Protein 2P2O (pdb70)

InterPro domains:
  IPR001451 Hexapeptide repeat [PF00132] (131-165)
  IPR001451 Hexapeptide repeat [PF14602] (95-104)
  IPR011004 Trimeric LpxA-like superfamily [SSF51161] (2-184)
  IPR018357 Hexapeptide transferase, conserved site [PS00101] (139-167)
  IPR024688 Maltose/galactoside acetyltransferase domain [PF12464] (7-58)
  IPR024688 Maltose/galactoside acetyltransferase domain [SM01266] (5-59)
  IPR051159 Hexapeptide-repeat containing acetyltransferases [PTHR23416] (3-183)

Foldseek 3Di:
DAQLVCLQVQHWHACVRPVNVVQQVVLVVLLVVLQPDDPPPQVVNVVSLCVQELEEEPDEEEHPNEEERRSDLEYEEAHHYAYYDEYEHPSYHEHEYYPEHEYYQEYEYFKAADPDVVRRVVNIIGGAYEAHYACEYEYAQEYHYTNEYEADNEYEHHNEDDDHYHYHQFYWHDVPTDTPDGHD/DALLVCQQVFHWHACVRPVNVVLQVVLVVLLVVLQPDDPPPQVVNQVSLCVQALEEEPDEDEAPNEEERRSNLEYEYAHHYAYYDEYEHPSYHEHYYYPEAHYYLEYEDFKDADPPPVRRVVNITHGAYEAEEACEYEAHLEYHYTNEYEYDNEYEHHNEDDDHYHYHQFYWHDVPIDGPDGRD/DALLVCQQVFHWHACVRPVNVVLQVVLVVLLVVLQPDDPPPQVVNQVSLCVQALEEEPDEDEHPNEEEGRSNLEYEEAHYYAYYDEYEDPSYHEHEYHQEAHYYQEYEFQKDFDPDPVRRVVNITHGAYEAYYACEYAAHCEYHYTNEYEADNEYEHHNAHDDYYHYHQFYWHDVPIDTDDHRD/DAQLVCLAVFHWHACVRPVNVVQQVVLVVLLVVLQPDDPPPQVVNVVSLCVQELEEEPDEDEAPNEEERHSDLEYEEAHHYAYYDEYEDPSYHEHEYYPEAHYYQEYEAQKDADPDPVRRVVRITGGAYEAEYACEYEAALEYHYHNEYEADNEYEHHNEDDPYYHYHQFYWHDVPIDTPDGD/DALLVCQQVFHWHACPRPVNVVLQVVLVVLLVVLQPDDPPPQVSNVVSLCVQALEEEPDEDEHPNEEEGRSNLEYEEAHYYAYYDEYEHPSYHEHYYYPEAHYYQEYEAFKDADPPPVRRVVNIIHGAYEAEEACEYAAALEYHYHNEYEAHNEYEHHNEDDDHYHYHQFYWGDVPTDGDDGND/DALLVCQQVFHWHACVRPVNVVQQVVLVVLLVVLQPDDPPPQVVNQVSLCVQALEEEPDEDEHDNEEERRSNLEYEYAHYYAYYDEYEHPSYHEHYYYQEYHYYQEYEYFKDFDPDPVRRVVNITYGAYEAEYACEYEAALEYHHTNEYEAHNEYEHHNADDDYYHYHQFYWHDVPIDGPDGRD

Sequence (1103 aa):
KSEKEKMLAGHLYNPADLELVKERERARRLVRLYNETLETEYDKRTGLLKELFGSTGERLFIEPNFRCDYGYNIHVGENFFMNFDGVILDVCEVRIGDHCFIGPGVHIYTATHPLDPHERNSGLEYGKPVVIGHNVWIGGRAVINPGVTIGDNAVIASGAVVTKDVPANAVVGGNPAKVIKWLKKSEKEKMLAGHLYNPADLELVKERERARRLVRLYNETLETEYDKRTGLLKELFGSTGERLFIEPNFRCDYGYNIHVGENFFMNFDGVILDVCEVRIGDHCFIGPGVHIYTATHPLDPHERNSGLEYGKPVVIGHNVWIGGRAVINPGVTIGDNAVIASGAVVTKDVPANAVVGGNPAKVIKWLKKSEKEKMLAGHLYNPADLELVKERERARRLVRLYNETLETEYDKRTGLLKELFGSTGERLFIEPNFRCDYGYNIHVGENFFMNFDGVILDVCEVRIGDHCFIGPGVHIYTATHPLDPHERNSGLEYGKPVVIGHNVWIGGRAVINPGVTIGDNAVIASGAVVTKDVPANAVVGGNPAKVIKWLKKSEKEKMLAGHLYNPADLELVKERERARRLVRLYNETLETEYDKRTGLLKELFGSTGERLFIEPNFRCDYGYNIHVGENFFMNFDGVILDVCEVRIGDHCFIGPGVHIYTATHPLDPHERNSGLEYGKPVVIGHNVWIGGRAVINPGVTIGDNAVIASGAVVTKDVPANAVVGGNPAKVIKWLKSEKEKMLAGHLYNPADLELVKERERARRLVRLYNETLETEYDKRTGLLKELFGSTGERLFIEPNFRCDYGYNIHVGENFFMNFDGVILDVCEVRIGDHCFIGPGVHIYTATHPLDPHERNSGLEYGKPVVIGHNVWIGGRAVINPGVTIGDNAVIASGAVVTKDVPANAVVGGNPAKVIKWLKKSEKEKMLAGHLYNPADLELVKERERARRLVRLYNETLETEYDKRTGLLKELFGSTGERLFIEPNFRCDYGYNIHVGENFFMNFDGVILDVCEVRIGDHCFIGPGVHIYTATHPLDPHERNSGLEYGKPVVIGHNVWIGGRAVINPGVTIGDNAVIASGAVVTKDVPANAVVGGNPAKVIKWLK

Solvent-accessible surface area: 41513 Å² total; per-residue (Å²): 148,50,34,50,95,63,0,79,51,30,95,89,4,55,23,65,36,153,89,0,34,131,16,51,36,130,3,29,112,17,6,59,55,3,29,119,10,72,15,75,57,82,130,117,10,39,42,21,1,85,121,8,8,39,52,38,12,134,177,14,55,0,11,12,21,1,29,1,12,8,0,64,8,0,26,9,13,69,71,3,53,0,15,4,26,0,0,0,10,0,5,5,68,0,101,9,12,43,72,1,39,1,10,2,0,0,2,0,9,0,23,21,22,15,70,62,27,149,103,0,46,73,27,66,30,64,1,102,68,0,63,4,13,91,14,0,35,0,4,4,14,0,2,0,20,30,36,3,58,1,17,61,20,0,4,0,31,17,6,0,7,1,69,142,91,7,58,51,28,0,7,6,7,8,22,88,9,138,38,56,94,55,23,135,152,49,41,50,88,57,0,75,59,27,94,81,4,63,26,69,37,155,84,0,37,130,21,50,41,81,0,29,116,4,5,63,54,2,28,124,9,71,16,71,56,87,130,114,11,38,40,20,1,90,100,2,9,37,52,38,10,123,127,14,51,0,10,13,20,1,28,1,10,2,0,58,6,0,26,7,12,58,56,3,59,0,16,5,30,1,0,0,8,0,6,3,70,0,108,10,11,43,60,1,36,1,10,2,4,0,4,0,8,0,22,15,16,8,66,51,1,126,100,2,74,64,30,56,25,59,1,91,71,0,63,4,11,81,34,0,36,0,4,5,6,0,0,0,18,27,36,3,56,1,16,62,21,0,4,1,29,17,4,0,5,1,69,118,92,7,59,44,20,0,8,4,6,7,24,79,8,134,53,100,99,142,50,183,153,48,36,49,88,63,0,72,60,28,103,81,4,57,25,75,41,155,85,0,36,113,32,51,37,151,2,30,113,26,7,65,58,2,29,121,11,71,18,74,59,88,130,120,10,38,41,25,2,86,124,7,8,37,53,40,9,135,168,12,56,0,11,12,21,1,27,2,11,8,0,67,6,0,27,6,14,71,65,3,56,0,15,5,30,0,0,0,9,0,6,3,68,0,104,10,9,42,58,0,36,1,11,4,0,0,4,0,8,0,23,17,19,10,67,58,18,154,105,0,50,63,27,59,29,56,2,96,70,0,63,4,12,82,31,0,38,0,6,6,19,0,0,0,18,29,35,3,57,1,16,60,28,0,5,1,31,18,6,0,6,1,73,124,89,6,54,50,45,0,10,5,9,11,24,71,5,70,15,103,104,104,56,94,138,54,35,50,94,62,0,76,56,28,93,88,3,62,24,65,39,152,89,0,35,136,16,50,38,144,2,30,112,20,7,65,59,2,30,120,10,72,16,75,56,84,129,116,10,38,42,24,1,86,116,9,8,39,52,39,12,135,174,14,53,0,12,13,22,1,28,0,11,8,0,66,6,0,26,8,13,65,64,3,55,0,16,4,31,0,0,0,10,0,6,5,66,0,104,9,11,43,69,0,39,1,10,2,7,0,8,0,9,0,22,18,21,13,68,59,19,147,106,0,42,80,28,62,29,62,2,92,66,0,61,4,14,89,13,0,38,0,3,5,11,0,0,0,19,26,37,3,59,1,17,60,36,0,4,1,31,18,4,0,5,2,70,130,89,6,60,46,57,0,5,4,9,11,24,74,6,81,20,94,86,112,67,155,48,40,48,91,56,0,77,60,28,97,80,4,62,26,69,36,153,70,0,35,86,13,50,38,130,2,28,114,26,5,76,41,2,29,110,8,75,16,73,58,89,131,104,11,40,42,18,1,79,120,8,9,38,52,37,11,121,137,15,57,0,11,13,22,0,28,1,11,9,0,68,7,0,27,7,13,66,58,2,60,0,16,4,32,0,0,0,9,0,6,2,70,0,105,8,11,41,55,1,34,1,12,3,6,0,8,0,8,0,22,18,16,9,64,59,16,158,102,1,72,65,30,58,26,57,3,98,72,0,64,4,11,81,30,0,37,0,6,5,8,0,0,0,19,30,37,4,58,1,17,59,30,0,6,1,30,18,5,0,7,2,71,138,90,7,61,44,23,0,9,5,5,10,26,82,7,134,38,76,107,47,52,180,167,47,36,52,92,63,0,76,63,30,95,90,3,58,23,73,38,153,81,0,35,143,27,49,41,96,0,30,107,4,7,62,57,1,29,119,10,76,16,75,52,87,125,117,10,36,40,21,1,87,98,3,8,38,50,40,10,117,136,15,56,0,12,11,22,1,28,1,11,2,0,58,6,0,26,7,14,65,55,3,55,0,15,5,30,0,0,0,9,0,6,2,71,0,104,10,10,43,59,0,38,1,12,4,6,0,7,0,8,0,24,18,24,13,67,57,20,152,105,0,51,63,25,66,31,59,2,93,70,0,66,3,12,81,26,0,39,0,5,5,11,0,0,0,18,28,37,4,59,1,15,62,28,0,4,1,30,17,5,0,6,1,70,133,90,6,58,44,42,0,8,5,6,8,24,84,9,130,58,98,105,149,50,95

B-factor: mean 20.88, std 6.79, range [9.33, 53.74]

Radius of gyration: 32.43 Å; Cα contacts (8 Å, |Δi|>4): 3134; chains: 6; bounding box: 80×87×87 Å

Secondary structure (DSSP, 8-state):
--HHHHHHHT--B-TT-HHHHHHHHHHHHHHHHHHHS-TT-HHHHHHHHHHHSSB--S-EEEPSPEEES-STTEEE-TTEEE-SSEEEE-SS-EEE-TT-EE-TT-EEE-EE--SSHHHHHT--BEE--EEE-SS-EE-TT-EE-TT-EE-TT-EE-TT-EE-S-B-TTEEEEETTEEEEEE--/--HHHHHHHTS-B-TT-HHHHHHHHHHHHHHHHHHHS-TT-HHHHHHHHHHHSSB--S-EEEPSPEEES-STTEE--TTEEE-SSEEEE-SS-EEE-SS-EE-TT-EEE-EE--SSHHHHTT--BEE--EEE-SS-EE-TT-EE-TT-EE-TT-EEPTT-EE-S-B-TTEEEEETTEEEEEE--/--HHHHHHHT--B-TT-HHHHHHHHHHHHHHHHHHTS-TT-HHHHHHHHHHHSSB--S-EEEPSPEEES-STTEEE-TTEEE-SSEEEE-SS-EEE-TT-EE-TT-EEE-EE--SSHHHHHTT-BEE--EEE-SS-EE-TT-EE-TT-EE-TT-EE-TT-EE-S-B-TTEEEEETTEEEEEE--/--HHHHHHHTS-B-TT-HHHHHHHHHHHHHHHHHHHS-TT-HHHHHHHHHHHSSB--S-EEEPSPEEES-STTEEE-TTEEE-TTEEEE-SS-EEE-TT-EE-TT-EEE-EE--SSHHHHHHT-BEE--EEE-SS-EE-TT-EE-TT-EE-TT-EE-TT-EE-S-B-TTEEEEETTEEEEEE-/--HHHHHHHT--B-TT-HHHHHHHHHHHHHHHHHHHS-TT-HHHHHHHHHHHSSB--S-EEEPSPEEES-STTEEE-TTEEE-SSEEEE-SS-EEE-SS-EE-TT-EEE-EE--SSHHHHTT--BEE--EEE-SS-EE-TT-EE-TT-EE-TT-EEPTT-EE-S-B-TTEEEEETTEEEEEE--/--HHHHHHTT--B-TT-HHHHHHHHHHHHHHHHHHTS-TT-HHHHHHHHHHHSSB--S-EEEPSPEEES-STTEEE-SSEEE-SSEEEE-SS-EEE-SS-EE-TT-EEE-EE--SSHHHHHTT-BEE--EEE-TT-EE-TT-EE-TT-EE-TT-EE-TT-EE-S-B-TTEEEEETTEEEEEE--

Nearest PDB structures (foldseek):
  2ic7-assembly1_B  TM=1.003E+00  e=1.969E-35  Geobacillus kaustophilus
  3hjj-assembly1_A  TM=9.851E-01  e=3.701E-26  Bacillus anthracis
  6ag8-assembly1_C  TM=9.950E-01  e=3.608E-24  Escherichia coli K-12
  3srt-assembly2_B  TM=9.975E-01  e=1.404E-21  Clostridioides difficile 630
  1kqa-assembly1_A  TM=9.689E-01  e=5.118E-18  Escherichia coli

Structure (mmCIF, N/CA/C/O backbone):
data_2P2O
#
_entry.id   2P2O
#
_cell.length_a   66.472
_cell.length_b   122.458
_cell.length_c   72.541
_cell.angle_alpha   90.00
_cell.angle_beta   97.88
_cell.angle_gamma   90.00
#
_symmetry.space_group_name_H-M   'P 1 21 1'
#
loop_
_entity.id
_entity.type
_entity.pdbx_description
1 polymer 'Maltose transacetylase'
2 water water
#
loop_
_atom_site.group_PDB
_atom_site.id
_atom_site.type_symbol
_atom_site.label_atom_id
_atom_site.label_alt_id
_atom_site.label_comp_id
_atom_site.label_asym_id
_atom_site.label_entity_id
_atom_site.label_seq_id
_atom_site.pdbx_PDB_ins_code
_atom_site.Cartn_x
_atom_site.Cartn_y
_atom_site.Cartn_z
_atom_site.occupancy
_atom_site.B_iso_or_equiv
_atom_site.auth_seq_id
_atom_site.auth_comp_id
_atom_site.auth_asym_id
_atom_site.auth_atom_id
_atom_site.pdbx_PDB_model_num
ATOM 1 N N . LYS A 1 2 ? 0.665 -41.298 29.455 1.00 31.38 2 LYS A N 1
ATOM 2 C CA . LYS A 1 2 ? -0.104 -40.295 28.681 1.00 30.46 2 LYS A CA 1
ATOM 3 C C . LYS A 1 2 ? 0.050 -40.531 27.167 1.00 28.52 2 LYS A C 1
ATOM 4 O O . LYS A 1 2 ? 1.135 -40.876 26.675 1.00 28.77 2 LYS A O 1
ATOM 10 N N . SER A 1 3 ? -1.056 -40.378 26.445 1.00 25.99 3 SER A N 1
ATOM 11 C CA . SER A 1 3 ? -1.057 -40.305 24.981 1.00 23.08 3 SER A CA 1
ATOM 12 C C . SER A 1 3 ? -0.353 -39.003 24.560 1.00 22.18 3 SER A C 1
ATOM 13 O O . SER A 1 3 ? -0.128 -38.094 25.383 1.00 20.81 3 SER A O 1
ATOM 16 N N . GLU A 1 4 ? -0.002 -38.920 23.284 1.00 20.72 4 GLU A N 1
ATOM 17 C CA . GLU A 1 4 ? 0.607 -37.706 22.755 1.00 20.02 4 GLU A CA 1
ATOM 18 C C . GLU A 1 4 ? -0.373 -36.539 22.831 1.00 19.41 4 GLU A C 1
ATOM 19 O O . GLU A 1 4 ? 0.021 -35.419 23.190 1.00 19.20 4 GLU A O 1
ATOM 25 N N . LYS A 1 5 ? -1.640 -36.818 22.538 1.00 18.24 5 LYS A N 1
ATOM 26 C CA . LYS A 1 5 ? -2.706 -35.820 22.668 1.00 18.15 5 LYS A CA 1
ATOM 27 C C . LYS A 1 5 ? -2.808 -35.251 24.076 1.00 18.85 5 LYS A C 1
ATOM 28 O O . LYS A 1 5 ? -2.915 -34.037 24.222 1.00 18.46 5 LYS A O 1
ATOM 34 N N . GLU A 1 6 ? -2.738 -36.102 25.110 1.00 18.85 6 GLU A N 1
ATOM 35 C CA . GLU A 1 6 ? -2.739 -35.632 26.499 1.00 21.45 6 GLU A CA 1
ATOM 36 C C . GLU A 1 6 ? -1.527 -34.751 26.803 1.00 20.86 6 GLU A C 1
ATOM 37 O O . GLU A 1 6 ? -1.650 -33.712 27.458 1.00 21.31 6 GLU A O 1
ATOM 43 N N . LYS A 1 7 ? -0.361 -35.134 26.287 1.00 20.05 7 LYS A N 1
ATOM 44 C CA . LYS A 1 7 ? 0.830 -34.313 26.522 1.00 20.98 7 LYS A CA 1
ATOM 45 C C . LYS A 1 7 ? 0.684 -32.946 25.827 1.00 19.86 7 LYS A C 1
ATOM 46 O O . LYS A 1 7 ? 1.013 -31.897 26.414 1.00 21.40 7 LYS A O 1
ATOM 52 N N . MET A 1 8 ? 0.199 -32.978 24.598 1.00 19.17 8 MET A N 1
ATOM 53 C CA . MET A 1 8 ? -0.058 -31.742 23.836 1.00 19.76 8 MET A CA 1
ATOM 54 C C . MET A 1 8 ? -0.948 -30.776 24.622 1.00 20.34 8 MET A C 1
ATOM 55 O O . MET A 1 8 ? -0.618 -29.600 24.785 1.00 20.03 8 MET A O 1
ATOM 60 N N . LEU A 1 9 ? -2.087 -31.284 25.086 1.00 20.91 9 LEU A N 1
ATOM 61 C CA . LEU A 1 9 ? -3.069 -30.423 25.733 1.00 21.20 9 LEU A CA 1
ATOM 62 C C . LEU A 1 9 ? -2.568 -29.924 27.095 1.00 22.16 9 LEU A C 1
ATOM 63 O O . LEU A 1 9 ? -2.996 -28.870 27.595 1.00 21.96 9 LEU A O 1
ATOM 68 N N . ALA A 1 10 ? -1.627 -30.652 27.673 1.00 22.42 10 ALA A N 1
ATOM 69 C CA . ALA A 1 10 ? -1.109 -30.281 28.972 1.00 22.49 10 ALA A CA 1
ATOM 70 C C . ALA A 1 10 ? 0.070 -29.308 28.890 1.00 21.90 10 ALA A C 1
ATOM 71 O O . ALA A 1 10 ? 0.532 -28.830 29.914 1.00 21.73 10 ALA A O 1
ATOM 73 N N . GLY A 1 11 ? 0.538 -29.002 27.682 1.00 21.20 11 GLY A N 1
ATOM 74 C CA . GLY A 1 11 ? 1.644 -28.047 27.510 1.00 21.36 11 GLY A CA 1
ATOM 75 C C . GLY A 1 11 ? 2.980 -28.767 27.592 1.00 22.16 11 GLY A C 1
ATOM 76 O O . GLY A 1 11 ? 4.029 -28.136 27.706 1.00 21.91 11 GLY A O 1
ATOM 77 N N . HIS A 1 12 ? 2.930 -30.095 27.526 1.00 22.61 12 HIS A N 1
ATOM 78 C CA . HIS A 1 12 ? 4.128 -30.925 27.605 1.00 23.33 12 HIS A CA 1
ATOM 79 C C . HIS A 1 12 ? 4.644 -31.176 26.196 1.00 22.78 12 HIS A C 1
ATOM 80 O O . HIS A 1 12 ? 3.923 -30.999 25.204 1.00 21.73 12 HIS A O 1
ATOM 87 N N . LEU A 1 13 ? 5.900 -31.604 26.110 1.00 22.01 13 LEU A N 1
ATOM 88 C CA . LEU A 1 13 ? 6.440 -32.024 24.828 1.00 21.36 13 LEU A CA 1
ATOM 89 C C . LEU A 1 13 ? 5.654 -33.190 24.290 1.00 21.39 13 LEU A C 1
ATOM 90 O O . LEU A 1 13 ? 5.208 -34.066 25.043 1.00 22.54 13 LEU A O 1
ATOM 95 N N . TYR A 1 14 ? 5.481 -33.218 22.980 1.00 20.70 14 TYR A N 1
ATOM 96 C CA . TYR A 1 14 ? 4.696 -34.240 22.355 1.00 20.44 14 TYR A CA 1
ATOM 97 C C . TYR A 1 14 ? 5.107 -34.382 20.898 1.00 21.09 14 TYR A C 1
ATOM 98 O O . TYR A 1 14 ? 5.771 -33.507 20.319 1.00 20.30 14 TYR A O 1
ATOM 107 N N . ASN A 1 15 ? 4.667 -35.483 20.311 1.00 21.41 15 ASN A N 1
ATOM 108 C CA . ASN A 1 15 ? 4.935 -35.807 18.922 1.00 21.67 15 ASN A CA 1
ATOM 109 C C . ASN A 1 15 ? 3.733 -35.544 18.023 1.00 21.83 15 ASN A C 1
ATOM 110 O O . ASN A 1 15 ? 2.766 -36.317 18.034 1.00 21.70 15 ASN A O 1
ATOM 115 N N . PRO A 1 16 ? 3.799 -34.485 17.177 1.00 22.08 16 PRO A N 1
ATOM 116 C CA . PRO A 1 16 ? 2.656 -34.206 16.268 1.00 21.31 16 PRO A CA 1
ATOM 117 C C . PRO A 1 16 ? 2.422 -35.305 15.230 1.00 20.47 16 PRO A C 1
ATOM 118 O O . PRO A 1 16 ? 1.354 -35.355 14.627 1.00 19.46 16 PRO A O 1
ATOM 122 N N . ALA A 1 17 ? 3.424 -36.174 15.003 1.00 20.92 17 ALA A N 1
ATOM 123 C CA . ALA A 1 17 ? 3.262 -37.312 14.079 1.00 21.41 17 ALA A CA 1
ATOM 124 C C . ALA A 1 17 ? 2.409 -38.457 14.662 1.00 21.27 17 ALA A C 1
ATOM 125 O O . ALA A 1 17 ? 2.059 -39.391 13.952 1.00 21.63 17 ALA A O 1
ATOM 127 N N . ASP A 1 18 ? 2.060 -38.347 15.941 1.00 20.32 18 ASP A N 1
ATOM 128 C CA . ASP A 1 18 ? 1.176 -39.303 16.592 1.00 20.34 18 ASP A CA 1
ATOM 129 C C . ASP A 1 18 ? -0.052 -39.523 15.738 1.00 19.45 18 ASP A C 1
ATOM 130 O O . ASP A 1 18 ? -0.631 -38.566 15.204 1.00 20.86 18 ASP A O 1
ATOM 135 N N . LEU A 1 19 ? -0.411 -40.791 15.524 1.00 19.35 19 LEU A N 1
ATOM 136 C CA . LEU A 1 19 ? -1.504 -41.119 14.596 1.00 18.15 19 LEU A CA 1
ATOM 137 C C . LEU A 1 19 ? -2.867 -40.471 14.909 1.00 17.45 19 LEU A C 1
ATOM 138 O O . LEU A 1 19 ? -3.572 -40.040 13.994 1.00 15.58 19 LEU A O 1
ATOM 143 N N . GLU A 1 20 ? -3.224 -40.419 16.187 1.00 17.00 20 GLU A N 1
ATOM 144 C CA . GLU A 1 20 ? -4.474 -39.790 16.619 1.00 17.88 20 GLU A CA 1
ATOM 145 C C . GLU A 1 20 ? -4.471 -38.294 16.261 1.00 17.53 20 GLU A C 1
ATOM 146 O O . GLU A 1 20 ? -5.439 -37.767 15.728 1.00 17.25 20 GLU A O 1
ATOM 152 N N . LEU A 1 21 ? -3.358 -37.633 16.553 1.00 17.82 21 LEU A N 1
ATOM 153 C CA . LEU A 1 21 ? -3.229 -36.186 16.274 1.00 18.17 21 LEU A CA 1
ATOM 154 C C . LEU A 1 21 ? -3.284 -35.907 14.764 1.00 17.93 21 LEU A C 1
ATOM 155 O O . LEU A 1 21 ? -3.945 -34.980 14.293 1.00 17.71 21 LEU A O 1
ATOM 160 N N . VAL A 1 22 ? -2.581 -36.725 13.985 1.00 18.05 22 VAL A N 1
ATOM 161 C CA . VAL A 1 22 ? -2.647 -36.634 12.537 1.00 17.55 22 VAL A CA 1
ATOM 162 C C . VAL A 1 22 ? -4.098 -36.750 12.011 1.00 18.28 22 VAL A C 1
ATOM 163 O O . VAL A 1 22 ? -4.523 -35.950 11.197 1.00 17.82 22 VAL A O 1
ATOM 167 N N . LYS A 1 23 ? -4.871 -37.733 12.497 1.00 18.68 23 LYS A N 1
ATOM 168 C CA . LYS A 1 23 ? -6.272 -37.857 12.073 1.00 19.07 23 LYS A CA 1
ATOM 169 C C . LYS A 1 23 ? -7.069 -36.585 12.421 1.00 18.47 23 LYS A C 1
ATOM 170 O O . LYS A 1 23 ? -7.899 -36.121 11.621 1.00 18.09 23 LYS A O 1
ATOM 176 N N . GLU A 1 24 ? -6.831 -36.065 13.630 1.00 18.38 24 GLU A N 1
ATOM 177 C CA . GLU A 1 24 ? -7.538 -34.877 14.120 1.00 17.22 24 GLU A CA 1
ATOM 178 C C . GLU A 1 24 ? -7.187 -33.646 13.269 1.00 17.07 24 GLU A C 1
ATOM 179 O O . GLU A 1 24 ? -8.055 -32.852 12.930 1.00 15.20 24 GLU A O 1
ATOM 185 N N . ARG A 1 25 ? -5.906 -33.510 12.927 1.00 16.28 25 ARG A N 1
ATOM 186 C CA . ARG A 1 25 ? -5.485 -32.414 12.022 1.00 15.53 25 ARG A CA 1
ATOM 187 C C . ARG A 1 25 ? -6.127 -32.518 10.647 1.00 15.16 25 ARG A C 1
ATOM 188 O O . ARG A 1 25 ? -6.530 -31.515 10.077 1.00 14.31 25 ARG A O 1
ATOM 196 N N . GLU A 1 26 ? -6.263 -33.741 10.109 1.00 15.87 26 GLU A N 1
ATOM 197 C CA . GLU A 1 26 ? -6.920 -33.945 8.828 1.00 17.02 26 GLU A CA 1
ATOM 198 C C . GLU A 1 26 ? -8.404 -33.605 8.873 1.00 16.95 26 GLU A C 1
ATOM 199 O O . GLU A 1 26 ? -8.981 -33.054 7.923 1.00 16.13 26 GLU A O 1
ATOM 205 N N . ARG A 1 27 ? -9.048 -33.985 9.978 1.00 17.44 27 ARG A N 1
ATOM 206 C CA . ARG A 1 27 ? -10.448 -33.692 10.140 1.00 17.93 27 ARG A CA 1
ATOM 207 C C . ARG A 1 27 ? -10.687 -32.182 10.213 1.00 16.73 27 ARG A C 1
ATOM 208 O O . ARG A 1 27 ? -11.660 -31.702 9.655 1.00 17.27 27 ARG A O 1
ATOM 216 N N . ALA A 1 28 ? -9.807 -31.459 10.903 1.00 16.25 28 ALA A N 1
ATOM 217 C CA . ALA A 1 28 ? -9.900 -29.988 10.982 1.00 16.26 28 ALA A CA 1
ATOM 218 C C . ALA A 1 28 ? -9.717 -29.356 9.606 1.00 16.29 28 ALA A C 1
ATOM 219 O O . ALA A 1 28 ? -10.445 -28.469 9.239 1.00 17.17 28 ALA A O 1
ATOM 221 N N . ARG A 1 29 ? -8.757 -29.851 8.831 1.00 16.56 29 ARG A N 1
ATOM 222 C CA . ARG A 1 29 ? -8.486 -29.275 7.510 1.00 16.01 29 ARG A CA 1
ATOM 223 C C . ARG A 1 29 ? -9.642 -29.550 6.568 1.00 15.77 29 ARG A C 1
ATOM 224 O O . ARG A 1 29 ? -10.005 -28.711 5.759 1.00 15.52 29 ARG A O 1
ATOM 232 N N . ARG A 1 30 ? -10.292 -30.703 6.744 1.00 15.46 30 ARG A N 1
ATOM 233 C CA . ARG A 1 30 ? -11.485 -31.027 6.010 1.00 16.64 30 ARG A CA 1
ATOM 234 C C . ARG A 1 30 ? -12.597 -30.017 6.230 1.00 15.55 30 ARG A C 1
ATOM 235 O O . ARG A 1 30 ? -13.206 -29.554 5.278 1.00 16.19 30 ARG A O 1
ATOM 243 N N . LEU A 1 31 ? -12.903 -29.726 7.487 1.00 16.09 31 LEU A N 1
ATOM 244 C CA . LEU A 1 31 ? -13.944 -28.763 7.825 1.00 16.26 31 LEU A CA 1
ATOM 245 C C . LEU A 1 31 ? -13.611 -27.347 7.331 1.00 15.07 31 LEU A C 1
ATOM 246 O O . LEU A 1 31 ? -14.482 -26.593 6.913 1.00 15.31 31 LEU A O 1
ATOM 251 N N . VAL A 1 32 ? -12.336 -27.004 7.432 1.00 14.90 32 VAL A N 1
ATOM 252 C CA . VAL A 1 32 ? -11.828 -25.697 7.035 1.00 15.17 32 VAL A CA 1
ATOM 253 C C . VAL A 1 32 ? -11.961 -25.589 5.523 1.00 15.66 32 VAL A C 1
ATOM 254 O O . VAL A 1 32 ? -12.356 -24.558 5.005 1.00 16.15 32 VAL A O 1
ATOM 258 N N . ARG A 1 33 ? -11.671 -26.687 4.823 1.00 16.62 33 ARG A N 1
ATOM 259 C CA . ARG A 1 33 ? -11.833 -26.753 3.361 1.00 16.81 33 ARG A CA 1
ATOM 260 C C . ARG A 1 33 ? -13.299 -26.510 2.948 1.00 17.23 33 ARG A C 1
ATOM 261 O O . ARG A 1 33 ? -13.594 -25.692 2.075 1.00 16.86 33 ARG A O 1
ATOM 269 N N . LEU A 1 34 ? -14.228 -27.219 3.590 1.00 17.30 34 LEU A N 1
ATOM 270 C CA . LEU A 1 34 ? -15.651 -27.004 3.352 1.00 18.28 34 LEU A CA 1
ATOM 271 C C . LEU A 1 34 ? -16.047 -25.541 3.657 1.00 17.92 34 LEU A C 1
ATOM 272 O O . LEU A 1 34 ? -16.783 -24.911 2.903 1.00 19.97 34 LEU A O 1
ATOM 277 N N . TYR A 1 35 ? -15.492 -24.988 4.721 1.00 18.17 35 TYR A N 1
ATOM 278 C CA . TYR A 1 35 ? -15.791 -23.602 5.096 1.00 17.13 35 TYR A CA 1
ATOM 279 C C . TYR A 1 35 ? -15.314 -22.589 4.048 1.00 17.18 35 TYR A C 1
ATOM 280 O O . TYR A 1 35 ? -16.036 -21.682 3.635 1.00 17.81 35 TYR A O 1
ATOM 289 N N . ASN A 1 36 ? -14.061 -22.733 3.660 1.00 17.13 36 ASN A N 1
ATOM 290 C CA . ASN A 1 36 ? -13.432 -21.781 2.762 1.00 17.58 36 ASN A CA 1
ATOM 291 C C . ASN A 1 36 ? -14.056 -21.819 1.359 1.00 17.99 36 ASN A C 1
ATOM 292 O O . ASN A 1 36 ? -13.970 -20.841 0.588 1.00 19.70 36 ASN A O 1
ATOM 297 N N . GLU A 1 37 ? -14.705 -22.943 1.040 1.00 18.14 37 GLU A N 1
ATOM 298 C CA . GLU A 1 37 ? -15.416 -23.091 -0.218 1.00 19.03 37 GLU A CA 1
ATOM 299 C C . GLU A 1 37 ? -16.847 -22.539 -0.227 1.00 19.04 37 GLU A C 1
ATOM 300 O O . GLU A 1 37 ? -17.420 -22.372 -1.294 1.00 18.89 37 GLU A O 1
ATOM 306 N N . THR A 1 38 ? -17.425 -22.230 0.931 1.00 17.85 38 THR A N 1
ATOM 307 C CA . THR A 1 38 ? -18.803 -21.722 0.962 1.00 18.64 38 THR A CA 1
ATOM 308 C C . THR A 1 38 ? -18.901 -20.370 0.261 1.00 19.73 38 THR A C 1
ATOM 309 O O . THR A 1 38 ? -17.936 -19.594 0.251 1.00 19.21 38 THR A O 1
ATOM 313 N N . LEU A 1 39 ? -20.076 -20.089 -0.296 1.00 20.14 39 LEU A N 1
ATOM 314 C CA . LEU A 1 39 ? -20.360 -18.840 -0.970 1.00 21.51 39 LEU A CA 1
ATOM 315 C C . LEU A 1 39 ? -20.551 -17.717 0.037 1.00 21.93 39 LEU A C 1
ATOM 316 O O . LEU A 1 39 ? -20.814 -17.971 1.206 1.00 21.78 39 LEU A O 1
ATOM 321 N N . GLU A 1 40 ? -20.444 -16.483 -0.430 1.00 21.53 40 GLU A N 1
ATOM 322 C CA . GLU A 1 40 ? -20.517 -15.312 0.445 1.00 21.72 40 GLU A CA 1
ATOM 323 C C . GLU A 1 40 ? -21.923 -15.136 1.041 1.00 22.22 40 GLU A C 1
ATOM 324 O O . GLU A 1 40 ? -22.099 -14.426 2.014 1.00 22.62 40 GLU A O 1
ATOM 330 N N . THR A 1 41 ? -22.895 -15.832 0.459 1.00 23.14 41 THR A N 1
ATOM 331 C CA . THR A 1 41 ? -24.309 -15.758 0.871 1.00 23.26 41 THR A CA 1
ATOM 332 C C . THR A 1 41 ? -24.709 -16.915 1.822 1.00 23.51 41 THR A C 1
ATOM 333 O O . THR A 1 41 ? -25.803 -16.904 2.382 1.00 22.56 41 THR A O 1
ATOM 337 N N . GLU A 1 42 ? -23.821 -17.898 2.010 1.00 22.38 42 GLU A N 1
ATOM 338 C CA . GLU A 1 42 ? -24.147 -19.108 2.762 1.00 22.40 42 GLU A CA 1
ATOM 339 C C . GLU A 1 42 ? -23.900 -18.962 4.267 1.00 21.53 42 GLU A C 1
ATOM 340 O O . GLU A 1 42 ? -23.137 -19.707 4.862 1.00 20.83 42 GLU A O 1
ATOM 346 N N . TYR A 1 43 ? -24.589 -18.005 4.870 1.00 20.62 43 TYR A N 1
ATOM 347 C CA . TYR A 1 43 ? -24.346 -17.606 6.249 1.00 20.80 43 TYR A CA 1
ATOM 348 C C . TYR A 1 43 ? -24.689 -18.711 7.248 1.00 21.24 43 TYR A C 1
ATOM 349 O O . TYR A 1 43 ? -23.913 -19.019 8.131 1.00 19.46 43 TYR A O 1
ATOM 358 N N . ASP A 1 44 ? -25.845 -19.332 7.070 1.00 21.40 44 ASP A N 1
ATOM 359 C CA . ASP A 1 44 ? -26.232 -20.436 7.922 1.00 21.77 44 ASP A CA 1
ATOM 360 C C . ASP A 1 44 ? -25.326 -21.665 7.840 1.00 20.29 44 ASP A C 1
ATOM 361 O O . ASP A 1 44 ? -25.050 -22.283 8.857 1.00 20.64 44 ASP A O 1
ATOM 366 N N . LYS A 1 45 ? -24.865 -22.012 6.646 1.00 18.68 45 LYS A N 1
ATOM 367 C CA . LYS A 1 45 ? -23.952 -23.129 6.489 1.00 18.92 45 LYS A CA 1
ATOM 368 C C . LYS A 1 45 ? -22.617 -22.797 7.172 1.00 18.08 45 LYS A C 1
ATOM 369 O O . LYS A 1 45 ? -21.984 -23.647 7.800 1.00 18.51 45 LYS A O 1
ATOM 375 N N . ARG A 1 46 ? -22.179 -21.560 6.995 1.00 17.75 46 ARG A N 1
ATOM 376 C CA . ARG A 1 46 ? -20.957 -21.102 7.668 1.00 16.73 46 ARG A CA 1
ATOM 377 C C . ARG A 1 46 ? -21.058 -21.242 9.205 1.00 17.02 46 ARG A C 1
ATOM 378 O O . ARG A 1 46 ? -20.168 -21.785 9.859 1.00 16.29 46 ARG A O 1
ATOM 386 N N . THR A 1 47 ? -22.135 -20.736 9.778 1.00 17.04 47 THR A N 1
ATOM 387 C CA . THR A 1 47 ? -22.350 -20.839 11.225 1.00 17.56 47 THR A CA 1
ATOM 388 C C . THR A 1 47 ? -22.245 -22.288 11.713 1.00 17.32 47 THR A C 1
ATOM 389 O O . THR A 1 47 ? -21.548 -22.569 12.697 1.00 17.32 47 THR A O 1
ATOM 393 N N . GLY A 1 48 ? -22.952 -23.195 11.046 1.00 18.13 48 GLY A N 1
ATOM 394 C CA . GLY A 1 48 ? -22.971 -24.608 11.459 1.00 17.62 48 GLY A CA 1
ATOM 395 C C . GLY A 1 48 ? -21.606 -25.279 11.368 1.00 16.83 48 GLY A C 1
ATOM 396 O O . GLY A 1 48 ? -21.253 -26.076 12.211 1.00 16.61 48 GLY A O 1
ATOM 397 N N . LEU A 1 49 ? -20.856 -24.967 10.304 1.00 16.68 49 LEU A N 1
ATOM 398 C CA . LEU A 1 49 ? -19.497 -25.480 10.134 1.00 15.99 49 LEU A CA 1
ATOM 399 C C . LEU A 1 49 ? -18.628 -25.026 11.282 1.00 14.10 49 LEU A C 1
ATOM 400 O O . LEU A 1 49 ? -17.911 -25.810 11.858 1.00 14.06 49 LEU A O 1
ATOM 405 N N . LEU A 1 50 ? -18.666 -23.734 11.617 1.00 13.16 50 LEU A N 1
ATOM 406 C CA . LEU A 1 50 ? -17.857 -23.259 12.737 1.00 11.49 50 LEU A CA 1
ATOM 407 C C . LEU A 1 50 ? -18.256 -23.833 14.065 1.00 12.63 50 LEU A C 1
ATOM 408 O O . LEU A 1 50 ? -17.402 -24.091 14.873 1.00 11.19 50 LEU A O 1
ATOM 413 N N . LYS A 1 51 ? -19.554 -24.032 14.283 1.00 14.04 51 LYS A N 1
ATOM 414 C CA . LYS A 1 51 ? -19.988 -24.549 15.589 1.00 14.85 51 LYS A CA 1
ATOM 415 C C . LYS A 1 51 ? -19.620 -26.027 15.766 1.00 16.24 51 LYS A C 1
ATOM 416 O O . LYS A 1 51 ? -19.466 -26.518 16.910 1.00 15.54 51 LYS A O 1
ATOM 422 N N . GLU A 1 52 ? -19.432 -26.724 14.646 1.00 16.04 52 GLU A N 1
ATOM 423 C CA . GLU A 1 52 ? -18.904 -28.093 14.657 1.00 17.53 52 GLU A CA 1
ATOM 424 C C . GLU A 1 52 ? -17.391 -28.054 14.767 1.00 16.44 52 GLU A C 1
ATOM 425 O O . GLU A 1 52 ? -16.797 -28.849 15.463 1.00 16.38 52 GLU A O 1
ATOM 431 N N . LEU A 1 53 ? -16.758 -27.120 14.060 1.00 15.06 53 LEU A N 1
ATOM 432 C CA . LEU A 1 53 ? -15.284 -27.054 14.104 1.00 14.74 53 LEU A CA 1
ATOM 433 C C . LEU A 1 53 ? -14.722 -26.677 15.468 1.00 15.13 53 LEU A C 1
ATOM 434 O O . LEU A 1 53 ? -13.824 -27.356 15.983 1.00 15.04 53 LEU A O 1
ATOM 439 N N . PHE A 1 54 ? -15.211 -25.567 16.038 1.00 13.54 54 PHE A N 1
ATOM 440 C CA . PHE A 1 54 ? -14.694 -25.047 17.280 1.00 13.22 54 PHE A CA 1
ATOM 441 C C . PHE A 1 54 ? -15.135 -25.853 18.521 1.00 14.33 54 PHE A C 1
ATOM 442 O O . PHE A 1 54 ? -16.134 -26.581 18.468 1.00 15.74 54 PHE A O 1
ATOM 450 N N . GLY A 1 55 ? -14.383 -25.715 19.612 1.00 13.02 55 GLY A N 1
ATOM 451 C CA . GLY A 1 55 ? -14.780 -26.298 20.933 1.00 14.23 55 GLY A CA 1
ATOM 452 C C . GLY A 1 55 ? -16.060 -25.722 21.530 1.00 15.30 55 GLY A C 1
ATOM 453 O O . GLY A 1 55 ? -16.920 -26.456 22.080 1.00 14.46 55 GLY A O 1
ATOM 454 N N . SER A 1 56 ? -16.184 -24.392 21.476 1.00 13.69 56 SER A N 1
ATOM 455 C CA . SER A 1 56 ? -17.426 -23.721 21.892 1.00 14.00 56 SER A CA 1
ATOM 456 C C . SER A 1 56 ? -17.528 -22.355 21.228 1.00 14.54 56 SER A C 1
ATOM 457 O O . SER A 1 56 ? -16.514 -21.789 20.818 1.00 14.55 56 SER A O 1
ATOM 460 N N . THR A 1 57 ? -18.757 -21.854 21.177 1.00 12.79 57 THR A N 1
ATOM 461 C CA . THR A 1 57 ? -19.096 -20.555 20.563 1.00 13.42 57 THR A CA 1
ATOM 462 C C . THR A 1 57 ? -20.264 -19.934 21.333 1.00 14.37 57 THR A C 1
ATOM 463 O O . THR A 1 57 ? -20.948 -20.622 22.138 1.00 14.68 57 THR A O 1
ATOM 467 N N . GLY A 1 58 ? -20.516 -18.656 21.054 1.00 14.11 58 GLY A N 1
ATOM 468 C CA . GLY A 1 58 ? -21.793 -18.030 21.396 1.00 14.10 58 GLY A CA 1
ATOM 469 C C . GLY A 1 58 ? -22.867 -18.296 20.360 1.00 14.54 58 GLY A C 1
ATOM 470 O O . GLY A 1 58 ? -22.777 -19.248 19.563 1.00 12.98 58 GLY A O 1
ATOM 471 N N . GLU A 1 59 ? -23.931 -17.491 20.394 1.00 14.93 59 GLU A N 1
ATOM 472 C CA . GLU A 1 59 ? -25.014 -17.670 19.444 1.00 15.90 59 GLU A CA 1
ATOM 473 C C . GLU A 1 59 ? -24.606 -17.357 18.008 1.00 16.16 59 GLU A C 1
ATOM 474 O O . GLU A 1 59 ? -24.978 -18.066 17.107 1.00 16.21 59 GLU A O 1
ATOM 480 N N . ARG A 1 60 ? -23.826 -16.291 17.844 1.00 15.94 60 ARG A N 1
ATOM 481 C CA . ARG A 1 60 ? -23.507 -15.725 16.544 1.00 16.11 60 ARG A CA 1
ATOM 482 C C . ARG A 1 60 ? -21.983 -15.577 16.374 1.00 13.89 60 ARG A C 1
ATOM 483 O O . ARG A 1 60 ? -21.295 -15.153 17.278 1.00 12.49 60 ARG A O 1
ATOM 491 N N . LEU A 1 61 ? -21.500 -15.908 15.175 1.00 13.43 61 LEU A N 1
ATOM 492 C CA . LEU A 1 61 ? -20.102 -15.690 14.806 1.00 13.53 61 LEU A CA 1
ATOM 493 C C . LEU A 1 61 ? -20.016 -15.638 13.282 1.00 14.01 61 LEU A C 1
ATOM 494 O O . LEU A 1 61 ? -20.904 -16.132 12.574 1.00 15.20 61 LEU A O 1
ATOM 499 N N . PHE A 1 62 ? -18.961 -14.983 12.797 1.00 14.09 62 PHE A N 1
ATOM 500 C CA . PHE A 1 62 ? -18.737 -14.824 11.380 1.00 13.65 62 PHE A CA 1
ATOM 501 C C . PHE A 1 62 ? -17.240 -14.672 11.117 1.00 13.27 62 PHE A C 1
ATOM 502 O O . PHE A 1 62 ? -16.570 -13.900 11.772 1.00 12.60 62 PHE A O 1
ATOM 510 N N . ILE A 1 63 ? -16.738 -15.446 10.161 1.00 12.69 63 ILE A N 1
ATOM 511 C CA . ILE A 1 63 ? -15.331 -15.422 9.785 1.00 13.43 63 ILE A CA 1
ATOM 512 C C . ILE A 1 63 ? -15.232 -15.353 8.244 1.00 12.91 63 ILE A C 1
ATOM 513 O O . ILE A 1 63 ? -15.796 -16.175 7.531 1.00 12.87 63 ILE A O 1
ATOM 518 N N . GLU A 1 64 ? -14.515 -14.361 7.738 1.00 13.06 64 GLU A N 1
ATOM 519 C CA . GLU A 1 64 ? -14.263 -14.256 6.314 1.00 14.30 64 GLU A CA 1
ATOM 520 C C . GLU A 1 64 ? -13.230 -15.263 5.823 1.00 15.23 64 GLU A C 1
ATOM 521 O O . GLU A 1 64 ? -12.137 -15.273 6.362 1.00 15.52 64 GLU A O 1
ATOM 527 N N . PRO A 1 65 ? -13.559 -16.100 4.798 1.00 16.22 65 PRO A N 1
ATOM 528 C CA . PRO A 1 65 ? -12.490 -16.899 4.172 1.00 16.70 65 PRO A CA 1
ATOM 529 C C . PRO A 1 65 ? -11.317 -16.058 3.595 1.00 16.92 65 PRO A C 1
ATOM 530 O O . PRO A 1 65 ? -11.473 -14.855 3.328 1.00 17.04 65 PRO A O 1
ATOM 534 N N . ASN A 1 66 ? -10.122 -16.638 3.500 1.00 17.35 66 ASN A N 1
ATOM 535 C CA . ASN A 1 66 ? -9.752 -17.943 4.052 1.00 17.29 66 ASN A CA 1
ATOM 536 C C . ASN A 1 66 ? -9.507 -17.942 5.572 1.00 16.81 66 ASN A C 1
ATOM 537 O O . ASN A 1 66 ? -9.066 -16.954 6.146 1.00 17.90 66 ASN A O 1
ATOM 542 N N . PHE A 1 67 ? -9.841 -19.048 6.218 1.00 14.92 67 PHE A N 1
ATOM 543 C CA . PHE A 1 67 ? -9.497 -19.298 7.594 1.00 14.27 67 PHE A CA 1
ATOM 544 C C . PHE A 1 67 ? -8.653 -20.585 7.621 1.00 14.06 67 PHE A C 1
ATOM 545 O O . PHE A 1 67 ? -8.845 -21.459 6.743 1.00 15.00 67 PHE A O 1
ATOM 553 N N . ARG A 1 68 ? -7.734 -20.663 8.575 1.00 13.21 68 ARG A N 1
ATOM 554 C CA . ARG A 1 68 ? -6.870 -21.850 8.828 1.00 13.62 68 ARG A CA 1
ATOM 555 C C . ARG A 1 68 ? -6.778 -22.124 10.315 1.00 13.11 68 ARG A C 1
ATOM 556 O O . ARG A 1 68 ? -6.698 -21.200 11.130 1.00 12.85 68 ARG A O 1
ATOM 564 N N . CYS A 1 69 ? -6.784 -23.402 10.705 1.00 13.97 69 CYS A N 1
ATOM 565 C CA . CYS A 1 69 ? -6.471 -23.773 12.096 1.00 13.67 69 CYS A CA 1
ATOM 566 C C . CYS A 1 69 ? -5.811 -25.160 12.187 1.00 14.28 69 CYS A C 1
ATOM 567 O O . CYS A 1 69 ? -5.687 -25.837 11.172 1.00 15.56 69 CYS A O 1
ATOM 570 N N . ASP A 1 70 ? -5.334 -25.549 13.373 1.00 14.52 70 ASP A N 1
ATOM 571 C CA . ASP A 1 70 ? -4.684 -26.886 13.499 1.00 13.75 70 ASP A CA 1
ATOM 572 C C . ASP A 1 70 ? -5.668 -28.009 13.903 1.00 13.81 70 ASP A C 1
ATOM 573 O O . ASP A 1 70 ? -5.662 -29.102 13.313 1.00 13.12 70 ASP A O 1
ATOM 578 N N . TYR A 1 71 ? -6.483 -27.744 14.917 1.00 13.36 71 TYR A N 1
ATOM 579 C CA . TYR A 1 71 ? -7.392 -28.792 15.480 1.00 13.51 71 TYR A CA 1
ATOM 580 C C . TYR A 1 71 ? -8.855 -28.387 15.483 1.00 13.15 71 TYR A C 1
ATOM 581 O O . TYR A 1 71 ? -9.742 -29.234 15.319 1.00 14.32 71 TYR A O 1
ATOM 590 N N . GLY A 1 72 ? -9.121 -27.092 15.674 1.00 12.29 72 GLY A N 1
ATOM 591 C CA . GLY A 1 72 ? -10.516 -26.583 15.658 1.00 13.01 72 GLY A CA 1
ATOM 592 C C . GLY A 1 72 ? -11.108 -26.612 17.061 1.00 13.50 72 GLY A C 1
ATOM 593 O O . GLY A 1 72 ? -11.589 -25.594 17.586 1.00 14.02 72 GLY A O 1
ATOM 594 N N . TYR A 1 73 ? -11.055 -27.792 17.679 1.00 13.95 73 TYR A N 1
ATOM 595 C CA . TYR A 1 73 ? -11.693 -28.013 18.994 1.00 13.29 73 TYR A CA 1
ATOM 596 C C . TYR A 1 73 ? -11.090 -27.278 20.189 1.00 13.02 73 TYR A C 1
ATOM 597 O O . TYR A 1 73 ? -11.750 -27.128 21.220 1.00 13.92 73 TYR A O 1
ATOM 606 N N . ASN A 1 74 ? -9.843 -26.793 20.049 1.00 13.03 74 ASN A N 1
ATOM 607 C CA . ASN A 1 74 ? -9.177 -25.967 21.024 1.00 13.49 74 ASN A CA 1
ATOM 608 C C . ASN A 1 74 ? -9.511 -24.478 20.958 1.00 12.32 74 ASN A C 1
ATOM 609 O O . ASN A 1 74 ? -9.064 -23.718 21.803 1.00 14.16 74 ASN A O 1
ATOM 614 N N . ILE A 1 75 ? -10.306 -24.097 19.976 1.00 12.43 75 ILE A N 1
ATOM 615 C CA . ILE A 1 75 ? -10.757 -22.696 19.795 1.00 11.98 75 ILE A CA 1
ATOM 616 C C . ILE A 1 75 ? -12.152 -22.510 20.455 1.00 13.18 75 ILE A C 1
ATOM 617 O O . ILE A 1 75 ? -13.115 -23.251 20.158 1.00 12.40 75 ILE A O 1
ATOM 622 N N . HIS A 1 76 ? -12.225 -21.516 21.332 1.00 12.98 76 HIS A N 1
ATOM 623 C CA . HIS A 1 76 ? -13.435 -21.177 22.091 1.00 13.60 76 HIS A CA 1
ATOM 624 C C . HIS A 1 76 ? -13.649 -19.679 21.954 1.00 13.20 76 HIS A C 1
ATOM 625 O O . HIS A 1 76 ? -12.780 -18.899 22.352 1.00 13.13 76 HIS A O 1
ATOM 632 N N . VAL A 1 77 ? -14.801 -19.295 21.431 1.00 12.95 77 VAL A N 1
ATOM 633 C CA . VAL A 1 77 ? -15.091 -17.883 21.211 1.00 13.66 77 VAL A CA 1
ATOM 634 C C . VAL A 1 77 ? -16.407 -17.460 21.848 1.00 15.14 77 VAL A C 1
ATOM 635 O O . VAL A 1 77 ? -17.374 -18.275 21.940 1.00 14.01 77 VAL A O 1
ATOM 639 N N . GLY A 1 78 ? -16.426 -16.195 22.284 1.00 13.92 78 GLY A N 1
ATOM 640 C CA . GLY A 1 78 ? -17.587 -15.624 22.934 1.00 15.56 78 GLY A CA 1
ATOM 641 C C . GLY A 1 78 ? -18.567 -15.047 21.960 1.00 14.44 78 GLY A C 1
ATOM 642 O O . GLY A 1 78 ? -18.458 -15.179 20.726 1.00 15.72 78 GLY A O 1
ATOM 643 N N . GLU A 1 79 ? -19.537 -14.325 22.508 1.00 15.30 79 GLU A N 1
ATOM 644 C CA . GLU A 1 79 ? -20.623 -13.826 21.691 1.00 15.20 79 GLU A CA 1
ATOM 645 C C . GLU A 1 79 ? -20.185 -12.890 20.548 1.00 15.22 79 GLU A C 1
ATOM 646 O O . GLU A 1 79 ? -19.237 -12.090 20.710 1.00 14.29 79 GLU A O 1
ATOM 652 N N . ASN A 1 80 ? -20.890 -12.983 19.423 1.00 14.96 80 ASN A N 1
ATOM 653 C CA . ASN A 1 80 ? -20.691 -12.091 18.256 1.00 16.86 80 ASN A CA 1
ATOM 654 C C . ASN A 1 80 ? -19.239 -12.061 17.752 1.00 16.23 80 ASN A C 1
ATOM 655 O O . ASN A 1 80 ? -18.702 -11.005 17.410 1.00 18.02 80 ASN A O 1
ATOM 660 N N . PHE A 1 81 ? -18.586 -13.200 17.735 1.00 14.35 81 PHE A N 1
ATOM 661 C CA . PHE A 1 81 ? -17.179 -13.203 17.316 1.00 13.08 81 PHE A CA 1
ATOM 662 C C . PHE A 1 81 ? -17.058 -12.812 15.830 1.00 13.16 81 PHE A C 1
ATOM 663 O O . PHE A 1 81 ? -17.862 -13.233 15.028 1.00 12.31 81 PHE A O 1
ATOM 671 N N . PHE A 1 82 ? -16.093 -11.947 15.473 1.00 12.58 82 PHE A N 1
ATOM 672 C CA . PHE A 1 82 ? -15.840 -11.626 14.051 1.00 11.43 82 P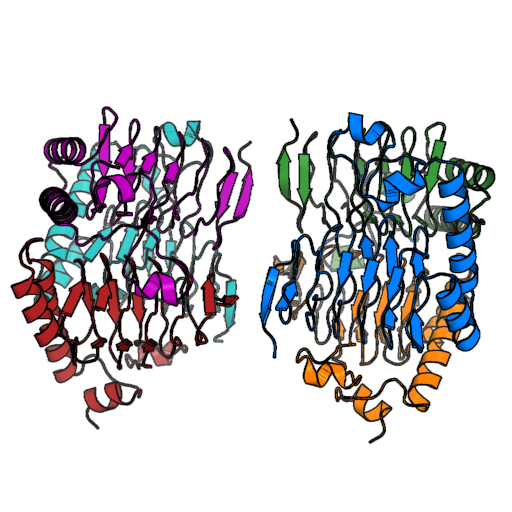HE A CA 1
ATOM 673 C C . PHE A 1 82 ? -14.340 -11.719 13.796 1.00 11.62 82 PHE A C 1
ATOM 674 O O . PHE A 1 82 ? -13.540 -11.218 14.592 1.00 10.94 82 PHE A O 1
ATOM 682 N N . MET A 1 83 ? -13.980 -12.435 12.730 1.00 12.38 83 MET A N 1
ATOM 683 C CA . MET A 1 83 ? -12.574 -12.471 12.245 1.00 12.43 83 MET A CA 1
ATOM 684 C C . MET A 1 83 ? -12.554 -12.233 10.731 1.00 12.00 83 MET A C 1
ATOM 685 O O . MET A 1 83 ? -13.247 -12.887 9.978 1.00 12.67 83 MET A O 1
ATOM 690 N N . ASN A 1 84 ? -11.788 -11.238 10.303 1.00 12.09 84 ASN A N 1
ATOM 691 C CA . ASN A 1 84 ? -11.750 -10.813 8.922 1.00 13.07 84 ASN A CA 1
ATOM 692 C C . ASN A 1 84 ? -10.832 -11.723 8.078 1.00 13.60 84 ASN A C 1
ATOM 693 O O . ASN A 1 84 ? -10.328 -12.728 8.576 1.00 14.28 84 ASN A O 1
ATOM 698 N N . PHE A 1 85 ? -10.673 -11.391 6.788 1.00 13.55 85 PHE A N 1
ATOM 699 C CA . PHE A 1 85 ? -10.044 -12.281 5.807 1.00 13.71 85 PHE A CA 1
ATOM 700 C C . PHE A 1 85 ? -8.711 -12.851 6.267 1.00 14.36 85 PHE A C 1
ATOM 701 O O . PHE A 1 85 ? -7.915 -12.168 6.894 1.00 12.29 85 PHE A O 1
ATOM 709 N N . ASP A 1 86 ? -8.487 -14.131 5.962 1.00 15.05 86 ASP A N 1
ATOM 710 C CA . ASP A 1 86 ? -7.133 -14.704 5.897 1.00 17.45 86 ASP A CA 1
ATOM 711 C C . ASP A 1 86 ? -6.445 -14.852 7.258 1.00 16.16 86 ASP A C 1
ATOM 712 O O . ASP A 1 86 ? -5.245 -14.645 7.417 1.00 17.74 86 ASP A O 1
ATOM 717 N N . GLY A 1 87 ? -7.228 -15.248 8.251 1.00 15.98 87 GLY A N 1
ATOM 718 C CA . GLY A 1 87 ? -6.736 -15.499 9.553 1.00 15.49 87 GLY A CA 1
ATOM 719 C C . GLY A 1 87 ? -6.156 -16.905 9.690 1.00 14.45 87 GLY A C 1
ATOM 720 O O . GLY A 1 87 ? -6.517 -17.819 8.940 1.00 15.34 87 GLY A O 1
ATOM 721 N N . VAL A 1 88 ? -5.208 -17.018 10.594 1.00 13.33 88 VAL A N 1
ATOM 722 C CA . VAL A 1 88 ? -4.612 -18.298 11.044 1.00 12.40 88 VAL A CA 1
ATOM 723 C C . VAL A 1 88 ? -4.613 -18.435 12.596 1.00 11.68 88 VAL A C 1
ATOM 724 O O . VAL A 1 88 ? -4.101 -17.597 13.327 1.00 12.00 88 VAL A O 1
ATOM 728 N N . ILE A 1 89 ? -5.151 -19.539 13.095 1.00 11.50 89 ILE A N 1
ATOM 729 C CA . ILE A 1 89 ? -5.061 -19.833 14.535 1.00 11.91 89 ILE A CA 1
ATOM 730 C C . ILE A 1 89 ? -4.445 -21.223 14.722 1.00 12.67 89 ILE A C 1
ATOM 731 O O . ILE A 1 89 ? -5.085 -22.215 14.368 1.00 13.60 89 ILE A O 1
ATOM 736 N N . LEU A 1 90 ? -3.207 -21.294 15.218 1.00 12.12 90 LEU A N 1
ATOM 737 C CA . LEU A 1 90 ? -2.543 -22.587 15.470 1.00 13.05 90 LEU A CA 1
ATOM 738 C C . LEU A 1 90 ? -2.894 -22.957 16.905 1.00 13.15 90 LEU A C 1
ATOM 739 O O . LEU A 1 90 ? -2.286 -22.465 17.856 1.00 14.09 90 LEU A O 1
ATOM 744 N N . ASP A 1 91 ? -3.919 -23.794 17.031 1.00 13.92 91 ASP A N 1
ATOM 745 C CA . ASP A 1 91 ? -4.560 -24.136 18.311 1.00 14.79 91 ASP A CA 1
ATOM 746 C C . ASP A 1 91 ? -4.155 -25.553 18.774 1.00 14.95 91 ASP A C 1
ATOM 747 O O . ASP A 1 91 ? -4.995 -26.455 18.962 1.00 14.19 91 ASP A O 1
ATOM 752 N N . VAL A 1 92 ? -2.844 -25.744 18.939 1.00 13.85 92 VAL A N 1
ATOM 753 C CA . VAL A 1 92 ? -2.269 -26.905 19.608 1.00 14.82 92 VAL A CA 1
ATOM 754 C C . VAL A 1 92 ? -2.734 -26.941 21.082 1.00 14.81 92 VAL A C 1
ATOM 755 O O . VAL A 1 92 ? -3.052 -27.992 21.612 1.00 14.42 92 VAL A O 1
ATOM 759 N N . CYS A 1 93 ? -2.800 -25.766 21.714 1.00 13.79 93 CYS A N 1
ATOM 760 C CA . CYS A 1 93 ? -3.419 -25.629 23.010 1.00 15.40 93 CYS A CA 1
ATOM 761 C C . CYS A 1 93 ? -4.616 -24.670 22.871 1.00 15.02 93 CYS A C 1
ATOM 762 O O . CYS A 1 93 ? -4.862 -24.124 21.797 1.00 13.79 93 CYS A O 1
ATOM 765 N N . GLU A 1 94 ? -5.319 -24.449 23.974 1.00 16.04 94 GLU A N 1
ATOM 766 C CA . GLU A 1 94 ? -6.582 -23.697 23.932 1.00 15.80 94 GLU A CA 1
ATOM 767 C C . GLU A 1 94 ? -6.359 -22.277 23.454 1.00 14.56 94 GLU A C 1
ATOM 768 O O . GLU A 1 94 ? -5.337 -21.680 23.745 1.00 15.28 94 GLU A O 1
ATOM 774 N N . VAL A 1 95 ? -7.311 -21.766 22.690 1.00 13.33 95 VAL A N 1
ATOM 775 C CA . VAL A 1 95 ? -7.326 -20.358 22.315 1.00 13.08 95 VAL A CA 1
ATOM 776 C C . VAL A 1 95 ? -8.726 -19.956 22.754 1.00 13.00 95 VAL A C 1
ATOM 777 O O . VAL A 1 95 ? -9.731 -20.380 22.137 1.00 13.85 95 VAL A O 1
ATOM 781 N N . ARG A 1 96 ? -8.772 -19.169 23.828 1.00 13.86 96 ARG A N 1
ATOM 782 C CA . ARG A 1 96 ? -10.038 -18.774 24.481 1.00 15.08 96 ARG A CA 1
ATOM 783 C C . ARG A 1 96 ? -10.219 -17.271 24.313 1.00 13.72 96 ARG A C 1
ATOM 784 O O . ARG A 1 96 ? -9.337 -16.503 24.722 1.00 15.74 96 ARG A O 1
ATOM 792 N N . ILE A 1 97 ? -11.323 -16.873 23.701 1.00 13.44 97 ILE A N 1
ATOM 793 C CA . ILE A 1 97 ? -11.576 -15.499 23.295 1.00 13.07 97 ILE A CA 1
ATOM 794 C C . ILE A 1 97 ? -12.938 -15.102 23.862 1.00 13.77 97 ILE A C 1
ATOM 795 O O . ILE A 1 97 ? -13.915 -15.836 23.675 1.00 13.25 97 ILE A O 1
ATOM 800 N N . GLY A 1 98 ? -13.016 -13.948 24.521 1.00 14.72 98 GLY A N 1
ATOM 801 C CA . GLY A 1 98 ? -14.276 -13.497 25.131 1.00 15.59 98 GLY A CA 1
ATOM 802 C C . GLY A 1 98 ? -15.270 -12.934 24.145 1.00 15.81 98 GLY A C 1
ATOM 803 O O . GLY A 1 98 ? -15.183 -13.126 22.916 1.00 16.36 98 GLY A O 1
ATOM 804 N N . ASP A 1 99 ? -16.203 -12.134 24.666 1.00 15.33 99 ASP A N 1
ATOM 805 C CA . ASP A 1 99 ? -17.327 -11.681 23.876 1.00 15.15 99 ASP A CA 1
ATOM 806 C C . ASP A 1 99 ? -16.986 -10.442 23.024 1.00 14.79 99 ASP A C 1
ATOM 807 O O . ASP A 1 99 ? -16.132 -9.656 23.389 1.00 15.94 99 ASP A O 1
ATOM 812 N N . HIS A 1 100 ? -17.693 -10.246 21.929 1.00 14.56 100 HIS A N 1
ATOM 813 C CA . HIS A 1 100 ? -17.585 -8.997 21.151 1.00 16.20 100 HIS A CA 1
ATOM 814 C C . HIS A 1 100 ? -16.163 -8.721 20.647 1.00 16.51 100 HIS A C 1
ATOM 815 O O . HIS A 1 100 ? -15.716 -7.571 20.636 1.00 17.09 100 HIS A O 1
ATOM 822 N N . CYS A 1 101 ? -15.477 -9.777 20.217 1.00 16.35 101 CYS A N 1
ATOM 823 C CA . CYS A 1 101 ? -14.123 -9.627 19.676 1.00 15.65 101 CYS A CA 1
ATOM 824 C C . CYS A 1 101 ? -14.212 -9.221 18.215 1.00 14.47 101 CYS A C 1
ATOM 825 O O . CYS A 1 101 ? -15.073 -9.736 17.467 1.00 15.48 101 CYS A O 1
ATOM 828 N N . PHE A 1 102 ? -13.349 -8.284 17.800 1.00 12.94 102 PHE A N 1
ATOM 829 C CA . PHE A 1 102 ? -13.260 -7.943 16.363 1.00 12.64 102 PHE A CA 1
ATOM 830 C C . PHE A 1 102 ? -11.805 -8.217 16.002 1.00 12.52 102 PHE A C 1
ATOM 831 O O . PHE A 1 102 ? -10.918 -7.640 16.631 1.00 13.31 102 PHE A O 1
ATOM 839 N N . ILE A 1 103 ? -11.580 -9.107 15.034 1.00 11.69 103 ILE A N 1
ATOM 840 C CA . ILE A 1 103 ? -10.211 -9.443 14.658 1.00 11.79 103 ILE A CA 1
ATOM 841 C C . ILE A 1 103 ? -10.080 -9.062 13.192 1.00 11.05 103 ILE A C 1
ATOM 842 O O . ILE A 1 103 ? -10.905 -9.434 12.373 1.00 11.50 103 ILE A O 1
ATOM 847 N N . GLY A 1 104 ? -9.061 -8.256 12.886 1.00 12.38 104 GLY A N 1
ATOM 848 C CA . GLY A 1 104 ? -8.852 -7.728 11.523 1.00 11.36 104 GLY A CA 1
ATOM 849 C C . GLY A 1 104 ? -8.287 -8.809 10.594 1.00 11.31 104 GLY A C 1
ATOM 850 O O . GLY A 1 104 ? -8.166 -9.976 10.997 1.00 12.13 104 GLY A O 1
ATOM 851 N N . PRO A 1 105 ? -8.009 -8.456 9.314 1.00 11.75 105 PRO A N 1
ATOM 852 C CA . PRO A 1 105 ? -7.578 -9.464 8.367 1.00 11.53 105 PRO A CA 1
ATOM 853 C C . PRO A 1 105 ? -6.133 -9.867 8.592 1.00 11.10 105 PRO A C 1
ATOM 854 O O . PRO A 1 105 ? -5.354 -9.104 9.113 1.00 11.35 105 PRO A O 1
ATOM 858 N N . GLY A 1 106 ? -5.784 -11.059 8.125 1.00 12.44 106 GLY A N 1
ATOM 859 C CA . GLY A 1 106 ? -4.387 -11.544 8.207 1.00 12.47 106 GLY A CA 1
ATOM 860 C C . GLY A 1 106 ? -3.805 -11.688 9.579 1.00 13.03 106 GLY A C 1
ATOM 861 O O . GLY A 1 106 ? -2.581 -11.633 9.744 1.00 14.35 106 GLY A O 1
ATOM 862 N N . VAL A 1 107 ? -4.657 -11.853 10.590 1.00 12.38 107 VAL A N 1
ATOM 863 C CA . VAL A 1 107 ? -4.190 -11.971 11.963 1.00 11.66 107 VAL A CA 1
ATOM 864 C C . VAL A 1 107 ? -3.791 -13.433 12.227 1.00 12.02 107 VAL A C 1
ATOM 865 O O . VAL A 1 107 ? -4.540 -14.349 11.876 1.00 12.22 107 VAL A O 1
ATOM 869 N N . HIS A 1 108 ? -2.634 -13.621 12.846 1.00 11.19 108 HIS A N 1
ATOM 870 C CA . HIS A 1 108 ? -2.151 -14.945 13.289 1.00 11.84 108 HIS A CA 1
ATOM 871 C C . HIS A 1 108 ? -2.094 -15.066 14.814 1.00 11.50 108 HIS A C 1
ATOM 872 O O . HIS A 1 108 ? -1.518 -14.235 15.500 1.00 13.48 108 HIS A O 1
ATOM 879 N N . ILE A 1 109 ? -2.725 -16.102 15.345 1.00 10.22 109 ILE A N 1
ATOM 880 C CA . ILE A 1 109 ? -2.644 -16.419 16.761 1.00 11.57 109 ILE A CA 1
ATOM 881 C C . ILE A 1 109 ? -1.999 -17.813 16.902 1.00 11.16 109 ILE A C 1
ATOM 882 O O . ILE A 1 109 ? -2.463 -18.764 16.301 1.00 12.67 109 ILE A O 1
ATOM 887 N N . TYR A 1 110 ? -0.905 -17.892 17.635 1.00 11.56 110 TYR A N 1
ATOM 888 C CA . TYR A 1 110 ? -0.125 -19.103 17.749 1.00 12.13 110 TYR A CA 1
ATOM 889 C C . TYR A 1 110 ? -0.136 -19.637 19.181 1.00 11.98 110 TYR A C 1
ATOM 890 O O . TYR A 1 110 ? 0.076 -18.906 20.127 1.00 12.38 110 TYR A O 1
ATOM 899 N N . THR A 1 111 ? -0.380 -20.932 19.332 1.00 13.89 111 THR A N 1
ATOM 900 C CA . THR A 1 111 ? -0.099 -21.577 20.603 1.00 15.15 111 THR A CA 1
ATOM 901 C C . THR A 1 111 ? 1.066 -22.579 20.422 1.00 16.65 111 THR A C 1
ATOM 902 O O . THR A 1 111 ? 1.656 -22.969 21.406 1.00 16.67 111 THR A O 1
ATOM 906 N N . ALA A 1 112 ? 1.341 -22.975 19.168 1.00 17.26 112 ALA A N 1
ATOM 907 C CA . ALA A 1 112 ? 2.412 -23.944 18.831 1.00 18.48 112 ALA A CA 1
ATOM 908 C C . ALA A 1 112 ? 3.817 -23.308 18.939 1.00 19.44 112 ALA A C 1
ATOM 909 O O . ALA A 1 112 ? 4.025 -22.136 18.569 1.00 19.66 112 ALA A O 1
ATOM 911 N N . THR A 1 113 ? 4.768 -24.065 19.483 1.00 19.73 113 THR A N 1
ATOM 912 C CA . THR A 1 113 ? 6.164 -23.615 19.563 1.00 20.63 113 THR A CA 1
ATOM 913 C C . THR A 1 113 ? 7.131 -24.811 19.557 1.00 20.65 113 THR A C 1
ATOM 914 O O . THR A 1 113 ? 6.697 -25.955 19.664 1.00 21.67 113 THR A O 1
ATOM 918 N N . HIS A 1 114 ? 8.413 -24.517 19.369 1.00 20.29 114 HIS A N 1
ATOM 919 C CA . HIS A 1 114 ? 9.473 -25.513 19.228 1.00 20.80 114 HIS A CA 1
ATOM 920 C C . HIS A 1 114 ? 10.545 -25.228 20.247 1.00 20.94 114 HIS A C 1
ATOM 921 O O . HIS A 1 114 ? 10.714 -24.063 20.651 1.00 22.29 114 HIS A O 1
ATOM 928 N N . PRO A 1 115 ? 11.312 -26.275 20.642 1.00 21.48 115 PRO A N 1
ATOM 929 C CA . PRO A 1 115 ? 12.506 -26.046 21.452 1.00 22.20 115 PRO A CA 1
ATOM 930 C C . PRO A 1 115 ? 13.468 -25.105 20.716 1.00 22.41 115 PRO A C 1
ATOM 931 O O . PRO A 1 115 ? 13.552 -25.161 19.479 1.00 22.72 115 PRO A O 1
ATOM 935 N N . LEU A 1 116 ? 14.201 -24.271 21.455 1.00 23.70 116 LEU A N 1
ATOM 936 C CA . LEU A 1 116 ? 15.194 -23.375 20.824 1.00 24.03 116 LEU A CA 1
ATOM 937 C C . LEU A 1 116 ? 16.467 -24.088 20.356 1.00 23.76 116 LEU A C 1
ATOM 938 O O . LEU A 1 116 ? 17.082 -23.689 19.352 1.00 23.59 116 LEU A O 1
ATOM 943 N N . ASP A 1 117 ? 16.870 -25.116 21.090 1.00 23.68 117 ASP A N 1
ATOM 944 C CA . ASP A 1 117 ? 18.086 -25.850 20.781 1.00 22.88 117 ASP A CA 1
ATOM 945 C C . ASP A 1 117 ? 17.843 -26.627 19.486 1.00 23.12 117 ASP A C 1
ATOM 946 O O . ASP A 1 117 ? 16.801 -27.286 19.350 1.00 21.19 117 ASP A O 1
ATOM 951 N N . PRO A 1 118 ? 18.771 -26.514 18.498 1.00 22.90 118 PRO A N 1
ATOM 952 C CA . PRO A 1 118 ? 18.528 -27.151 17.196 1.00 22.48 118 PRO A CA 1
ATOM 953 C C . PRO A 1 118 ? 18.346 -28.665 17.268 1.00 22.76 118 PRO A C 1
ATOM 954 O O . PRO A 1 118 ? 17.487 -29.214 16.579 1.00 21.45 118 PRO A O 1
ATOM 958 N N . HIS A 1 119 ? 19.130 -29.331 18.108 1.00 24.02 119 HIS A N 1
ATOM 959 C CA . HIS A 1 119 ? 19.047 -30.785 18.194 1.00 24.12 119 HIS A CA 1
ATOM 960 C C . HIS A 1 119 ? 17.726 -31.214 18.830 1.00 23.70 119 HIS A C 1
ATOM 961 O O . HIS A 1 119 ? 17.061 -32.118 18.331 1.00 23.90 119 HIS A O 1
ATOM 968 N N . GLU A 1 120 ? 17.374 -30.576 19.941 1.00 24.51 120 GLU A N 1
ATOM 969 C CA . GLU A 1 120 ? 16.062 -30.796 20.583 1.00 24.75 120 GLU A CA 1
ATOM 970 C C . GLU A 1 120 ? 14.912 -30.499 19.609 1.00 24.03 120 GLU A C 1
ATOM 971 O O . GLU A 1 120 ? 13.958 -31.298 19.489 1.00 23.30 120 GLU A O 1
ATOM 977 N N . ARG A 1 121 ? 15.008 -29.380 18.877 1.00 23.46 121 ARG A N 1
ATOM 978 C CA . ARG A 1 121 ? 14.003 -29.051 17.833 1.00 23.42 121 ARG A CA 1
ATOM 979 C C . ARG A 1 121 ? 13.905 -30.126 16.751 1.00 22.96 121 ARG A C 1
ATOM 980 O O . ARG A 1 121 ? 12.805 -30.467 16.273 1.00 21.17 121 ARG A O 1
ATOM 988 N N . ASN A 1 122 ? 15.055 -30.679 16.378 1.00 23.24 122 ASN A N 1
ATOM 989 C CA . ASN A 1 122 ? 15.115 -31.674 15.286 1.00 24.12 122 ASN A CA 1
ATOM 990 C C . ASN A 1 122 ? 14.522 -33.046 15.618 1.00 23.97 122 ASN A C 1
ATOM 991 O O . ASN A 1 122 ? 14.235 -33.858 14.725 1.00 23.77 122 ASN A O 1
ATOM 996 N N . SER A 1 123 ? 14.317 -33.275 16.908 1.00 24.66 123 SER A N 1
ATOM 997 C CA . SER A 1 123 ? 13.703 -34.492 17.407 1.00 25.52 123 SER A CA 1
ATOM 998 C C . SER A 1 123 ? 12.287 -34.594 16.877 1.00 26.47 123 SER A C 1
ATOM 999 O O . SER A 1 123 ? 11.716 -35.682 16.835 1.00 27.79 123 SER A O 1
ATOM 1002 N N . GLY A 1 124 ? 11.719 -33.454 16.478 1.00 26.39 124 GLY A N 1
ATOM 1003 C CA . GLY A 1 124 ? 10.342 -33.420 15.999 1.00 26.75 124 GLY A CA 1
ATOM 1004 C C . GLY A 1 124 ? 9.328 -33.112 17.088 1.00 26.71 124 GLY A C 1
ATOM 1005 O O . GLY A 1 124 ? 8.168 -32.811 16.786 1.00 28.37 124 GLY A O 1
ATOM 1006 N N . LEU A 1 125 ? 9.755 -33.181 18.346 1.00 25.87 125 LEU A N 1
ATOM 1007 C CA . LEU A 1 125 ? 8.875 -32.862 19.460 1.00 25.62 125 LEU A CA 1
ATOM 1008 C C . LEU A 1 125 ? 8.605 -31.364 19.547 1.00 24.71 125 LEU A C 1
ATOM 1009 O O . LEU A 1 125 ? 9.500 -30.532 19.358 1.00 24.04 125 LEU A O 1
ATOM 1014 N N . GLU A 1 126 ? 7.343 -31.046 19.832 1.00 24.04 126 GLU A N 1
ATOM 1015 C CA . GLU A 1 126 ? 6.887 -29.675 19.903 1.00 23.18 126 GLU A CA 1
ATOM 1016 C C . GLU A 1 126 ? 6.164 -29.504 21.227 1.00 22.79 126 GLU A C 1
ATOM 1017 O O . GLU A 1 126 ? 6.052 -30.438 22.031 1.00 22.22 126 GLU A O 1
ATOM 1023 N N . TYR A 1 127 ? 5.699 -28.289 21.462 1.00 21.49 127 TYR A N 1
ATOM 1024 C CA . TYR A 1 127 ? 4.855 -28.035 22.607 1.00 22.02 127 TYR A CA 1
ATOM 1025 C C . TYR A 1 127 ? 4.009 -26.796 22.352 1.00 20.94 127 TYR A C 1
ATOM 1026 O O . TYR A 1 127 ? 4.115 -26.145 21.288 1.00 20.35 127 TYR A O 1
ATOM 1035 N N . GLY A 1 128 ? 3.128 -26.511 23.298 1.00 19.97 128 GLY A N 1
ATOM 1036 C CA . GLY A 1 128 ? 2.266 -25.367 23.154 1.00 19.37 128 GLY A CA 1
ATOM 1037 C C . GLY A 1 128 ? 2.034 -24.620 24.436 1.00 18.71 128 GLY A C 1
ATOM 1038 O O . GLY A 1 128 ? 2.232 -25.155 25.518 1.00 19.67 128 GLY A O 1
ATOM 1039 N N . LYS A 1 129 ? 1.555 -23.384 24.297 1.00 18.57 129 LYS A N 1
ATOM 1040 C CA . LYS A 1 129 ? 1.155 -22.575 25.429 1.00 18.04 129 LYS A CA 1
ATOM 1041 C C . LYS A 1 129 ? -0.129 -21.839 25.030 1.00 17.36 129 LYS A C 1
ATOM 1042 O O . LYS A 1 129 ? -0.178 -21.200 23.980 1.00 18.33 129 LYS A O 1
ATOM 1048 N N . PRO A 1 130 ? -1.151 -21.893 25.887 1.00 16.88 130 PRO A N 1
ATOM 1049 C CA . PRO A 1 130 ? -2.439 -21.344 25.458 1.00 15.26 130 PRO A CA 1
ATOM 1050 C C . PRO A 1 130 ? -2.441 -19.812 25.293 1.00 14.83 130 PRO A C 1
ATOM 1051 O O . PRO A 1 130 ? -1.529 -19.126 25.767 1.00 13.94 130 PRO A O 1
ATOM 1055 N N . VAL A 1 131 ? -3.439 -19.292 24.591 1.00 14.23 131 VAL A N 1
ATOM 1056 C CA . VAL A 1 131 ? -3.616 -17.846 24.425 1.00 14.03 131 VAL A CA 1
ATOM 1057 C C . VAL A 1 131 ? -5.023 -17.533 24.950 1.00 13.64 131 VAL A C 1
ATOM 1058 O O . VAL A 1 131 ? -5.984 -18.228 24.627 1.00 13.88 131 VAL A O 1
ATOM 1062 N N . VAL A 1 132 ? -5.123 -16.477 25.741 1.00 14.71 132 VAL A N 1
ATOM 1063 C CA . VAL A 1 132 ? -6.411 -16.060 26.329 1.00 15.13 132 VAL A CA 1
ATOM 1064 C C . VAL A 1 132 ? -6.637 -14.615 25.952 1.00 14.00 132 VAL A C 1
ATOM 1065 O O . VAL A 1 132 ? -5.751 -13.799 26.137 1.00 15.41 132 VAL A O 1
ATOM 1069 N N . ILE A 1 133 ? -7.817 -14.307 25.410 1.00 14.02 133 ILE A N 1
ATOM 1070 C CA . ILE A 1 133 ? -8.184 -12.964 24.962 1.00 13.72 133 ILE A CA 1
ATOM 1071 C C . ILE A 1 133 ? -9.510 -12.609 25.662 1.00 14.62 133 ILE A C 1
ATOM 1072 O O . ILE A 1 133 ? -10.476 -13.406 25.605 1.00 14.17 133 ILE A O 1
ATOM 1077 N N . GLY A 1 134 ? -9.551 -11.420 26.281 1.00 14.83 134 GLY A N 1
ATOM 1078 C CA . GLY A 1 134 ? -10.706 -10.998 27.096 1.00 15.63 134 GLY A CA 1
ATOM 1079 C C . GLY A 1 134 ? -11.895 -10.569 26.288 1.00 15.06 134 GLY A C 1
ATOM 1080 O O . GLY A 1 134 ? -11.977 -10.818 25.095 1.00 15.02 134 GLY A O 1
ATOM 1081 N N . HIS A 1 135 ? -12.817 -9.879 26.954 1.00 14.81 135 HIS A N 1
ATOM 1082 C CA . HIS A 1 135 ? -14.038 -9.373 26.354 1.00 14.78 135 HIS A CA 1
ATOM 1083 C C . HIS A 1 135 ? -13.755 -7.987 25.737 1.00 14.96 135 HIS A C 1
ATOM 1084 O O . HIS A 1 135 ? -12.914 -7.235 26.256 1.00 15.50 135 HIS A O 1
ATOM 1091 N N . ASN A 1 136 ? -14.466 -7.653 24.666 1.00 13.36 136 ASN A N 1
ATOM 1092 C CA . ASN A 1 136 ? -14.486 -6.298 24.052 1.00 14.64 136 ASN A CA 1
ATOM 1093 C C . ASN A 1 136 ? -13.098 -5.918 23.561 1.00 14.16 136 ASN A C 1
ATOM 1094 O O . ASN A 1 136 ? -12.679 -4.756 23.713 1.00 14.82 136 ASN A O 1
ATOM 1099 N N . VAL A 1 137 ? -12.396 -6.902 22.987 1.00 13.62 137 VAL A N 1
ATOM 1100 C CA . VAL A 1 137 ? -11.013 -6.690 22.496 1.00 12.60 137 VAL A CA 1
ATOM 1101 C C . VAL A 1 137 ? -11.044 -6.435 20.986 1.00 12.40 137 VAL A C 1
ATOM 1102 O O . VAL A 1 137 ? -11.883 -6.967 20.257 1.00 11.57 137 VAL A O 1
ATOM 1106 N N . TRP A 1 138 ? -10.150 -5.562 20.508 1.00 11.01 138 TRP A N 1
ATOM 1107 C CA . TRP A 1 138 ? -10.009 -5.353 19.066 1.00 11.87 138 TRP A CA 1
ATOM 1108 C C . TRP A 1 138 ? -8.571 -5.704 18.701 1.00 11.64 138 TRP A C 1
ATOM 1109 O O . TRP A 1 138 ? -7.649 -5.128 19.250 1.00 11.67 138 TRP A O 1
ATOM 1120 N N . ILE A 1 139 ? -8.406 -6.725 17.846 1.00 12.19 139 ILE A N 1
ATOM 1121 C CA . ILE A 1 139 ? -7.081 -7.107 17.399 1.00 13.05 139 ILE A CA 1
ATOM 1122 C C . ILE A 1 139 ? -6.989 -6.544 15.961 1.00 12.69 139 ILE A C 1
ATOM 1123 O O . ILE A 1 139 ? -7.687 -6.987 15.073 1.00 12.98 139 ILE A O 1
ATOM 1128 N N . GLY A 1 140 ? -6.155 -5.531 15.770 1.00 12.19 140 GLY A N 1
ATOM 1129 C CA . GLY A 1 140 ? -6.027 -4.890 14.432 1.00 10.56 140 GLY A CA 1
ATOM 1130 C C . GLY A 1 140 ? -5.456 -5.848 13.392 1.00 10.94 140 GLY A C 1
ATOM 1131 O O . GLY A 1 140 ? -4.789 -6.835 13.726 1.00 10.76 140 GLY A O 1
ATOM 1132 N N . GLY A 1 141 ? -5.728 -5.568 12.130 1.00 11.47 141 GLY A N 1
ATOM 1133 C CA . GLY A 1 141 ? -5.247 -6.393 11.015 1.00 11.80 141 GLY A CA 1
ATOM 1134 C C . GLY A 1 141 ? -3.742 -6.663 11.059 1.00 12.20 141 GLY A C 1
ATOM 1135 O O . GLY A 1 141 ? -2.987 -5.817 11.470 1.00 11.51 141 GLY A O 1
ATOM 1136 N N . ARG A 1 142 ? -3.328 -7.866 10.658 1.00 12.60 142 ARG A N 1
ATOM 1137 C CA . ARG A 1 142 ? -1.906 -8.283 10.602 1.00 13.12 142 ARG A CA 1
ATOM 1138 C C . ARG A 1 142 ? -1.113 -8.400 11.890 1.00 13.37 142 ARG A C 1
ATOM 1139 O O . ARG A 1 142 ? 0.116 -8.567 11.846 1.00 14.84 142 ARG A O 1
ATOM 1147 N N . ALA A 1 143 ? -1.788 -8.329 13.054 1.00 12.58 143 ALA A N 1
ATOM 1148 C CA . ALA A 1 143 ? -1.153 -8.629 14.305 1.00 13.36 143 ALA A CA 1
ATOM 1149 C C . ALA A 1 143 ? -0.765 -10.102 14.418 1.00 12.45 143 ALA A C 1
ATOM 1150 O O . ALA A 1 143 ? -1.400 -10.959 13.805 1.00 13.97 143 ALA A O 1
ATOM 1152 N N . VAL A 1 144 ? 0.283 -10.318 15.186 1.00 13.38 144 VAL A N 1
ATOM 1153 C CA . VAL A 1 144 ? 0.746 -11.627 15.670 1.00 12.80 144 VAL A CA 1
ATOM 1154 C C . VAL A 1 144 ? 0.603 -11.748 17.192 1.00 12.33 144 VAL A C 1
ATOM 1155 O O . VAL A 1 144 ? 1.144 -10.944 17.964 1.00 13.06 144 VAL A O 1
ATOM 1159 N N . ILE A 1 145 ? -0.177 -12.742 17.633 1.00 11.76 145 ILE A N 1
ATOM 1160 C CA . ILE A 1 145 ? -0.296 -13.053 19.060 1.00 11.86 145 ILE A CA 1
ATOM 1161 C C . ILE A 1 145 ? 0.470 -14.366 19.304 1.00 12.72 145 ILE A C 1
ATOM 1162 O O . ILE A 1 145 ? 0.100 -15.425 18.758 1.00 13.65 145 ILE A O 1
ATOM 1167 N N . ASN A 1 146 ? 1.534 -14.276 20.086 1.00 13.10 146 ASN A N 1
ATOM 1168 C CA . ASN A 1 146 ? 2.420 -15.409 20.364 1.00 13.93 146 ASN A CA 1
ATOM 1169 C C . ASN A 1 146 ? 1.911 -16.341 21.481 1.00 13.00 146 ASN A C 1
ATOM 1170 O O . ASN A 1 146 ? 0.995 -15.982 22.249 1.00 11.82 146 ASN A O 1
ATOM 1175 N N . PRO A 1 147 ? 2.468 -17.557 21.551 1.00 14.00 147 PRO A N 1
ATOM 1176 C CA . PRO A 1 147 ? 2.027 -18.507 22.621 1.00 14.22 147 PRO A CA 1
ATOM 1177 C C . PRO A 1 147 ? 2.144 -17.983 24.044 1.00 14.76 147 PRO A C 1
ATOM 1178 O O . PRO A 1 147 ? 3.143 -17.312 24.424 1.00 14.41 147 PRO A O 1
ATOM 1182 N N . GLY A 1 148 ? 1.125 -18.297 24.855 1.00 14.91 148 GLY A N 1
ATOM 1183 C CA . GLY A 1 148 ? 1.180 -18.017 26.278 1.00 15.44 148 GLY A CA 1
ATOM 1184 C C . GLY A 1 148 ? 0.719 -16.623 26.654 1.00 15.60 148 GLY A C 1
ATOM 1185 O O . GLY A 1 148 ? 0.736 -16.262 27.816 1.00 17.30 148 GLY A O 1
ATOM 1186 N N . VAL A 1 149 ? 0.282 -15.855 25.670 1.00 15.36 149 VAL A N 1
ATOM 1187 C CA . VAL A 1 149 ? -0.065 -14.454 25.877 1.00 15.94 149 VAL A CA 1
ATOM 1188 C C . VAL A 1 149 ? -1.494 -14.371 26.402 1.00 16.00 149 VAL A C 1
ATOM 1189 O O . VAL A 1 149 ? -2.349 -15.068 25.881 1.00 14.89 149 VAL A O 1
ATOM 1193 N N . THR A 1 150 ? -1.710 -13.557 27.442 1.00 15.63 150 THR A N 1
ATOM 1194 C CA . THR A 1 150 ? -3.079 -13.165 27.845 1.00 15.96 150 THR A CA 1
ATOM 1195 C C . THR A 1 150 ? -3.304 -11.683 27.512 1.00 15.09 150 THR A C 1
ATOM 1196 O O . THR A 1 150 ? -2.436 -10.847 27.790 1.00 15.33 150 THR A O 1
ATOM 1200 N N . ILE A 1 151 ? -4.456 -11.377 26.917 1.00 14.07 151 ILE A N 1
ATOM 1201 C CA . ILE A 1 151 ? -4.837 -10.023 26.576 1.00 14.01 151 ILE A CA 1
ATOM 1202 C C . ILE A 1 151 ? -6.058 -9.693 27.417 1.00 14.98 151 ILE A C 1
ATOM 1203 O O . ILE A 1 151 ? -7.090 -10.383 27.272 1.00 15.54 151 ILE A O 1
ATOM 1208 N N . GLY A 1 152 ? -5.952 -8.645 28.246 1.00 15.66 152 GLY A N 1
ATOM 1209 C CA . GLY A 1 152 ? -7.060 -8.224 29.136 1.00 15.72 152 GLY A CA 1
ATOM 1210 C C . GLY A 1 152 ? -8.308 -7.666 28.454 1.00 15.59 152 GLY A C 1
ATOM 1211 O O . GLY A 1 152 ? -8.323 -7.328 27.230 1.00 13.49 152 GLY A O 1
ATOM 1212 N N . ASP A 1 153 ? -9.389 -7.506 29.238 1.00 15.19 153 ASP A N 1
ATOM 1213 C CA . ASP A 1 153 ? -10.643 -6.987 28.674 1.00 16.50 153 ASP A CA 1
ATOM 1214 C C . ASP A 1 153 ? -10.430 -5.583 28.118 1.00 15.15 153 ASP A C 1
ATOM 1215 O O . ASP A 1 153 ? -9.649 -4.822 28.679 1.00 16.77 153 ASP A O 1
ATOM 1220 N N . ASN A 1 154 ? -11.123 -5.261 27.033 1.00 14.56 154 ASN A N 1
ATOM 1221 C CA . ASN A 1 154 ? -11.151 -3.911 26.433 1.00 14.46 154 ASN A CA 1
ATOM 1222 C C . ASN A 1 154 ? -9.820 -3.466 25.789 1.00 14.84 154 ASN A C 1
ATOM 1223 O O . ASN A 1 154 ? -9.723 -2.324 25.350 1.00 15.27 154 ASN A O 1
ATOM 1228 N N . ALA A 1 155 ? -8.824 -4.358 25.748 1.00 13.36 155 ALA A N 1
ATOM 1229 C CA . ALA A 1 155 ? -7.533 -4.010 25.158 1.00 13.96 155 ALA A CA 1
ATOM 1230 C C . ALA A 1 155 ? -7.631 -3.830 23.634 1.00 13.52 155 ALA A C 1
ATOM 1231 O O . ALA A 1 155 ? -8.548 -4.360 23.013 1.00 12.69 155 ALA A O 1
ATOM 1233 N N . VAL A 1 156 ? -6.724 -3.025 23.050 1.00 12.46 156 VAL A N 1
ATOM 1234 C CA . VAL A 1 156 ? -6.646 -2.874 21.576 1.00 12.73 156 VAL A CA 1
ATOM 1235 C C . VAL A 1 156 ? -5.244 -3.209 21.140 1.00 12.98 156 VAL A C 1
ATOM 1236 O O . VAL A 1 156 ? -4.293 -2.677 21.710 1.00 12.85 156 VAL A O 1
ATOM 1240 N N . ILE A 1 157 ? -5.150 -4.075 20.125 1.00 12.66 157 ILE A N 1
ATOM 1241 C CA . ILE A 1 157 ? -3.873 -4.443 19.509 1.00 12.67 157 ILE A CA 1
ATOM 1242 C C . ILE A 1 157 ? -3.848 -3.683 18.190 1.00 10.75 157 ILE A C 1
ATOM 1243 O O . ILE A 1 157 ? -4.636 -3.931 17.328 1.00 13.06 157 ILE A O 1
ATOM 1248 N N . ALA A 1 158 ? -2.937 -2.744 18.063 1.00 11.16 158 ALA A N 1
ATOM 1249 C CA . ALA A 1 158 ? -2.779 -1.960 16.822 1.00 11.89 158 ALA A CA 1
ATOM 1250 C C . ALA A 1 158 ? -2.475 -2.886 15.628 1.00 11.34 158 ALA A C 1
ATOM 1251 O O . ALA A 1 158 ? -1.869 -3.948 15.825 1.00 12.09 158 ALA A O 1
ATOM 1253 N N . SER A 1 159 ? -2.876 -2.500 14.408 1.00 12.17 159 SER A N 1
ATOM 1254 C CA . SER A 1 159 ? -2.542 -3.295 13.219 1.00 12.26 159 SER A CA 1
ATOM 1255 C C . SER A 1 159 ? -1.038 -3.538 13.173 1.00 12.03 159 SER A C 1
ATOM 1256 O O . SER A 1 159 ? -0.243 -2.679 13.620 1.00 12.23 159 SER A O 1
ATOM 1259 N N . GLY A 1 160 ? -0.667 -4.719 12.700 1.00 12.25 160 GLY A N 1
ATOM 1260 C CA . GLY A 1 160 ? 0.764 -5.130 12.648 1.00 12.63 160 GLY A CA 1
ATOM 1261 C C . GLY A 1 160 ? 1.500 -5.377 13.928 1.00 12.83 160 GLY A C 1
ATOM 1262 O O . GLY A 1 160 ? 2.723 -5.665 13.904 1.00 14.53 160 GLY A O 1
ATOM 1263 N N . ALA A 1 161 ? 0.854 -5.242 15.089 1.00 12.81 161 ALA A N 1
ATOM 1264 C CA . ALA A 1 161 ? 1.613 -5.468 16.321 1.00 13.11 161 ALA A CA 1
ATOM 1265 C C . ALA A 1 161 ? 2.032 -6.911 16.461 1.00 13.11 161 ALA A C 1
ATOM 1266 O O . ALA A 1 161 ? 1.242 -7.802 16.169 1.00 12.79 161 ALA A O 1
ATOM 1268 N N . VAL A 1 162 ? 3.261 -7.110 16.930 1.00 12.47 162 VAL A N 1
ATOM 1269 C CA . VAL A 1 162 ? 3.744 -8.460 17.307 1.00 13.76 162 VAL A CA 1
ATOM 1270 C C . VAL A 1 162 ? 3.758 -8.591 18.833 1.00 14.62 162 VAL A C 1
ATOM 1271 O O . VAL A 1 162 ? 4.615 -8.059 19.533 1.00 15.59 162 VAL A O 1
ATOM 1275 N N . VAL A 1 163 ? 2.799 -9.355 19.333 1.00 14.45 163 VAL A N 1
ATOM 1276 C CA . VAL A 1 163 ? 2.546 -9.404 20.768 1.00 15.48 163 VAL A CA 1
ATOM 1277 C C . VAL A 1 163 ? 3.242 -10.588 21.388 1.00 16.14 163 VAL A C 1
ATOM 1278 O O . VAL A 1 163 ? 2.874 -11.735 21.128 1.00 15.43 163 VAL A O 1
ATOM 1282 N N . THR A 1 164 ? 4.252 -10.273 22.203 1.00 17.52 164 THR A N 1
ATOM 1283 C CA . THR A 1 164 ? 5.155 -11.258 22.785 1.00 19.38 164 THR A CA 1
ATOM 1284 C C . THR A 1 164 ? 4.912 -11.468 24.288 1.00 20.32 164 THR A C 1
ATOM 1285 O O . THR A 1 164 ? 5.412 -12.421 24.872 1.00 20.36 164 THR A O 1
ATOM 1289 N N . LYS A 1 165 ? 4.162 -10.567 24.909 1.00 20.21 165 LYS A N 1
ATOM 1290 C CA . LYS A 1 165 ? 3.913 -10.655 26.351 1.00 21.30 165 LYS A CA 1
ATOM 1291 C C . LYS A 1 165 ? 2.491 -10.204 26.672 1.00 19.74 165 LYS A C 1
ATOM 1292 O O . LYS A 1 165 ? 1.811 -9.665 25.807 1.00 18.28 165 LYS A O 1
ATOM 1298 N N . ASP A 1 166 ? 2.072 -10.404 27.922 1.00 18.38 166 ASP A N 1
ATOM 1299 C CA . ASP A 1 166 ? 0.694 -10.133 28.319 1.00 17.61 166 ASP A CA 1
ATOM 1300 C C . ASP A 1 166 ? 0.323 -8.669 28.095 1.00 16.67 166 ASP A C 1
ATOM 1301 O O . ASP A 1 166 ? 1.144 -7.753 28.272 1.00 17.66 166 ASP A O 1
ATOM 1306 N N . VAL A 1 167 ? -0.933 -8.437 27.731 1.00 15.94 167 VAL A N 1
ATOM 1307 C CA . VAL A 1 167 ? -1.427 -7.103 27.475 1.00 16.30 167 VAL A CA 1
ATOM 1308 C C . VAL A 1 167 ? -2.448 -6.810 28.567 1.00 16.77 167 VAL A C 1
ATOM 1309 O O . VAL A 1 167 ? -3.433 -7.553 28.694 1.00 15.71 167 VAL A O 1
ATOM 1313 N N . PRO A 1 168 ? -2.233 -5.714 29.318 1.00 17.35 168 PRO A N 1
ATOM 1314 C CA . PRO A 1 168 ? -3.151 -5.361 30.403 1.00 17.43 168 PRO A CA 1
ATOM 1315 C C . PRO A 1 168 ? -4.539 -4.997 29.856 1.00 16.47 168 PRO A C 1
ATOM 1316 O O . PRO A 1 168 ? -4.683 -4.532 28.715 1.00 15.27 168 PRO A O 1
ATOM 1320 N N . ALA A 1 169 ? -5.561 -5.234 30.668 1.00 16.50 169 ALA A N 1
ATOM 1321 C CA . ALA A 1 169 ? -6.885 -4.770 30.358 1.00 17.24 169 ALA A CA 1
ATOM 1322 C C . ALA A 1 169 ? -6.813 -3.232 30.154 1.00 16.64 169 ALA A C 1
ATOM 1323 O O . ALA A 1 169 ? -6.008 -2.557 30.819 1.00 17.58 169 ALA A O 1
ATOM 1325 N N . ASN A 1 170 ? -7.597 -2.717 29.202 1.00 16.85 170 ASN A N 1
ATOM 1326 C CA . ASN A 1 170 ? -7.702 -1.269 28.910 1.00 18.13 170 ASN A CA 1
ATOM 1327 C C . ASN A 1 170 ? -6.429 -0.632 28.380 1.00 17.59 170 ASN A C 1
ATOM 1328 O O . ASN A 1 170 ? -6.274 0.583 28.456 1.00 17.57 170 ASN A O 1
ATOM 1333 N N . ALA A 1 171 ? -5.496 -1.452 27.886 1.00 17.68 171 ALA A N 1
ATOM 1334 C CA . ALA A 1 171 ? -4.262 -0.925 27.295 1.00 16.83 171 ALA A CA 1
ATOM 1335 C C . ALA A 1 171 ? -4.369 -1.023 25.767 1.00 16.58 171 ALA A C 1
ATOM 1336 O O . ALA A 1 171 ? -5.031 -1.936 25.262 1.00 17.10 171 ALA A O 1
ATOM 1338 N N . VAL A 1 172 ? -3.777 -0.068 25.040 1.00 15.87 172 VAL A N 1
ATOM 1339 C CA . VAL A 1 172 ? -3.545 -0.174 23.581 1.00 14.86 172 VAL A CA 1
ATOM 1340 C C . VAL A 1 172 ? -2.052 -0.520 23.442 1.00 14.53 172 VAL A C 1
ATOM 1341 O O . VAL A 1 172 ? -1.188 0.111 24.084 1.00 13.52 172 VAL A O 1
ATOM 1345 N N . VAL A 1 173 ? -1.738 -1.521 22.622 1.00 14.61 173 VAL A N 1
ATOM 1346 C CA . VAL A 1 173 ? -0.318 -1.867 22.411 1.00 14.71 173 VAL A CA 1
ATOM 1347 C C . VAL A 1 173 ? -0.011 -1.839 20.917 1.00 14.53 173 VAL A C 1
ATOM 1348 O O . VAL A 1 173 ? -0.877 -2.035 20.095 1.00 13.87 173 VAL A O 1
ATOM 1352 N N . GLY A 1 174 ? 1.242 -1.566 20.567 1.00 14.62 174 GLY A N 1
ATOM 1353 C CA . GLY A 1 174 ? 1.588 -1.447 19.147 1.00 13.28 174 GLY A CA 1
ATOM 1354 C C . GLY A 1 174 ? 3.092 -1.624 19.036 1.00 14.48 174 GLY A C 1
ATOM 1355 O O . GLY A 1 174 ? 3.809 -1.397 20.006 1.00 13.84 174 GLY A O 1
ATOM 1356 N N . GLY A 1 175 ? 3.566 -2.003 17.844 1.00 15.03 175 GLY A N 1
ATOM 1357 C CA . GLY A 1 175 ? 5.010 -2.208 17.630 1.00 15.46 175 GLY A CA 1
ATOM 1358 C C . GLY A 1 175 ? 5.440 -3.655 17.538 1.00 16.70 175 GLY A C 1
ATOM 1359 O O . GLY A 1 175 ? 4.638 -4.592 17.648 1.00 16.56 175 GLY A O 1
ATOM 1360 N N . ASN A 1 176 ? 6.737 -3.839 17.328 1.00 17.13 176 ASN A N 1
ATOM 1361 C CA . ASN A 1 176 ? 7.344 -5.162 17.300 1.00 18.84 176 ASN A CA 1
ATOM 1362 C C . ASN A 1 176 ? 8.721 -5.155 18.021 1.00 20.48 176 ASN A C 1
ATOM 1363 O O . ASN A 1 176 ? 9.694 -4.742 17.412 1.00 21.45 176 ASN A O 1
ATOM 1368 N N . PRO A 1 177 ? 8.801 -5.606 19.305 1.00 22.07 177 PRO A N 1
ATOM 1369 C CA . PRO A 1 177 ? 7.719 -6.207 20.087 1.00 21.68 177 PRO A CA 1
ATOM 1370 C C . PRO A 1 177 ? 6.742 -5.144 20.544 1.00 20.97 177 PRO A C 1
ATOM 1371 O O . PRO A 1 177 ? 7.145 -4.003 20.778 1.00 20.87 177 PRO A O 1
ATOM 1375 N N . ALA A 1 178 ? 5.468 -5.515 20.656 1.00 19.93 178 ALA A N 1
ATOM 1376 C CA . ALA A 1 178 ? 4.442 -4.553 20.995 1.00 19.14 178 ALA A CA 1
ATOM 1377 C C . ALA A 1 178 ? 4.713 -3.940 22.379 1.00 18.95 178 ALA A C 1
ATOM 1378 O O . ALA A 1 178 ? 5.205 -4.617 23.287 1.00 18.54 178 ALA A O 1
ATOM 1380 N N . LYS A 1 179 ? 4.422 -2.673 22.528 1.00 18.58 179 LYS A N 1
ATOM 1381 C CA . LYS A 1 179 ? 4.444 -2.040 23.840 1.00 19.97 179 LYS A CA 1
ATOM 1382 C C . LYS A 1 179 ? 3.209 -1.235 24.057 1.00 18.37 179 LYS A C 1
ATOM 1383 O O . LYS A 1 179 ? 2.559 -0.946 23.145 1.00 17.80 179 LYS A O 1
ATOM 1389 N N . VAL A 1 180 ? 2.901 -0.947 25.314 1.00 19.03 180 VAL A N 1
ATOM 1390 C CA . VAL A 1 180 ? 1.754 -0.112 25.631 1.00 19.39 180 VAL A CA 1
ATOM 1391 C C . VAL A 1 180 ? 1.967 1.298 25.082 1.00 19.92 180 VAL A C 1
ATOM 1392 O O . VAL A 1 180 ? 2.992 1.940 25.349 1.00 21.37 180 VAL A O 1
ATOM 1396 N N . ILE A 1 181 ? 1.029 1.768 24.261 1.00 19.27 181 ILE A N 1
ATOM 1397 C CA . ILE A 1 181 ? 1.160 3.090 23.648 1.00 20.31 181 ILE A CA 1
ATOM 1398 C C . ILE A 1 181 ? 0.160 4.089 24.215 1.00 20.80 181 ILE A C 1
ATOM 1399 O O . ILE A 1 181 ? 0.296 5.304 24.040 1.00 21.10 181 ILE A O 1
ATOM 1404 N N . LYS A 1 182 ? -0.855 3.558 24.881 1.00 20.77 182 LYS A N 1
ATOM 1405 C CA . LYS A 1 182 ? -1.756 4.405 25.626 1.00 21.59 182 LYS A CA 1
ATOM 1406 C C . LYS A 1 182 ? -2.805 3.598 26.347 1.00 20.35 182 LYS A C 1
ATOM 1407 O O . LYS A 1 182 ? -2.851 2.373 26.201 1.00 19.44 182 LYS A O 1
ATOM 1413 N N . TRP A 1 183 ? -3.595 4.289 27.171 1.00 19.61 183 TRP A N 1
ATOM 1414 C CA . TRP A 1 183 ? -4.577 3.617 28.017 1.00 18.45 183 TRP A CA 1
ATOM 1415 C C . TRP A 1 183 ? -5.990 4.149 27.752 1.00 19.11 183 TRP A C 1
ATOM 1416 O O . TRP A 1 183 ? -6.170 5.275 27.278 1.00 19.00 183 TRP A O 1
ATOM 1427 N N . LEU A 1 184 ? -6.983 3.319 28.056 1.00 19.41 184 LEU A N 1
ATOM 1428 C CA . LEU A 1 184 ? -8.385 3.615 27.745 1.00 21.98 184 LEU A CA 1
ATOM 1429 C C . LEU A 1 184 ? -9.326 3.608 28.956 1.00 24.08 184 LEU A C 1
ATOM 1430 O O . LEU A 1 184 ? -9.027 2.973 29.976 1.00 24.16 184 LEU A O 1
ATOM 1435 N N . LYS A 1 185 ? -10.463 4.317 28.819 1.00 26.97 185 LYS A N 1
ATOM 1436 C CA . LYS A 1 185 ? -11.711 4.047 29.613 1.00 29.14 185 LYS A CA 1
ATOM 1437 C C . LYS A 1 185 ? -11.515 4.142 31.130 1.00 30.32 185 LYS A C 1
ATOM 1438 O O . LYS A 1 185 ? -12.271 3.511 31.901 1.00 32.34 185 LYS A O 1
ATOM 1444 N N . LYS B 1 2 ? -29.703 10.701 6.198 1.00 34.69 2 LYS B N 1
ATOM 1445 C CA . LYS B 1 2 ? -28.457 9.912 5.906 1.00 33.47 2 LYS B CA 1
ATOM 1446 C C . LYS B 1 2 ? -28.515 8.409 6.228 1.00 32.11 2 LYS B C 1
ATOM 1447 O O . LYS B 1 2 ? -28.665 7.973 7.391 1.00 31.68 2 LYS B O 1
ATOM 1453 N N . SER B 1 3 ? -28.379 7.624 5.167 1.00 30.13 3 SER B N 1
ATOM 1454 C CA . SER B 1 3 ? -28.333 6.173 5.263 1.00 28.16 3 SER B CA 1
ATOM 1455 C C . SER B 1 3 ? -27.012 5.727 5.894 1.00 26.54 3 SER B C 1
ATOM 1456 O O . SER B 1 3 ? -26.083 6.528 6.094 1.00 24.93 3 SER B O 1
ATOM 1459 N N . GLU B 1 4 ? -26.936 4.451 6.238 1.00 25.02 4 GLU B N 1
ATOM 1460 C CA . GLU B 1 4 ? -25.688 3.917 6.792 1.00 24.01 4 GLU B CA 1
ATOM 1461 C C . GLU B 1 4 ? -24.567 4.023 5.741 1.00 22.91 4 GLU B C 1
ATOM 1462 O O . GLU B 1 4 ? -23.417 4.352 6.076 1.00 22.33 4 GLU B O 1
ATOM 1468 N N . LYS B 1 5 ? -24.918 3.800 4.476 1.00 22.82 5 LYS B N 1
ATOM 1469 C CA . LYS B 1 5 ? -23.947 3.951 3.359 1.00 22.46 5 LYS B CA 1
ATOM 1470 C C . LYS B 1 5 ? -23.385 5.365 3.257 1.00 22.67 5 LYS B C 1
ATOM 1471 O O . LYS B 1 5 ? -22.177 5.551 3.152 1.00 22.07 5 LYS B O 1
ATOM 1477 N N . GLU B 1 6 ? -24.265 6.365 3.279 1.00 22.88 6 GLU B N 1
ATOM 1478 C CA . GLU B 1 6 ? -23.821 7.763 3.240 1.00 24.42 6 GLU B CA 1
ATOM 1479 C C . GLU B 1 6 ? -22.932 8.110 4.423 1.00 23.16 6 GLU B C 1
ATOM 1480 O O . GLU B 1 6 ? -21.918 8.796 4.267 1.00 23.55 6 GLU B O 1
ATOM 1486 N N . LYS B 1 7 ? -23.280 7.619 5.616 1.00 22.33 7 LYS B N 1
ATOM 1487 C CA . LYS B 1 7 ? -22.433 7.852 6.789 1.00 20.96 7 LYS B CA 1
ATOM 1488 C C . LYS B 1 7 ? -21.087 7.134 6.685 1.00 19.87 7 LYS B C 1
ATOM 1489 O O . LYS B 1 7 ? -20.060 7.720 7.018 1.00 18.95 7 LYS B O 1
ATOM 1495 N N . MET B 1 8 ? -21.114 5.892 6.204 1.00 19.25 8 MET B N 1
ATOM 1496 C CA . MET B 1 8 ? -19.867 5.132 5.958 1.00 18.71 8 MET B CA 1
ATOM 1497 C C . MET B 1 8 ? -18.924 5.954 5.086 1.00 18.83 8 MET B C 1
ATOM 1498 O O . MET B 1 8 ? -17.802 6.252 5.477 1.00 18.10 8 MET B O 1
ATOM 1503 N N . LEU B 1 9 ? -19.406 6.328 3.908 1.00 19.78 9 LEU B N 1
ATOM 1504 C CA . LEU B 1 9 ? -18.601 7.082 2.939 1.00 21.67 9 LEU B CA 1
ATOM 1505 C C . LEU B 1 9 ? -18.081 8.436 3.448 1.00 22.18 9 LEU B C 1
ATOM 1506 O O . LEU B 1 9 ? -16.955 8.842 3.124 1.00 22.92 9 LEU B O 1
ATOM 1511 N N . ALA B 1 10 ? -18.881 9.104 4.281 1.00 22.08 10 ALA B N 1
ATOM 1512 C CA . ALA B 1 10 ? -18.517 10.386 4.858 1.00 21.68 10 ALA B CA 1
ATOM 1513 C C . ALA B 1 10 ? -17.551 10.304 6.045 1.00 21.20 10 ALA B C 1
ATOM 1514 O O . ALA B 1 10 ? -17.085 11.324 6.539 1.00 21.81 10 ALA B O 1
ATOM 1516 N N . GLY B 1 11 ? -17.251 9.093 6.514 1.00 20.33 11 GLY B N 1
ATOM 1517 C CA . GLY B 1 11 ? -16.327 8.938 7.647 1.00 18.60 11 GLY B CA 1
ATOM 1518 C C . GLY B 1 11 ? -16.988 8.981 9.027 1.00 18.11 11 GLY B C 1
ATOM 1519 O O . GLY B 1 11 ? -16.302 9.102 10.041 1.00 17.15 11 GLY B O 1
ATOM 1520 N N . HIS B 1 12 ? -18.315 8.869 9.056 1.00 18.62 12 HIS B N 1
ATOM 1521 C CA . HIS B 1 12 ? -19.075 8.842 10.300 1.00 19.69 12 HIS B CA 1
ATOM 1522 C C . HIS B 1 12 ? -19.325 7.411 10.791 1.00 19.30 12 HIS B C 1
ATOM 1523 O O . HIS B 1 12 ? -19.171 6.434 10.020 1.00 18.59 12 HIS B O 1
ATOM 1530 N N . LEU B 1 13 ? -19.721 7.279 12.063 1.00 18.75 13 LEU B N 1
ATOM 1531 C CA . LEU B 1 13 ? -20.142 5.970 12.582 1.00 18.99 13 LEU B CA 1
ATOM 1532 C C . LEU B 1 13 ? -21.315 5.411 11.786 1.00 19.36 13 LEU B C 1
ATOM 1533 O O . LEU B 1 13 ? -22.274 6.150 11.431 1.00 19.42 13 LEU B O 1
ATOM 1538 N N . TYR B 1 14 ? -21.235 4.122 11.463 1.00 19.11 14 TYR B N 1
ATOM 1539 C CA . TYR B 1 14 ? -22.254 3.491 10.644 1.00 18.69 14 TYR B CA 1
ATOM 1540 C C . TYR B 1 14 ? -22.383 2.012 11.075 1.00 19.16 14 TYR B C 1
ATOM 1541 O O . TYR B 1 14 ? -21.485 1.457 11.705 1.00 18.88 14 TYR B O 1
ATOM 1550 N N . ASN B 1 15 ? -23.509 1.387 10.766 1.00 19.51 15 ASN B N 1
ATOM 1551 C CA . ASN B 1 15 ? -23.740 -0.010 11.114 1.00 19.56 15 ASN B CA 1
ATOM 1552 C C . ASN B 1 15 ? -23.510 -0.837 9.855 1.00 19.43 15 ASN B C 1
ATOM 1553 O O . ASN B 1 15 ? -24.265 -0.716 8.915 1.00 19.11 15 ASN B O 1
ATOM 1558 N N . PRO B 1 16 ? -22.427 -1.645 9.811 1.00 19.72 16 PRO B N 1
ATOM 1559 C CA . PRO B 1 16 ? -22.191 -2.500 8.647 1.00 19.89 16 PRO B CA 1
ATOM 1560 C C . PRO B 1 16 ? -23.315 -3.515 8.317 1.00 20.04 16 PRO B C 1
ATOM 1561 O O . PRO B 1 16 ? -23.400 -4.001 7.178 1.00 20.79 16 PRO B O 1
ATOM 1565 N N . ALA B 1 17 ? -24.173 -3.829 9.296 1.00 20.25 17 ALA B N 1
ATOM 1566 C CA . ALA B 1 17 ? -25.285 -4.771 9.094 1.00 20.66 17 ALA B CA 1
ATOM 1567 C C . ALA B 1 17 ? -26.442 -4.182 8.279 1.00 20.89 17 ALA B C 1
ATOM 1568 O O . ALA B 1 17 ? -27.374 -4.906 7.881 1.00 21.53 17 ALA B O 1
ATOM 1570 N N . ASP B 1 18 ? -26.380 -2.871 8.018 1.00 21.85 18 ASP B N 1
ATOM 1571 C CA . ASP B 1 18 ? -27.307 -2.214 7.085 1.00 21.66 18 ASP B CA 1
ATOM 1572 C C . ASP B 1 18 ? -27.529 -3.080 5.839 1.00 21.89 18 ASP B C 1
ATOM 1573 O O . ASP B 1 18 ? -26.570 -3.577 5.243 1.00 21.15 18 ASP B O 1
ATOM 1578 N N . LEU B 1 19 ? -28.791 -3.237 5.446 1.00 21.54 19 LEU B N 1
ATOM 1579 C CA . LEU B 1 19 ? -29.141 -4.155 4.370 1.00 21.98 19 LEU B CA 1
ATOM 1580 C C . LEU B 1 19 ? -28.508 -3.774 3.023 1.00 21.43 19 LEU B C 1
ATOM 1581 O O . LEU B 1 19 ? -28.046 -4.650 2.286 1.00 21.08 19 LEU B O 1
ATOM 1586 N N . GLU B 1 20 ? -28.504 -2.483 2.693 1.00 21.04 20 GLU B N 1
ATOM 1587 C CA . GLU B 1 20 ? -27.895 -2.042 1.441 1.00 21.88 20 GLU B CA 1
ATOM 1588 C C . GLU B 1 20 ? -26.404 -2.398 1.418 1.00 21.38 20 GLU B C 1
ATOM 1589 O O . GLU B 1 20 ? -25.891 -2.939 0.427 1.00 20.68 20 GLU B O 1
ATOM 1595 N N . LEU B 1 21 ? -25.715 -2.096 2.515 1.00 21.31 21 LEU B N 1
ATOM 1596 C CA . LEU B 1 21 ? -24.277 -2.385 2.614 1.00 21.08 21 LEU B CA 1
ATOM 1597 C C . LEU B 1 21 ? -23.958 -3.879 2.530 1.00 21.29 21 LEU B C 1
ATOM 1598 O O . LEU B 1 21 ? -23.009 -4.265 1.853 1.00 20.04 21 LEU B O 1
ATOM 1603 N N . VAL B 1 22 ? -24.737 -4.715 3.227 1.00 20.91 22 VAL B N 1
ATOM 1604 C CA . VAL B 1 22 ? -24.558 -6.172 3.129 1.00 21.30 22 VAL B CA 1
ATOM 1605 C C . VAL B 1 22 ? -24.691 -6.645 1.673 1.00 21.40 22 VAL B C 1
ATOM 1606 O O . VAL B 1 22 ? -23.889 -7.442 1.214 1.00 21.54 22 VAL B O 1
ATOM 1610 N N . LYS B 1 23 ? -25.682 -6.169 0.951 1.00 21.90 23 LYS B N 1
ATOM 1611 C CA . LYS B 1 23 ? -25.818 -6.447 -0.467 1.00 22.32 23 LYS B CA 1
ATOM 1612 C C . LYS B 1 23 ? -24.599 -6.044 -1.271 1.00 20.89 23 LYS B C 1
ATOM 1613 O O . LYS B 1 23 ? -24.120 -6.790 -2.071 1.00 21.19 23 LYS B O 1
ATOM 1619 N N . GLU B 1 24 ? -24.142 -4.841 -1.063 1.00 19.93 24 GLU B N 1
ATOM 1620 C CA . GLU B 1 24 ? -22.924 -4.344 -1.736 1.00 19.99 24 GLU B CA 1
ATOM 1621 C C . GLU B 1 24 ? -21.677 -5.178 -1.397 1.00 18.41 24 GLU B C 1
ATOM 1622 O O . GLU B 1 24 ? -20.889 -5.493 -2.277 1.00 17.98 24 GLU B O 1
ATOM 1628 N N . ARG B 1 25 ? -21.518 -5.537 -0.126 1.00 18.60 25 ARG B N 1
ATOM 1629 C CA . ARG B 1 25 ? -20.443 -6.450 0.307 1.00 17.83 25 ARG B CA 1
ATOM 1630 C C . ARG B 1 25 ? -20.541 -7.827 -0.343 1.00 18.36 25 ARG B C 1
ATOM 1631 O O . ARG B 1 25 ? -19.518 -8.406 -0.736 1.00 17.92 25 ARG B O 1
ATOM 1639 N N . GLU B 1 26 ? -21.775 -8.339 -0.499 1.00 18.30 26 GLU B N 1
ATOM 1640 C CA . GLU B 1 26 ? -21.980 -9.625 -1.164 1.00 18.79 26 GLU B CA 1
ATOM 1641 C C . GLU B 1 26 ? -21.601 -9.578 -2.642 1.00 18.71 26 GLU B C 1
ATOM 1642 O O . GLU B 1 26 ? -20.975 -10.498 -3.149 1.00 18.88 26 GLU B O 1
ATOM 1648 N N . ARG B 1 27 ? -21.988 -8.493 -3.300 1.00 19.06 27 ARG B N 1
ATOM 1649 C CA . ARG B 1 27 ? -21.654 -8.236 -4.708 1.00 20.96 27 ARG B CA 1
ATOM 1650 C C . ARG B 1 27 ? -20.132 -8.207 -4.904 1.00 19.90 27 ARG B C 1
ATOM 1651 O O . ARG B 1 27 ? -19.604 -8.810 -5.856 1.00 20.25 27 ARG B O 1
ATOM 1659 N N . ALA B 1 28 ? -19.435 -7.512 -4.014 1.00 19.34 28 ALA B N 1
ATOM 1660 C CA . ALA B 1 28 ? -17.950 -7.452 -4.067 1.00 19.41 28 ALA B CA 1
ATOM 1661 C C . ALA B 1 28 ? -17.322 -8.826 -3.914 1.00 19.23 28 ALA B C 1
ATOM 1662 O O . ALA B 1 28 ? -16.472 -9.234 -4.711 1.00 19.49 28 ALA B O 1
ATOM 1664 N N . ARG B 1 29 ? -17.769 -9.579 -2.911 1.00 18.45 29 ARG B N 1
ATOM 1665 C CA . ARG B 1 29 ? -17.242 -10.914 -2.704 1.00 18.70 29 ARG B CA 1
ATOM 1666 C C . ARG B 1 29 ? -17.507 -11.874 -3.853 1.00 19.47 29 ARG B C 1
ATOM 1667 O O . ARG B 1 29 ? -16.666 -12.740 -4.112 1.00 19.70 29 ARG B O 1
ATOM 1675 N N . ARG B 1 30 ? -18.670 -11.748 -4.499 1.00 19.57 30 ARG B N 1
ATOM 1676 C CA . ARG B 1 30 ? -18.967 -12.537 -5.700 1.00 19.99 30 ARG B CA 1
ATOM 1677 C C . ARG B 1 30 ? -17.915 -12.248 -6.770 1.00 19.08 30 ARG B C 1
ATOM 1678 O O . ARG B 1 30 ? -17.286 -13.169 -7.282 1.00 19.88 30 ARG B O 1
ATOM 1686 N N . LEU B 1 31 ? -17.708 -10.971 -7.068 1.00 18.46 31 LEU B N 1
ATOM 1687 C CA . LEU B 1 31 ? -16.738 -10.564 -8.094 1.00 19.04 31 LEU B CA 1
ATOM 1688 C C . LEU B 1 31 ? -15.326 -11.000 -7.730 1.00 18.60 31 LEU B C 1
ATOM 1689 O O . LEU B 1 31 ? -14.605 -11.469 -8.594 1.00 19.14 31 LEU B O 1
ATOM 1694 N N . VAL B 1 32 ? -14.970 -10.917 -6.449 1.00 18.25 32 VAL B N 1
ATOM 1695 C CA . VAL B 1 32 ? -13.660 -11.387 -5.919 1.00 18.00 32 VAL B CA 1
ATOM 1696 C C . VAL B 1 32 ? -13.497 -12.915 -6.026 1.00 18.19 32 VAL B C 1
ATOM 1697 O O . VAL B 1 32 ? -12.412 -13.420 -6.337 1.00 14.88 32 VAL B O 1
ATOM 1701 N N . ARG B 1 33 ? -14.590 -13.638 -5.771 1.00 18.53 33 ARG B N 1
ATOM 1702 C CA . ARG B 1 33 ? -14.604 -15.095 -5.907 1.00 19.56 33 ARG B CA 1
ATOM 1703 C C . ARG B 1 33 ? -14.343 -15.511 -7.368 1.00 19.55 33 ARG B C 1
ATOM 1704 O O . ARG B 1 33 ? -13.535 -16.396 -7.620 1.00 20.97 33 ARG B O 1
ATOM 1712 N N . LEU B 1 34 ? -15.013 -14.854 -8.302 1.00 20.16 34 LEU B N 1
ATOM 1713 C CA . LEU B 1 34 ? -14.812 -15.102 -9.737 1.00 20.25 34 LEU B CA 1
ATOM 1714 C C . LEU B 1 34 ? -13.360 -14.768 -10.123 1.00 19.89 34 LEU B C 1
ATOM 1715 O O . LEU B 1 34 ? -12.705 -15.543 -10.815 1.00 19.45 34 LEU B O 1
ATOM 1720 N N . TYR B 1 35 ? -12.863 -13.642 -9.619 1.00 20.09 35 TYR B N 1
ATOM 1721 C CA . TYR B 1 35 ? -11.486 -13.214 -9.897 1.00 19.72 35 TYR B CA 1
ATOM 1722 C C . TYR B 1 35 ? -10.469 -14.235 -9.421 1.00 19.56 35 TYR B C 1
ATOM 1723 O O . TYR B 1 35 ? -9.600 -14.671 -10.185 1.00 19.10 35 TYR B O 1
ATOM 1732 N N . ASN B 1 36 ? -10.596 -14.647 -8.161 1.00 19.33 36 ASN B N 1
ATOM 1733 C CA . ASN B 1 36 ? -9.653 -15.548 -7.525 1.00 19.67 36 ASN B CA 1
ATOM 1734 C C . ASN B 1 36 ? -9.620 -16.953 -8.123 1.00 20.60 36 ASN B C 1
ATOM 1735 O O . ASN B 1 36 ? -8.624 -17.664 -7.953 1.00 21.04 36 ASN B O 1
ATOM 1740 N N . GLU B 1 37 ? -10.712 -17.331 -8.794 1.00 21.52 37 GLU B N 1
ATOM 1741 C CA . GLU B 1 37 ? -10.819 -18.621 -9.489 1.00 23.24 37 GLU B CA 1
ATOM 1742 C C . GLU B 1 37 ? -10.256 -18.601 -10.930 1.00 22.46 37 GLU B C 1
ATOM 1743 O O . GLU B 1 37 ? -10.060 -19.666 -11.514 1.00 23.45 37 GLU B O 1
ATOM 1749 N N . THR B 1 38 ? -9.960 -17.414 -11.465 1.00 22.37 38 THR B N 1
ATOM 1750 C CA . THR B 1 38 ? -9.431 -17.272 -12.847 1.00 22.53 38 THR B CA 1
ATOM 1751 C C . THR B 1 38 ? -8.061 -17.927 -13.000 1.00 22.53 38 THR B C 1
ATOM 1752 O O . THR B 1 38 ? -7.240 -17.910 -12.084 1.00 22.14 38 THR B O 1
ATOM 1756 N N . LEU B 1 39 ? -7.831 -18.531 -14.165 1.00 23.73 39 LEU B N 1
ATOM 1757 C CA . LEU B 1 39 ? -6.561 -19.179 -14.456 1.00 23.30 39 LEU B CA 1
ATOM 1758 C C . LEU B 1 39 ? -5.465 -18.151 -14.669 1.00 22.56 39 LEU B C 1
ATOM 1759 O O . LEU B 1 39 ? -5.724 -17.030 -15.097 1.00 21.27 39 LEU B O 1
ATOM 1764 N N . GLU B 1 40 ? -4.237 -18.583 -14.409 1.00 22.09 40 GLU B N 1
ATOM 1765 C CA . GLU B 1 40 ? -3.043 -17.751 -14.583 1.00 22.75 40 GLU B CA 1
ATOM 1766 C C . GLU B 1 40 ? -2.850 -17.213 -16.021 1.00 23.48 40 GLU B C 1
ATOM 1767 O O . GLU B 1 40 ? -2.104 -16.245 -16.238 1.00 23.94 40 GLU B O 1
ATOM 1773 N N . THR B 1 41 ? -3.529 -17.826 -16.988 1.00 23.67 41 THR B N 1
ATOM 1774 C CA . THR B 1 41 ? -3.414 -17.386 -18.380 1.00 24.48 41 THR B CA 1
ATOM 1775 C C . THR B 1 41 ? -4.583 -16.526 -18.849 1.00 24.90 41 THR B C 1
ATOM 1776 O O . THR B 1 41 ? -4.583 -16.053 -19.987 1.00 26.05 41 THR B O 1
ATOM 1780 N N . GLU B 1 42 ? -5.558 -16.288 -17.966 1.00 24.88 42 GLU B N 1
ATOM 1781 C CA . GLU B 1 42 ? -6.767 -15.552 -18.323 1.00 24.77 42 GLU B CA 1
ATOM 1782 C C . GLU B 1 42 ? -6.633 -14.059 -18.016 1.00 24.85 42 GLU B C 1
ATOM 1783 O O . GLU B 1 42 ? -7.359 -13.508 -17.189 1.00 24.51 42 GLU B O 1
ATOM 1789 N N . TYR B 1 43 ? -5.689 -13.407 -18.694 1.00 24.77 43 TYR B N 1
ATOM 1790 C CA . TYR B 1 43 ? -5.444 -11.983 -18.514 1.00 25.07 43 TYR B CA 1
ATOM 1791 C C . TYR B 1 43 ? -6.638 -11.088 -18.863 1.00 25.00 43 TYR B C 1
ATOM 1792 O O . TYR B 1 43 ? -6.957 -10.166 -18.112 1.00 24.96 43 TYR B O 1
ATOM 1801 N N . ASP B 1 44 ? -7.311 -11.362 -19.975 1.00 25.42 44 ASP B N 1
ATOM 1802 C CA . ASP B 1 44 ? -8.420 -10.510 -20.406 1.00 25.39 44 ASP B CA 1
ATOM 1803 C C . ASP B 1 44 ? -9.659 -10.648 -19.507 1.00 25.43 44 ASP B C 1
ATOM 1804 O O . ASP B 1 44 ? -10.347 -9.663 -19.229 1.00 25.25 44 ASP B O 1
ATOM 1809 N N . LYS B 1 45 ? -9.922 -11.866 -19.051 1.00 25.04 45 LYS B N 1
ATOM 1810 C CA . LYS B 1 45 ? -10.985 -12.100 -18.086 1.00 24.87 45 LYS B CA 1
ATOM 1811 C C . LYS B 1 45 ? -10.677 -11.336 -16.775 1.00 23.95 45 LYS B C 1
ATOM 1812 O O . LYS B 1 45 ? -11.566 -10.699 -16.203 1.00 23.37 45 LYS B O 1
ATOM 1818 N N . ARG B 1 46 ? -9.420 -11.372 -16.331 1.00 23.18 46 ARG B N 1
ATOM 1819 C CA . ARG B 1 46 ? -9.031 -10.730 -15.072 1.00 22.19 46 ARG B CA 1
ATOM 1820 C C . ARG B 1 46 ? -9.185 -9.210 -15.152 1.00 22.18 46 ARG B C 1
ATOM 1821 O O . ARG B 1 46 ? -9.656 -8.562 -14.221 1.00 21.44 46 ARG B O 1
ATOM 1829 N N . THR B 1 47 ? -8.800 -8.649 -16.292 1.00 21.68 47 THR B N 1
ATOM 1830 C CA . THR B 1 47 ? -8.887 -7.209 -16.539 1.00 21.60 47 THR B CA 1
ATOM 1831 C C . THR B 1 47 ? -10.334 -6.736 -16.488 1.00 21.20 47 THR B C 1
ATOM 1832 O O . THR B 1 47 ? -10.642 -5.734 -15.826 1.00 21.58 47 THR B O 1
ATOM 1836 N N . GLY B 1 48 ? -11.211 -7.486 -17.149 1.00 21.57 48 GLY B N 1
ATOM 1837 C CA . GLY B 1 48 ? -12.642 -7.180 -17.202 1.00 21.13 48 GLY B CA 1
ATOM 1838 C C . GLY B 1 48 ? -13.245 -7.175 -15.803 1.00 20.96 48 GLY B C 1
ATOM 1839 O O . GLY B 1 48 ? -14.015 -6.279 -15.465 1.00 21.16 48 GLY B O 1
ATOM 1840 N N . LEU B 1 49 ? -12.887 -8.189 -15.014 1.00 19.66 49 LEU B N 1
ATOM 1841 C CA . LEU B 1 49 ? -13.447 -8.385 -13.659 1.00 19.69 49 LEU B CA 1
ATOM 1842 C C . LEU B 1 49 ? -13.019 -7.257 -12.734 1.00 19.74 49 LEU B C 1
ATOM 1843 O O . LEU B 1 49 ? -13.825 -6.736 -11.957 1.00 20.90 49 LEU B O 1
ATOM 1848 N N . LEU B 1 50 ? -11.738 -6.904 -12.794 1.00 18.94 50 LEU B N 1
ATOM 1849 C CA . LEU B 1 50 ? -11.220 -5.804 -11.996 1.00 19.58 50 LEU B CA 1
ATOM 1850 C C . LEU B 1 50 ? -11.824 -4.467 -12.368 1.00 20.12 50 LEU B C 1
ATOM 1851 O O . LEU B 1 50 ? -12.108 -3.640 -11.483 1.00 19.81 50 LEU B O 1
ATOM 1856 N N . LYS B 1 51 ? -12.014 -4.241 -13.670 1.00 20.52 51 LYS B N 1
ATOM 1857 C CA . LYS B 1 51 ? -12.643 -3.019 -14.137 1.00 21.27 51 LYS B CA 1
ATOM 1858 C C . LYS B 1 51 ? -14.155 -2.939 -13.775 1.00 22.32 51 LYS B C 1
ATOM 1859 O O . LYS B 1 51 ? -14.701 -1.855 -13.604 1.00 22.94 51 LYS B O 1
ATOM 1865 N N . GLU B 1 52 ? -14.789 -4.097 -13.610 1.00 23.27 52 GLU B N 1
ATOM 1866 C CA . GLU B 1 52 ? -16.140 -4.155 -13.081 1.00 24.66 52 GLU B CA 1
ATOM 1867 C C . GLU B 1 52 ? -16.152 -3.935 -11.546 1.00 23.19 52 GLU B C 1
ATOM 1868 O O . GLU B 1 52 ? -17.005 -3.208 -11.040 1.00 23.25 52 GLU B O 1
ATOM 1874 N N . LEU B 1 53 ? -15.200 -4.553 -10.830 1.00 22.21 53 LEU B N 1
ATOM 1875 C CA . LEU B 1 53 ? -15.100 -4.474 -9.352 1.00 21.12 53 LEU B CA 1
ATOM 1876 C C . LEU B 1 53 ? -14.680 -3.087 -8.810 1.00 21.66 53 LEU B C 1
ATOM 1877 O O . LEU B 1 53 ? -15.323 -2.539 -7.901 1.00 20.34 53 LEU B O 1
ATOM 1882 N N . PHE B 1 54 ? -13.600 -2.530 -9.357 1.00 20.23 54 PHE B N 1
ATOM 1883 C CA . PHE B 1 54 ? -13.063 -1.253 -8.880 1.00 19.92 54 PHE B CA 1
ATOM 1884 C C . PHE B 1 54 ? -13.868 -0.034 -9.344 1.00 20.43 54 PHE B C 1
ATOM 1885 O O . PHE B 1 54 ? -14.553 -0.083 -10.366 1.00 21.75 54 PHE B O 1
ATOM 1893 N N . GLY B 1 55 ? -13.772 1.046 -8.570 1.00 20.28 55 GLY B N 1
ATOM 1894 C CA . GLY B 1 55 ? -14.393 2.340 -8.883 1.00 19.76 55 GLY B CA 1
ATOM 1895 C C . GLY B 1 55 ? -13.853 2.975 -10.148 1.00 20.11 55 GLY B C 1
ATOM 1896 O O . GLY B 1 55 ? -14.625 3.452 -10.958 1.00 19.98 55 GLY B O 1
ATOM 1897 N N . SER B 1 56 ? -12.528 3.002 -10.292 1.00 20.34 56 SER B N 1
ATOM 1898 C CA . SER B 1 56 ? -11.885 3.446 -11.540 1.00 21.17 56 SER B CA 1
ATOM 1899 C C . SER B 1 56 ? -10.514 2.775 -11.713 1.00 20.69 56 SER B C 1
ATOM 1900 O O . SER B 1 56 ? -9.902 2.315 -10.748 1.00 20.82 56 SER B O 1
ATOM 1903 N N . THR B 1 57 ? -10.077 2.680 -12.973 1.00 20.48 57 THR B N 1
ATOM 1904 C CA . THR B 1 57 ? -8.774 2.128 -13.290 1.00 20.99 57 THR B CA 1
ATOM 1905 C C . THR B 1 57 ? -8.182 2.893 -14.489 1.00 21.03 57 THR B C 1
ATOM 1906 O O . THR B 1 57 ? -8.873 3.691 -15.134 1.00 21.50 57 THR B O 1
ATOM 1910 N N . GLY B 1 58 ? -6.907 2.660 -14.752 1.00 21.46 58 GLY B N 1
ATOM 1911 C CA . GLY B 1 58 ? -6.300 3.069 -16.018 1.00 22.54 58 GLY B CA 1
ATOM 1912 C C . GLY B 1 58 ? -6.534 1.996 -17.066 1.00 24.11 58 GLY B C 1
ATOM 1913 O O . GLY B 1 58 ? -7.430 1.134 -16.923 1.00 23.81 58 GLY B O 1
ATOM 1914 N N . GLU B 1 59 ? -5.753 2.047 -18.149 1.00 24.28 59 GLU B N 1
ATOM 1915 C CA . GLU B 1 59 ? -5.937 1.086 -19.227 1.00 25.18 59 GLU B CA 1
ATOM 1916 C C . GLU B 1 59 ? -5.553 -0.334 -18.813 1.00 23.43 59 GLU B C 1
ATOM 1917 O O . GLU B 1 59 ? -6.282 -1.280 -19.107 1.00 23.70 59 GLU B O 1
ATOM 1923 N N . ARG B 1 60 ? -4.422 -0.465 -18.124 1.00 23.01 60 ARG B N 1
ATOM 1924 C CA . ARG B 1 60 ? -3.837 -1.778 -17.775 1.00 23.00 60 ARG B CA 1
ATOM 1925 C C . ARG B 1 60 ? -3.669 -1.910 -16.263 1.00 22.38 60 ARG B C 1
ATOM 1926 O O . ARG B 1 60 ? -3.279 -0.964 -15.594 1.00 22.48 60 ARG B O 1
ATOM 1934 N N . LEU B 1 61 ? -3.928 -3.111 -15.766 1.00 22.16 61 LEU B N 1
ATOM 1935 C CA . LEU B 1 61 ? -3.705 -3.475 -14.361 1.00 22.58 61 LEU B CA 1
ATOM 1936 C C . LEU B 1 61 ? -3.648 -4.997 -14.232 1.00 22.02 61 LEU B C 1
ATOM 1937 O O . LEU B 1 61 ? -4.219 -5.723 -15.049 1.00 23.81 61 LEU B O 1
ATOM 1942 N N . PHE B 1 62 ? -2.950 -5.462 -13.200 1.00 21.54 62 PHE B N 1
ATOM 1943 C CA . PHE B 1 62 ? -2.800 -6.894 -12.931 1.00 20.78 62 PHE B CA 1
ATOM 1944 C C . PHE B 1 62 ? -2.675 -7.130 -11.441 1.00 19.22 62 PHE B C 1
ATOM 1945 O O . PHE B 1 62 ? -1.882 -6.476 -10.766 1.00 18.69 62 PHE B O 1
ATOM 1953 N N . ILE B 1 63 ? -3.435 -8.101 -10.942 1.00 18.73 63 ILE B N 1
ATOM 1954 C CA . ILE B 1 63 ? -3.376 -8.480 -9.536 1.00 17.91 63 ILE B CA 1
ATOM 1955 C C . ILE B 1 63 ? -3.267 -9.999 -9.432 1.00 16.85 63 ILE B C 1
ATOM 1956 O O . ILE B 1 63 ? -4.084 -10.721 -10.018 1.00 17.55 63 ILE B O 1
ATOM 1961 N N . GLU B 1 64 ? -2.269 -10.475 -8.700 1.00 16.54 64 GLU B N 1
ATOM 1962 C CA . GLU B 1 64 ? -2.129 -11.918 -8.419 1.00 17.14 64 GLU B CA 1
ATOM 1963 C C . GLU B 1 64 ? -3.124 -12.384 -7.364 1.00 17.05 64 GLU B C 1
ATOM 1964 O O . GLU B 1 64 ? -3.069 -11.908 -6.241 1.00 17.37 64 GLU B O 1
ATOM 1970 N N . PRO B 1 65 ? -3.994 -13.359 -7.697 1.00 18.26 65 PRO B N 1
ATOM 1971 C CA . PRO B 1 65 ? -4.778 -14.032 -6.617 1.00 17.97 65 PRO B CA 1
ATOM 1972 C C . PRO B 1 65 ? -3.904 -14.573 -5.492 1.00 18.04 65 PRO B C 1
ATOM 1973 O O . PRO B 1 65 ? -2.768 -15.001 -5.735 1.00 16.56 65 PRO B O 1
ATOM 1977 N N . ASN B 1 66 ? -4.420 -14.592 -4.253 1.00 17.15 66 ASN B N 1
ATOM 1978 C CA . ASN B 1 66 ? -5.788 -14.167 -3.924 1.00 17.25 66 ASN B CA 1
ATOM 1979 C C . ASN B 1 66 ? -5.824 -12.665 -3.673 1.00 16.17 66 ASN B C 1
ATOM 1980 O O . ASN B 1 66 ? -4.823 -12.074 -3.268 1.00 17.07 66 ASN B O 1
ATOM 1985 N N . PHE B 1 67 ? -6.962 -12.052 -3.947 1.00 15.15 67 PHE B N 1
ATOM 1986 C CA . PHE B 1 67 ? -7.187 -10.652 -3.593 1.00 15.56 67 PHE B CA 1
ATOM 1987 C C . PHE B 1 67 ? -8.452 -10.613 -2.709 1.00 16.25 67 PHE B C 1
ATOM 1988 O O . PHE B 1 67 ? -9.360 -11.433 -2.884 1.00 17.43 67 PHE B O 1
ATOM 1996 N N . ARG B 1 68 ? -8.502 -9.676 -1.769 1.00 15.87 68 ARG B N 1
ATOM 1997 C CA . ARG B 1 68 ? -9.738 -9.438 -0.991 1.00 15.58 68 ARG B CA 1
ATOM 1998 C C . ARG B 1 68 ? -10.054 -7.953 -0.919 1.00 15.37 68 ARG B C 1
ATOM 1999 O O . ARG B 1 68 ? -9.147 -7.141 -0.759 1.00 14.96 68 ARG B O 1
ATOM 2007 N N . CYS B 1 69 ? -11.334 -7.596 -0.976 1.00 14.19 69 CYS B N 1
ATOM 2008 C CA . CYS B 1 69 ? -11.730 -6.227 -0.659 1.00 15.49 69 CYS B CA 1
ATOM 2009 C C . CYS B 1 69 ? -13.110 -6.226 0.014 1.00 15.87 69 CYS B C 1
ATOM 2010 O O . CYS B 1 69 ? -13.708 -7.294 0.166 1.00 15.17 69 CYS B O 1
ATOM 2013 N N . ASP B 1 70 ? -13.605 -5.041 0.378 1.00 15.92 70 ASP B N 1
ATOM 2014 C CA . ASP B 1 70 ? -14.906 -4.913 1.054 1.00 16.39 70 ASP B CA 1
ATOM 2015 C C . ASP B 1 70 ? -16.036 -4.509 0.130 1.00 16.28 70 ASP B C 1
ATOM 2016 O O . ASP B 1 70 ? -17.121 -5.117 0.204 1.00 16.30 70 ASP B O 1
ATOM 2021 N N . TYR B 1 71 ? -15.784 -3.503 -0.727 1.00 15.41 71 TYR B N 1
ATOM 2022 C CA . TYR B 1 71 ? -16.826 -2.908 -1.595 1.00 14.73 71 TYR B CA 1
ATOM 2023 C C . TYR B 1 71 ? -16.427 -2.894 -3.060 1.00 15.06 71 TYR B C 1
ATOM 2024 O O . TYR B 1 71 ? -17.282 -3.052 -3.935 1.00 14.07 71 TYR B O 1
ATOM 2033 N N . GLY B 1 72 ? -15.137 -2.741 -3.319 1.00 14.61 72 GLY B N 1
ATOM 2034 C CA . GLY B 1 72 ? -14.685 -2.657 -4.727 1.00 16.84 72 GLY B CA 1
ATOM 2035 C C . GLY B 1 72 ? -14.792 -1.242 -5.248 1.00 17.38 72 GLY B C 1
ATOM 2036 O O . GLY B 1 72 ? -13.772 -0.618 -5.559 1.00 17.84 72 GLY B O 1
ATOM 2037 N N . TYR B 1 73 ? -16.023 -0.720 -5.356 1.00 17.08 73 TYR B N 1
ATOM 2038 C CA . TYR B 1 73 ? -16.276 0.617 -5.927 1.00 17.87 73 TYR B CA 1
ATOM 2039 C C . TYR B 1 73 ? -15.507 1.790 -5.289 1.00 17.57 73 TYR B C 1
ATOM 2040 O O . TYR B 1 73 ? -15.341 2.866 -5.909 1.00 17.65 73 TYR B O 1
ATOM 2049 N N . ASN B 1 74 ? -15.025 1.603 -4.059 1.00 17.21 74 ASN B N 1
ATOM 2050 C CA . ASN B 1 74 ? -14.183 2.599 -3.406 1.00 17.07 74 ASN B CA 1
ATOM 2051 C C . ASN B 1 74 ? -12.721 2.535 -3.789 1.00 16.39 74 ASN B C 1
ATOM 2052 O O . ASN B 1 74 ? -11.951 3.347 -3.303 1.00 17.54 74 ASN B O 1
ATOM 2057 N N . ILE B 1 75 ? -12.324 1.573 -4.635 1.00 16.05 75 ILE B N 1
ATOM 2058 C CA . ILE B 1 75 ? -10.925 1.461 -5.035 1.00 16.08 75 ILE B CA 1
ATOM 2059 C C . ILE B 1 75 ? -10.749 2.096 -6.422 1.00 16.49 75 ILE B C 1
ATOM 2060 O O . ILE B 1 75 ? -11.513 1.793 -7.355 1.00 17.49 75 ILE B O 1
ATOM 2065 N N . HIS B 1 76 ? -9.759 2.987 -6.509 1.00 17.23 76 HIS B N 1
ATOM 2066 C CA . HIS B 1 76 ? -9.448 3.764 -7.724 1.00 17.24 76 HIS B CA 1
ATOM 2067 C C . HIS B 1 76 ? -7.934 3.667 -7.930 1.00 17.48 76 HIS B C 1
ATOM 2068 O O . HIS B 1 76 ? -7.161 4.063 -7.060 1.00 17.44 76 HIS B O 1
ATOM 2075 N N . VAL B 1 77 ? -7.512 3.081 -9.057 1.00 17.96 77 VAL B N 1
ATOM 2076 C CA . VAL B 1 77 ? -6.069 2.890 -9.283 1.00 17.89 77 VAL B CA 1
ATOM 2077 C C . VAL B 1 77 ? -5.674 3.567 -10.592 1.00 18.00 77 VAL B C 1
ATOM 2078 O O . VAL B 1 77 ? -6.487 3.706 -11.490 1.00 18.13 77 VAL B O 1
ATOM 2082 N N . GLY B 1 78 ? -4.417 3.981 -10.680 1.00 17.94 78 GLY B N 1
ATOM 2083 C CA . GLY B 1 78 ? -3.944 4.656 -11.898 1.00 18.94 78 GLY B CA 1
ATOM 2084 C C . GLY B 1 78 ? -3.350 3.687 -12.897 1.00 19.15 78 GLY B C 1
ATOM 2085 O O . GLY B 1 78 ? -3.562 2.490 -12.817 1.00 18.05 78 GLY B O 1
ATOM 2086 N N . GLU B 1 79 ? -2.606 4.224 -13.862 1.00 20.87 79 GLU B N 1
ATOM 2087 C CA . GLU B 1 79 ? -2.071 3.410 -14.939 1.00 22.02 79 GLU B CA 1
ATOM 2088 C C . GLU B 1 79 ? -1.090 2.366 -14.442 1.00 21.47 79 GLU B C 1
ATOM 2089 O O . GLU B 1 79 ? -0.374 2.574 -13.434 1.00 21.65 79 GLU B O 1
ATOM 2095 N N . ASN B 1 80 ? -1.072 1.237 -15.156 1.00 21.36 80 ASN B N 1
ATOM 2096 C CA . ASN B 1 80 ? -0.107 0.162 -14.937 1.00 22.11 80 ASN B CA 1
ATOM 2097 C C . ASN B 1 80 ? -0.061 -0.248 -13.467 1.00 21.62 80 ASN B C 1
ATOM 2098 O O . ASN B 1 80 ? 1.002 -0.290 -12.866 1.00 22.76 80 ASN B O 1
ATOM 2103 N N . PHE B 1 81 ? -1.236 -0.473 -12.887 1.00 19.75 81 PHE B N 1
ATOM 2104 C CA . PHE B 1 81 ? -1.313 -0.877 -11.487 1.00 19.36 81 PHE B CA 1
ATOM 2105 C C . PHE B 1 81 ? -0.915 -2.346 -11.362 1.00 19.07 81 PHE B C 1
ATOM 2106 O O . PHE B 1 81 ? -1.428 -3.185 -12.105 1.00 20.28 81 PHE B O 1
ATOM 2114 N N . PHE B 1 82 ? -0.005 -2.634 -10.438 1.00 18.74 82 PHE B N 1
ATOM 2115 C CA . PHE B 1 82 ? 0.388 -4.031 -10.103 1.00 18.14 82 PHE B CA 1
ATOM 2116 C C . PHE B 1 82 ? 0.284 -4.343 -8.607 1.00 16.68 82 PHE B C 1
ATOM 2117 O O . PHE B 1 82 ? 0.775 -3.583 -7.804 1.00 16.94 82 PHE B O 1
ATOM 2125 N N . MET B 1 83 ? -0.342 -5.471 -8.248 1.00 15.65 83 MET B N 1
ATOM 2126 C CA . MET B 1 83 ? -0.393 -5.948 -6.871 1.00 14.97 83 MET B CA 1
ATOM 2127 C C . MET B 1 83 ? -0.143 -7.459 -6.863 1.00 14.69 83 MET B C 1
ATOM 2128 O O . MET B 1 83 ? -0.854 -8.229 -7.522 1.00 15.79 83 MET B O 1
ATOM 2133 N N . ASN B 1 84 ? 0.873 -7.858 -6.130 1.00 14.96 84 ASN B N 1
ATOM 2134 C CA . ASN B 1 84 ? 1.286 -9.247 -6.027 1.00 15.25 84 ASN B CA 1
ATOM 2135 C C . ASN B 1 84 ? 0.364 -10.062 -5.093 1.00 15.48 84 ASN B C 1
ATOM 2136 O O . ASN B 1 84 ? -0.701 -9.552 -4.667 1.00 16.39 84 ASN B O 1
ATOM 2141 N N . PHE B 1 85 ? 0.740 -11.323 -4.835 1.00 15.11 85 PHE B N 1
ATOM 2142 C CA . PHE B 1 85 ? -0.165 -12.330 -4.255 1.00 14.87 85 PHE B CA 1
ATOM 2143 C C . PHE B 1 85 ? -0.740 -11.894 -2.928 1.00 15.15 85 PHE B C 1
ATOM 2144 O O . PHE B 1 85 ? -0.007 -11.398 -2.094 1.00 14.70 85 PHE B O 1
ATOM 2152 N N . ASP B 1 86 ? -2.019 -12.204 -2.700 1.00 15.84 86 ASP B N 1
ATOM 2153 C CA . ASP B 1 86 ? -2.554 -12.266 -1.328 1.00 17.36 86 ASP B CA 1
ATOM 2154 C C . ASP B 1 86 ? -2.702 -10.914 -0.632 1.00 16.95 86 ASP B C 1
ATOM 2155 O O . ASP B 1 86 ? -2.452 -10.777 0.572 1.00 18.01 86 ASP B O 1
ATOM 2160 N N . GLY B 1 87 ? -3.133 -9.938 -1.414 1.00 15.68 87 GLY B N 1
ATOM 2161 C CA . GLY B 1 87 ? -3.417 -8.578 -0.925 1.00 15.47 87 GLY B CA 1
ATOM 2162 C C . GLY B 1 87 ? -4.819 -8.398 -0.361 1.00 15.37 87 GLY B C 1
ATOM 2163 O O . GLY B 1 87 ? -5.774 -9.102 -0.764 1.00 15.03 87 GLY B O 1
ATOM 2164 N N . VAL B 1 88 ? -4.936 -7.452 0.565 1.00 13.65 88 VAL B N 1
ATOM 2165 C CA . VAL B 1 88 ? -6.225 -7.149 1.183 1.00 13.44 88 VAL B CA 1
ATOM 2166 C C . VAL B 1 88 ? -6.409 -5.640 1.174 1.00 11.88 88 VAL B C 1
ATOM 2167 O O . VAL B 1 88 ? -5.537 -4.927 1.608 1.00 12.27 88 VAL B O 1
ATOM 2171 N N . ILE B 1 89 ? -7.546 -5.166 0.683 1.00 12.11 89 ILE B N 1
ATOM 2172 C CA . ILE B 1 89 ? -7.832 -3.723 0.677 1.00 12.20 89 ILE B CA 1
ATOM 2173 C C . ILE B 1 89 ? -9.220 -3.546 1.277 1.00 12.31 89 ILE B C 1
ATOM 2174 O O . ILE B 1 89 ? -10.205 -3.867 0.638 1.00 13.03 89 ILE B O 1
ATOM 2179 N N . LEU B 1 90 ? -9.272 -3.027 2.501 1.00 13.35 90 LEU B N 1
ATOM 2180 C CA . LEU B 1 90 ? -10.564 -2.806 3.177 1.00 13.23 90 LEU B CA 1
ATOM 2181 C C . LEU B 1 90 ? -11.021 -1.388 2.827 1.00 12.87 90 LEU B C 1
ATOM 2182 O O . LEU B 1 90 ? -10.575 -0.419 3.471 1.00 14.99 90 LEU B O 1
ATOM 2187 N N . ASP B 1 91 ? -11.871 -1.288 1.813 1.00 13.85 91 ASP B N 1
ATOM 2188 C CA . ASP B 1 91 ? -12.275 -0.012 1.179 1.00 14.00 91 ASP B CA 1
ATOM 2189 C C . ASP B 1 91 ? -13.647 0.423 1.622 1.00 13.52 91 ASP B C 1
ATOM 2190 O O . ASP B 1 91 ? -14.527 0.607 0.807 1.00 15.16 91 ASP B O 1
ATOM 2195 N N . VAL B 1 92 ? -13.810 0.570 2.937 1.00 14.52 92 VAL B N 1
ATOM 2196 C CA . VAL B 1 92 ? -14.987 1.192 3.540 1.00 15.13 92 VAL B CA 1
ATOM 2197 C C . VAL B 1 92 ? -15.060 2.667 3.104 1.00 14.90 92 VAL B C 1
ATOM 2198 O O . VAL B 1 92 ? -16.134 3.171 2.731 1.00 15.59 92 VAL B O 1
ATOM 2202 N N . CYS B 1 93 ? -13.911 3.337 3.086 1.00 14.84 93 CYS B N 1
ATOM 2203 C CA . CYS B 1 93 ? -13.813 4.641 2.464 1.00 15.63 93 CYS B CA 1
ATOM 2204 C C . CYS B 1 93 ? -12.888 4.519 1.259 1.00 16.50 93 CYS B C 1
ATOM 2205 O O . CYS B 1 93 ? -12.316 3.450 1.000 1.00 15.27 93 CYS B O 1
ATOM 2208 N N . GLU B 1 94 ? -12.731 5.637 0.566 1.00 16.76 94 GLU B N 1
ATOM 2209 C CA . GLU B 1 94 ? -11.989 5.645 -0.717 1.00 17.41 94 GLU B CA 1
ATOM 2210 C C . GLU B 1 94 ? -10.533 5.271 -0.525 1.00 16.24 94 GLU B C 1
ATOM 2211 O O . GLU B 1 94 ? -9.908 5.642 0.466 1.00 15.40 94 GLU B O 1
ATOM 2217 N N . VAL B 1 95 ? -10.032 4.479 -1.468 1.00 16.40 95 VAL B N 1
ATOM 2218 C CA . VAL B 1 95 ? -8.613 4.148 -1.541 1.00 15.76 95 VAL B CA 1
ATOM 2219 C C . VAL B 1 95 ? -8.210 4.631 -2.928 1.00 16.47 95 VAL B C 1
ATOM 2220 O O . VAL B 1 95 ? -8.679 4.110 -3.928 1.00 16.20 95 VAL B O 1
ATOM 2224 N N . ARG B 1 96 ? -7.404 5.676 -2.967 1.00 17.27 96 ARG B N 1
ATOM 2225 C CA . ARG B 1 96 ? -7.033 6.244 -4.245 1.00 19.73 96 ARG B CA 1
ATOM 2226 C C . ARG B 1 96 ? -5.546 6.040 -4.441 1.00 17.57 96 ARG B C 1
ATOM 2227 O O . ARG B 1 96 ? -4.746 6.366 -3.564 1.00 18.91 96 ARG B O 1
ATOM 2235 N N . ILE B 1 97 ? -5.183 5.432 -5.568 1.00 17.63 97 ILE B N 1
ATOM 2236 C CA . ILE B 1 97 ? -3.796 5.088 -5.850 1.00 17.43 97 ILE B CA 1
ATOM 2237 C C . ILE B 1 97 ? -3.437 5.622 -7.247 1.00 17.62 97 ILE B C 1
ATOM 2238 O O . ILE B 1 97 ? -4.211 5.475 -8.196 1.00 18.49 97 ILE B O 1
ATOM 2243 N N . GLY B 1 98 ? -2.266 6.224 -7.364 1.00 18.59 98 GLY B N 1
ATOM 2244 C CA . GLY B 1 98 ? -1.851 6.849 -8.635 1.00 17.94 98 GLY B CA 1
ATOM 2245 C C . GLY B 1 98 ? -1.181 5.851 -9.573 1.00 18.41 98 GLY B C 1
ATOM 2246 O O . GLY B 1 98 ? -1.293 4.636 -9.410 1.00 17.04 98 GLY B O 1
ATOM 2247 N N . ASP B 1 99 ? -0.470 6.392 -10.564 1.00 19.30 99 ASP B N 1
ATOM 2248 C CA . ASP B 1 99 ? 0.054 5.625 -11.683 1.00 19.92 99 ASP B CA 1
ATOM 2249 C C . ASP B 1 99 ? 1.325 4.863 -11.308 1.00 19.55 99 ASP B C 1
ATOM 2250 O O . ASP B 1 99 ? 2.065 5.275 -10.413 1.00 20.65 99 ASP B O 1
ATOM 2255 N N . HIS B 1 100 ? 1.589 3.767 -12.022 1.00 19.82 100 HIS B N 1
ATOM 2256 C CA . HIS B 1 100 ? 2.830 2.975 -11.862 1.00 21.40 100 HIS B CA 1
ATOM 2257 C C . HIS B 1 100 ? 3.089 2.530 -10.409 1.00 20.83 100 HIS B C 1
ATOM 2258 O O . HIS B 1 100 ? 4.208 2.630 -9.896 1.00 20.87 100 HIS B O 1
ATOM 2265 N N . CYS B 1 101 ? 2.045 2.069 -9.732 1.00 19.08 101 CYS B N 1
ATOM 2266 C CA . CYS B 1 101 ? 2.239 1.579 -8.364 1.00 17.71 101 CYS B CA 1
ATOM 2267 C C . CYS B 1 101 ? 2.708 0.122 -8.428 1.00 16.54 101 CYS B C 1
ATOM 2268 O O . CYS B 1 101 ? 2.149 -0.661 -9.191 1.00 18.35 101 CYS B O 1
ATOM 2271 N N . PHE B 1 102 ? 3.763 -0.217 -7.692 1.00 15.85 102 PHE B N 1
ATOM 2272 C CA . PHE B 1 102 ? 4.155 -1.628 -7.461 1.00 15.12 102 PHE B CA 1
ATOM 2273 C C . PHE B 1 102 ? 3.839 -2.033 -6.028 1.00 14.05 102 PHE B C 1
ATOM 2274 O O . PHE B 1 102 ? 4.398 -1.487 -5.104 1.00 13.03 102 PHE B O 1
ATOM 2282 N N . ILE B 1 103 ? 2.947 -3.008 -5.859 1.00 14.96 103 ILE B N 1
ATOM 2283 C CA . ILE B 1 103 ? 2.600 -3.471 -4.509 1.00 14.47 103 ILE B CA 1
ATOM 2284 C C . ILE B 1 103 ? 3.019 -4.927 -4.391 1.00 13.60 103 ILE B C 1
ATOM 2285 O O . ILE B 1 103 ? 2.588 -5.751 -5.208 1.00 16.07 103 ILE B O 1
ATOM 2290 N N . GLY B 1 104 ? 3.863 -5.214 -3.398 1.00 13.71 104 GLY B N 1
ATOM 2291 C CA . GLY B 1 104 ? 4.353 -6.569 -3.087 1.00 15.07 104 GLY B CA 1
ATOM 2292 C C . GLY B 1 104 ? 3.254 -7.498 -2.592 1.00 13.18 104 GLY B C 1
ATOM 2293 O O . GLY B 1 104 ? 2.073 -7.119 -2.563 1.00 14.33 104 GLY B O 1
ATOM 2294 N N . PRO B 1 105 ? 3.623 -8.749 -2.264 1.00 14.33 105 PRO B N 1
ATOM 2295 C CA . PRO B 1 105 ? 2.627 -9.726 -1.804 1.00 13.09 105 PRO B CA 1
ATOM 2296 C C . PRO B 1 105 ? 2.246 -9.517 -0.333 1.00 11.95 105 PRO B C 1
ATOM 2297 O O . PRO B 1 105 ? 3.034 -8.959 0.416 1.00 13.10 105 PRO B O 1
ATOM 2301 N N . GLY B 1 106 ? 1.067 -10.008 0.064 1.00 11.89 106 GLY B N 1
ATOM 2302 C CA . GLY B 1 106 ? 0.624 -9.911 1.456 1.00 11.44 106 GLY B CA 1
ATOM 2303 C C . GLY B 1 106 ? 0.504 -8.487 1.982 1.00 11.25 106 GLY B C 1
ATOM 2304 O O . GLY B 1 106 ? 0.540 -8.284 3.204 1.00 11.91 106 GLY B O 1
ATOM 2305 N N . VAL B 1 107 ? 0.290 -7.537 1.082 1.00 11.35 107 VAL B N 1
ATOM 2306 C CA . VAL B 1 107 ? 0.099 -6.131 1.461 1.00 11.59 107 VAL B CA 1
ATOM 2307 C C . VAL B 1 107 ? -1.336 -5.904 1.911 1.00 11.33 107 VAL B C 1
ATOM 2308 O O . VAL B 1 107 ? -2.250 -6.331 1.234 1.00 11.44 107 VAL B O 1
ATOM 2312 N N . HIS B 1 108 ? -1.507 -5.206 3.041 1.00 11.31 108 HIS B N 1
ATOM 2313 C CA . HIS B 1 108 ? -2.841 -4.851 3.549 1.00 12.35 108 HIS B CA 1
ATOM 2314 C C . HIS B 1 108 ? -2.969 -3.348 3.613 1.00 11.19 108 HIS B C 1
ATOM 2315 O O . HIS B 1 108 ? -2.091 -2.668 4.132 1.00 12.49 108 HIS B O 1
ATOM 2322 N N . ILE B 1 109 ? -4.031 -2.850 3.016 1.00 11.52 109 ILE B N 1
ATOM 2323 C CA . ILE B 1 109 ? -4.338 -1.409 3.034 1.00 11.18 109 ILE B CA 1
ATOM 2324 C C . ILE B 1 109 ? -5.705 -1.293 3.694 1.00 11.39 109 ILE B C 1
ATOM 2325 O O . ILE B 1 109 ? -6.664 -1.862 3.189 1.00 11.72 109 ILE B O 1
ATOM 2330 N N . TYR B 1 110 ? -5.785 -0.543 4.801 1.00 11.36 110 TYR B N 1
ATOM 2331 C CA . TYR B 1 110 ? -7.032 -0.458 5.579 1.00 11.35 110 TYR B CA 1
ATOM 2332 C C . TYR B 1 110 ? -7.599 0.936 5.563 1.00 11.40 110 TYR B C 1
ATOM 2333 O O . TYR B 1 110 ? -6.852 1.906 5.719 1.00 10.44 110 TYR B O 1
ATOM 2342 N N . THR B 1 111 ? -8.905 1.029 5.348 1.00 11.38 111 THR B N 1
ATOM 2343 C CA . THR B 1 111 ? -9.602 2.286 5.692 1.00 13.22 111 THR B CA 1
ATOM 2344 C C . THR B 1 111 ? -10.536 2.054 6.876 1.00 13.45 111 THR B C 1
ATOM 2345 O O . THR B 1 111 ? -10.944 3.020 7.513 1.00 14.26 111 THR B O 1
ATOM 2349 N N . ALA B 1 112 ? -10.863 0.786 7.150 1.00 14.22 112 ALA B N 1
ATOM 2350 C CA . ALA B 1 112 ? -11.846 0.427 8.205 1.00 14.30 112 ALA B CA 1
ATOM 2351 C C . ALA B 1 112 ? -11.223 0.593 9.570 1.00 15.36 112 ALA B C 1
ATOM 2352 O O . ALA B 1 112 ? -10.057 0.206 9.793 1.00 15.00 112 ALA B O 1
ATOM 2354 N N . THR B 1 113 ? -11.987 1.152 10.511 1.00 14.04 113 THR B N 1
ATOM 2355 C CA . THR B 1 113 ? -11.487 1.299 11.878 1.00 14.29 113 THR B CA 1
ATOM 2356 C C . THR B 1 113 ? -12.649 1.279 12.899 1.00 14.49 113 THR B C 1
ATOM 2357 O O . THR B 1 113 ? -13.823 1.297 12.510 1.00 15.83 113 THR B O 1
ATOM 2361 N N . HIS B 1 114 ? -12.287 1.130 14.171 1.00 14.48 114 HIS B N 1
ATOM 2362 C CA . HIS B 1 114 ? -13.247 1.106 15.298 1.00 15.97 114 HIS B CA 1
ATOM 2363 C C . HIS B 1 114 ? -12.933 2.225 16.281 1.00 16.20 114 HIS B C 1
ATOM 2364 O O . HIS B 1 114 ? -11.778 2.660 16.410 1.00 15.90 114 HIS B O 1
ATOM 2371 N N . PRO B 1 115 ? -13.961 2.671 17.027 1.00 16.61 115 PRO B N 1
ATOM 2372 C CA . PRO B 1 115 ? -13.653 3.555 18.145 1.00 16.76 115 PRO B CA 1
ATOM 2373 C C . PRO B 1 115 ? -12.650 2.886 19.118 1.00 17.05 115 PRO B C 1
ATOM 2374 O O . PRO B 1 115 ? -12.775 1.685 19.437 1.00 16.21 115 PRO B O 1
ATOM 2378 N N . LEU B 1 116 ? -11.632 3.635 19.538 1.00 18.78 116 LEU B N 1
ATOM 2379 C CA . LEU B 1 116 ? -10.672 3.142 20.533 1.00 20.31 116 LEU B CA 1
ATOM 2380 C C . LEU B 1 116 ? -11.306 3.063 21.920 1.00 20.71 116 LEU B C 1
ATOM 2381 O O . LEU B 1 116 ? -11.023 2.126 22.692 1.00 19.97 116 LEU B O 1
ATOM 2386 N N . ASP B 1 117 ? -12.155 4.053 22.233 1.00 19.98 117 ASP B N 1
ATOM 2387 C CA . ASP B 1 117 ? -12.867 4.059 23.509 1.00 20.46 117 ASP B CA 1
ATOM 2388 C C . ASP B 1 117 ? -13.688 2.775 23.677 1.00 19.79 117 ASP B C 1
ATOM 2389 O O . ASP B 1 117 ? -14.466 2.428 22.811 1.00 21.28 117 ASP B O 1
ATOM 2394 N N . PRO B 1 118 ? -13.460 2.032 24.768 1.00 20.89 118 PRO B N 1
ATOM 2395 C CA . PRO B 1 118 ? -14.134 0.718 24.916 1.00 20.13 118 PRO B CA 1
ATOM 2396 C C . PRO B 1 118 ? -15.642 0.756 24.940 1.00 20.80 118 PRO B C 1
ATOM 2397 O O . PRO B 1 118 ? -16.267 -0.186 24.465 1.00 20.66 118 PRO B O 1
ATOM 2401 N N . HIS B 1 119 ? -16.234 1.806 25.534 1.00 21.07 119 HIS B N 1
ATOM 2402 C CA . HIS B 1 119 ? -17.695 1.938 25.504 1.00 21.22 119 HIS B CA 1
ATOM 2403 C C . HIS B 1 119 ? -18.199 2.118 24.060 1.00 19.30 119 HIS B C 1
ATOM 2404 O O . HIS B 1 119 ? -18.987 1.316 23.577 1.00 18.96 119 HIS B O 1
ATOM 2411 N N . GLU B 1 120 ? -17.673 3.124 23.363 1.00 19.92 120 GLU B N 1
ATOM 2412 C CA . GLU B 1 120 ? -18.066 3.411 21.983 1.00 19.83 120 GLU B CA 1
ATOM 2413 C C . GLU B 1 120 ? -17.924 2.202 21.040 1.00 19.37 120 GLU B C 1
ATOM 2414 O O . GLU B 1 120 ? -18.792 1.942 20.191 1.00 18.58 120 GLU B O 1
ATOM 2420 N N . ARG B 1 121 ? -16.822 1.465 21.178 1.00 19.38 121 ARG B N 1
ATOM 2421 C CA . ARG B 1 121 ? -16.571 0.328 20.292 1.00 19.72 121 ARG B CA 1
ATOM 2422 C C . ARG B 1 121 ? -17.610 -0.776 20.481 1.00 19.54 121 ARG B C 1
ATOM 2423 O O . ARG B 1 121 ? -18.046 -1.421 19.523 1.00 19.31 121 ARG B O 1
ATOM 2431 N N . ASN B 1 122 ? -18.038 -0.950 21.731 1.00 20.42 122 ASN B N 1
ATOM 2432 C CA . ASN B 1 122 ? -18.987 -1.982 22.085 1.00 20.64 122 ASN B CA 1
ATOM 2433 C C . ASN B 1 122 ? -20.390 -1.686 21.527 1.00 21.19 122 ASN B C 1
ATOM 2434 O O . ASN B 1 122 ? -21.267 -2.533 21.575 1.00 21.68 122 ASN B O 1
ATOM 2439 N N . SER B 1 123 ? -20.580 -0.484 20.972 1.00 20.40 123 SER B N 1
ATOM 2440 C CA . SER B 1 123 ? -21.786 -0.189 20.173 1.00 19.35 123 SER B CA 1
ATOM 2441 C C . SER B 1 123 ? -21.882 -1.091 18.955 1.00 18.87 123 SER B C 1
ATOM 2442 O O . SER B 1 123 ? -22.958 -1.282 18.379 1.00 17.61 123 SER B O 1
ATOM 2445 N N . GLY B 1 124 ? -20.743 -1.632 18.505 1.00 18.30 124 GLY B N 1
ATOM 2446 C CA . GLY B 1 124 ? -20.761 -2.361 17.243 1.00 18.39 124 GLY B CA 1
ATOM 2447 C C . GLY B 1 124 ? -20.665 -1.502 15.979 1.00 18.17 124 GLY B C 1
ATOM 2448 O O . GLY B 1 124 ? -20.482 -2.028 14.883 1.00 20.04 124 GLY B O 1
ATOM 2449 N N . LEU B 1 125 ? -20.734 -0.171 16.122 1.00 16.50 125 LEU B N 1
ATOM 2450 C CA . LEU B 1 125 ? -20.647 0.734 14.994 1.00 14.76 125 LEU B CA 1
ATOM 2451 C C . LEU B 1 125 ? -19.184 0.970 14.645 1.00 14.70 125 LEU B C 1
ATOM 2452 O O . LEU B 1 125 ? -18.347 0.915 15.507 1.00 15.15 125 LEU B O 1
ATOM 2457 N N . GLU B 1 126 ? -18.903 1.195 13.357 1.00 16.07 126 GLU B N 1
ATOM 2458 C CA . GLU B 1 126 ? -17.535 1.442 12.886 1.00 15.62 126 GLU B CA 1
ATOM 2459 C C . GLU B 1 126 ? -17.480 2.712 12.075 1.00 15.90 126 GLU B C 1
ATOM 2460 O O . GLU B 1 126 ? -18.498 3.305 11.763 1.00 15.20 126 GLU B O 1
ATOM 2466 N N . TYR B 1 127 ? -16.276 3.089 11.675 1.00 14.88 127 TYR B N 1
ATOM 2467 C CA . TYR B 1 127 ? -16.137 4.132 10.676 1.00 14.97 127 TYR B CA 1
ATOM 2468 C C . TYR B 1 127 ? -14.923 3.832 9.764 1.00 14.95 127 TYR B C 1
ATOM 2469 O O . TYR B 1 127 ? -14.317 2.729 9.819 1.00 14.07 127 TYR B O 1
ATOM 2478 N N . GLY B 1 128 ? -14.583 4.813 8.951 1.00 14.96 128 GLY B N 1
ATOM 2479 C CA . GLY B 1 128 ? -13.426 4.677 8.060 1.00 15.02 128 GLY B CA 1
ATOM 2480 C C . GLY B 1 128 ? -12.759 6.002 7.796 1.00 14.94 128 GLY B C 1
ATOM 2481 O O . GLY B 1 128 ? -13.354 7.115 7.966 1.00 13.96 128 GLY B O 1
ATOM 2482 N N .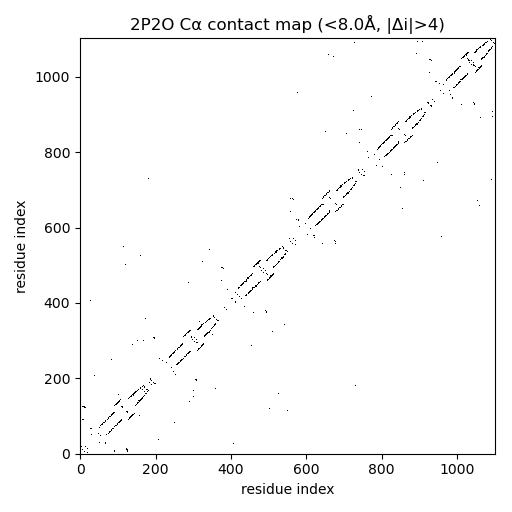 LYS B 1 129 ? -11.528 5.894 7.314 1.00 13.82 129 LYS B N 1
ATOM 2483 C CA . LYS B 1 129 ? -10.763 7.067 6.917 1.00 14.99 129 LYS B CA 1
ATOM 2484 C C . LYS B 1 129 ? -10.048 6.705 5.625 1.00 14.60 129 LYS B C 1
ATOM 2485 O O . LYS B 1 129 ? -9.424 5.635 5.566 1.00 14.39 129 LYS B O 1
ATOM 2491 N N . PRO B 1 130 ? -10.145 7.571 4.600 1.00 15.29 130 PRO B N 1
ATOM 2492 C CA . PRO B 1 130 ? -9.578 7.246 3.276 1.00 14.42 130 PRO B CA 1
ATOM 2493 C C . PRO B 1 130 ? -8.044 7.106 3.281 1.00 13.93 130 PRO B C 1
ATOM 2494 O O . PRO B 1 130 ? -7.343 7.611 4.171 1.00 14.14 130 PRO B O 1
ATOM 2498 N N . VAL B 1 131 ? -7.546 6.425 2.252 1.00 13.54 131 VAL B N 1
ATOM 2499 C CA . VAL B 1 131 ? -6.120 6.227 2.037 1.00 13.48 131 VAL B CA 1
ATOM 2500 C C . VAL B 1 131 ? -5.812 6.795 0.641 1.00 13.31 131 VAL B C 1
ATOM 2501 O O . VAL B 1 131 ? -6.546 6.564 -0.311 1.00 15.04 131 VAL B O 1
ATOM 2505 N N . VAL B 1 132 ? -4.715 7.524 0.544 1.00 14.90 132 VAL B N 1
ATOM 2506 C CA . VAL B 1 132 ? -4.322 8.163 -0.710 1.00 16.89 132 VAL B CA 1
ATOM 2507 C C . VAL B 1 132 ? -2.867 7.799 -0.939 1.00 15.86 132 VAL B C 1
ATOM 2508 O O . VAL B 1 132 ? -2.053 7.996 -0.056 1.00 16.89 132 VAL B O 1
ATOM 2512 N N . ILE B 1 133 ? -2.559 7.283 -2.129 1.00 17.30 133 ILE B N 1
ATOM 2513 C CA . ILE B 1 133 ? -1.210 6.820 -2.455 1.00 17.47 133 ILE B CA 1
ATOM 2514 C C . ILE B 1 133 ? -0.827 7.501 -3.762 1.00 16.75 133 ILE B C 1
ATOM 2515 O O . ILE B 1 133 ? -1.569 7.451 -4.710 1.00 17.04 133 ILE B O 1
ATOM 2520 N N . GLY B 1 134 ? 0.325 8.147 -3.765 1.00 18.69 134 GLY B N 1
ATOM 2521 C CA . GLY B 1 134 ? 0.815 8.931 -4.914 1.00 18.63 134 GLY B CA 1
ATOM 2522 C C . GLY B 1 134 ? 1.200 8.152 -6.160 1.00 20.09 134 GLY B C 1
ATOM 2523 O O . GLY B 1 134 ? 0.895 6.960 -6.303 1.00 18.32 134 GLY B O 1
ATOM 2524 N N . HIS B 1 135 ? 1.874 8.853 -7.083 1.00 19.06 135 HIS B N 1
ATOM 2525 C CA . HIS B 1 135 ? 2.367 8.247 -8.315 1.00 18.55 135 HIS B CA 1
ATOM 2526 C C . HIS B 1 135 ? 3.781 7.668 -8.087 1.00 17.68 135 HIS B C 1
ATOM 2527 O O . HIS B 1 135 ? 4.511 8.137 -7.209 1.00 18.59 135 HIS B O 1
ATOM 2534 N N . ASN B 1 136 ? 4.142 6.625 -8.841 1.00 17.76 136 ASN B N 1
ATOM 2535 C CA . ASN B 1 136 ? 5.478 6.032 -8.763 1.00 17.32 136 ASN B CA 1
ATOM 2536 C C . ASN B 1 136 ? 5.861 5.494 -7.371 1.00 16.40 136 ASN B C 1
ATOM 2537 O O . ASN B 1 136 ? 7.019 5.579 -6.927 1.00 14.94 136 ASN B O 1
ATOM 2542 N N . VAL B 1 137 ? 4.886 4.920 -6.663 1.00 14.88 137 VAL B N 1
ATOM 2543 C CA . VAL B 1 137 ? 5.154 4.420 -5.312 1.00 14.45 137 VAL B CA 1
ATOM 2544 C C . VAL B 1 137 ? 5.421 2.906 -5.332 1.00 14.80 137 VAL B C 1
ATOM 2545 O O . VAL B 1 137 ? 4.764 2.174 -6.048 1.00 16.28 137 VAL B O 1
ATOM 2549 N N . TRP B 1 138 ? 6.384 2.470 -4.542 1.00 14.65 138 TRP B N 1
ATOM 2550 C CA . TRP B 1 138 ? 6.658 1.053 -4.370 1.00 14.79 138 TRP B CA 1
ATOM 2551 C C . TRP B 1 138 ? 6.263 0.674 -2.953 1.00 13.85 138 TRP B C 1
ATOM 2552 O O . TRP B 1 138 ? 6.852 1.177 -1.999 1.00 13.97 138 TRP B O 1
ATOM 2563 N N . ILE B 1 139 ? 5.270 -0.210 -2.821 1.00 14.74 139 ILE B N 1
ATOM 2564 C CA . ILE B 1 139 ? 4.902 -0.705 -1.483 1.00 14.80 139 ILE B CA 1
ATOM 2565 C C . ILE B 1 139 ? 5.443 -2.130 -1.330 1.00 14.90 139 ILE B C 1
ATOM 2566 O O . ILE B 1 139 ? 5.000 -3.039 -2.045 1.00 16.39 139 ILE B O 1
ATOM 2571 N N . GLY B 1 140 ? 6.448 -2.294 -0.473 1.00 15.06 140 GLY B N 1
ATOM 2572 C CA . GLY B 1 140 ? 7.124 -3.578 -0.243 1.00 15.16 140 GLY B CA 1
ATOM 2573 C C . GLY B 1 140 ? 6.149 -4.626 0.278 1.00 15.17 140 GLY B C 1
ATOM 2574 O O . GLY B 1 140 ? 5.119 -4.288 0.903 1.00 15.11 140 GLY B O 1
ATOM 2575 N N . GLY B 1 141 ? 6.460 -5.895 0.022 1.00 14.55 141 GLY B N 1
ATOM 2576 C CA . GLY B 1 141 ? 5.570 -6.982 0.467 1.00 13.73 141 GLY B CA 1
ATOM 2577 C C . GLY B 1 141 ? 5.334 -6.943 1.981 1.00 14.30 141 GLY B C 1
ATOM 2578 O O . GLY B 1 141 ? 6.218 -6.576 2.737 1.00 12.97 141 GLY B O 1
ATOM 2579 N N . ARG B 1 142 ? 4.136 -7.335 2.413 1.00 13.88 142 ARG B N 1
ATOM 2580 C CA . ARG B 1 142 ? 3.830 -7.452 3.848 1.00 16.20 142 ARG B CA 1
ATOM 2581 C C . ARG B 1 142 ? 3.735 -6.131 4.610 1.00 15.59 142 ARG B C 1
ATOM 2582 O O . ARG B 1 142 ? 3.649 -6.106 5.841 1.00 16.80 142 ARG B O 1
ATOM 2590 N N . ALA B 1 143 ? 3.756 -5.029 3.868 1.00 15.34 143 ALA B N 1
ATOM 2591 C CA . ALA B 1 143 ? 3.549 -3.708 4.473 1.00 15.09 143 ALA B CA 1
ATOM 2592 C C . ALA B 1 143 ? 2.091 -3.590 4.890 1.00 14.65 143 ALA B C 1
ATOM 2593 O O . ALA B 1 143 ? 1.222 -4.259 4.302 1.00 13.25 143 ALA B O 1
ATOM 2595 N N . VAL B 1 144 ? 1.848 -2.743 5.907 1.00 14.27 144 VAL B N 1
ATOM 2596 C CA . VAL B 1 144 ? 0.506 -2.431 6.379 1.00 14.40 144 VAL B CA 1
ATOM 2597 C C . VAL B 1 144 ? 0.315 -0.925 6.237 1.00 13.36 144 VAL B C 1
ATOM 2598 O O . VAL B 1 144 ? 1.149 -0.170 6.692 1.00 13.45 144 VAL B O 1
ATOM 2602 N N . ILE B 1 145 ? -0.746 -0.515 5.558 1.00 13.17 145 ILE B N 1
ATOM 2603 C CA . ILE B 1 145 ? -1.063 0.925 5.388 1.00 13.28 145 ILE B CA 1
ATOM 2604 C C . ILE B 1 145 ? -2.338 1.194 6.167 1.00 13.54 145 ILE B C 1
ATOM 2605 O O . ILE B 1 145 ? -3.398 0.641 5.822 1.00 14.33 145 ILE B O 1
ATOM 2610 N N . ASN B 1 146 ? -2.232 2.035 7.191 1.00 14.53 146 ASN B N 1
ATOM 2611 C CA . ASN B 1 146 ? -3.372 2.311 8.071 1.00 14.99 146 ASN B CA 1
ATOM 2612 C C . ASN B 1 146 ? -4.355 3.379 7.585 1.00 14.22 146 ASN B C 1
ATOM 2613 O O . ASN B 1 146 ? -4.032 4.198 6.692 1.00 12.43 146 ASN B O 1
ATOM 2618 N N . PRO B 1 147 ? -5.577 3.387 8.163 1.00 14.45 147 PRO B N 1
ATOM 2619 C CA . PRO B 1 147 ? -6.568 4.375 7.688 1.00 14.57 147 PRO B CA 1
ATOM 2620 C C . PRO B 1 147 ? -6.115 5.832 7.824 1.00 14.46 147 PRO B C 1
ATOM 2621 O O . PRO B 1 147 ? -5.438 6.194 8.783 1.00 15.10 147 PRO B O 1
ATOM 2625 N N . GLY B 1 148 ? -6.513 6.649 6.862 1.00 15.93 148 GLY B N 1
ATOM 2626 C CA . GLY B 1 148 ? -6.215 8.087 6.871 1.00 17.18 148 GLY B CA 1
ATOM 2627 C C . GLY B 1 148 ? -4.801 8.474 6.491 1.00 17.92 148 GLY B C 1
ATOM 2628 O O . GLY B 1 148 ? -4.432 9.638 6.593 1.00 18.85 148 GLY B O 1
ATOM 2629 N N . VAL B 1 149 ? -4.017 7.505 6.023 1.00 16.89 149 VAL B N 1
ATOM 2630 C CA . VAL B 1 149 ? -2.619 7.749 5.643 1.00 16.33 149 VAL B CA 1
ATOM 2631 C C . VAL B 1 149 ? -2.574 8.234 4.194 1.00 16.09 149 VAL B C 1
ATOM 2632 O O . VAL B 1 149 ? -3.320 7.748 3.340 1.00 16.44 149 VAL B O 1
ATOM 2636 N N . THR B 1 150 ? -1.701 9.213 3.932 1.00 16.16 150 THR B N 1
ATOM 2637 C CA . THR B 1 150 ? -1.421 9.624 2.564 1.00 16.26 150 THR B CA 1
ATOM 2638 C C . THR B 1 150 ? 0.053 9.368 2.312 1.00 16.32 150 THR B C 1
ATOM 2639 O O . THR B 1 150 ? 0.875 9.643 3.168 1.00 16.16 150 THR B O 1
ATOM 2643 N N . ILE B 1 151 ? 0.361 8.829 1.129 1.00 16.56 151 ILE B N 1
ATOM 2644 C CA . ILE B 1 151 ? 1.735 8.529 0.747 1.00 16.39 151 ILE B CA 1
ATOM 2645 C C . ILE B 1 151 ? 2.037 9.366 -0.516 1.00 15.73 151 ILE B C 1
ATOM 2646 O O . ILE B 1 151 ? 1.265 9.368 -1.486 1.00 16.51 151 ILE B O 1
ATOM 2651 N N . GLY B 1 152 ? 3.119 10.126 -0.438 1.00 17.67 152 GLY B N 1
ATOM 2652 C CA . GLY B 1 152 ? 3.495 11.078 -1.478 1.00 17.31 152 GLY B CA 1
ATOM 2653 C C . GLY B 1 152 ? 4.099 10.351 -2.667 1.00 18.75 152 GLY B C 1
ATOM 2654 O O . GLY B 1 152 ? 4.433 9.150 -2.599 1.00 17.17 152 GLY B O 1
ATOM 2655 N N . ASP B 1 153 ? 4.237 11.101 -3.761 1.00 18.59 153 ASP B N 1
ATOM 2656 C CA . ASP B 1 153 ? 4.789 10.599 -5.017 1.00 19.15 153 ASP B CA 1
ATOM 2657 C C . ASP B 1 153 ? 6.205 10.097 -4.812 1.00 18.20 153 ASP B C 1
ATOM 2658 O O . ASP B 1 153 ? 6.964 10.639 -4.007 1.00 18.35 153 ASP B O 1
ATOM 2663 N N . ASN B 1 154 ? 6.552 9.040 -5.545 1.00 17.95 154 ASN B N 1
ATOM 2664 C CA . ASN B 1 154 ? 7.890 8.446 -5.524 1.00 17.85 154 ASN B CA 1
ATOM 2665 C C . ASN B 1 154 ? 8.329 7.818 -4.214 1.00 17.76 154 ASN B C 1
ATOM 2666 O O . ASN B 1 154 ? 9.502 7.459 -4.083 1.00 19.11 154 ASN B O 1
ATOM 2671 N N . ALA B 1 155 ? 7.432 7.734 -3.218 1.00 16.89 155 ALA B N 1
ATOM 2672 C CA . ALA B 1 155 ? 7.814 7.115 -1.978 1.00 16.20 155 ALA B CA 1
ATOM 2673 C C . ALA B 1 155 ? 8.007 5.589 -2.107 1.00 15.41 155 ALA B C 1
ATOM 2674 O O . ALA B 1 155 ? 7.476 4.965 -3.034 1.00 17.15 155 ALA B O 1
ATOM 2676 N N . VAL B 1 156 ? 8.803 5.059 -1.192 1.00 15.44 156 VAL B N 1
ATOM 2677 C CA . VAL B 1 156 ? 9.076 3.608 -1.046 1.00 15.29 156 VAL B CA 1
ATOM 2678 C C . VAL B 1 156 ? 8.767 3.180 0.377 1.00 14.66 156 VAL B C 1
ATOM 2679 O O . VAL B 1 156 ? 9.310 3.723 1.361 1.00 13.96 156 VAL B O 1
ATOM 2683 N N . ILE B 1 157 ? 7.888 2.176 0.482 1.00 14.60 157 ILE B N 1
ATOM 2684 C CA . ILE B 1 157 ? 7.537 1.586 1.770 1.00 14.69 157 ILE B CA 1
ATOM 2685 C C . ILE B 1 157 ? 8.330 0.277 1.846 1.00 14.77 157 ILE B C 1
ATOM 2686 O O . ILE B 1 157 ? 8.166 -0.580 0.968 1.00 16.06 157 ILE B O 1
ATOM 2691 N N . ALA B 1 158 ? 9.220 0.148 2.833 1.00 15.53 158 ALA B N 1
ATOM 2692 C CA . ALA B 1 158 ? 10.051 -1.061 2.983 1.00 14.69 158 ALA B CA 1
ATOM 2693 C C . ALA B 1 158 ? 9.123 -2.240 3.238 1.00 14.58 158 ALA B C 1
ATOM 2694 O O . ALA B 1 158 ? 8.059 -2.059 3.816 1.00 14.01 158 ALA B O 1
ATOM 2696 N N . SER B 1 159 ? 9.516 -3.430 2.793 1.00 12.72 159 SER B N 1
ATOM 2697 C CA . SER B 1 159 ? 8.776 -4.628 3.146 1.00 13.06 159 SER B CA 1
ATOM 2698 C C . SER B 1 159 ? 8.542 -4.694 4.669 1.00 12.10 159 SER B C 1
ATOM 2699 O O . SER B 1 159 ? 9.411 -4.344 5.458 1.00 12.67 159 SER B O 1
ATOM 2702 N N . GLY B 1 160 ? 7.345 -5.126 5.048 1.00 12.30 160 GLY B N 1
ATOM 2703 C CA . GLY B 1 160 ? 6.995 -5.301 6.452 1.00 11.86 160 GLY B CA 1
ATOM 2704 C C . GLY B 1 160 ? 6.730 -4.014 7.231 1.00 12.92 160 GLY B C 1
ATOM 2705 O O . GLY B 1 160 ? 6.458 -4.070 8.456 1.00 13.04 160 GLY B O 1
ATOM 2706 N N . ALA B 1 161 ? 6.798 -2.855 6.565 1.00 12.47 161 ALA B N 1
ATOM 2707 C CA . ALA B 1 161 ? 6.624 -1.587 7.267 1.00 12.91 161 ALA B CA 1
ATOM 2708 C C . ALA B 1 161 ? 5.169 -1.437 7.685 1.00 12.57 161 ALA B C 1
ATOM 2709 O O . ALA B 1 161 ? 4.277 -1.720 6.889 1.00 13.26 161 ALA B O 1
ATOM 2711 N N . VAL B 1 162 ? 4.970 -1.001 8.930 1.00 13.14 162 VAL B N 1
ATOM 2712 C CA . VAL B 1 162 ? 3.612 -0.664 9.411 1.00 12.50 162 VAL B CA 1
ATOM 2713 C C . VAL B 1 162 ? 3.435 0.863 9.436 1.00 12.13 162 VAL B C 1
ATOM 2714 O O . VAL B 1 162 ? 3.955 1.553 10.304 1.00 14.83 162 VAL B O 1
ATOM 2718 N N . VAL B 1 163 ? 2.697 1.380 8.465 1.00 13.34 163 VAL B N 1
ATOM 2719 C CA . VAL B 1 163 ? 2.651 2.802 8.217 1.00 13.63 163 VAL B CA 1
ATOM 2720 C C . VAL B 1 163 ? 1.450 3.396 8.974 1.00 13.97 163 VAL B C 1
ATOM 2721 O O . VAL B 1 163 ? 0.291 3.104 8.628 1.00 14.06 163 VAL B O 1
ATOM 2725 N N . THR B 1 164 ? 1.744 4.254 9.958 1.00 16.69 164 THR B N 1
ATOM 2726 C CA . THR B 1 164 ? 0.697 4.820 10.843 1.00 18.33 164 THR B CA 1
ATOM 2727 C C . THR B 1 164 ? 0.430 6.303 10.589 1.00 20.16 164 THR B C 1
ATOM 2728 O O . THR B 1 164 ? -0.588 6.872 11.037 1.00 19.21 164 THR B O 1
ATOM 2732 N N . LYS B 1 165 ? 1.340 6.931 9.852 1.00 20.78 165 LYS B N 1
ATOM 2733 C CA . LYS B 1 165 ? 1.208 8.355 9.570 1.00 21.21 165 LYS B CA 1
ATOM 2734 C C . LYS B 1 165 ? 1.670 8.657 8.141 1.00 20.70 165 LYS B C 1
ATOM 2735 O O . LYS B 1 165 ? 2.195 7.771 7.458 1.00 19.73 165 LYS B O 1
ATOM 2741 N N . ASP B 1 166 ? 1.480 9.901 7.711 1.00 18.39 166 ASP B N 1
ATOM 2742 C CA . ASP B 1 166 ? 1.665 10.263 6.299 1.00 19.20 166 ASP B CA 1
ATOM 2743 C C . ASP B 1 166 ? 3.138 10.002 5.894 1.00 17.84 166 ASP B C 1
ATOM 2744 O O . ASP B 1 166 ? 4.020 10.121 6.719 1.00 18.03 166 ASP B O 1
ATOM 2749 N N . VAL B 1 167 ? 3.379 9.596 4.649 1.00 17.89 167 VAL B N 1
ATOM 2750 C CA . VAL B 1 167 ? 4.762 9.385 4.205 1.00 17.75 167 VAL B CA 1
ATOM 2751 C C . VAL B 1 167 ? 5.051 10.462 3.168 1.00 16.71 167 VAL B C 1
ATOM 2752 O O . VAL B 1 167 ? 4.320 10.559 2.177 1.00 17.25 167 VAL B O 1
ATOM 2756 N N . PRO B 1 168 ? 6.108 11.271 3.375 1.00 18.66 168 PRO B N 1
ATOM 2757 C CA . PRO B 1 168 ? 6.425 12.362 2.437 1.00 18.88 168 PRO B CA 1
ATOM 2758 C C . PRO B 1 168 ? 6.800 11.870 1.045 1.00 18.77 168 PRO B C 1
ATOM 2759 O O . PRO B 1 168 ? 7.314 10.746 0.893 1.00 18.55 168 PRO B O 1
ATOM 2763 N N . ALA B 1 169 ? 6.521 12.673 0.026 1.00 18.70 169 ALA B N 1
ATOM 2764 C CA . ALA B 1 169 ? 7.028 12.368 -1.319 1.00 18.68 169 ALA B CA 1
ATOM 2765 C C . ALA B 1 169 ? 8.549 12.138 -1.253 1.00 18.77 169 ALA B C 1
ATOM 2766 O O . ALA B 1 169 ? 9.235 12.747 -0.429 1.00 19.41 169 ALA B O 1
ATOM 2768 N N . ASN B 1 170 ? 9.063 11.214 -2.067 1.00 19.06 170 ASN B N 1
ATOM 2769 C CA . ASN B 1 170 ? 10.522 10.946 -2.124 1.00 19.32 170 ASN B CA 1
ATOM 2770 C C . ASN B 1 170 ? 11.186 10.406 -0.856 1.00 19.43 170 ASN B C 1
ATOM 2771 O O . ASN B 1 170 ? 12.418 10.512 -0.694 1.00 19.97 170 ASN B O 1
ATOM 2776 N N . ALA B 1 171 ? 10.390 9.851 0.069 1.00 18.59 171 ALA B N 1
ATOM 2777 C CA . ALA B 1 171 ? 10.937 9.225 1.266 1.00 18.33 171 ALA B CA 1
ATOM 2778 C C . ALA B 1 171 ? 10.903 7.684 1.156 1.00 17.13 171 ALA B C 1
ATOM 2779 O O . ALA B 1 171 ? 9.998 7.139 0.593 1.00 17.64 171 ALA B O 1
ATOM 2781 N N . VAL B 1 172 ? 11.890 7.029 1.733 1.00 17.39 172 VAL B N 1
ATOM 2782 C CA . VAL B 1 172 ? 11.825 5.595 1.997 1.00 17.10 172 VAL B CA 1
ATOM 2783 C C . VAL B 1 172 ? 11.455 5.445 3.477 1.00 17.08 172 VAL B C 1
ATOM 2784 O O . VAL B 1 172 ? 12.129 6.014 4.355 1.00 17.37 172 VAL B O 1
ATOM 2788 N N . VAL B 1 173 ? 10.398 4.686 3.777 1.00 16.50 173 VAL B N 1
ATOM 2789 C CA . VAL B 1 173 ? 10.096 4.417 5.203 1.00 16.13 173 VAL B CA 1
ATOM 2790 C C . VAL B 1 173 ? 10.143 2.926 5.545 1.00 15.75 173 VAL B C 1
ATOM 2791 O O . VAL B 1 173 ? 9.907 2.103 4.685 1.00 15.19 173 VAL B O 1
ATOM 2795 N N . GLY B 1 174 ? 10.474 2.596 6.791 1.00 16.64 174 GLY B N 1
ATOM 2796 C CA . GLY B 1 174 ? 10.562 1.196 7.234 1.00 16.59 174 GLY B CA 1
ATOM 2797 C C . GLY B 1 174 ? 10.384 1.109 8.737 1.00 17.36 174 GLY B C 1
ATOM 2798 O O . GLY B 1 174 ? 10.595 2.101 9.441 1.00 15.80 174 GLY B O 1
ATOM 2799 N N . GLY B 1 175 ? 10.007 -0.086 9.209 1.00 17.64 175 GLY B N 1
ATOM 2800 C CA . GLY B 1 175 ? 9.901 -0.379 10.642 1.00 17.91 175 GLY B CA 1
ATOM 2801 C C . GLY B 1 175 ? 8.454 -0.412 11.085 1.00 18.66 175 GLY B C 1
ATOM 2802 O O . GLY B 1 175 ? 7.559 -0.274 10.272 1.00 17.21 175 GLY B O 1
ATOM 2803 N N . ASN B 1 176 ? 8.239 -0.533 12.400 1.00 19.11 176 ASN B N 1
ATOM 2804 C CA . ASN B 1 176 ? 6.887 -0.570 12.970 1.00 20.94 176 ASN B CA 1
ATOM 2805 C C . ASN B 1 176 ? 6.808 0.160 14.348 1.00 21.35 176 ASN B C 1
ATOM 2806 O O . ASN B 1 176 ? 7.218 -0.390 15.365 1.00 23.52 176 ASN B O 1
ATOM 2811 N N . PRO B 1 177 ? 6.282 1.409 14.390 1.00 22.66 177 PRO B N 1
ATOM 2812 C CA . PRO B 1 177 ? 5.749 2.208 13.311 1.00 21.77 177 PRO B CA 1
ATOM 2813 C C . PRO B 1 177 ? 6.834 2.663 12.351 1.00 21.48 177 PRO B C 1
ATOM 2814 O O . PRO B 1 177 ? 7.978 2.899 12.777 1.00 21.64 177 PRO B O 1
ATOM 2818 N N . ALA B 1 178 ? 6.472 2.731 11.069 1.00 21.13 178 ALA B N 1
ATOM 2819 C CA . ALA B 1 178 ? 7.414 3.118 10.011 1.00 20.35 178 ALA B CA 1
ATOM 2820 C C . ALA B 1 178 ? 7.927 4.528 10.258 1.00 20.63 178 ALA B C 1
ATOM 2821 O O . ALA B 1 178 ? 7.186 5.392 10.738 1.00 20.25 178 ALA B O 1
ATOM 2823 N N . LYS B 1 179 ? 9.198 4.739 9.925 1.00 20.26 179 LYS B N 1
ATOM 2824 C CA . LYS B 1 179 ? 9.826 6.068 9.986 1.00 21.09 179 LYS B CA 1
ATOM 2825 C C . LYS B 1 179 ? 10.638 6.287 8.713 1.00 21.01 179 LYS B C 1
ATOM 2826 O O . LYS B 1 179 ? 10.996 5.325 8.022 1.00 19.86 179 LYS B O 1
ATOM 2832 N N . VAL B 1 180 ? 10.938 7.542 8.407 1.00 21.18 180 VAL B N 1
ATOM 2833 C CA . VAL B 1 180 ? 11.781 7.822 7.223 1.00 21.50 180 VAL B CA 1
ATOM 2834 C C . VAL B 1 180 ? 13.187 7.267 7.476 1.00 22.45 180 VAL B C 1
ATOM 2835 O O . VAL B 1 180 ? 13.814 7.574 8.495 1.00 23.74 180 VAL B O 1
ATOM 2839 N N . ILE B 1 181 ? 13.655 6.401 6.582 1.00 23.31 181 ILE B N 1
ATOM 2840 C CA . ILE B 1 181 ? 14.999 5.829 6.705 1.00 23.66 181 ILE B CA 1
ATOM 2841 C C . ILE B 1 181 ? 15.940 6.393 5.626 1.00 24.57 181 ILE B C 1
ATOM 2842 O O . ILE B 1 181 ? 17.168 6.310 5.744 1.00 25.66 181 ILE B O 1
ATOM 2847 N N . LYS B 1 182 ? 15.362 6.966 4.584 1.00 25.56 182 LYS B N 1
ATOM 2848 C CA . LYS B 1 182 ? 16.160 7.436 3.454 1.00 26.80 182 LYS B CA 1
ATOM 2849 C C . LYS B 1 182 ? 15.405 8.495 2.712 1.00 26.35 182 LYS B C 1
ATOM 2850 O O . LYS B 1 182 ? 14.177 8.473 2.657 1.00 26.96 182 LYS B O 1
ATOM 2856 N N . TRP B 1 183 ? 16.150 9.453 2.152 1.00 26.65 183 TRP B N 1
ATOM 2857 C CA . TRP B 1 183 ? 15.560 10.449 1.253 1.00 26.37 183 TRP B CA 1
ATOM 2858 C C . TRP B 1 183 ? 16.088 10.203 -0.155 1.00 27.34 183 TRP B C 1
ATOM 2859 O O . TRP B 1 183 ? 17.293 10.019 -0.347 1.00 27.80 183 TRP B O 1
ATOM 2870 N N . LEU B 1 184 ? 15.194 10.203 -1.129 1.00 28.66 184 LEU B N 1
ATOM 2871 C CA . LEU B 1 184 ? 15.571 9.954 -2.521 1.00 30.50 184 LEU B CA 1
ATOM 2872 C C . LEU B 1 184 ? 15.907 11.279 -3.227 1.00 32.45 184 LEU B C 1
ATOM 2873 O O . LEU B 1 184 ? 16.992 11.404 -3.802 1.00 33.00 184 LEU B O 1
ATOM 2878 N N . LYS B 1 185 ? 14.971 12.234 -3.189 1.00 34.16 185 LYS B N 1
ATOM 2879 C CA . LYS B 1 185 ? 15.231 13.663 -3.461 1.00 36.25 185 LYS B CA 1
ATOM 2880 C C . LYS B 1 185 ? 15.553 14.408 -2.151 1.00 36.86 185 LYS B C 1
ATOM 2881 O O . LYS B 1 185 ? 14.822 14.297 -1.149 1.00 37.33 185 LYS B O 1
ATOM 2887 N N . LYS C 1 2 ? 22.860 -11.099 -23.465 1.00 29.94 2 LYS C N 1
ATOM 2888 C CA . LYS C 1 2 ? 22.251 -12.250 -22.726 1.00 28.83 2 LYS C CA 1
ATOM 2889 C C . LYS C 1 2 ? 20.735 -12.121 -22.721 1.00 27.74 2 LYS C C 1
ATOM 2890 O O . LYS C 1 2 ? 20.199 -11.017 -22.935 1.00 26.27 2 LYS C O 1
ATOM 2896 N N . SER C 1 3 ? 20.040 -13.246 -22.520 1.00 25.47 3 SER C N 1
ATOM 2897 C CA . SER C 1 3 ? 18.565 -13.227 -22.515 1.00 24.40 3 SER C CA 1
ATOM 2898 C C . SER C 1 3 ? 18.118 -12.577 -21.211 1.00 23.18 3 SER C C 1
ATOM 2899 O O . SER C 1 3 ? 18.912 -12.465 -20.290 1.00 22.12 3 SER C O 1
ATOM 2902 N N . GLU C 1 4 ? 16.862 -12.151 -21.154 1.00 22.35 4 GLU C N 1
ATOM 2903 C CA . GLU C 1 4 ? 16.318 -11.605 -19.908 1.00 22.61 4 GLU C CA 1
ATOM 2904 C C . GLU C 1 4 ? 16.414 -12.623 -18.770 1.00 21.81 4 GLU C C 1
ATOM 2905 O O . GLU C 1 4 ? 16.746 -12.271 -17.640 1.00 23.44 4 GLU C O 1
ATOM 2911 N N . LYS C 1 5 ? 16.163 -13.892 -19.079 1.00 20.53 5 LYS C N 1
ATOM 2912 C CA . LYS C 1 5 ? 16.285 -14.955 -18.084 1.00 20.72 5 LYS C CA 1
ATOM 2913 C C . LYS C 1 5 ? 17.712 -15.083 -17.545 1.00 20.89 5 LYS C C 1
ATOM 2914 O O . LYS C 1 5 ? 17.918 -15.177 -16.329 1.00 19.39 5 LYS C O 1
ATOM 2920 N N . GLU C 1 6 ? 18.712 -15.051 -18.434 1.00 21.01 6 GLU C N 1
ATOM 2921 C CA . GLU C 1 6 ? 20.102 -15.066 -17.975 1.00 22.81 6 GLU C CA 1
ATOM 2922 C C . GLU C 1 6 ? 20.428 -13.879 -17.038 1.00 21.73 6 GLU C C 1
ATOM 2923 O O . GLU C 1 6 ? 21.050 -14.075 -15.997 1.00 22.47 6 GLU C O 1
ATOM 2929 N N . LYS C 1 7 ? 19.982 -12.674 -17.401 1.00 21.65 7 LYS C N 1
ATOM 2930 C CA . LYS C 1 7 ? 20.179 -11.481 -16.574 1.00 20.80 7 LYS C CA 1
ATOM 2931 C C . LYS C 1 7 ? 19.472 -11.650 -15.212 1.00 19.63 7 LYS C C 1
ATOM 2932 O O . LYS C 1 7 ? 20.059 -11.408 -14.173 1.00 18.46 7 LYS C O 1
ATOM 2938 N N . MET C 1 8 ? 18.214 -12.082 -15.250 1.00 19.39 8 MET C N 1
ATOM 2939 C CA . MET C 1 8 ? 17.457 -12.319 -14.010 1.00 19.26 8 MET C CA 1
ATOM 2940 C C . MET C 1 8 ? 18.241 -13.211 -13.062 1.00 18.60 8 MET C C 1
ATOM 2941 O O . MET C 1 8 ? 18.472 -12.861 -11.912 1.00 19.37 8 MET C O 1
ATOM 2946 N N . LEU C 1 9 ? 18.650 -14.380 -13.547 1.00 20.38 9 LEU C N 1
ATOM 2947 C CA . LEU C 1 9 ? 19.306 -15.354 -12.698 1.00 21.29 9 LEU C CA 1
ATOM 2948 C C . LEU C 1 9 ? 20.643 -14.877 -12.141 1.00 21.95 9 LEU C C 1
ATOM 2949 O O . LEU C 1 9 ? 21.035 -15.260 -11.034 1.00 21.95 9 LEU C O 1
ATOM 2954 N N . ALA C 1 10 ? 21.310 -13.999 -12.891 1.00 22.46 10 ALA C N 1
ATOM 2955 C CA . ALA C 1 10 ? 22.624 -13.472 -12.504 1.00 22.93 10 ALA C CA 1
ATOM 2956 C C . ALA C 1 10 ? 22.565 -12.263 -11.547 1.00 22.67 10 ALA C C 1
ATOM 2957 O O . ALA C 1 10 ? 23.605 -11.746 -11.103 1.00 21.90 10 ALA C O 1
ATOM 2959 N N . GLY C 1 11 ? 21.348 -11.816 -11.222 1.00 22.03 11 GLY C N 1
ATOM 2960 C CA . GLY C 1 11 ? 21.173 -10.646 -10.371 1.00 21.88 11 GLY C CA 1
ATOM 2961 C C . GLY C 1 11 ? 21.206 -9.302 -11.073 1.00 20.43 11 GLY C C 1
ATOM 2962 O O . GLY C 1 11 ? 21.264 -8.259 -10.418 1.00 21.35 11 GLY C O 1
ATOM 2963 N N . HIS C 1 12 ? 21.188 -9.313 -12.396 1.00 20.06 12 HIS C N 1
ATOM 2964 C CA . HIS C 1 12 ? 21.124 -8.072 -13.181 1.00 19.93 12 HIS C CA 1
ATOM 2965 C C . HIS C 1 12 ? 19.701 -7.581 -13.442 1.00 19.29 12 HIS C C 1
ATOM 2966 O O . HIS C 1 12 ? 18.721 -8.343 -13.315 1.00 18.76 12 HIS C O 1
ATOM 2973 N N . LEU C 1 13 ? 19.583 -6.308 -13.829 1.00 18.53 13 LEU C N 1
ATOM 2974 C CA . LEU C 1 13 ? 18.293 -5.773 -14.288 1.00 18.56 13 LEU C CA 1
ATOM 2975 C C . LEU C 1 13 ? 17.789 -6.563 -15.479 1.00 20.01 13 LEU C C 1
ATOM 2976 O O . LEU C 1 13 ? 18.562 -6.866 -16.409 1.00 20.47 13 LEU C O 1
ATOM 2981 N N . TYR C 1 14 ? 16.492 -6.880 -15.474 1.00 19.58 14 TYR C N 1
ATOM 2982 C CA . TYR C 1 14 ? 15.875 -7.700 -16.516 1.00 20.01 14 TYR C CA 1
ATOM 2983 C C . TYR C 1 14 ? 14.425 -7.231 -16.670 1.00 21.48 14 TYR C C 1
ATOM 2984 O O . TYR C 1 14 ? 13.864 -6.567 -15.761 1.00 20.72 14 TYR C O 1
ATOM 2993 N N . ASN C 1 15 ? 13.836 -7.556 -17.818 1.00 22.21 15 ASN C N 1
ATOM 2994 C CA . ASN C 1 15 ? 12.452 -7.270 -18.122 1.00 24.24 15 ASN C CA 1
ATOM 2995 C C . ASN C 1 15 ? 11.595 -8.523 -17.903 1.00 23.94 15 ASN C C 1
ATOM 2996 O O . ASN C 1 15 ? 11.699 -9.477 -18.648 1.00 23.09 15 ASN C O 1
ATOM 3001 N N . PRO C 1 16 ? 10.758 -8.522 -16.848 1.00 24.66 16 PRO C N 1
ATOM 3002 C CA . PRO C 1 16 ? 9.812 -9.613 -16.571 1.00 25.04 16 PRO C CA 1
ATOM 3003 C C . PRO C 1 16 ? 8.810 -9.923 -17.678 1.00 25.55 16 PRO C C 1
ATOM 3004 O O . PRO C 1 16 ? 8.242 -11.018 -17.692 1.00 25.48 16 PRO C O 1
ATOM 3008 N N . ALA C 1 17 ? 8.564 -8.962 -18.575 1.00 25.80 17 ALA C N 1
ATOM 3009 C CA . ALA C 1 17 ? 7.575 -9.117 -19.639 1.00 25.89 17 ALA C CA 1
ATOM 3010 C C . ALA C 1 17 ? 8.126 -9.945 -20.810 1.00 25.80 17 ALA C C 1
ATOM 3011 O O . ALA C 1 17 ? 7.401 -10.270 -21.749 1.00 25.21 17 ALA C O 1
ATOM 3013 N N . ASP C 1 18 ? 9.408 -10.291 -20.709 1.00 26.01 18 ASP C N 1
ATOM 3014 C CA . ASP C 1 18 ? 10.075 -11.212 -21.619 1.00 25.32 18 ASP C CA 1
ATOM 3015 C C . ASP C 1 18 ? 9.234 -12.478 -21.801 1.00 26.02 18 ASP C C 1
ATOM 3016 O O . ASP C 1 18 ? 8.808 -13.074 -20.807 1.00 25.77 18 ASP C O 1
ATOM 3021 N N . LEU C 1 19 ? 9.037 -12.902 -23.059 1.00 25.63 19 LEU C N 1
ATOM 3022 C CA . LEU C 1 19 ? 8.133 -14.028 -23.381 1.00 25.22 19 LEU C CA 1
ATOM 3023 C C . LEU C 1 19 ? 8.479 -15.355 -22.721 1.00 24.15 19 LEU C C 1
ATOM 3024 O O . LEU C 1 19 ? 7.583 -16.063 -22.261 1.00 23.87 19 LEU C O 1
ATOM 3029 N N . GLU C 1 20 ? 9.768 -15.688 -22.664 1.00 23.53 20 GLU C N 1
ATOM 3030 C CA . GLU C 1 20 ? 10.240 -16.915 -22.026 1.00 23.39 20 GLU C CA 1
ATOM 3031 C C . GLU C 1 20 ? 9.998 -16.900 -20.502 1.00 22.99 20 GLU C C 1
ATOM 3032 O O . GLU C 1 20 ? 9.615 -17.923 -19.911 1.00 22.42 20 GLU C O 1
ATOM 3038 N N . LEU C 1 21 ? 10.230 -15.743 -19.881 1.00 21.64 21 LEU C N 1
ATOM 3039 C CA . LEU C 1 21 ? 10.006 -15.584 -18.438 1.00 22.22 21 LEU C CA 1
ATOM 3040 C C . LEU C 1 21 ? 8.529 -15.667 -18.114 1.00 21.83 21 LEU C C 1
ATOM 3041 O O . LEU C 1 21 ? 8.164 -16.290 -17.111 1.00 23.17 21 LEU C O 1
ATOM 3046 N N . VAL C 1 22 ? 7.697 -15.052 -18.951 1.00 22.32 22 VAL C N 1
ATOM 3047 C CA . VAL C 1 22 ? 6.231 -15.089 -18.793 1.00 22.73 22 VAL C CA 1
ATOM 3048 C C . VAL C 1 22 ? 5.704 -16.526 -18.837 1.00 24.17 22 VAL C C 1
ATOM 3049 O O . VAL C 1 22 ? 4.936 -16.935 -17.953 1.00 24.75 22 VAL C O 1
ATOM 3053 N N . LYS C 1 23 ? 6.149 -17.309 -19.824 1.00 23.94 23 LYS C N 1
ATOM 3054 C CA . LYS C 1 23 ? 5.765 -18.729 -19.931 1.00 24.57 23 LYS C CA 1
ATOM 3055 C C . LYS C 1 23 ? 6.165 -19.577 -18.702 1.00 23.23 23 LYS C C 1
ATOM 3056 O O . LYS C 1 23 ? 5.380 -20.417 -18.216 1.00 22.99 23 LYS C O 1
ATOM 3062 N N . GLU C 1 24 ? 7.389 -19.367 -18.219 1.00 21.62 24 GLU C N 1
ATOM 3063 C CA . GLU C 1 24 ? 7.872 -20.014 -17.011 1.00 20.73 24 GLU C CA 1
ATOM 3064 C C . GLU C 1 24 ? 7.048 -19.592 -15.777 1.00 20.33 24 GLU C C 1
ATOM 3065 O O . GLU C 1 24 ? 6.818 -20.425 -14.904 1.00 19.04 24 GLU C O 1
ATOM 3071 N N . ARG C 1 25 ? 6.617 -18.321 -15.709 1.00 19.36 25 ARG C N 1
ATOM 3072 C CA . ARG C 1 25 ? 5.754 -17.899 -14.567 1.00 19.37 25 ARG C CA 1
ATOM 3073 C C . ARG C 1 25 ? 4.374 -18.580 -14.619 1.00 19.41 25 ARG C C 1
ATOM 3074 O O . ARG C 1 25 ? 3.864 -19.048 -13.570 1.00 19.51 25 ARG C O 1
ATOM 3082 N N . GLU C 1 26 ? 3.786 -18.642 -15.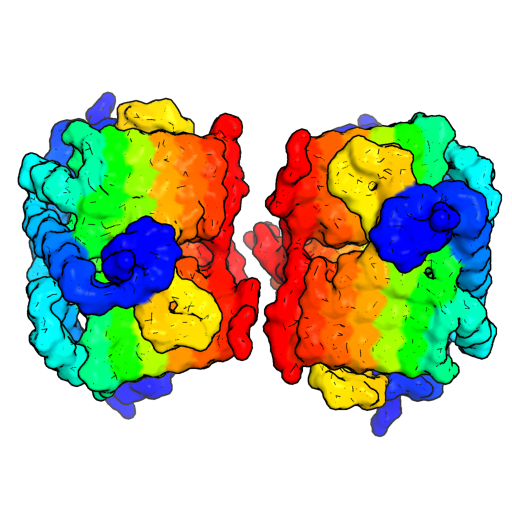818 1.00 20.24 26 GLU C N 1
ATOM 3083 C CA . GLU C 1 26 ? 2.508 -19.362 -16.059 1.00 21.21 26 GLU C CA 1
ATOM 3084 C C . GLU C 1 26 ? 2.605 -20.842 -15.674 1.00 22.18 26 GLU C C 1
ATOM 3085 O O . GLU C 1 26 ? 1.720 -21.367 -14.997 1.00 21.36 26 GLU C O 1
ATOM 3091 N N . ARG C 1 27 ? 3.716 -21.497 -16.024 1.00 22.39 27 ARG C N 1
ATOM 3092 C CA . ARG C 1 27 ? 3.971 -22.888 -15.596 1.00 23.57 27 ARG C CA 1
ATOM 3093 C C . ARG C 1 27 ? 4.096 -23.106 -14.072 1.00 22.30 27 ARG C C 1
ATOM 3094 O O . ARG C 1 27 ? 3.537 -24.077 -13.539 1.00 21.69 27 ARG C O 1
ATOM 3102 N N . ALA C 1 28 ? 4.818 -22.219 -13.378 1.00 20.69 28 ALA C N 1
ATOM 3103 C CA . ALA C 1 28 ? 4.879 -22.260 -11.911 1.00 20.11 28 ALA C CA 1
ATOM 3104 C C . ALA C 1 28 ? 3.477 -22.097 -11.333 1.00 19.93 28 ALA C C 1
ATOM 3105 O O . ALA C 1 28 ? 3.067 -22.899 -10.487 1.00 19.02 28 ALA C O 1
ATOM 3107 N N . ARG C 1 29 ? 2.742 -21.081 -11.817 1.00 20.32 29 ARG C N 1
ATOM 3108 C CA . ARG C 1 29 ? 1.373 -20.792 -11.352 1.00 20.20 29 ARG C CA 1
ATOM 3109 C C . ARG C 1 29 ? 0.397 -21.956 -11.576 1.00 20.58 29 ARG C C 1
ATOM 3110 O O . ARG C 1 29 ? -0.495 -22.211 -10.753 1.00 19.44 29 ARG C O 1
ATOM 3118 N N . ARG C 1 30 ? 0.570 -22.644 -12.700 1.00 19.83 30 ARG C N 1
ATOM 3119 C CA . ARG C 1 30 ? -0.175 -23.860 -12.982 1.00 20.54 30 ARG C CA 1
ATOM 3120 C C . ARG C 1 30 ? 0.090 -24.945 -11.955 1.00 18.38 30 ARG C C 1
ATOM 3121 O O . ARG C 1 30 ? -0.869 -25.516 -11.435 1.00 16.81 30 ARG C O 1
ATOM 3129 N N . LEU C 1 31 ? 1.364 -25.229 -11.642 1.00 17.90 31 LEU C N 1
ATOM 3130 C CA . LEU C 1 31 ? 1.693 -26.270 -10.667 1.00 17.89 31 LEU C CA 1
ATOM 3131 C C . LEU C 1 31 ? 1.266 -25.916 -9.243 1.00 17.60 31 LEU C C 1
ATOM 3132 O O . LEU C 1 31 ? 0.830 -26.798 -8.441 1.00 16.49 31 LEU C O 1
ATOM 3137 N N . VAL C 1 32 ? 1.406 -24.629 -8.928 1.00 15.91 32 VAL C N 1
ATOM 3138 C CA . VAL C 1 32 ? 0.963 -24.090 -7.635 1.00 15.39 32 VAL C CA 1
ATOM 3139 C C . VAL C 1 32 ? -0.567 -24.233 -7.476 1.00 15.61 32 VAL C C 1
ATOM 3140 O O . VAL C 1 32 ? -1.053 -24.543 -6.388 1.00 17.05 32 VAL C O 1
ATOM 3144 N N . ARG C 1 33 ? -1.320 -23.982 -8.544 1.00 17.20 33 ARG C N 1
ATOM 3145 C CA . ARG C 1 33 ? -2.790 -24.105 -8.555 1.00 19.43 33 ARG C CA 1
ATOM 3146 C C . ARG C 1 33 ? -3.199 -25.567 -8.309 1.00 20.10 33 ARG C C 1
ATOM 3147 O O . ARG C 1 33 ? -4.091 -25.864 -7.491 1.00 19.62 33 ARG C O 1
ATOM 3155 N N . LEU C 1 34 ? -2.511 -26.479 -8.985 1.00 20.54 34 LEU C N 1
ATOM 3156 C CA . LEU C 1 34 ? -2.804 -27.902 -8.787 1.00 21.33 34 LEU C CA 1
ATOM 3157 C C . LEU C 1 34 ? -2.468 -28.307 -7.356 1.00 21.04 34 LEU C C 1
ATOM 3158 O O . LEU C 1 34 ? -3.236 -29.072 -6.736 1.00 21.52 34 LEU C O 1
ATOM 3163 N N . TYR C 1 35 ? -1.353 -27.785 -6.826 1.00 19.79 35 TYR C N 1
ATOM 3164 C CA . TYR C 1 35 ? -0.934 -28.042 -5.449 1.00 19.76 35 TYR C CA 1
ATOM 3165 C C . TYR C 1 35 ? -1.995 -27.523 -4.467 1.00 20.02 35 TYR C C 1
ATOM 3166 O O . TYR C 1 35 ? -2.358 -28.220 -3.507 1.00 19.92 35 TYR C O 1
ATOM 3175 N N . ASN C 1 36 ? -2.449 -26.292 -4.683 1.00 18.88 36 ASN C N 1
ATOM 3176 C CA . ASN C 1 36 ? -3.301 -25.636 -3.687 1.00 19.31 36 ASN C CA 1
ATOM 3177 C C . ASN C 1 36 ? -4.694 -26.263 -3.631 1.00 19.84 36 ASN C C 1
ATOM 3178 O O . ASN C 1 36 ? -5.445 -26.018 -2.695 1.00 20.13 36 ASN C O 1
ATOM 3183 N N . GLU C 1 37 ? -5.005 -27.054 -4.650 1.00 20.87 37 GLU C N 1
ATOM 3184 C CA . GLU C 1 37 ? -6.311 -27.714 -4.798 1.00 22.91 37 GLU C CA 1
ATOM 3185 C C . GLU C 1 37 ? -6.296 -29.134 -4.224 1.00 21.22 37 GLU C C 1
ATOM 3186 O O . GLU C 1 37 ? -7.373 -29.744 -4.098 1.00 21.30 37 GLU C O 1
ATOM 3192 N N . THR C 1 38 ? -5.104 -29.643 -3.868 1.00 20.64 38 THR C N 1
ATOM 3193 C CA . THR C 1 38 ? -4.949 -31.002 -3.288 1.00 20.19 38 THR C CA 1
ATOM 3194 C C . THR C 1 38 ? -5.639 -31.111 -1.935 1.00 21.02 38 THR C C 1
ATOM 3195 O O . THR C 1 38 ? -5.565 -30.190 -1.123 1.00 20.42 38 THR C O 1
ATOM 3199 N N . LEU C 1 39 ? -6.353 -32.215 -1.717 1.00 20.57 39 LEU C N 1
ATOM 3200 C CA . LEU C 1 39 ? -6.923 -32.479 -0.375 1.00 21.26 39 LEU C CA 1
ATOM 3201 C C . LEU C 1 39 ? -5.872 -32.743 0.693 1.00 21.79 39 LEU C C 1
ATOM 3202 O O . LEU C 1 39 ? -4.758 -33.212 0.415 1.00 22.50 39 LEU C O 1
ATOM 3207 N N . GLU C 1 40 ? -6.264 -32.495 1.948 1.00 21.67 40 GLU C N 1
ATOM 3208 C CA . GLU C 1 40 ? -5.400 -32.630 3.098 1.00 21.95 40 GLU C CA 1
ATOM 3209 C C . GLU C 1 40 ? -4.802 -34.020 3.330 1.00 22.41 40 GLU C C 1
ATOM 3210 O O . GLU C 1 40 ? -3.788 -34.142 4.006 1.00 20.80 40 GLU C O 1
ATOM 3216 N N . THR C 1 41 ? -5.405 -35.053 2.750 1.00 22.32 41 THR C N 1
ATOM 3217 C CA . THR C 1 41 ? -4.856 -36.412 2.861 1.00 22.81 41 THR C CA 1
ATOM 3218 C C . THR C 1 41 ? -4.032 -36.884 1.648 1.00 23.46 41 THR C C 1
ATOM 3219 O O . THR C 1 41 ? -3.589 -38.041 1.610 1.00 22.36 41 THR C O 1
ATOM 3223 N N . GLU C 1 42 ? -3.829 -36.007 0.661 1.00 23.50 42 GLU C N 1
ATOM 3224 C CA . GLU C 1 42 ? -3.095 -36.401 -0.560 1.00 23.32 42 GLU C CA 1
ATOM 3225 C C . GLU C 1 42 ? -1.591 -36.156 -0.483 1.00 23.18 42 GLU C C 1
ATOM 3226 O O . GLU C 1 42 ? -1.024 -35.404 -1.290 1.00 23.55 42 GLU C O 1
ATOM 3232 N N . TYR C 1 43 ? -0.955 -36.802 0.487 1.00 22.28 43 TYR C N 1
ATOM 3233 C CA . TYR C 1 43 ? 0.450 -36.525 0.821 1.00 22.55 43 TYR C CA 1
ATOM 3234 C C . TYR C 1 43 ? 1.411 -36.874 -0.326 1.00 23.02 43 TYR C C 1
ATOM 3235 O O . TYR C 1 43 ? 2.284 -36.076 -0.686 1.00 21.43 43 TYR C O 1
ATOM 3244 N N . ASP C 1 44 ? 1.237 -38.066 -0.894 1.00 23.43 44 ASP C N 1
ATOM 3245 C CA . ASP C 1 44 ? 2.104 -38.502 -1.991 1.00 24.32 44 ASP C CA 1
ATOM 3246 C C . ASP C 1 44 ? 2.007 -37.598 -3.208 1.00 23.56 44 ASP C C 1
ATOM 3247 O O . ASP C 1 44 ? 3.040 -37.224 -3.790 1.00 24.21 44 ASP C O 1
ATOM 3252 N N . LYS C 1 45 ? 0.773 -37.242 -3.575 1.00 22.86 45 LYS C N 1
ATOM 3253 C CA . LYS C 1 45 ? 0.490 -36.339 -4.665 1.00 22.64 45 LYS C CA 1
ATOM 3254 C C . LYS C 1 45 ? 1.105 -34.945 -4.421 1.00 21.59 45 LYS C C 1
ATOM 3255 O O . LYS C 1 45 ? 1.607 -34.299 -5.362 1.00 20.96 45 LYS C O 1
ATOM 3261 N N . ARG C 1 46 ? 1.060 -34.482 -3.168 1.00 21.45 46 ARG C N 1
ATOM 3262 C CA . ARG C 1 46 ? 1.713 -33.204 -2.796 1.00 19.84 46 ARG C CA 1
ATOM 3263 C C . ARG C 1 46 ? 3.228 -33.256 -2.966 1.00 20.39 46 ARG C C 1
ATOM 3264 O O . ARG C 1 46 ? 3.830 -32.352 -3.557 1.00 19.11 46 ARG C O 1
ATOM 3272 N N . THR C 1 47 ? 3.835 -34.310 -2.429 1.00 20.08 47 THR C N 1
ATOM 3273 C CA . THR C 1 47 ? 5.272 -34.543 -2.551 1.00 20.30 47 THR C CA 1
ATOM 3274 C C . THR C 1 47 ? 5.681 -34.523 -4.031 1.00 20.22 47 THR C C 1
ATOM 3275 O O . THR C 1 47 ? 6.669 -33.845 -4.400 1.00 19.81 47 THR C O 1
ATOM 3279 N N . GLY C 1 48 ? 4.941 -35.277 -4.853 1.00 19.73 48 GLY C N 1
ATOM 3280 C CA . GLY C 1 48 ? 5.167 -35.339 -6.314 1.00 20.45 48 GLY C CA 1
ATOM 3281 C C . GLY C 1 48 ? 5.153 -33.964 -6.976 1.00 20.54 48 GLY C C 1
ATOM 3282 O O . GLY C 1 48 ? 6.086 -33.606 -7.708 1.00 20.71 48 GLY C O 1
ATOM 3283 N N . LEU C 1 49 ? 4.092 -33.192 -6.718 1.00 20.22 49 LEU C N 1
ATOM 3284 C CA . LEU C 1 49 ? 3.964 -31.828 -7.213 1.00 20.80 49 LEU C CA 1
ATOM 3285 C C . LEU C 1 49 ? 5.101 -30.900 -6.817 1.00 20.81 49 LEU C C 1
ATOM 3286 O O . LEU C 1 49 ? 5.567 -30.116 -7.670 1.00 21.04 49 LEU C O 1
ATOM 3291 N N . LEU C 1 50 ? 5.518 -30.956 -5.549 1.00 20.00 50 LEU C N 1
ATOM 3292 C CA . LEU C 1 50 ? 6.606 -30.111 -5.057 1.00 19.26 50 LEU C CA 1
ATOM 3293 C C . LEU C 1 50 ? 7.951 -30.486 -5.702 1.00 19.75 50 LEU C C 1
ATOM 3294 O O . LEU C 1 50 ? 8.750 -29.607 -6.050 1.00 19.12 50 LEU C O 1
ATOM 3299 N N . LYS C 1 51 ? 8.205 -31.783 -5.861 1.00 19.13 51 LYS C N 1
ATOM 3300 C CA . LYS C 1 51 ? 9.462 -32.206 -6.510 1.00 20.23 51 LYS C CA 1
ATOM 3301 C C . LYS C 1 51 ? 9.531 -31.787 -7.992 1.00 20.29 51 LYS C C 1
ATOM 3302 O O . LYS C 1 51 ? 10.637 -31.576 -8.537 1.00 21.63 51 LYS C O 1
ATOM 3308 N N . GLU C 1 52 ? 8.370 -31.620 -8.631 1.00 20.65 52 GLU C N 1
ATOM 3309 C CA . GLU C 1 52 ? 8.279 -31.146 -10.007 1.00 21.38 52 GLU C CA 1
ATOM 3310 C C . GLU C 1 52 ? 8.427 -29.618 -10.078 1.00 20.82 52 GLU C C 1
ATOM 3311 O O . GLU C 1 52 ? 9.063 -29.085 -10.985 1.00 21.28 52 GLU C O 1
ATOM 3317 N N . LEU C 1 53 ? 7.808 -28.929 -9.122 1.00 18.28 53 LEU C N 1
ATOM 3318 C CA . LEU C 1 53 ? 7.943 -27.471 -8.995 1.00 18.09 53 LEU C CA 1
ATOM 3319 C C . LEU C 1 53 ? 9.344 -26.961 -8.638 1.00 18.44 53 LEU C C 1
ATOM 3320 O O . LEU C 1 53 ? 9.881 -26.068 -9.317 1.00 18.64 53 LEU C O 1
ATOM 3325 N N . PHE C 1 54 ? 9.918 -27.501 -7.572 1.00 17.53 54 PHE C N 1
ATOM 3326 C CA . PHE C 1 54 ? 11.164 -26.969 -6.988 1.00 19.14 54 PHE C CA 1
ATOM 3327 C C . PHE C 1 54 ? 12.382 -27.418 -7.784 1.00 20.05 54 PHE C C 1
ATOM 3328 O O . PHE C 1 54 ? 12.326 -28.456 -8.462 1.00 19.67 54 PHE C O 1
ATOM 3336 N N . GLY C 1 55 ? 13.451 -26.628 -7.710 1.00 19.62 55 GLY C N 1
ATOM 3337 C CA . GLY C 1 55 ? 14.713 -26.942 -8.379 1.00 20.93 55 GLY C CA 1
ATOM 3338 C C . GLY C 1 55 ? 15.328 -28.202 -7.811 1.00 21.10 55 GLY C C 1
ATOM 3339 O O . GLY C 1 55 ? 15.797 -29.059 -8.570 1.00 21.24 55 GLY C O 1
ATOM 3340 N N . SER C 1 56 ? 15.337 -28.320 -6.480 1.00 21.73 56 SER C N 1
ATOM 3341 C CA . SER C 1 56 ? 15.793 -29.538 -5.789 1.00 22.28 56 SER C CA 1
ATOM 3342 C C . SER C 1 56 ? 15.183 -29.687 -4.393 1.00 23.01 56 SER C C 1
ATOM 3343 O O . SER C 1 56 ? 14.749 -28.698 -3.769 1.00 22.66 56 SER C O 1
ATOM 3346 N N . THR C 1 57 ? 15.127 -30.934 -3.922 1.00 22.39 57 THR C N 1
ATOM 3347 C CA . THR C 1 57 ? 14.559 -31.256 -2.602 1.00 22.23 57 THR C CA 1
ATOM 3348 C C . THR C 1 57 ? 15.343 -32.386 -1.942 1.00 22.81 57 THR C C 1
ATOM 3349 O O . THR C 1 57 ? 16.172 -33.041 -2.598 1.00 22.47 57 THR C O 1
ATOM 3353 N N . GLY C 1 58 ? 15.092 -32.607 -0.645 1.00 22.51 58 GLY C N 1
ATOM 3354 C CA . GLY C 1 58 ? 15.494 -33.845 -0.013 1.00 22.80 58 GLY C CA 1
ATOM 3355 C C . GLY C 1 58 ? 14.461 -34.947 -0.254 1.00 23.02 58 GLY C C 1
ATOM 3356 O O . GLY C 1 58 ? 13.577 -34.823 -1.116 1.00 23.21 58 GLY C O 1
ATOM 3357 N N . GLU C 1 59 ? 14.578 -36.050 0.489 1.00 23.33 59 GLU C N 1
ATOM 3358 C CA . GLU C 1 59 ? 13.601 -37.139 0.332 1.00 24.59 59 GLU C CA 1
ATOM 3359 C C . GLU C 1 59 ? 12.170 -36.728 0.686 1.00 23.62 59 GLU C C 1
ATOM 3360 O O . GLU C 1 59 ? 11.206 -37.099 -0.005 1.00 22.29 59 GLU C O 1
ATOM 3366 N N . ARG C 1 60 ? 12.015 -35.982 1.772 1.00 22.95 60 ARG C N 1
ATOM 3367 C CA . ARG C 1 60 ? 10.662 -35.565 2.108 1.00 22.67 60 ARG C CA 1
ATOM 3368 C C . ARG C 1 60 ? 10.531 -34.109 2.415 1.00 20.84 60 ARG C C 1
ATOM 3369 O O . ARG C 1 60 ? 11.472 -33.492 2.880 1.00 19.42 60 ARG C O 1
ATOM 3377 N N . LEU C 1 61 ? 9.322 -33.620 2.171 1.00 20.10 61 LEU C N 1
ATOM 3378 C CA . LEU C 1 61 ? 8.978 -32.215 2.453 1.00 20.41 61 LEU C CA 1
ATOM 3379 C C . LEU C 1 61 ? 7.478 -32.093 2.541 1.00 20.19 61 LEU C C 1
ATOM 3380 O O . LEU C 1 61 ? 6.729 -32.891 1.923 1.00 20.62 61 LEU C O 1
ATOM 3385 N N . PHE C 1 62 ? 7.024 -31.113 3.320 1.00 19.07 62 PHE C N 1
ATOM 3386 C CA . PHE C 1 62 ? 5.590 -30.915 3.463 1.00 19.06 62 PHE C CA 1
ATOM 3387 C C . PHE C 1 62 ? 5.263 -29.424 3.503 1.00 17.65 62 PHE C C 1
ATOM 3388 O O . PHE C 1 62 ? 5.903 -28.714 4.232 1.00 17.25 62 PHE C O 1
ATOM 3396 N N . ILE C 1 63 ? 4.260 -28.986 2.738 1.00 16.54 63 ILE C N 1
ATOM 3397 C CA . ILE C 1 63 ? 3.831 -27.571 2.745 1.00 16.86 63 ILE C CA 1
ATOM 3398 C C . ILE C 1 63 ? 2.331 -27.475 2.793 1.00 16.15 63 ILE C C 1
ATOM 3399 O O . ILE C 1 63 ? 1.652 -28.057 1.974 1.00 15.17 63 ILE C O 1
ATOM 3404 N N . GLU C 1 64 ? 1.820 -26.734 3.774 1.00 17.37 64 GLU C N 1
ATOM 3405 C CA . GLU C 1 64 ? 0.378 -26.453 3.845 1.00 17.05 64 GLU C CA 1
ATOM 3406 C C . GLU C 1 64 ? -0.039 -25.403 2.825 1.00 17.31 64 GLU C C 1
ATOM 3407 O O . GLU C 1 64 ? 0.546 -24.300 2.782 1.00 17.19 64 GLU C O 1
ATOM 3413 N N . PRO C 1 65 ? -1.071 -25.702 2.021 1.00 17.56 65 PRO C N 1
ATOM 3414 C CA . PRO C 1 65 ? -1.733 -24.687 1.211 1.00 17.66 65 PRO C CA 1
ATOM 3415 C C . PRO C 1 65 ? -2.289 -23.544 2.089 1.00 18.17 65 PRO C C 1
ATOM 3416 O O . PRO C 1 65 ? -2.673 -23.805 3.239 1.00 17.87 65 PRO C O 1
ATOM 3420 N N . ASN C 1 66 ? -2.294 -22.302 1.586 1.00 17.10 66 ASN C N 1
ATOM 3421 C CA . ASN C 1 66 ? -1.844 -21.988 0.226 1.00 17.64 66 ASN C CA 1
ATOM 3422 C C . ASN C 1 66 ? -0.345 -21.715 0.175 1.00 17.36 66 ASN C C 1
ATOM 3423 O O . ASN C 1 66 ? 0.264 -21.318 1.172 1.00 18.21 66 ASN C O 1
ATOM 3428 N N . PHE C 1 67 ? 0.240 -21.981 -0.985 1.00 15.59 67 PHE C N 1
ATOM 3429 C CA . PHE C 1 67 ? 1.616 -21.653 -1.228 1.00 14.59 67 PHE C CA 1
ATOM 3430 C C . PHE C 1 67 ? 1.678 -20.814 -2.517 1.00 14.68 67 PHE C C 1
ATOM 3431 O O . PHE C 1 67 ? 0.836 -20.975 -3.429 1.00 15.21 67 PHE C O 1
ATOM 3439 N N . ARG C 1 68 ? 2.666 -19.913 -2.589 1.00 13.88 68 ARG C N 1
ATOM 3440 C CA . ARG C 1 68 ? 2.860 -19.088 -3.814 1.00 13.53 68 ARG C CA 1
ATOM 3441 C C . ARG C 1 68 ? 4.341 -19.014 -4.094 1.00 12.72 68 ARG C C 1
ATOM 3442 O O . ARG C 1 68 ? 5.156 -18.957 -3.190 1.00 14.54 68 ARG C O 1
ATOM 3450 N N . CYS C 1 69 ? 4.679 -19.011 -5.369 1.00 14.95 69 CYS C N 1
ATOM 3451 C CA . CYS C 1 69 ? 6.054 -18.711 -5.761 1.00 15.62 69 CYS C CA 1
ATOM 3452 C C . CYS C 1 69 ? 6.039 -18.125 -7.165 1.00 14.90 69 CYS C C 1
ATOM 3453 O O . CYS C 1 69 ? 4.995 -18.085 -7.812 1.00 15.67 69 CYS C O 1
ATOM 3456 N N . ASP C 1 70 ? 7.213 -17.685 -7.639 1.00 14.23 70 ASP C N 1
ATOM 3457 C CA . ASP C 1 70 ? 7.292 -17.076 -8.973 1.00 14.80 70 ASP C CA 1
ATOM 3458 C C . ASP C 1 70 ? 7.693 -18.025 -10.107 1.00 14.41 70 ASP C C 1
ATOM 3459 O O . ASP C 1 70 ? 7.034 -18.034 -11.121 1.00 14.84 70 ASP C O 1
ATOM 3464 N N . TYR C 1 71 ? 8.763 -18.780 -9.900 1.00 15.83 71 TYR C N 1
ATOM 3465 C CA . TYR C 1 71 ? 9.341 -19.692 -10.896 1.00 16.17 71 TYR C CA 1
ATOM 3466 C C . TYR C 1 71 ? 9.369 -21.167 -10.526 1.00 16.53 71 TYR C C 1
ATOM 3467 O O . TYR C 1 71 ? 9.162 -22.021 -11.424 1.00 17.03 71 TYR C O 1
ATOM 3476 N N . GLY C 1 72 ? 9.566 -21.464 -9.231 1.00 16.05 72 GLY C N 1
ATOM 3477 C CA . GLY C 1 72 ? 9.645 -22.836 -8.692 1.00 16.54 72 GLY C CA 1
ATOM 3478 C C . GLY C 1 72 ? 11.056 -23.409 -8.723 1.00 15.62 72 GLY C C 1
ATOM 3479 O O . GLY C 1 72 ? 11.633 -23.808 -7.703 1.00 14.29 72 GLY C O 1
ATOM 3480 N N . TYR C 1 73 ? 11.615 -23.454 -9.928 1.00 16.68 73 TYR C N 1
ATOM 3481 C CA . TYR C 1 73 ? 12.950 -24.035 -10.154 1.00 17.29 73 TYR C CA 1
ATOM 3482 C C . TYR C 1 73 ? 14.138 -23.353 -9.466 1.00 16.81 73 TYR C C 1
ATOM 3483 O O . TYR C 1 73 ? 15.225 -23.917 -9.404 1.00 16.86 73 TYR C O 1
ATOM 3492 N N . ASN C 1 74 ? 13.951 -22.127 -8.963 1.00 16.97 74 ASN C N 1
ATOM 3493 C CA . ASN C 1 74 ? 14.965 -21.448 -8.149 1.00 17.52 74 ASN C CA 1
ATOM 3494 C C . ASN C 1 74 ? 14.905 -21.773 -6.659 1.00 17.47 74 ASN C C 1
ATOM 3495 O O . ASN C 1 74 ? 15.749 -21.323 -5.889 1.00 17.03 74 ASN C O 1
ATOM 3500 N N . ILE C 1 75 ? 13.916 -22.575 -6.258 1.00 17.45 75 ILE C N 1
ATOM 3501 C CA . ILE C 1 75 ? 13.838 -23.017 -4.853 1.00 17.00 75 ILE C CA 1
ATOM 3502 C C . ILE C 1 75 ? 14.490 -24.390 -4.688 1.00 17.42 75 ILE C C 1
ATOM 3503 O O . ILE C 1 75 ? 14.122 -25.357 -5.396 1.00 17.99 75 ILE C O 1
ATOM 3508 N N . HIS C 1 76 ? 15.457 -24.426 -3.773 1.00 18.83 76 HIS C N 1
ATOM 3509 C CA . HIS C 1 76 ? 16.218 -25.611 -3.390 1.00 19.72 76 HIS C CA 1
ATOM 3510 C C . HIS C 1 76 ? 16.126 -25.801 -1.884 1.00 19.43 76 HIS C C 1
ATOM 3511 O O . HIS C 1 76 ? 16.603 -24.978 -1.114 1.00 20.37 76 HIS C O 1
ATOM 3518 N N . VAL C 1 77 ? 15.502 -26.897 -1.453 1.00 19.41 77 VAL C N 1
ATOM 3519 C CA . VAL C 1 77 ? 15.340 -27.157 -0.029 1.00 18.92 77 VAL C CA 1
ATOM 3520 C C . VAL C 1 77 ? 16.011 -28.469 0.368 1.00 19.52 77 VAL C C 1
ATOM 3521 O O . VAL C 1 77 ? 16.091 -29.387 -0.451 1.00 18.95 77 VAL C O 1
ATOM 3525 N N . GLY C 1 78 ? 16.459 -28.523 1.625 1.00 19.84 78 GLY C N 1
ATOM 3526 C CA . GLY C 1 78 ? 17.178 -29.655 2.216 1.00 21.17 78 GLY C CA 1
ATOM 3527 C C . GLY C 1 78 ? 16.222 -30.672 2.789 1.00 21.70 78 GLY C C 1
ATOM 3528 O O . GLY C 1 78 ? 15.006 -30.593 2.563 1.00 21.51 78 GLY C O 1
ATOM 3529 N N . GLU C 1 79 ? 16.776 -31.621 3.531 1.00 21.83 79 GLU C N 1
ATOM 3530 C CA . GLU C 1 79 ? 16.007 -32.734 4.074 1.00 22.74 79 GLU C CA 1
ATOM 3531 C C . GLU C 1 79 ? 14.928 -32.237 5.040 1.00 22.53 79 GLU C C 1
ATOM 3532 O O . GLU C 1 79 ? 15.155 -31.309 5.820 1.00 22.45 79 GLU C O 1
ATOM 3538 N N . ASN C 1 80 ? 13.779 -32.892 4.978 1.00 22.22 80 ASN C N 1
ATOM 3539 C CA . ASN C 1 80 ? 12.717 -32.719 5.967 1.00 22.66 80 ASN C CA 1
ATOM 3540 C C . ASN C 1 80 ? 12.270 -31.276 6.058 1.00 21.46 80 ASN C C 1
ATOM 3541 O O . ASN C 1 80 ? 12.201 -30.703 7.133 1.00 23.88 80 ASN C O 1
ATOM 3546 N N . PHE C 1 81 ? 11.991 -30.703 4.904 1.00 19.76 81 PHE C N 1
ATOM 3547 C CA . PHE C 1 81 ? 11.511 -29.322 4.830 1.00 17.40 81 PHE C CA 1
ATOM 3548 C C . PHE C 1 81 ? 10.051 -29.225 5.197 1.00 16.92 81 PHE C C 1
ATOM 3549 O O . PHE C 1 81 ? 9.240 -30.004 4.709 1.00 16.26 81 PHE C O 1
ATOM 3557 N N . PHE C 1 82 ? 9.735 -28.254 6.059 1.00 16.94 82 PHE C N 1
ATOM 3558 C CA . PHE C 1 82 ? 8.347 -27.973 6.444 1.00 15.38 82 PHE C CA 1
ATOM 3559 C C . PHE C 1 82 ? 8.081 -26.467 6.340 1.00 14.58 82 PHE C C 1
ATOM 3560 O O . PHE C 1 82 ? 8.848 -25.660 6.887 1.00 13.42 82 PHE C O 1
ATOM 3568 N N . MET C 1 83 ? 6.983 -26.135 5.673 1.00 14.37 83 MET C N 1
ATOM 3569 C CA . MET C 1 83 ? 6.450 -24.759 5.626 1.00 15.54 83 MET C CA 1
ATOM 3570 C C . MET C 1 83 ? 4.933 -24.773 5.922 1.00 14.34 83 MET C C 1
ATOM 3571 O O . MET C 1 83 ? 4.156 -25.409 5.230 1.00 14.54 83 MET C O 1
ATOM 3576 N N . ASN C 1 84 ? 4.539 -24.045 6.954 1.00 14.62 84 ASN C N 1
ATOM 3577 C CA . ASN C 1 84 ? 3.118 -23.938 7.329 1.00 14.27 84 ASN C CA 1
ATOM 3578 C C . ASN C 1 84 ? 2.232 -23.036 6.385 1.00 14.99 84 ASN C C 1
ATOM 3579 O O . ASN C 1 84 ? 2.700 -22.551 5.320 1.00 13.89 84 ASN C O 1
ATOM 3584 N N . PHE C 1 85 ? 0.940 -22.833 6.738 1.00 13.54 85 PHE C N 1
ATOM 3585 C CA . PHE C 1 85 ? -0.045 -22.245 5.842 1.00 14.14 85 PHE C CA 1
ATOM 3586 C C . PHE C 1 85 ? 0.402 -20.921 5.237 1.00 14.39 85 PHE C C 1
ATOM 3587 O O . PHE C 1 85 ? 1.028 -20.135 5.936 1.00 14.54 85 PHE C O 1
ATOM 3595 N N . ASP C 1 86 ? 0.023 -20.703 3.983 1.00 16.09 86 ASP C N 1
ATOM 3596 C CA . ASP C 1 86 ? -0.024 -19.356 3.348 1.00 17.57 86 ASP C CA 1
ATOM 3597 C C . ASP C 1 86 ? 1.354 -18.717 3.249 1.00 17.46 86 ASP C C 1
ATOM 3598 O O . ASP C 1 86 ? 1.556 -17.560 3.590 1.00 18.19 86 ASP C O 1
ATOM 3603 N N . GLY C 1 87 ? 2.307 -19.460 2.717 1.00 17.07 87 GLY C N 1
ATOM 3604 C CA . GLY C 1 87 ? 3.638 -18.871 2.511 1.00 16.11 87 GLY C CA 1
ATOM 3605 C C . GLY C 1 87 ? 3.803 -18.361 1.095 1.00 14.57 87 GLY C C 1
ATOM 3606 O O . GLY C 1 87 ? 3.005 -18.672 0.193 1.00 14.92 87 GLY C O 1
ATOM 3607 N N . VAL C 1 88 ? 4.861 -17.572 0.905 1.00 14.52 88 VAL C N 1
ATOM 3608 C CA . VAL C 1 88 ? 5.113 -16.926 -0.386 1.00 13.46 88 VAL C CA 1
ATOM 3609 C C . VAL C 1 88 ? 6.631 -16.882 -0.525 1.00 13.17 88 VAL C C 1
ATOM 3610 O O . VAL C 1 88 ? 7.309 -16.420 0.381 1.00 12.17 88 VAL C O 1
ATOM 3614 N N . ILE C 1 89 ? 7.137 -17.346 -1.675 1.00 13.07 89 ILE C N 1
ATOM 3615 C CA . ILE C 1 89 ? 8.598 -17.356 -1.958 1.00 13.15 89 ILE C CA 1
ATOM 3616 C C . ILE C 1 89 ? 8.749 -16.760 -3.360 1.00 13.63 89 ILE C C 1
ATOM 3617 O O . ILE C 1 89 ? 8.387 -17.384 -4.382 1.00 12.96 89 ILE C O 1
ATOM 3622 N N . LEU C 1 90 ? 9.202 -15.514 -3.418 1.00 13.40 90 LEU C N 1
ATOM 3623 C CA . LEU C 1 90 ? 9.399 -14.861 -4.713 1.00 14.64 90 LEU C CA 1
ATOM 3624 C C . LEU C 1 90 ? 10.814 -15.202 -5.153 1.00 15.39 90 LEU C C 1
ATOM 3625 O O . LEU C 1 90 ? 11.767 -14.542 -4.772 1.00 14.71 90 LEU C O 1
ATOM 3630 N N . ASP C 1 91 ? 10.923 -16.278 -5.933 1.00 15.63 91 ASP C N 1
ATOM 3631 C CA . ASP C 1 91 ? 12.225 -16.869 -6.268 1.00 16.23 91 ASP C CA 1
ATOM 3632 C C . ASP C 1 91 ? 12.646 -16.466 -7.691 1.00 16.88 91 ASP C C 1
ATOM 3633 O O . ASP C 1 91 ? 12.873 -17.307 -8.569 1.00 16.52 91 ASP C O 1
ATOM 3638 N N . VAL C 1 92 ? 12.738 -15.163 -7.905 1.00 16.83 92 VAL C N 1
ATOM 3639 C CA . VAL C 1 92 ? 13.339 -14.584 -9.128 1.00 16.98 92 VAL C CA 1
ATOM 3640 C C . VAL C 1 92 ? 14.834 -14.995 -9.273 1.00 17.24 92 VAL C C 1
ATOM 3641 O O . VAL C 1 92 ? 15.303 -15.286 -10.398 1.00 15.83 92 VAL C O 1
ATOM 3645 N N . CYS C 1 93 ? 15.570 -14.979 -8.161 1.00 16.32 93 CYS C N 1
ATOM 3646 C CA . CYS C 1 93 ? 16.861 -15.641 -8.024 1.00 17.97 93 CYS C CA 1
ATOM 3647 C C . CYS C 1 93 ? 16.732 -16.853 -7.096 1.00 18.26 93 CYS C C 1
ATOM 3648 O O . CYS C 1 93 ? 15.649 -17.111 -6.536 1.00 17.60 93 CYS C O 1
ATOM 3651 N N . GLU C 1 94 ? 17.849 -17.563 -6.915 1.00 19.12 94 GLU C N 1
ATOM 3652 C CA . GLU C 1 94 ? 17.890 -18.755 -6.060 1.00 20.32 94 GLU C CA 1
ATOM 3653 C C . GLU C 1 94 ? 17.535 -18.515 -4.615 1.00 19.16 94 GLU C C 1
ATOM 3654 O O . GLU C 1 94 ? 18.036 -17.575 -3.970 1.00 18.52 94 GLU C O 1
ATOM 3660 N N . VAL C 1 95 ? 16.658 -19.389 -4.126 1.00 17.83 95 VAL C N 1
ATOM 3661 C CA . VAL C 1 95 ? 16.408 -19.567 -2.697 1.00 17.11 95 VAL C CA 1
ATOM 3662 C C . VAL C 1 95 ? 16.900 -20.939 -2.280 1.00 17.15 95 VAL C C 1
ATOM 3663 O O . VAL C 1 95 ? 16.338 -21.958 -2.692 1.00 16.58 95 VAL C O 1
ATOM 3667 N N . ARG C 1 96 ? 17.960 -20.958 -1.491 1.00 16.71 96 ARG C N 1
ATOM 3668 C CA . ARG C 1 96 ? 18.593 -22.211 -1.061 1.00 18.51 96 ARG C CA 1
ATOM 3669 C C . ARG C 1 96 ? 18.442 -22.370 0.439 1.00 17.34 96 ARG C C 1
ATOM 3670 O O . ARG C 1 96 ? 18.915 -21.520 1.209 1.00 18.52 96 ARG C O 1
ATOM 3678 N N . ILE C 1 97 ? 17.779 -23.454 0.840 1.00 17.32 97 ILE C N 1
ATOM 3679 C CA . ILE C 1 97 ? 17.453 -23.707 2.246 1.00 17.30 97 ILE C CA 1
ATOM 3680 C C . ILE C 1 97 ? 18.047 -25.065 2.655 1.00 18.07 97 ILE C C 1
ATOM 3681 O O . ILE C 1 97 ? 17.917 -26.057 1.902 1.00 17.95 97 ILE C O 1
ATOM 3686 N N . GLY C 1 98 ? 18.679 -25.091 3.831 1.00 18.04 98 GLY C N 1
ATOM 3687 C CA . GLY C 1 98 ? 19.287 -26.289 4.405 1.00 19.68 98 GLY C CA 1
ATOM 3688 C C . GLY C 1 98 ? 18.333 -27.342 4.952 1.00 18.74 98 GLY C C 1
ATOM 3689 O O . GLY C 1 98 ? 17.108 -27.264 4.741 1.00 19.66 98 GLY C O 1
ATOM 3690 N N . ASP C 1 99 ? 18.898 -28.313 5.679 1.00 19.67 99 ASP C N 1
ATOM 3691 C CA . ASP C 1 99 ? 18.150 -29.465 6.203 1.00 19.53 99 ASP C CA 1
ATOM 3692 C C . ASP C 1 99 ? 17.378 -29.058 7.464 1.00 20.11 99 ASP C C 1
ATOM 3693 O O . ASP C 1 99 ? 17.786 -28.126 8.153 1.00 19.53 99 ASP C O 1
ATOM 3698 N N . HIS C 1 100 ? 16.274 -29.760 7.732 1.00 20.21 100 HIS C N 1
ATOM 3699 C CA . HIS C 1 100 ? 15.486 -29.561 8.975 1.00 21.41 100 HIS C CA 1
ATOM 3700 C C . HIS C 1 100 ? 15.011 -28.118 9.174 1.00 20.64 100 HIS C C 1
ATOM 3701 O O . HIS C 1 100 ? 15.068 -27.579 10.286 1.00 21.20 100 HIS C O 1
ATOM 3708 N N . CYS C 1 101 ? 14.574 -27.488 8.096 1.00 19.37 101 CYS C N 1
ATOM 3709 C CA . CYS C 1 101 ? 13.982 -26.139 8.216 1.00 18.63 101 CYS C CA 1
ATOM 3710 C C . CYS C 1 101 ? 12.534 -26.251 8.711 1.00 17.71 101 CYS C C 1
ATOM 3711 O O . CYS C 1 101 ? 11.772 -27.038 8.186 1.00 17.14 101 CYS C O 1
ATOM 3714 N N . PHE C 1 102 ? 12.184 -25.465 9.726 1.00 17.38 102 PHE C N 1
ATOM 3715 C CA . PHE C 1 102 ? 10.791 -25.322 10.162 1.00 16.35 102 PHE C CA 1
ATOM 3716 C C . PHE C 1 102 ? 10.365 -23.894 9.863 1.00 15.57 102 PHE C C 1
ATOM 3717 O O . PHE C 1 102 ? 10.870 -22.969 10.494 1.00 17.21 102 PHE C O 1
ATOM 3725 N N . ILE C 1 103 ? 9.414 -23.719 8.961 1.00 15.58 103 ILE C N 1
ATOM 3726 C CA . ILE C 1 103 ? 8.922 -22.372 8.591 1.00 15.32 103 ILE C CA 1
ATOM 3727 C C . ILE C 1 103 ? 7.463 -22.252 9.016 1.00 14.52 103 ILE C C 1
ATOM 3728 O O . ILE C 1 103 ? 6.667 -23.106 8.692 1.00 14.41 103 ILE C O 1
ATOM 3733 N N . GLY C 1 104 ? 7.127 -21.218 9.776 1.00 15.47 104 GLY C N 1
ATOM 3734 C CA . GLY C 1 104 ? 5.735 -21.045 10.241 1.00 12.78 104 GLY C CA 1
ATOM 3735 C C . GLY C 1 104 ? 4.802 -20.501 9.197 1.00 13.21 104 GLY C C 1
ATOM 3736 O O . GLY C 1 104 ? 5.127 -20.372 7.999 1.00 13.34 104 GLY C O 1
ATOM 3737 N N . PRO C 1 105 ? 3.563 -20.208 9.620 1.00 13.00 105 PRO C N 1
ATOM 3738 C CA . PRO C 1 105 ? 2.587 -19.757 8.662 1.00 13.50 105 PRO C CA 1
ATOM 3739 C C . PRO C 1 105 ? 2.788 -18.297 8.254 1.00 12.64 105 PRO C C 1
ATOM 3740 O O . PRO C 1 105 ? 3.287 -17.519 9.033 1.00 14.51 105 PRO C O 1
ATOM 3744 N N . GLY C 1 106 ? 2.332 -17.954 7.063 1.00 14.06 106 GLY C N 1
ATOM 3745 C CA . GLY C 1 106 ? 2.367 -16.575 6.545 1.00 13.69 106 GLY C CA 1
ATOM 3746 C C . GLY C 1 106 ? 3.759 -15.998 6.400 1.00 14.09 106 GLY C C 1
ATOM 3747 O O . GLY C 1 106 ? 3.919 -14.779 6.438 1.00 15.11 106 GLY C O 1
ATOM 3748 N N . VAL C 1 107 ? 4.763 -16.874 6.262 1.00 13.24 107 VAL C N 1
ATOM 3749 C CA . VAL C 1 107 ? 6.154 -16.460 6.067 1.00 12.33 107 VAL C CA 1
ATOM 3750 C C . VAL C 1 107 ? 6.391 -16.037 4.632 1.00 12.49 107 VAL C C 1
ATOM 3751 O O . VAL C 1 107 ? 5.965 -16.723 3.703 1.00 11.37 107 VAL C O 1
ATOM 3755 N N . HIS C 1 108 ? 7.091 -14.915 4.439 1.00 12.13 108 HIS C N 1
ATOM 3756 C CA . HIS C 1 108 ? 7.345 -14.429 3.074 1.00 12.17 108 HIS C CA 1
ATOM 3757 C C . HIS C 1 108 ? 8.878 -14.407 2.945 1.00 11.94 108 HIS C C 1
ATOM 3758 O O . HIS C 1 108 ? 9.552 -13.875 3.828 1.00 12.57 108 HIS C O 1
ATOM 3765 N N . ILE C 1 109 ? 9.409 -15.005 1.861 1.00 11.81 109 ILE C N 1
ATOM 3766 C CA . ILE C 1 109 ? 10.853 -14.976 1.574 1.00 12.03 109 ILE C CA 1
ATOM 3767 C C . ILE C 1 109 ? 10.948 -14.361 0.167 1.00 12.12 109 ILE C C 1
ATOM 3768 O O . ILE C 1 109 ? 10.309 -14.848 -0.747 1.00 13.19 109 ILE C O 1
ATOM 3773 N N . TYR C 1 110 ? 11.702 -13.253 0.035 1.00 13.41 110 TYR C N 1
ATOM 3774 C CA . TYR C 1 110 ? 11.800 -12.468 -1.207 1.00 13.63 110 TYR C CA 1
ATOM 3775 C C . TYR C 1 110 ? 13.206 -12.453 -1.740 1.00 13.39 110 TYR C C 1
ATOM 3776 O O . TYR C 1 110 ? 14.131 -12.271 -0.970 1.00 12.90 110 TYR C O 1
ATOM 3785 N N . THR C 1 111 ? 13.342 -12.702 -3.040 1.00 15.07 111 THR C N 1
ATOM 3786 C CA . THR C 1 111 ? 14.578 -12.378 -3.776 1.00 16.21 111 THR C CA 1
ATOM 3787 C C . THR C 1 111 ? 14.322 -11.201 -4.752 1.00 16.04 111 THR C C 1
ATOM 3788 O O . THR C 1 111 ? 15.293 -10.550 -5.178 1.00 17.08 111 THR C O 1
ATOM 3792 N N . ALA C 1 112 ? 13.046 -10.928 -5.062 1.00 16.44 112 ALA C N 1
ATOM 3793 C CA . ALA C 1 112 ? 12.602 -9.925 -6.047 1.00 17.04 112 ALA C CA 1
ATOM 3794 C C . ALA C 1 112 ? 12.672 -8.528 -5.462 1.00 18.03 112 ALA C C 1
ATOM 3795 O O . ALA C 1 112 ? 12.274 -8.305 -4.303 1.00 16.48 112 ALA C O 1
ATOM 3797 N N . THR C 1 113 ? 13.197 -7.595 -6.256 1.00 17.17 113 THR C N 1
ATOM 3798 C CA . THR C 1 113 ? 13.356 -6.223 -5.794 1.00 18.94 113 THR C CA 1
ATOM 3799 C C . THR C 1 113 ? 13.253 -5.219 -6.965 1.00 18.52 113 THR C C 1
ATOM 3800 O O . THR C 1 113 ? 13.226 -5.608 -8.153 1.00 18.34 113 THR C O 1
ATOM 3804 N N . HIS C 1 114 ? 13.116 -3.937 -6.619 1.00 17.70 114 HIS C N 1
ATOM 3805 C CA . HIS C 1 114 ? 13.114 -2.850 -7.608 1.00 16.75 114 HIS C CA 1
ATOM 3806 C C . HIS C 1 114 ? 14.223 -1.835 -7.287 1.00 16.92 114 HIS C C 1
ATOM 3807 O O . HIS C 1 114 ? 14.652 -1.711 -6.136 1.00 16.78 114 HIS C O 1
ATOM 3814 N N . PRO C 1 115 ? 14.643 -1.045 -8.298 1.00 17.09 115 PRO C N 1
ATOM 3815 C CA . PRO C 1 115 ? 15.442 0.140 -7.998 1.00 17.89 115 PRO C CA 1
ATOM 3816 C C . PRO C 1 115 ? 14.653 1.083 -7.092 1.00 18.40 115 PRO C C 1
ATOM 3817 O O . PRO C 1 115 ? 13.436 1.144 -7.203 1.00 18.45 115 PRO C O 1
ATOM 3821 N N . LEU C 1 116 ? 15.356 1.761 -6.188 1.00 20.10 116 LEU C N 1
ATOM 3822 C CA . LEU C 1 116 ? 14.775 2.825 -5.345 1.00 22.13 116 LEU C CA 1
ATOM 3823 C C . LEU C 1 116 ? 14.453 4.106 -6.150 1.00 22.90 116 LEU C C 1
ATOM 3824 O O . LEU C 1 116 ? 13.387 4.698 -5.985 1.00 21.28 116 LEU C O 1
ATOM 3829 N N . ASP C 1 117 ? 15.348 4.518 -7.062 1.00 23.55 117 ASP C N 1
ATOM 3830 C CA . ASP C 1 117 ? 15.070 5.690 -7.934 1.00 24.93 117 ASP C CA 1
ATOM 3831 C C . ASP C 1 117 ? 13.790 5.483 -8.743 1.00 25.09 117 ASP C C 1
ATOM 3832 O O . ASP C 1 117 ? 13.610 4.424 -9.351 1.00 25.72 117 ASP C O 1
ATOM 3837 N N . PRO C 1 118 ? 12.856 6.466 -8.720 1.00 24.66 118 PRO C N 1
ATOM 3838 C CA . PRO C 1 118 ? 11.580 6.263 -9.443 1.00 25.37 118 PRO C CA 1
ATOM 3839 C C . PRO C 1 118 ? 11.677 6.121 -10.964 1.00 25.21 118 PRO C C 1
ATOM 3840 O O . PRO C 1 118 ? 10.879 5.403 -11.559 1.00 25.48 118 PRO C O 1
ATOM 3844 N N . HIS C 1 119 ? 12.611 6.825 -11.594 1.00 25.70 119 HIS C N 1
ATOM 3845 C CA . HIS C 1 119 ? 12.775 6.680 -13.052 1.00 25.09 119 HIS C CA 1
ATOM 3846 C C . HIS C 1 119 ? 13.322 5.300 -13.388 1.00 23.41 119 HIS C C 1
ATOM 3847 O O . HIS C 1 119 ? 12.834 4.660 -14.313 1.00 23.21 119 HIS C O 1
ATOM 3854 N N . GLU C 1 120 ? 14.323 4.864 -12.619 1.00 22.27 120 GLU C N 1
ATOM 3855 C CA . GLU C 1 120 ? 14.884 3.506 -12.753 1.00 22.00 120 GLU C CA 1
ATOM 3856 C C . GLU C 1 120 ? 13.807 2.433 -12.491 1.00 21.06 120 GLU C C 1
ATOM 3857 O O . GLU C 1 120 ? 13.679 1.467 -13.228 1.00 20.33 120 GLU C O 1
ATOM 3863 N N . ARG C 1 121 ? 13.020 2.620 -11.436 1.00 21.10 121 ARG C N 1
ATOM 3864 C CA . ARG C 1 121 ? 11.902 1.700 -11.176 1.00 22.15 121 ARG C CA 1
ATOM 3865 C C . ARG C 1 121 ? 10.832 1.713 -12.260 1.00 22.25 121 ARG C C 1
ATOM 3866 O O . ARG C 1 121 ? 10.318 0.665 -12.624 1.00 23.58 121 ARG C O 1
ATOM 3874 N N . ASN C 1 122 ? 10.477 2.888 -12.784 1.00 25.31 122 ASN C N 1
ATOM 3875 C CA . ASN C 1 122 ? 9.438 2.928 -13.843 1.00 26.08 122 ASN C CA 1
ATOM 3876 C C . ASN C 1 122 ? 9.866 2.413 -15.206 1.00 26.67 122 ASN C C 1
ATOM 3877 O O . ASN C 1 122 ? 9.027 2.190 -16.088 1.00 26.53 122 ASN C O 1
ATOM 3882 N N . SER C 1 123 ? 11.161 2.209 -15.381 1.00 26.46 123 SER C N 1
ATOM 3883 C CA . SER C 1 123 ? 11.655 1.555 -16.583 1.00 26.73 123 SER C CA 1
ATOM 3884 C C . SER C 1 123 ? 10.955 0.199 -16.737 1.00 27.32 123 SER C C 1
ATOM 3885 O O . SER C 1 123 ? 10.736 -0.279 -17.844 1.00 28.63 123 SER C O 1
ATOM 3888 N N . GLY C 1 124 ? 10.567 -0.385 -15.605 1.00 28.24 124 GLY C N 1
ATOM 3889 C CA . GLY C 1 124 ? 9.905 -1.690 -15.597 1.00 28.40 124 GLY C CA 1
ATOM 3890 C C . GLY C 1 124 ? 10.945 -2.794 -15.548 1.00 28.05 124 GLY C C 1
ATOM 3891 O O . GLY C 1 124 ? 10.633 -3.981 -15.702 1.00 29.13 124 GLY C O 1
ATOM 3892 N N . LEU C 1 125 ? 12.199 -2.400 -15.347 1.00 27.20 125 LEU C N 1
ATOM 3893 C CA . LEU C 1 125 ? 13.262 -3.359 -15.118 1.00 25.50 125 LEU C CA 1
ATOM 3894 C C . LEU C 1 125 ? 13.326 -3.663 -13.630 1.00 24.99 125 LEU C C 1
ATOM 3895 O O . LEU C 1 125 ? 13.215 -2.759 -12.813 1.00 24.76 125 LEU C O 1
ATOM 3900 N N . GLU C 1 126 ? 13.494 -4.946 -13.289 1.00 23.79 126 GLU C N 1
ATOM 3901 C CA . GLU C 1 126 ? 13.665 -5.358 -11.898 1.00 22.75 126 GLU C CA 1
ATOM 3902 C C . GLU C 1 126 ? 14.921 -6.183 -11.788 1.00 21.52 126 GLU C C 1
ATOM 3903 O O . GLU C 1 126 ? 15.622 -6.409 -12.779 1.00 21.63 126 GLU C O 1
ATOM 3909 N N . TYR C 1 127 ? 15.216 -6.649 -10.584 1.00 19.77 127 TYR C N 1
ATOM 3910 C CA . TYR C 1 127 ? 16.305 -7.599 -10.396 1.00 19.16 127 TYR C CA 1
ATOM 3911 C C . TYR C 1 127 ? 15.987 -8.408 -9.156 1.00 19.00 127 TYR C C 1
ATOM 3912 O O . TYR C 1 127 ? 14.861 -8.296 -8.610 1.00 17.22 127 TYR C O 1
ATOM 3921 N N . GLY C 1 128 ? 16.966 -9.214 -8.728 1.00 18.87 128 GLY C N 1
ATOM 3922 C CA . GLY C 1 128 ? 16.836 -10.077 -7.554 1.00 18.59 128 GLY C CA 1
ATOM 3923 C C . GLY C 1 128 ? 18.155 -10.250 -6.843 1.00 19.20 128 GLY C C 1
ATOM 3924 O O . GLY C 1 128 ? 19.215 -10.012 -7.430 1.00 19.19 128 GLY C O 1
ATOM 3925 N N . LYS C 1 129 ? 18.110 -10.680 -5.579 1.00 18.13 129 LYS C N 1
ATOM 3926 C CA . LYS C 1 129 ? 19.302 -11.018 -4.834 1.00 19.07 129 LYS C CA 1
ATOM 3927 C C . LYS C 1 129 ? 18.923 -12.323 -4.142 1.00 19.02 129 LYS C C 1
ATOM 3928 O O . LYS C 1 129 ? 17.854 -12.383 -3.493 1.00 18.68 129 LYS C O 1
ATOM 3934 N N . PRO C 1 130 ? 19.757 -13.365 -4.285 1.00 18.54 130 PRO C N 1
ATOM 3935 C CA . PRO C 1 130 ? 19.476 -14.687 -3.724 1.00 17.82 130 PRO C CA 1
ATOM 3936 C C . PRO C 1 130 ? 19.354 -14.681 -2.198 1.00 17.66 130 PRO C C 1
ATOM 3937 O O . PRO C 1 130 ? 19.902 -13.814 -1.506 1.00 16.61 130 PRO C O 1
ATOM 3941 N N . VAL C 1 131 ? 18.635 -15.663 -1.686 1.00 17.61 131 VAL C N 1
ATOM 3942 C CA . VAL C 1 131 ? 18.508 -15.851 -0.253 1.00 16.92 131 VAL C CA 1
ATOM 3943 C C . VAL C 1 131 ? 19.050 -17.232 0.070 1.00 17.71 131 VAL C C 1
ATOM 3944 O O . VAL C 1 131 ? 18.775 -18.184 -0.665 1.00 17.56 131 VAL C O 1
ATOM 3948 N N . VAL C 1 132 ? 19.825 -17.303 1.151 1.00 18.21 132 VAL C N 1
ATOM 3949 C CA . VAL C 1 132 ? 20.464 -18.526 1.640 1.00 19.17 132 VAL C CA 1
ATOM 3950 C C . VAL C 1 132 ? 20.084 -18.747 3.078 1.00 18.94 132 VAL C C 1
ATOM 3951 O O . VAL C 1 132 ? 20.304 -17.894 3.949 1.00 20.12 132 VAL C O 1
ATOM 3955 N N . ILE C 1 133 ? 19.507 -19.905 3.338 1.00 19.32 133 ILE C N 1
ATOM 3956 C CA . ILE C 1 133 ? 19.153 -20.260 4.698 1.00 19.27 133 ILE C CA 1
ATOM 3957 C C . ILE C 1 133 ? 19.842 -21.569 5.013 1.00 18.73 133 ILE C C 1
ATOM 3958 O O . ILE C 1 133 ? 19.769 -22.528 4.245 1.00 17.47 133 ILE C O 1
ATOM 3963 N N . GLY C 1 134 ? 20.510 -21.575 6.146 1.00 19.59 134 GLY C N 1
ATOM 3964 C CA . GLY C 1 134 ? 21.310 -22.711 6.606 1.00 20.53 134 GLY C CA 1
ATOM 3965 C C . GLY C 1 134 ? 20.518 -23.921 7.085 1.00 19.72 134 GLY C C 1
ATOM 3966 O O . GLY C 1 134 ? 19.329 -24.052 6.802 1.00 19.30 134 GLY C O 1
ATOM 3967 N N . HIS C 1 135 ? 21.208 -24.788 7.819 1.00 19.80 135 HIS C N 1
ATOM 3968 C CA . HIS C 1 135 ? 20.649 -26.022 8.364 1.00 19.57 135 HIS C CA 1
ATOM 3969 C C . HIS C 1 135 ? 20.139 -25.730 9.764 1.00 18.71 135 HIS C C 1
ATOM 3970 O O . HIS C 1 135 ? 20.718 -24.920 10.509 1.00 18.49 135 HIS C O 1
ATOM 3977 N N . ASN C 1 136 ? 19.056 -26.423 10.109 1.00 18.48 136 ASN C N 1
ATOM 3978 C CA . ASN C 1 136 ? 18.466 -26.429 11.460 1.00 18.16 136 ASN C CA 1
ATOM 3979 C C . ASN C 1 136 ? 17.936 -25.068 11.850 1.00 17.31 136 ASN C C 1
ATOM 3980 O O . ASN C 1 136 ? 18.038 -24.665 13.020 1.00 16.45 136 ASN C O 1
ATOM 3985 N N . VAL C 1 137 ? 17.395 -24.372 10.851 1.00 16.84 137 VAL C N 1
ATOM 3986 C CA . VAL C 1 137 ? 16.787 -23.039 11.044 1.00 16.79 137 VAL C CA 1
ATOM 3987 C C . VAL C 1 137 ? 15.282 -23.140 11.361 1.00 17.04 137 VAL C C 1
ATOM 3988 O O . VAL C 1 137 ? 14.532 -23.859 10.705 1.00 15.76 137 VAL C O 1
ATOM 3992 N N . TRP C 1 138 ? 14.878 -22.387 12.378 1.00 16.59 138 TRP C N 1
ATOM 3993 C CA . TRP C 1 138 ? 13.460 -22.187 12.652 1.00 15.84 138 TRP C CA 1
ATOM 3994 C C . TRP C 1 138 ? 13.081 -20.764 12.262 1.00 15.60 138 TRP C C 1
ATOM 3995 O O . TRP C 1 138 ? 13.602 -19.807 12.821 1.00 15.47 138 TRP C O 1
ATOM 4006 N N . ILE C 1 139 ? 12.162 -20.631 11.310 1.00 15.56 139 ILE C N 1
ATOM 4007 C CA . ILE C 1 139 ? 11.644 -19.320 10.936 1.00 14.92 139 ILE C CA 1
ATOM 4008 C C . ILE C 1 139 ? 10.230 -19.166 11.507 1.00 15.04 139 ILE C C 1
ATOM 4009 O O . ILE C 1 139 ? 9.298 -19.826 11.033 1.00 15.83 139 ILE C O 1
ATOM 4014 N N . GLY C 1 140 ? 10.093 -18.310 12.527 1.00 15.07 140 GLY C N 1
ATOM 4015 C CA . GLY C 1 140 ? 8.773 -18.013 13.135 1.00 14.64 140 GLY C CA 1
ATOM 4016 C C . GLY C 1 140 ? 7.705 -17.551 12.174 1.00 14.03 140 GLY C C 1
ATOM 4017 O O . GLY C 1 140 ? 7.986 -16.961 11.148 1.00 13.98 140 GLY C O 1
ATOM 4018 N N . GLY C 1 141 ? 6.442 -17.782 12.522 1.00 14.31 141 GLY C N 1
ATOM 4019 C CA . GLY C 1 141 ? 5.381 -17.413 11.603 1.00 12.28 141 GLY C CA 1
ATOM 4020 C C . GLY C 1 141 ? 5.350 -15.918 11.317 1.00 12.09 141 GLY C C 1
ATOM 4021 O O . GLY C 1 141 ? 5.718 -15.129 12.168 1.00 12.41 141 GLY C O 1
ATOM 4022 N N . ARG C 1 142 ? 4.899 -15.537 10.124 1.00 12.51 142 ARG C N 1
ATOM 4023 C CA . ARG C 1 142 ? 4.795 -14.117 9.729 1.00 14.61 142 ARG C CA 1
ATOM 4024 C C . ARG C 1 142 ? 6.113 -13.345 9.624 1.00 14.38 142 ARG C C 1
ATOM 4025 O O . ARG C 1 142 ? 6.130 -12.099 9.581 1.00 15.95 142 ARG C O 1
ATOM 4033 N N . ALA C 1 143 ? 7.210 -14.065 9.604 1.00 13.83 143 ALA C N 1
ATOM 4034 C CA . ALA C 1 143 ? 8.475 -13.407 9.384 1.00 13.28 143 ALA C CA 1
ATOM 4035 C C . ALA C 1 143 ? 8.580 -13.024 7.899 1.00 12.64 143 ALA C C 1
ATOM 4036 O O . ALA C 1 143 ? 7.882 -13.580 7.046 1.00 12.60 143 ALA C O 1
ATOM 4038 N N . VAL C 1 144 ? 9.449 -12.058 7.598 1.00 13.58 144 VAL C N 1
ATOM 4039 C CA . VAL C 1 144 ? 9.695 -11.621 6.223 1.00 12.62 144 VAL C CA 1
ATOM 4040 C C . VAL C 1 144 ? 11.229 -11.694 6.062 1.00 12.83 144 VAL C C 1
ATOM 4041 O O . VAL C 1 144 ? 11.983 -11.148 6.885 1.00 12.26 144 VAL C O 1
ATOM 4045 N N . ILE C 1 145 ? 11.668 -12.386 5.012 1.00 13.63 145 ILE C N 1
ATOM 4046 C CA . ILE C 1 145 ? 13.111 -12.549 4.769 1.00 12.62 145 ILE C CA 1
ATOM 4047 C C . ILE C 1 145 ? 13.386 -11.786 3.462 1.00 13.12 145 ILE C C 1
ATOM 4048 O O . ILE C 1 145 ? 12.825 -12.103 2.421 1.00 13.22 145 ILE C O 1
ATOM 4053 N N . ASN C 1 146 ? 14.228 -10.745 3.540 1.00 13.78 146 ASN C N 1
ATOM 4054 C CA . ASN C 1 146 ? 14.449 -9.878 2.403 1.00 14.72 146 ASN C CA 1
ATOM 4055 C C . ASN C 1 146 ? 15.527 -10.374 1.406 1.00 15.22 146 ASN C C 1
ATOM 4056 O O . ASN C 1 146 ? 16.313 -11.264 1.735 1.00 15.28 146 ASN C O 1
ATOM 4061 N N . PRO C 1 147 ? 15.542 -9.801 0.192 1.00 15.65 147 PRO C N 1
ATOM 4062 C CA . PRO C 1 147 ? 16.490 -10.305 -0.817 1.00 16.32 147 PRO C CA 1
ATOM 4063 C C . PRO C 1 147 ? 17.934 -10.117 -0.354 1.00 16.78 147 PRO C C 1
ATOM 4064 O O . PRO C 1 147 ? 18.279 -9.115 0.295 1.00 17.50 147 PRO C O 1
ATOM 4068 N N . GLY C 1 148 ? 18.773 -11.088 -0.658 1.00 17.20 148 GLY C N 1
ATOM 4069 C CA . GLY C 1 148 ? 20.199 -10.957 -0.361 1.00 17.55 148 GLY C CA 1
ATOM 4070 C C . GLY C 1 148 ? 20.629 -11.457 0.994 1.00 18.19 148 GLY C C 1
ATOM 4071 O O . GLY C 1 148 ? 21.827 -11.477 1.294 1.00 19.53 148 GLY C O 1
ATOM 4072 N N . VAL C 1 149 ? 19.664 -11.829 1.842 1.00 17.66 149 VAL C N 1
ATOM 4073 C CA . VAL C 1 149 ? 19.932 -12.258 3.221 1.00 17.14 149 VAL C CA 1
ATOM 4074 C C . VAL C 1 149 ? 20.509 -13.664 3.318 1.00 17.33 149 VAL C C 1
ATOM 4075 O O . VAL C 1 149 ? 20.048 -14.566 2.635 1.00 17.43 149 VAL C O 1
ATOM 4079 N N . THR C 1 150 ? 21.549 -13.822 4.143 1.00 17.57 150 THR C N 1
ATOM 4080 C CA . THR C 1 150 ? 22.027 -15.141 4.521 1.00 18.42 150 THR C CA 1
ATOM 4081 C C . THR C 1 150 ? 21.701 -15.379 5.998 1.00 18.87 150 THR C C 1
ATOM 4082 O O . THR C 1 150 ? 21.974 -14.534 6.844 1.00 18.91 150 THR C O 1
ATOM 4086 N N . ILE C 1 151 ? 21.089 -16.520 6.281 1.00 18.32 151 ILE C N 1
ATOM 4087 C CA . ILE C 1 151 ? 20.802 -16.941 7.664 1.00 17.64 151 ILE C CA 1
ATOM 4088 C C . ILE C 1 151 ? 21.679 -18.152 8.004 1.00 18.98 151 ILE C C 1
ATOM 4089 O O . ILE C 1 151 ? 21.614 -19.188 7.319 1.00 19.18 151 ILE C O 1
ATOM 4094 N N . GLY C 1 152 ? 22.511 -18.000 9.034 1.00 19.37 152 GLY C N 1
ATOM 4095 C CA . GLY C 1 152 ? 23.404 -19.068 9.505 1.00 20.36 152 GLY C CA 1
ATOM 4096 C C . GLY C 1 152 ? 22.690 -20.308 10.017 1.00 20.57 152 GLY C C 1
ATOM 4097 O O . GLY C 1 152 ? 21.467 -20.284 10.285 1.00 19.51 152 GLY C O 1
ATOM 4098 N N . ASP C 1 153 ? 23.453 -21.397 10.144 1.00 20.75 153 ASP C N 1
ATOM 4099 C CA . ASP C 1 153 ? 22.965 -22.640 10.765 1.00 20.60 153 ASP C CA 1
ATOM 4100 C C . ASP C 1 153 ? 22.497 -22.397 12.194 1.00 19.86 153 ASP C C 1
ATOM 4101 O O . ASP C 1 153 ? 23.130 -21.641 12.964 1.00 19.23 153 ASP C O 1
ATOM 4106 N N . ASN C 1 154 ? 21.387 -23.055 12.534 1.00 19.18 154 ASN C N 1
ATOM 4107 C CA . ASN C 1 154 ? 20.807 -23.091 13.897 1.00 19.63 154 ASN C CA 1
ATOM 4108 C C . ASN C 1 154 ? 20.242 -21.745 14.363 1.00 19.49 154 ASN C C 1
ATOM 4109 O O . ASN C 1 154 ? 19.991 -21.546 15.555 1.00 19.28 154 ASN C O 1
ATOM 4114 N N . ALA C 1 155 ? 20.092 -20.819 13.422 1.00 18.32 155 ALA C N 1
ATOM 4115 C CA . ALA C 1 155 ? 19.502 -19.515 13.728 1.00 16.73 155 ALA C CA 1
ATOM 4116 C C . ALA C 1 155 ? 17.987 -19.645 13.974 1.00 16.25 155 ALA C C 1
ATOM 4117 O O . ALA C 1 155 ? 17.319 -20.528 13.419 1.00 15.72 155 ALA C O 1
ATOM 4119 N N . VAL C 1 156 ? 17.461 -18.779 14.839 1.00 15.68 156 VAL C N 1
ATOM 4120 C CA . VAL C 1 156 ? 16.025 -18.776 15.097 1.00 16.36 156 VAL C CA 1
ATOM 4121 C C . VAL C 1 156 ? 15.534 -17.415 14.736 1.00 15.53 156 VAL C C 1
ATOM 4122 O O . VAL C 1 156 ? 16.113 -16.406 15.174 1.00 17.37 156 VAL C O 1
ATOM 4126 N N . ILE C 1 157 ? 14.475 -17.379 13.936 1.00 16.99 157 ILE C N 1
ATOM 4127 C CA . ILE C 1 157 ? 13.851 -16.123 13.545 1.00 16.77 157 ILE C CA 1
ATOM 4128 C C . ILE C 1 157 ? 12.547 -16.011 14.317 1.00 16.15 157 ILE C C 1
ATOM 4129 O O . ILE C 1 157 ? 11.654 -16.809 14.090 1.00 17.54 157 ILE C O 1
ATOM 4134 N N . ALA C 1 158 ? 12.441 -15.000 15.190 1.00 16.26 158 ALA C N 1
ATOM 4135 C CA . ALA C 1 158 ? 11.236 -14.797 16.032 1.00 14.59 158 ALA C CA 1
ATOM 4136 C C . ALA C 1 158 ? 10.041 -14.552 15.131 1.00 14.43 158 ALA C C 1
ATOM 4137 O O . ALA C 1 158 ? 10.172 -14.001 14.036 1.00 13.65 158 ALA C O 1
ATOM 4139 N N . SER C 1 159 ? 8.840 -14.950 15.562 1.00 14.26 159 SER C N 1
ATOM 4140 C CA . SER C 1 159 ? 7.688 -14.639 14.761 1.00 13.30 159 SER C CA 1
ATOM 4141 C C . SER C 1 159 ? 7.620 -13.143 14.475 1.00 12.61 159 SER C C 1
ATOM 4142 O O . SER C 1 159 ? 7.991 -12.328 15.303 1.00 14.12 159 SER C O 1
ATOM 4145 N N . GLY C 1 160 ? 7.110 -12.812 13.300 1.00 12.55 160 GLY C N 1
ATOM 4146 C CA . GLY C 1 160 ? 6.896 -11.405 12.903 1.00 12.72 160 GLY C CA 1
ATOM 4147 C C . GLY C 1 160 ? 8.179 -10.645 12.575 1.00 12.16 160 GLY C C 1
ATOM 4148 O O . GLY C 1 160 ? 8.097 -9.480 12.183 1.00 12.54 160 GLY C O 1
ATOM 4149 N N . ALA C 1 161 ? 9.353 -11.275 12.715 1.00 12.36 161 ALA C N 1
ATOM 4150 C CA . ALA C 1 161 ? 10.602 -10.530 12.521 1.00 12.51 161 ALA C CA 1
ATOM 4151 C C . ALA C 1 161 ? 10.767 -10.148 11.038 1.00 13.36 161 ALA C C 1
ATOM 4152 O O . ALA C 1 161 ? 10.484 -10.948 10.154 1.00 13.19 161 ALA C O 1
ATOM 4154 N N . VAL C 1 162 ? 11.232 -8.929 10.778 1.00 12.70 162 VAL C N 1
ATOM 4155 C CA . VAL C 1 162 ? 11.495 -8.513 9.385 1.00 13.56 162 VAL C CA 1
ATOM 4156 C C . VAL C 1 162 ? 13.019 -8.432 9.209 1.00 14.65 162 VAL C C 1
ATOM 4157 O O . VAL C 1 162 ? 13.669 -7.536 9.738 1.00 14.70 162 VAL C O 1
ATOM 4161 N N . VAL C 1 163 ? 13.560 -9.417 8.497 1.00 14.75 163 VAL C N 1
ATOM 4162 C CA . VAL C 1 163 ? 15.003 -9.678 8.430 1.00 15.06 163 VAL C CA 1
ATOM 4163 C C . VAL C 1 163 ? 15.572 -8.951 7.219 1.00 16.15 163 VAL C C 1
ATOM 4164 O O . VAL C 1 163 ? 15.270 -9.287 6.062 1.00 15.20 163 VAL C O 1
ATOM 4168 N N . THR C 1 164 ? 16.382 -7.939 7.505 1.00 17.51 164 THR C N 1
ATOM 4169 C CA . THR C 1 164 ? 16.932 -7.067 6.461 1.00 18.44 164 THR C CA 1
ATOM 4170 C C . THR C 1 164 ? 18.426 -7.252 6.271 1.00 19.75 164 THR C C 1
ATOM 4171 O O . THR C 1 164 ? 18.995 -6.756 5.279 1.00 19.58 164 THR C O 1
ATOM 4175 N N . LYS C 1 165 ? 19.067 -7.907 7.232 1.00 21.22 165 LYS C N 1
ATOM 4176 C CA . LYS C 1 165 ? 20.511 -8.183 7.127 1.00 22.79 165 LYS C CA 1
ATOM 4177 C C . LYS C 1 165 ? 20.832 -9.632 7.414 1.00 22.32 165 LYS C C 1
ATOM 4178 O O . LYS C 1 165 ? 19.964 -10.406 7.822 1.00 22.30 165 LYS C O 1
ATOM 4184 N N . ASP C 1 166 ? 22.086 -10.023 7.185 1.00 20.86 166 ASP C N 1
ATOM 4185 C CA . ASP C 1 166 ? 22.506 -11.380 7.484 1.00 20.52 166 ASP C CA 1
ATOM 4186 C C . ASP C 1 166 ? 22.288 -11.755 8.945 1.00 19.89 166 ASP C C 1
ATOM 4187 O O . ASP C 1 166 ? 22.510 -10.950 9.855 1.00 21.04 166 ASP C O 1
ATOM 4192 N N . VAL C 1 167 ? 21.889 -12.993 9.181 1.00 19.95 167 VAL C N 1
ATOM 4193 C CA . VAL C 1 167 ? 21.699 -13.467 10.557 1.00 19.18 167 VAL C CA 1
ATOM 4194 C C . VAL C 1 167 ? 22.817 -14.435 10.896 1.00 19.79 167 VAL C C 1
ATOM 4195 O O . VAL C 1 167 ? 22.949 -15.442 10.211 1.00 19.00 167 VAL C O 1
ATOM 4199 N N . PRO C 1 168 ? 23.607 -14.152 11.960 1.00 21.64 168 PRO C N 1
ATOM 4200 C CA . PRO C 1 168 ? 24.738 -15.038 12.306 1.00 22.13 168 PRO C CA 1
ATOM 4201 C C . PRO C 1 168 ? 24.243 -16.438 12.673 1.00 22.48 168 PRO C C 1
ATOM 4202 O O . PRO C 1 168 ? 23.094 -16.578 13.162 1.00 20.77 168 PRO C O 1
ATOM 4206 N N . ALA C 1 169 ? 25.078 -17.466 12.459 1.00 22.39 169 ALA C N 1
ATOM 4207 C CA . ALA C 1 169 ? 24.755 -18.807 12.975 1.00 22.67 169 ALA C CA 1
ATOM 4208 C C . ALA C 1 169 ? 24.504 -18.725 14.491 1.00 22.63 169 ALA C C 1
ATOM 4209 O O . ALA C 1 169 ? 25.098 -17.886 15.172 1.00 22.83 169 ALA C O 1
ATOM 4211 N N . ASN C 1 170 ? 23.603 -19.570 14.999 1.00 22.76 170 ASN C N 1
ATOM 4212 C CA . ASN C 1 170 ? 23.328 -19.730 16.446 1.00 23.39 170 ASN C CA 1
ATOM 4213 C C . ASN C 1 170 ? 22.736 -18.487 17.102 1.00 23.39 170 ASN C C 1
ATOM 4214 O O . ASN C 1 170 ? 22.835 -18.288 18.321 1.00 25.17 170 ASN C O 1
ATOM 4219 N N . ALA C 1 171 ? 22.113 -17.653 16.288 1.00 22.71 171 ALA C N 1
ATOM 4220 C CA . ALA C 1 171 ? 21.544 -16.433 16.808 1.00 21.97 171 ALA C CA 1
ATOM 4221 C C . ALA C 1 171 ? 20.013 -16.466 16.769 1.00 21.15 171 ALA C C 1
ATOM 4222 O O . ALA C 1 171 ? 19.410 -17.058 15.870 1.00 21.96 171 ALA C O 1
ATOM 4224 N N . VAL C 1 172 ? 19.405 -15.798 17.747 1.00 21.26 172 VAL C N 1
ATOM 4225 C CA . VAL C 1 172 ? 17.966 -15.533 17.728 1.00 20.23 172 VAL C CA 1
ATOM 4226 C C . VAL C 1 172 ? 17.779 -14.056 17.344 1.00 19.73 172 VAL C C 1
ATOM 4227 O O . VAL C 1 172 ? 18.374 -13.183 17.979 1.00 20.64 172 VAL C O 1
ATOM 4231 N N . VAL C 1 173 ? 16.993 -13.785 16.301 1.00 19.11 173 VAL C N 1
ATOM 4232 C CA . VAL C 1 173 ? 16.671 -12.405 15.897 1.00 18.20 173 VAL C CA 1
ATOM 4233 C C . VAL C 1 173 ? 15.182 -12.062 15.974 1.00 17.74 173 VAL C C 1
ATOM 4234 O O . VAL C 1 173 ? 14.335 -12.864 15.619 1.00 18.79 173 VAL C O 1
ATOM 4238 N N . GLY C 1 174 ? 14.864 -10.854 16.409 1.00 16.16 174 GLY C N 1
ATOM 4239 C CA . GLY C 1 174 ? 13.458 -10.428 16.386 1.00 15.78 174 GLY C CA 1
ATOM 4240 C C . GLY C 1 174 ? 13.379 -8.957 16.121 1.00 15.33 174 GLY C C 1
ATOM 4241 O O . GLY C 1 174 ? 14.395 -8.259 16.186 1.00 16.37 174 GLY C O 1
ATOM 4242 N N . GLY C 1 175 ? 12.179 -8.471 15.822 1.00 15.83 175 GLY C N 1
ATOM 4243 C CA . GLY C 1 175 ? 11.979 -7.044 15.607 1.00 16.04 175 GLY C CA 1
ATOM 4244 C C . GLY C 1 175 ? 11.922 -6.649 14.141 1.00 17.18 175 GLY C C 1
ATOM 4245 O O . GLY C 1 175 ? 11.978 -7.487 13.252 1.00 15.18 175 GLY C O 1
ATOM 4246 N N . ASN C 1 176 ? 11.773 -5.349 13.913 1.00 18.45 176 ASN C N 1
ATOM 4247 C CA . ASN C 1 176 ? 11.678 -4.776 12.584 1.00 19.33 176 ASN C CA 1
ATOM 4248 C C . ASN C 1 176 ? 12.314 -3.361 12.548 1.00 20.73 176 ASN C C 1
ATOM 4249 O O . ASN C 1 176 ? 11.703 -2.404 13.026 1.00 20.63 176 ASN C O 1
ATOM 4254 N N . PRO C 1 177 ? 13.524 -3.232 11.946 1.00 21.10 177 PRO C N 1
ATOM 4255 C CA . PRO C 1 177 ? 14.350 -4.313 11.379 1.00 20.76 177 PRO C CA 1
ATOM 4256 C C . PRO C 1 177 ? 14.839 -5.263 12.456 1.00 20.14 177 PRO C C 1
ATOM 4257 O O . PRO C 1 177 ? 15.136 -4.817 13.549 1.00 20.88 177 PRO C O 1
ATOM 4261 N N . ALA C 1 178 ? 14.914 -6.556 12.135 1.00 20.30 178 ALA C N 1
ATOM 4262 C CA . ALA C 1 178 ? 15.353 -7.581 13.079 1.00 20.80 178 ALA C CA 1
ATOM 4263 C C . ALA C 1 178 ? 16.769 -7.299 13.570 1.00 21.78 178 ALA C C 1
ATOM 4264 O O . ALA C 1 178 ? 17.596 -6.837 12.785 1.00 21.08 178 ALA C O 1
ATOM 4266 N N . LYS C 1 179 ? 17.007 -7.575 14.856 1.00 22.19 179 LYS C N 1
ATOM 4267 C CA . LYS C 1 179 ? 18.312 -7.500 15.500 1.00 24.79 179 LYS C CA 1
ATOM 4268 C C . LYS C 1 179 ? 18.510 -8.762 16.338 1.00 23.88 179 LYS C C 1
ATOM 4269 O O . LYS C 1 179 ? 17.532 -9.378 16.784 1.00 23.80 179 LYS C O 1
ATOM 4275 N N . VAL C 1 180 ? 19.766 -9.133 16.571 1.00 23.55 180 VAL C N 1
ATOM 4276 C CA . VAL C 1 180 ? 20.086 -10.238 17.455 1.00 23.52 180 VAL C CA 1
ATOM 4277 C C . VAL C 1 180 ? 19.599 -9.940 18.861 1.00 24.53 180 VAL C C 1
ATOM 4278 O O . VAL C 1 180 ? 19.844 -8.854 19.419 1.00 22.62 180 VAL C O 1
ATOM 4282 N N . ILE C 1 181 ? 18.821 -10.881 19.382 1.00 25.89 181 ILE C N 1
ATOM 4283 C CA . ILE C 1 181 ? 18.267 -10.724 20.718 1.00 28.06 181 ILE C CA 1
ATOM 4284 C C . ILE C 1 181 ? 19.066 -11.613 21.667 1.00 29.70 181 ILE C C 1
ATOM 4285 O O . ILE C 1 181 ? 19.570 -11.149 22.720 1.00 30.65 181 ILE C O 1
ATOM 4290 N N . LYS C 1 182 ? 19.271 -12.859 21.232 1.00 29.95 182 LYS C N 1
ATOM 4291 C CA . LYS C 1 182 ? 19.847 -13.910 22.052 1.00 30.38 182 LYS C CA 1
ATOM 4292 C C . LYS C 1 182 ? 20.930 -14.641 21.255 1.00 29.84 182 LYS C C 1
ATOM 4293 O O . LYS C 1 182 ? 20.756 -14.888 20.071 1.00 29.16 182 LYS C O 1
ATOM 4299 N N . TRP C 1 183 ? 22.041 -14.967 21.910 1.00 29.54 183 TRP C N 1
ATOM 4300 C CA . TRP C 1 183 ? 23.060 -15.848 21.332 1.00 29.61 183 TRP C CA 1
ATOM 4301 C C . TRP C 1 183 ? 22.942 -17.219 21.985 1.00 29.89 183 TRP C C 1
ATOM 4302 O O . TRP C 1 183 ? 23.009 -17.329 23.216 1.00 29.11 183 TRP C O 1
ATOM 4313 N N . LEU C 1 184 ? 22.753 -18.253 21.170 1.00 30.82 184 LEU C N 1
ATOM 4314 C CA . LEU C 1 184 ? 22.552 -19.613 21.680 1.00 32.37 184 LEU C CA 1
ATOM 4315 C C . LEU C 1 184 ? 23.875 -20.275 22.121 1.00 33.76 184 LEU C C 1
ATOM 4316 O O . LEU C 1 184 ? 23.932 -20.968 23.158 1.00 34.25 184 LEU C O 1
ATOM 4321 N N . LYS C 1 185 ? 24.937 -20.044 21.352 1.00 34.50 185 LYS C N 1
ATOM 4322 C CA . LYS C 1 185 ? 26.270 -20.586 21.686 1.00 35.74 185 LYS C CA 1
ATOM 4323 C C . LYS C 1 185 ? 26.917 -21.330 20.530 1.00 36.33 185 LYS C C 1
ATOM 4324 O O . LYS C 1 185 ? 26.532 -22.461 20.201 1.00 37.09 185 LYS C O 1
ATOM 4325 N N . LYS D 1 2 ? -0.876 46.941 34.098 1.00 31.98 2 LYS D N 1
ATOM 4326 C CA . LYS D 1 2 ? -0.007 45.828 34.590 1.00 30.59 2 LYS D CA 1
ATOM 4327 C C . LYS D 1 2 ? 1.507 46.074 34.456 1.00 29.13 2 LYS D C 1
ATOM 4328 O O . LYS D 1 2 ? 2.024 46.365 33.351 1.00 29.42 2 LYS D O 1
ATOM 4334 N N . SER D 1 3 ? 2.195 45.948 35.593 1.00 26.77 3 SER D N 1
ATOM 4335 C CA . SER D 1 3 ? 3.659 45.851 35.661 1.00 25.16 3 SER D CA 1
ATOM 4336 C C . SER D 1 3 ? 4.096 44.536 35.029 1.00 24.12 3 SER D C 1
ATOM 4337 O O . SER D 1 3 ? 3.275 43.641 34.805 1.00 23.66 3 SER D O 1
ATOM 4340 N N . GLU D 1 4 ? 5.384 44.421 34.764 1.00 23.23 4 GLU D N 1
ATOM 4341 C CA . GLU D 1 4 ? 5.945 43.202 34.182 1.00 22.05 4 GLU D CA 1
ATOM 4342 C C . GLU D 1 4 ? 5.823 42.015 35.138 1.00 20.87 4 GLU D C 1
ATOM 4343 O O . GLU D 1 4 ? 5.516 40.909 34.693 1.00 21.03 4 GLU D O 1
ATOM 4349 N N . LYS D 1 5 ? 6.036 42.241 36.434 1.00 19.53 5 LYS D N 1
ATOM 4350 C CA . LYS D 1 5 ? 5.834 41.174 37.424 1.00 19.18 5 LYS D CA 1
ATOM 4351 C C . LYS D 1 5 ? 4.379 40.694 37.361 1.00 18.80 5 LYS D C 1
ATOM 4352 O O . LYS D 1 5 ? 4.105 39.487 37.365 1.00 17.75 5 LYS D O 1
ATOM 4358 N N . GLU D 1 6 ? 3.434 41.634 37.274 1.00 18.63 6 GLU D N 1
ATOM 4359 C CA . GLU D 1 6 ? 2.048 41.257 37.189 1.00 19.22 6 GLU D CA 1
ATOM 4360 C C . GLU D 1 6 ? 1.750 40.391 35.960 1.00 18.96 6 GLU D C 1
ATOM 4361 O O . GLU D 1 6 ? 1.094 39.367 36.081 1.00 19.10 6 GLU D O 1
ATOM 4367 N N . LYS D 1 7 ? 2.262 40.792 34.796 1.00 19.21 7 LYS D N 1
ATOM 4368 C CA . LYS D 1 7 ? 2.183 39.967 33.596 1.00 19.28 7 LYS D CA 1
ATOM 4369 C C . LYS D 1 7 ? 2.795 38.592 33.833 1.00 18.57 7 LYS D C 1
ATOM 4370 O O . LYS D 1 7 ? 2.128 37.598 33.590 1.00 19.29 7 LYS D O 1
ATOM 4376 N N . MET D 1 8 ? 4.013 38.562 34.381 1.00 18.75 8 MET D N 1
ATOM 4377 C CA . MET D 1 8 ? 4.712 37.280 34.652 1.00 18.70 8 MET D CA 1
ATOM 4378 C C . MET D 1 8 ? 3.824 36.321 35.448 1.00 19.21 8 MET D C 1
ATOM 4379 O O . MET D 1 8 ? 3.589 35.173 35.057 1.00 20.04 8 MET D O 1
ATOM 4384 N N . LEU D 1 9 ? 3.293 36.831 36.549 1.00 19.25 9 LEU D N 1
ATOM 4385 C CA . LEU D 1 9 ? 2.544 35.996 37.466 1.00 20.10 9 LEU D CA 1
ATOM 4386 C C . LEU D 1 9 ? 1.202 35.547 36.910 1.00 19.76 9 LEU D C 1
ATOM 4387 O O . LEU D 1 9 ? 0.721 34.482 37.286 1.00 20.85 9 LEU D O 1
ATOM 4392 N N . ALA D 1 10 ? 0.634 36.308 35.975 1.00 19.52 10 ALA D N 1
ATOM 4393 C CA . ALA D 1 10 ? -0.637 35.966 35.321 1.00 19.66 10 ALA D CA 1
ATOM 4394 C C . ALA D 1 10 ? -0.475 35.008 34.124 1.00 20.14 10 ALA D C 1
ATOM 4395 O O . ALA D 1 10 ? -1.474 34.604 33.514 1.00 20.20 10 ALA D O 1
ATOM 4397 N N . GLY D 1 11 ? 0.772 34.632 33.794 1.00 20.34 11 GLY D N 1
ATOM 4398 C CA . GLY D 1 11 ? 1.027 33.766 32.644 1.00 20.65 11 GLY D CA 1
ATOM 4399 C C . GLY D 1 11 ? 0.984 34.465 31.283 1.00 21.39 11 GLY D C 1
ATOM 4400 O O . GLY D 1 11 ? 0.873 33.794 30.240 1.00 21.32 11 GLY D O 1
ATOM 4401 N N . HIS D 1 12 ? 1.058 35.807 31.296 1.00 21.16 12 HIS D N 1
ATOM 4402 C CA . HIS D 1 12 ? 1.167 36.632 30.091 1.00 21.88 12 HIS D CA 1
ATOM 4403 C C . HIS D 1 12 ? 2.612 36.850 29.688 1.00 20.45 12 HIS D C 1
ATOM 4404 O O . HIS D 1 12 ? 3.517 36.658 30.485 1.00 20.26 12 HIS D O 1
ATOM 4411 N N . LEU D 1 13 ? 2.809 37.363 28.471 1.00 20.89 13 LEU D N 1
ATOM 4412 C CA . LEU D 1 13 ? 4.118 37.762 27.990 1.00 20.02 13 LEU D CA 1
ATOM 4413 C C . LEU D 1 13 ? 4.675 38.891 28.823 1.00 19.83 13 LEU D C 1
ATOM 4414 O O . LEU D 1 13 ? 3.985 39.878 29.126 1.00 21.39 13 LEU D O 1
ATOM 4419 N N . TYR D 1 14 ? 5.932 38.766 29.188 1.00 19.27 14 TYR D N 1
ATOM 4420 C CA . TYR D 1 14 ? 6.538 39.730 30.086 1.00 20.07 14 TYR D CA 1
ATOM 4421 C C . TYR D 1 14 ? 8.016 39.860 29.732 1.00 20.62 14 TYR D C 1
ATOM 4422 O O . TYR D 1 14 ? 8.594 38.979 29.090 1.00 20.71 14 TYR D O 1
ATOM 4431 N N . ASN D 1 15 ? 8.607 40.977 30.134 1.00 21.35 15 ASN D N 1
ATOM 4432 C CA . ASN D 1 15 ? 10.024 41.275 29.929 1.00 22.06 15 ASN D CA 1
ATOM 4433 C C . ASN D 1 15 ? 10.817 40.982 31.193 1.00 21.81 15 ASN D C 1
ATOM 4434 O O . ASN D 1 15 ? 10.757 41.740 32.165 1.00 22.66 15 ASN D O 1
ATOM 4439 N N . PRO D 1 16 ? 11.589 39.868 31.193 1.00 22.19 16 PRO D N 1
ATOM 4440 C CA . PRO D 1 16 ? 12.364 39.543 32.372 1.00 21.72 16 PRO D CA 1
ATOM 4441 C C . PRO D 1 16 ? 13.455 40.559 32.686 1.00 21.70 16 PRO D C 1
ATOM 4442 O O . PRO D 1 16 ? 14.028 40.504 33.771 1.00 21.29 16 PRO D O 1
ATOM 4446 N N . ALA D 1 17 ? 13.745 41.486 31.763 1.00 21.35 17 ALA D N 1
ATOM 4447 C CA . ALA D 1 17 ? 14.757 42.531 32.047 1.00 21.28 17 ALA D CA 1
ATOM 4448 C C . ALA D 1 17 ? 14.241 43.698 32.887 1.00 22.07 17 ALA D C 1
ATOM 4449 O O . ALA D 1 17 ? 15.024 44.548 33.331 1.00 21.78 17 ALA D O 1
ATOM 4451 N N . ASP D 1 18 ? 12.926 43.721 33.101 1.00 22.45 18 ASP D N 1
ATOM 4452 C CA . ASP D 1 18 ? 12.277 44.601 34.082 1.00 22.66 18 ASP D CA 1
ATOM 4453 C C . ASP D 1 18 ? 13.075 44.699 35.373 1.00 22.23 18 ASP D C 1
ATOM 4454 O O . ASP D 1 18 ? 13.453 43.672 35.950 1.00 22.34 18 ASP D O 1
ATOM 4459 N N . LEU D 1 19 ? 13.356 45.928 35.818 1.00 20.68 19 LEU D N 1
ATOM 4460 C CA . LEU D 1 19 ? 14.240 46.146 36.954 1.00 20.27 19 LEU D CA 1
ATOM 4461 C C . LEU D 1 19 ? 13.743 45.515 38.251 1.00 19.33 19 LEU D C 1
ATOM 4462 O O . LEU D 1 19 ? 14.560 45.081 39.056 1.00 18.95 19 LEU D O 1
ATOM 4467 N N . GLU D 1 20 ? 12.423 45.510 38.472 1.00 19.07 20 GLU D N 1
ATOM 4468 C CA . GLU D 1 20 ? 11.867 44.867 39.673 1.00 19.09 20 GLU D CA 1
ATOM 4469 C C . GLU D 1 20 ? 12.151 43.364 39.627 1.00 18.32 20 GLU D C 1
ATOM 4470 O O . GLU D 1 20 ? 12.569 42.773 40.608 1.00 18.98 20 GLU D O 1
ATOM 4476 N N . LEU D 1 21 ? 11.919 42.759 38.477 1.00 19.15 21 LEU D N 1
ATOM 4477 C CA . LEU D 1 21 ? 12.129 41.312 38.339 1.00 18.43 21 LEU D CA 1
ATOM 4478 C C . LEU D 1 21 ? 13.603 40.944 38.459 1.00 18.77 21 LEU D C 1
ATOM 4479 O O . LEU D 1 21 ? 13.945 39.936 39.047 1.00 18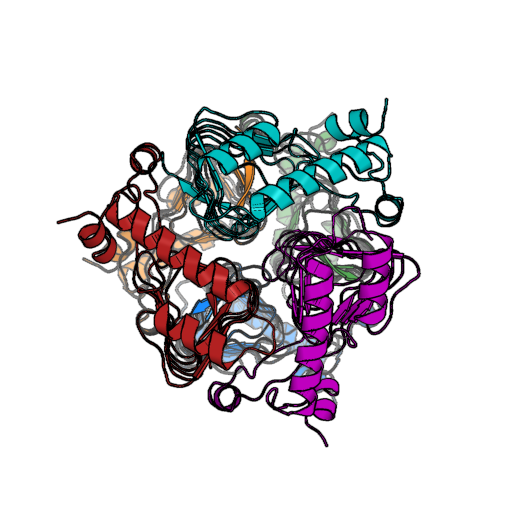.78 21 LEU D O 1
ATOM 4484 N N . VAL D 1 22 ? 14.478 41.787 37.925 1.00 18.53 22 VAL D N 1
ATOM 4485 C CA . VAL D 1 22 ? 15.913 41.596 38.072 1.00 18.03 22 VAL D CA 1
ATOM 4486 C C . VAL D 1 22 ? 16.352 41.636 39.539 1.00 17.77 22 VAL D C 1
ATOM 4487 O O . VAL D 1 22 ? 17.062 40.751 40.009 1.00 16.37 22 VAL D O 1
ATOM 4491 N N . LYS D 1 23 ? 15.892 42.644 40.288 1.00 17.27 23 LYS D N 1
ATOM 4492 C CA . LYS D 1 23 ? 16.192 42.714 41.697 1.00 17.87 23 LYS D CA 1
ATOM 4493 C C . LYS D 1 23 ? 15.744 41.437 42.401 1.00 17.08 23 LYS D C 1
ATOM 4494 O O . LYS D 1 23 ? 16.429 40.948 43.284 1.00 18.21 23 LYS D O 1
ATOM 4500 N N . GLU D 1 24 ? 14.548 40.974 42.072 1.00 17.41 24 GLU D N 1
ATOM 4501 C CA . GLU D 1 24 ? 14.000 39.781 42.748 1.00 17.02 24 GLU D CA 1
ATOM 4502 C C . GLU D 1 24 ? 14.803 38.503 42.424 1.00 16.53 24 GLU D C 1
ATOM 4503 O O . GLU D 1 24 ? 14.994 37.638 43.304 1.00 15.59 24 GLU D O 1
ATOM 4509 N N . ARG D 1 25 ? 15.224 38.387 41.161 1.00 15.82 25 ARG D N 1
ATOM 4510 C CA . ARG D 1 25 ? 16.060 37.260 40.719 1.00 16.10 25 ARG D CA 1
ATOM 4511 C C . ARG D 1 25 ? 17.385 37.292 41.437 1.00 16.03 25 ARG D C 1
ATOM 4512 O O . ARG D 1 25 ? 17.898 36.236 41.839 1.00 16.33 25 ARG D O 1
ATOM 4520 N N . GLU D 1 26 ? 17.943 38.499 41.637 1.00 16.39 26 GLU D N 1
ATOM 4521 C CA . GLU D 1 26 ? 19.205 38.625 42.333 1.00 17.17 26 GLU D CA 1
ATOM 4522 C C . GLU D 1 26 ? 19.034 38.252 43.786 1.00 17.40 26 GLU D C 1
ATOM 4523 O O . GLU D 1 26 ? 19.900 37.608 44.356 1.00 17.40 26 GLU D O 1
ATOM 4529 N N . ARG D 1 27 ? 17.912 38.658 44.391 1.00 17.41 27 ARG D N 1
ATOM 4530 C CA . ARG D 1 27 ? 17.652 38.314 45.789 1.00 18.06 27 ARG D CA 1
ATOM 4531 C C . ARG D 1 27 ? 17.553 36.782 45.976 1.00 16.53 27 ARG D C 1
ATOM 4532 O O . ARG D 1 27 ? 18.114 36.240 46.908 1.00 19.05 27 ARG D O 1
ATOM 4540 N N . ALA D 1 28 ? 16.896 36.112 45.049 1.00 16.78 28 ALA D N 1
ATOM 4541 C CA . ALA D 1 28 ? 16.753 34.645 45.087 1.00 15.82 28 ALA D CA 1
ATOM 4542 C C . ALA D 1 28 ? 18.117 33.963 44.938 1.00 15.94 28 ALA D C 1
ATOM 4543 O O . ALA D 1 28 ? 18.435 33.049 45.686 1.00 16.62 28 ALA D O 1
ATOM 4545 N N . ARG D 1 29 ? 18.929 34.446 44.004 1.00 16.64 29 ARG D N 1
ATOM 4546 C CA . ARG D 1 29 ? 20.285 33.885 43.819 1.00 17.27 29 ARG D CA 1
ATOM 4547 C C . ARG D 1 29 ? 21.163 34.109 45.060 1.00 17.61 29 ARG D C 1
ATOM 4548 O O . ARG D 1 29 ? 21.995 33.276 45.414 1.00 17.41 29 ARG D O 1
ATOM 4556 N N . ARG D 1 30 ? 20.991 35.245 45.741 1.00 17.92 30 ARG D N 1
ATOM 4557 C CA . ARG D 1 30 ? 21.710 35.492 46.967 1.00 18.28 30 ARG D CA 1
ATOM 4558 C C . ARG D 1 30 ? 21.381 34.463 48.070 1.00 18.29 30 ARG D C 1
ATOM 4559 O O . ARG D 1 30 ? 22.275 33.928 48.725 1.00 17.99 30 ARG D O 1
ATOM 4567 N N . LEU D 1 31 ? 20.099 34.208 48.277 1.00 17.70 31 LEU D N 1
ATOM 4568 C CA . LEU D 1 31 ? 19.672 33.232 49.281 1.00 18.31 31 LEU D CA 1
ATOM 4569 C C . LEU D 1 31 ? 20.128 31.816 48.916 1.00 17.09 31 LEU D C 1
ATOM 4570 O O . LEU D 1 31 ? 20.535 31.063 49.783 1.00 18.28 31 LEU D O 1
ATOM 4575 N N . VAL D 1 32 ? 20.074 31.504 47.633 1.00 17.73 32 VAL D N 1
ATOM 4576 C CA . VAL D 1 32 ? 20.487 30.204 47.088 1.00 17.33 32 VAL D CA 1
ATOM 4577 C C . VAL D 1 32 ? 22.008 30.054 47.325 1.00 18.09 32 VAL D C 1
ATOM 4578 O O . VAL D 1 32 ? 22.502 29.017 47.836 1.00 18.19 32 VAL D O 1
ATOM 4582 N N . ARG D 1 33 ? 22.752 31.118 47.001 1.00 17.51 33 ARG D N 1
ATOM 4583 C CA . ARG D 1 33 ? 24.187 31.145 47.285 1.00 17.69 33 ARG D CA 1
ATOM 4584 C C . ARG D 1 33 ? 24.472 30.783 48.732 1.00 17.86 33 ARG D C 1
ATOM 4585 O O . ARG D 1 33 ? 25.242 29.876 49.014 1.00 18.00 33 ARG D O 1
ATOM 4593 N N . LEU D 1 34 ? 23.811 31.477 49.670 1.00 18.10 34 LEU D N 1
ATOM 4594 C CA . LEU D 1 34 ? 23.967 31.199 51.096 1.00 17.86 34 LEU D CA 1
ATOM 4595 C C . LEU D 1 34 ? 23.550 29.767 51.457 1.00 17.81 34 LEU D C 1
ATOM 4596 O O . LEU D 1 34 ? 24.234 29.090 52.229 1.00 18.12 34 LEU D O 1
ATOM 4601 N N . TYR D 1 35 ? 22.465 29.297 50.849 1.00 17.69 35 TYR D N 1
ATOM 4602 C CA . TYR D 1 35 ? 22.012 27.909 51.048 1.00 16.67 35 TYR D CA 1
ATOM 4603 C C . TYR D 1 35 ? 23.091 26.887 50.624 1.00 16.86 35 TYR D C 1
ATOM 4604 O O . TYR D 1 35 ? 23.489 25.998 51.395 1.00 16.99 35 TYR D O 1
ATOM 4613 N N . ASN D 1 36 ? 23.547 27.018 49.391 1.00 17.40 36 ASN D N 1
ATOM 4614 C CA . ASN D 1 36 ? 24.535 26.076 48.820 1.00 17.53 36 ASN D CA 1
ATOM 4615 C C . ASN D 1 36 ? 25.905 26.047 49.517 1.00 18.74 36 ASN D C 1
ATOM 4616 O O . ASN D 1 36 ? 26.671 25.056 49.406 1.00 19.30 36 ASN D O 1
ATOM 4621 N N . GLU D 1 37 ? 26.206 27.113 50.259 1.00 18.63 37 GLU D N 1
ATOM 4622 C CA . GLU D 1 37 ? 27.423 27.220 51.048 1.00 19.07 37 GLU D CA 1
ATOM 4623 C C . GLU D 1 37 ? 27.288 26.653 52.472 1.00 18.38 37 GLU D C 1
ATOM 4624 O O . GLU D 1 37 ? 28.272 26.506 53.173 1.00 17.93 37 GLU D O 1
ATOM 4630 N N . THR D 1 38 ? 26.070 26.333 52.905 1.00 17.64 38 THR D N 1
ATOM 4631 C CA . THR D 1 38 ? 25.911 25.791 54.261 1.00 18.39 38 THR D CA 1
ATOM 4632 C C . THR D 1 38 ? 26.568 24.404 54.360 1.00 18.60 38 THR D C 1
ATOM 4633 O O . THR D 1 38 ? 26.589 23.649 53.379 1.00 18.14 38 THR D O 1
ATOM 4637 N N . LEU D 1 39 ? 27.109 24.089 55.533 1.00 18.59 39 LEU D N 1
ATOM 4638 C CA . LEU D 1 39 ? 27.689 22.767 55.786 1.00 20.03 39 LEU D CA 1
ATOM 4639 C C . LEU D 1 39 ? 26.608 21.726 55.933 1.00 19.73 39 LEU D C 1
ATOM 4640 O O . LEU D 1 39 ? 25.439 22.043 56.173 1.00 20.07 39 LEU D O 1
ATOM 4645 N N . GLU D 1 40 ? 27.017 20.477 55.759 1.00 19.13 40 GLU D N 1
ATOM 4646 C CA . GLU D 1 40 ? 26.115 19.332 55.784 1.00 18.95 40 GLU D CA 1
ATOM 4647 C C . GLU D 1 40 ? 25.472 19.115 57.168 1.00 19.45 40 GLU D C 1
ATOM 4648 O O . GLU D 1 40 ? 24.527 18.362 57.280 1.00 19.90 40 GLU D O 1
ATOM 4654 N N . THR D 1 41 ? 26.004 19.762 58.207 1.00 19.59 41 THR D N 1
ATOM 4655 C CA . THR D 1 41 ? 25.473 19.640 59.585 1.00 20.06 41 THR D CA 1
ATOM 4656 C C . THR D 1 41 ? 24.584 20.822 60.032 1.00 20.80 41 THR D C 1
ATOM 4657 O O . THR D 1 41 ? 24.098 20.848 61.191 1.00 20.54 41 THR D O 1
ATOM 4661 N N . GLU D 1 42 ? 24.370 21.778 59.126 1.00 19.96 42 GLU D N 1
ATOM 4662 C CA . GLU D 1 42 ? 23.687 23.054 59.441 1.00 20.87 42 GLU D CA 1
ATOM 4663 C C . GLU D 1 42 ? 22.202 23.016 59.087 1.00 20.25 42 GLU D C 1
ATOM 4664 O O . GLU D 1 42 ? 21.674 23.890 58.396 1.00 18.77 42 GLU D O 1
ATOM 4670 N N . TYR D 1 43 ? 21.534 21.998 59.625 1.00 20.61 43 TYR D N 1
ATOM 4671 C CA . TYR D 1 43 ? 20.134 21.718 59.374 1.00 20.26 43 TYR D CA 1
ATOM 4672 C C . TYR D 1 43 ? 19.154 22.875 59.696 1.00 20.53 43 TYR D C 1
ATOM 4673 O O . TYR D 1 43 ? 18.260 23.156 58.912 1.00 20.14 43 TYR D O 1
ATOM 4682 N N . ASP D 1 44 ? 19.306 23.489 60.871 1.00 21.06 44 ASP D N 1
ATOM 4683 C CA . ASP D 1 44 ? 18.450 24.611 61.274 1.00 21.37 44 ASP D CA 1
ATOM 4684 C C . ASP D 1 44 ? 18.649 25.847 60.390 1.00 20.51 44 ASP D C 1
ATOM 4685 O O . ASP D 1 44 ? 17.680 26.514 60.004 1.00 20.67 44 ASP D O 1
ATOM 4690 N N . LYS D 1 45 ? 19.908 26.132 60.042 1.00 19.67 45 LYS D N 1
ATOM 4691 C CA . LYS D 1 45 ? 20.237 27.260 59.169 1.00 19.23 45 LYS D CA 1
ATOM 4692 C C . LYS D 1 45 ? 19.660 27.020 57.789 1.00 17.57 45 LYS D C 1
ATOM 4693 O O . LYS D 1 45 ? 19.162 27.943 57.143 1.00 17.39 45 LYS D O 1
ATOM 4699 N N . ARG D 1 46 ? 19.733 25.768 57.320 1.00 16.30 46 ARG D N 1
ATOM 4700 C CA . ARG D 1 46 ? 19.120 25.393 56.037 1.00 15.04 46 ARG D CA 1
ATOM 4701 C C . ARG D 1 46 ? 17.574 25.566 56.032 1.00 15.84 46 ARG D C 1
ATOM 4702 O O . ARG D 1 46 ? 16.988 26.087 55.091 1.00 14.72 46 ARG D O 1
ATOM 4710 N N . THR D 1 47 ? 16.926 25.077 57.080 1.00 15.99 47 THR D N 1
ATOM 4711 C CA . THR D 1 47 ? 15.489 25.172 57.209 1.00 15.26 47 THR D CA 1
ATOM 4712 C C . THR D 1 47 ? 15.058 26.645 57.148 1.00 15.88 47 THR D C 1
ATOM 4713 O O . THR D 1 47 ? 14.142 27.003 56.388 1.00 15.81 47 THR D O 1
ATOM 4717 N N . GLY D 1 48 ? 15.752 27.472 57.932 1.00 16.36 48 GLY D N 1
ATOM 4718 C CA . GLY D 1 48 ? 15.481 28.926 58.045 1.00 17.04 48 GLY D CA 1
ATOM 4719 C C . GLY D 1 48 ? 15.629 29.603 56.704 1.00 16.41 48 GLY D C 1
ATOM 4720 O O . GLY D 1 48 ? 14.783 30.399 56.300 1.00 16.89 48 GLY D O 1
ATOM 4721 N N . LEU D 1 49 ? 16.715 29.280 56.003 1.00 16.36 49 LEU D N 1
ATOM 4722 C CA . LEU D 1 49 ? 16.952 29.825 54.664 1.00 15.92 49 LEU D CA 1
ATOM 4723 C C . LEU D 1 49 ? 15.821 29.481 53.678 1.00 15.42 49 LEU D C 1
ATOM 4724 O O . LEU D 1 49 ? 15.333 30.345 52.975 1.00 14.60 49 LEU D O 1
ATOM 4729 N N . LEU D 1 50 ? 15.398 28.217 53.640 1.00 14.51 50 LEU D N 1
ATOM 4730 C CA . LEU D 1 50 ? 14.367 27.796 52.714 1.00 14.30 50 LEU D CA 1
ATOM 4731 C C . LEU D 1 50 ? 12.993 28.388 53.032 1.00 13.65 50 LEU D C 1
ATOM 4732 O O . LEU D 1 50 ? 12.229 28.642 52.140 1.00 12.72 50 LEU D O 1
ATOM 4737 N N . LYS D 1 51 ? 12.693 28.528 54.317 1.00 14.28 51 LYS D N 1
ATOM 4738 C CA . LYS D 1 51 ? 11.410 29.080 54.750 1.00 14.84 51 LYS D CA 1
ATOM 4739 C C . LYS D 1 51 ? 11.363 30.580 54.411 1.00 15.32 51 LYS D C 1
ATOM 4740 O O . LYS D 1 51 ? 10.287 31.135 54.135 1.00 15.70 51 LYS D O 1
ATOM 4746 N N . GLU D 1 52 ? 12.534 31.228 54.402 1.00 15.59 52 GLU D N 1
ATOM 4747 C CA . GLU D 1 52 ? 12.599 32.610 53.911 1.00 16.33 52 GLU D CA 1
ATOM 4748 C C . GLU D 1 52 ? 12.486 32.664 52.385 1.00 16.49 52 GLU D C 1
ATOM 4749 O O . GLU D 1 52 ? 11.732 33.459 51.847 1.00 17.27 52 GLU D O 1
ATOM 4755 N N . LEU D 1 53 ? 13.221 31.792 51.691 1.00 15.11 53 LEU D N 1
ATOM 4756 C CA . LEU D 1 53 ? 13.259 31.775 50.221 1.00 14.57 53 LEU D CA 1
ATOM 4757 C C . LEU D 1 53 ? 11.912 31.436 49.548 1.00 14.03 53 LEU D C 1
ATOM 4758 O O . LEU D 1 53 ? 11.456 32.155 48.648 1.00 13.03 53 LEU D O 1
ATOM 4763 N N . PHE D 1 54 ? 11.283 30.334 49.982 1.00 13.55 54 PHE D N 1
ATOM 4764 C CA . PHE D 1 54 ? 10.032 29.877 49.406 1.00 12.44 54 PHE D CA 1
ATOM 4765 C C . PHE D 1 54 ? 8.825 30.726 49.826 1.00 12.73 54 PHE D C 1
ATOM 4766 O O . PHE D 1 54 ? 8.877 31.448 50.826 1.00 14.98 54 PHE D O 1
ATOM 4774 N N . GLY D 1 55 ? 7.780 30.648 49.009 1.00 12.93 55 GLY D N 1
ATOM 4775 C CA . GLY D 1 55 ? 6.456 31.235 49.300 1.00 13.26 55 GLY D CA 1
ATOM 4776 C C . GLY D 1 55 ? 5.838 30.636 50.551 1.00 14.12 55 GLY D C 1
ATOM 4777 O O . GLY D 1 55 ? 5.348 31.349 51.440 1.00 14.23 55 GLY D O 1
ATOM 4778 N N . SER D 1 56 ? 5.811 29.312 50.596 1.00 13.63 56 SER D N 1
ATOM 4779 C CA . SER D 1 56 ? 5.269 28.631 51.748 1.00 14.41 56 SER D CA 1
ATOM 4780 C C . SER D 1 56 ? 5.876 27.241 51.858 1.00 13.90 56 SER D C 1
ATOM 4781 O O . SER D 1 56 ? 6.278 26.644 50.845 1.00 13.72 56 SER D O 1
ATOM 4784 N N . THR D 1 57 ? 5.871 26.735 53.086 1.00 13.59 57 THR D N 1
ATOM 4785 C CA . THR D 1 57 ? 6.350 25.366 53.379 1.00 14.14 57 THR D CA 1
ATOM 4786 C C . THR D 1 57 ? 5.482 24.708 54.455 1.00 14.65 57 THR D C 1
ATOM 4787 O O . THR D 1 57 ? 4.641 25.358 55.086 1.00 15.58 57 THR D O 1
ATOM 4791 N N . GLY D 1 58 ? 5.707 23.427 54.688 1.00 15.10 58 GLY D N 1
ATOM 4792 C CA . GLY D 1 58 ? 5.261 22.785 55.931 1.00 15.37 58 GLY D CA 1
ATOM 4793 C C . GLY D 1 58 ? 6.236 22.908 57.077 1.00 15.91 58 GLY D C 1
ATOM 4794 O O . GLY D 1 58 ? 7.136 23.773 57.095 1.00 15.48 58 GLY D O 1
ATOM 4795 N N . GLU D 1 59 ? 6.074 22.060 58.089 1.00 15.66 59 GLU D N 1
ATOM 4796 C CA . GLU D 1 59 ? 6.921 22.203 59.258 1.00 17.34 59 GLU D CA 1
ATOM 4797 C C . GLU D 1 59 ? 8.376 21.834 58.975 1.00 16.85 59 GLU D C 1
ATOM 4798 O O . GLU D 1 59 ? 9.281 22.432 59.528 1.00 16.10 59 GLU D O 1
ATOM 4804 N N . ARG D 1 60 ? 8.563 20.861 58.090 1.00 16.40 60 ARG D N 1
ATOM 4805 C CA . ARG D 1 60 ? 9.870 20.246 57.890 1.00 16.05 60 ARG D CA 1
ATOM 4806 C C . ARG D 1 60 ? 10.163 20.137 56.410 1.00 14.37 60 ARG D C 1
ATOM 4807 O O . ARG D 1 60 ? 9.310 19.741 55.658 1.00 13.17 60 ARG D O 1
ATOM 4815 N N . LEU D 1 61 ? 11.417 20.387 56.037 1.00 13.52 61 LEU D N 1
ATOM 4816 C CA . LEU D 1 61 ? 11.846 20.177 54.660 1.00 13.50 61 LEU D CA 1
ATOM 4817 C C . LEU D 1 61 ? 13.371 20.113 54.627 1.00 12.83 61 LEU D C 1
ATOM 4818 O O . LEU D 1 61 ? 14.054 20.610 55.530 1.00 13.82 61 LEU D O 1
ATOM 4823 N N . PHE D 1 62 ? 13.886 19.516 53.554 1.00 13.60 62 PHE D N 1
ATOM 4824 C CA . PHE D 1 62 ? 15.305 19.296 53.415 1.00 13.24 62 PHE D CA 1
ATOM 4825 C C . PHE D 1 62 ? 15.652 19.188 51.930 1.00 12.41 62 PHE D C 1
ATOM 4826 O O . PHE D 1 62 ? 14.976 18.480 51.185 1.00 11.60 62 PHE D O 1
ATOM 4834 N N . ILE D 1 63 ? 16.693 19.914 51.519 1.00 12.46 63 ILE D N 1
ATOM 4835 C CA . ILE D 1 63 ? 17.118 19.965 50.105 1.00 12.32 63 ILE D CA 1
ATOM 4836 C C . ILE D 1 63 ? 18.647 19.800 50.097 1.00 13.60 63 ILE D C 1
ATOM 4837 O O . ILE D 1 63 ? 19.342 20.500 50.832 1.00 13.21 63 ILE D O 1
ATOM 4842 N N . GLU D 1 64 ? 19.152 18.869 49.286 1.00 13.67 64 GLU D N 1
ATOM 4843 C CA . GLU D 1 64 ? 20.601 18.690 49.182 1.00 14.86 64 GLU D CA 1
ATOM 4844 C C . GLU D 1 64 ? 21.185 19.723 48.216 1.00 13.56 64 GLU D C 1
ATOM 4845 O O . GLU D 1 64 ? 20.744 19.773 47.064 1.00 14.74 64 GLU D O 1
ATOM 4851 N N . PRO D 1 65 ? 22.169 20.547 48.651 1.00 15.23 65 PRO D N 1
ATOM 4852 C CA . PRO D 1 65 ? 22.871 21.364 47.622 1.00 15.33 65 PRO D CA 1
ATOM 4853 C C . PRO D 1 65 ? 23.438 20.505 46.440 1.00 15.64 65 PRO D C 1
ATOM 4854 O O . PRO D 1 65 ? 23.707 19.341 46.619 1.00 16.71 65 PRO D O 1
ATOM 4858 N N . ASN D 1 66 ? 23.583 21.051 45.239 1.00 15.97 66 ASN D N 1
ATOM 4859 C CA . ASN D 1 66 ? 23.233 22.432 44.917 1.00 17.11 66 ASN D CA 1
ATOM 4860 C C . ASN D 1 66 ? 21.753 22.507 44.584 1.00 17.78 66 ASN D C 1
ATOM 4861 O O . ASN D 1 66 ? 21.153 21.532 44.079 1.00 18.16 66 ASN D O 1
ATOM 4866 N N . PHE D 1 67 ? 21.148 23.631 44.951 1.00 16.27 67 PHE D N 1
ATOM 4867 C CA . PHE D 1 67 ? 19.789 23.938 44.549 1.00 15.44 67 PHE D CA 1
ATOM 4868 C C . PHE D 1 67 ? 19.881 25.214 43.696 1.00 14.57 67 PHE D C 1
ATOM 4869 O O . PHE D 1 67 ? 20.764 26.045 43.936 1.00 14.10 67 PHE D O 1
ATOM 4877 N N . ARG D 1 68 ? 18.998 25.308 42.711 1.00 13.63 68 ARG D N 1
ATOM 4878 C CA . ARG D 1 68 ? 18.789 26.494 41.855 1.00 14.10 68 ARG D CA 1
ATOM 4879 C C . ARG D 1 68 ? 17.306 26.870 41.737 1.00 14.26 68 ARG D C 1
ATOM 4880 O O . ARG D 1 68 ? 16.431 26.024 41.577 1.00 14.83 68 ARG D O 1
ATOM 4888 N N . CYS D 1 69 ? 17.011 28.167 41.773 1.00 15.08 69 CYS D N 1
ATOM 4889 C CA . CYS D 1 69 ? 15.679 28.619 41.371 1.00 14.06 69 CYS D CA 1
ATOM 4890 C C . CYS D 1 69 ? 15.731 30.028 40.802 1.00 14.60 69 CYS D C 1
ATOM 4891 O O . CYS D 1 69 ? 16.780 30.680 40.858 1.00 14.36 69 CYS D O 1
ATOM 4894 N N . ASP D 1 70 ? 14.595 30.472 40.265 1.00 15.17 70 ASP D N 1
ATOM 4895 C CA . ASP D 1 70 ? 14.515 31.808 39.646 1.00 16.00 70 ASP D CA 1
ATOM 4896 C C . ASP D 1 70 ? 14.103 32.922 40.622 1.00 16.17 70 ASP D C 1
ATOM 4897 O O . ASP D 1 70 ? 14.746 33.989 40.644 1.00 15.19 70 ASP D O 1
ATOM 4902 N N . TYR D 1 71 ? 13.053 32.670 41.419 1.00 15.11 71 TYR D N 1
ATOM 4903 C CA . TYR D 1 71 ? 12.441 33.715 42.295 1.00 14.68 71 TYR D CA 1
ATOM 4904 C C . TYR D 1 71 ? 12.316 33.308 43.762 1.00 14.13 71 TYR D C 1
ATOM 4905 O O . TYR D 1 71 ? 12.428 34.142 44.666 1.00 14.20 71 TYR D O 1
ATOM 4914 N N . GLY D 1 72 ? 12.105 32.018 43.995 1.00 13.47 72 GLY D N 1
ATOM 4915 C CA . GLY D 1 72 ? 11.992 31.516 45.380 1.00 13.88 72 GLY D CA 1
ATOM 4916 C C . GLY D 1 72 ? 10.513 31.557 45.769 1.00 14.82 72 GLY D C 1
ATOM 4917 O O . GLY D 1 72 ? 9.913 30.530 46.086 1.00 14.15 72 GLY D O 1
ATOM 4918 N N . TYR D 1 73 ? 9.935 32.764 45.749 1.00 14.99 73 TYR D N 1
ATOM 4919 C CA . TYR D 1 73 ? 8.597 32.970 46.344 1.00 14.96 73 TYR D CA 1
ATOM 4920 C C . TYR D 1 73 ? 7.461 32.258 45.626 1.00 14.45 73 TYR D C 1
ATOM 4921 O O . TYR D 1 73 ? 6.340 32.146 46.151 1.00 14.91 73 TYR D O 1
ATOM 4930 N N . ASN D 1 74 ? 7.712 31.765 44.418 1.00 13.78 74 ASN D N 1
ATOM 4931 C CA . ASN D 1 74 ? 6.712 31.078 43.662 1.00 13.99 74 ASN D CA 1
ATOM 4932 C C . ASN D 1 74 ? 6.693 29.571 43.975 1.00 13.52 74 ASN D C 1
ATOM 4933 O O . ASN D 1 74 ? 5.839 28.868 43.495 1.00 14.57 74 ASN D O 1
ATOM 4938 N N . ILE D 1 75 ? 7.610 29.131 44.824 1.00 12.83 75 ILE D N 1
ATOM 4939 C CA . ILE D 1 75 ? 7.692 27.723 45.207 1.00 11.94 75 ILE D CA 1
ATOM 4940 C C . ILE D 1 75 ? 6.945 27.486 46.524 1.00 11.82 75 ILE D C 1
ATOM 4941 O O . ILE D 1 75 ? 7.217 28.164 47.533 1.00 12.56 75 ILE D O 1
ATOM 4946 N N . HIS D 1 76 ? 5.983 26.563 46.492 1.00 12.19 76 HIS D N 1
ATOM 4947 C CA . HIS D 1 76 ? 5.233 26.165 47.702 1.00 12.13 76 HIS D CA 1
ATOM 4948 C C . HIS D 1 76 ? 5.319 24.654 47.870 1.00 11.59 76 HIS D C 1
ATOM 4949 O O . HIS D 1 76 ? 5.013 23.935 46.933 1.00 12.81 76 HIS D O 1
ATOM 4956 N N . VAL D 1 77 ? 5.744 24.197 49.040 1.00 12.50 77 VAL D N 1
ATOM 4957 C CA . VAL D 1 77 ? 5.877 22.752 49.323 1.00 13.10 77 VAL D CA 1
ATOM 4958 C C . VAL D 1 77 ? 5.093 22.328 50.567 1.00 13.86 77 VAL D C 1
ATOM 4959 O O . VAL D 1 77 ? 4.981 23.089 51.538 1.00 14.09 77 VAL D O 1
ATOM 4963 N N . GLY D 1 78 ? 4.579 21.102 50.528 1.00 13.76 78 GLY D N 1
ATOM 4964 C CA . GLY D 1 78 ? 3.883 20.489 51.653 1.00 15.39 78 GLY D CA 1
ATOM 4965 C C . GLY D 1 78 ? 4.816 19.857 52.655 1.00 15.19 78 GLY D C 1
ATOM 4966 O O . GLY D 1 78 ? 6.037 20.003 52.590 1.00 15.17 78 GLY D O 1
ATOM 4967 N N . GLU D 1 79 ? 4.231 19.106 53.587 1.00 15.18 79 GLU D N 1
ATOM 4968 C CA . GLU D 1 79 ? 4.954 18.567 54.689 1.00 15.23 79 GLU D CA 1
ATOM 4969 C C . GLU D 1 79 ? 6.051 17.598 54.257 1.00 15.00 79 GLU D C 1
ATOM 4970 O O . GLU D 1 79 ? 5.855 16.837 53.308 1.00 15.20 79 GLU D O 1
ATOM 4976 N N . ASN D 1 80 ? 7.153 17.609 55.004 1.00 14.95 80 ASN D N 1
ATOM 4977 C CA . ASN D 1 80 ? 8.279 16.681 54.836 1.00 17.07 80 ASN D CA 1
ATOM 4978 C C . ASN D 1 80 ? 8.782 16.674 53.395 1.00 16.36 80 ASN D C 1
ATOM 4979 O O . ASN D 1 80 ? 8.993 15.640 52.774 1.00 18.62 80 ASN D O 1
ATOM 4984 N N . PHE D 1 81 ? 8.934 17.847 52.844 1.00 14.26 81 PHE D N 1
ATOM 4985 C CA . PHE D 1 81 ? 9.415 17.919 51.480 1.00 12.04 81 PHE D CA 1
ATOM 4986 C C . PHE D 1 81 ? 10.880 17.486 51.402 1.00 11.99 81 PHE D C 1
ATOM 4987 O O . PHE D 1 81 ? 11.648 17.893 52.217 1.00 12.63 81 PHE D O 1
ATOM 4995 N N . PHE D 1 82 ? 11.251 16.654 50.418 1.00 12.80 82 PHE D N 1
ATOM 4996 C CA . PHE D 1 82 ? 12.656 16.257 50.236 1.00 12.15 82 PHE D CA 1
ATOM 4997 C C . PHE D 1 82 ? 13.077 16.410 48.773 1.00 12.30 82 PHE D C 1
ATOM 4998 O O . PHE D 1 82 ? 12.347 15.949 47.879 1.00 12.39 82 PHE D O 1
ATOM 5006 N N . MET D 1 83 ? 14.232 17.049 48.526 1.00 12.76 83 MET D N 1
ATOM 5007 C CA . MET D 1 83 ? 14.756 17.096 47.131 1.00 13.20 83 MET D CA 1
ATOM 5008 C C . MET D 1 83 ? 16.239 16.832 47.199 1.00 12.00 83 MET D C 1
ATOM 5009 O O . MET D 1 83 ? 16.955 17.497 47.909 1.00 11.95 83 MET D O 1
ATOM 5014 N N . ASN D 1 84 ? 16.671 15.831 46.456 1.00 11.79 84 ASN D N 1
ATOM 5015 C CA . ASN D 1 84 ? 18.060 15.384 46.509 1.00 12.27 84 ASN D CA 1
ATOM 5016 C C . ASN D 1 84 ? 18.996 16.303 45.678 1.00 12.63 84 ASN D C 1
ATOM 5017 O O . ASN D 1 84 ? 18.548 17.335 45.158 1.00 11.80 84 ASN D O 1
ATOM 5022 N N . PHE D 1 85 ? 20.297 15.970 45.610 1.00 13.19 85 PHE D N 1
ATOM 5023 C CA . PHE D 1 85 ? 21.341 16.877 45.062 1.00 14.10 85 PHE D CA 1
ATOM 5024 C C . PHE D 1 85 ? 20.992 17.497 43.708 1.00 14.36 85 PHE D C 1
ATOM 5025 O O . PHE D 1 85 ? 20.389 16.866 42.861 1.00 14.97 85 PHE D O 1
ATOM 5033 N N . ASP D 1 86 ? 21.414 18.748 43.509 1.00 16.70 86 ASP D N 1
ATOM 5034 C CA . ASP D 1 86 ? 21.493 19.357 42.161 1.00 17.91 86 ASP D CA 1
ATOM 5035 C C . ASP D 1 86 ? 20.171 19.600 41.435 1.00 17.49 86 ASP D C 1
ATOM 5036 O O . ASP D 1 86 ? 20.084 19.486 40.201 1.00 19.70 86 ASP D O 1
ATOM 5041 N N . GLY D 1 87 ? 19.140 19.955 42.195 1.00 16.28 87 GLY D N 1
ATOM 5042 C CA . GLY D 1 87 ? 17.849 20.268 41.607 1.00 15.23 87 GLY D CA 1
ATOM 5043 C C . GLY D 1 87 ? 17.784 21.691 41.072 1.00 14.29 87 GLY D C 1
ATOM 5044 O O . GLY D 1 87 ? 18.550 22.557 41.496 1.00 14.36 87 GLY D O 1
ATOM 5045 N N . VAL D 1 88 ? 16.893 21.874 40.102 1.00 12.53 88 VAL D N 1
ATOM 5046 C CA . VAL D 1 88 ? 16.571 23.164 39.468 1.00 12.72 88 VAL D CA 1
ATOM 5047 C C . VAL D 1 88 ? 15.046 23.334 39.357 1.00 11.69 88 VAL D C 1
ATOM 5048 O O . VAL D 1 88 ? 14.363 22.506 38.805 1.00 11.86 88 VAL D O 1
ATOM 5052 N N . ILE D 1 89 ? 14.545 24.466 39.837 1.00 11.74 89 ILE D N 1
ATOM 5053 C CA . ILE D 1 89 ? 13.114 24.805 39.744 1.00 11.65 89 ILE D CA 1
ATOM 5054 C C . ILE D 1 89 ? 12.995 26.225 39.142 1.00 11.33 89 ILE D C 1
ATOM 5055 O O . ILE D 1 89 ? 13.295 27.180 39.821 1.00 13.60 89 ILE D O 1
ATOM 5060 N N . LEU D 1 90 ? 12.631 26.340 37.870 1.00 11.83 90 LEU D N 1
ATOM 5061 C CA . LEU D 1 90 ? 12.442 27.653 37.211 1.00 12.97 90 LEU D CA 1
ATOM 5062 C C . LEU D 1 90 ? 11.028 28.122 37.547 1.00 12.72 90 LEU D C 1
ATOM 5063 O O . LEU D 1 90 ? 10.114 27.786 36.849 1.00 13.06 90 LEU D O 1
ATOM 5068 N N . ASP D 1 91 ? 10.894 28.860 38.651 1.00 13.62 91 ASP D N 1
ATOM 5069 C CA . ASP D 1 91 ? 9.592 29.272 39.201 1.00 13.63 91 ASP D CA 1
ATOM 5070 C C . ASP D 1 91 ? 9.169 30.692 38.777 1.00 13.81 91 ASP D C 1
ATOM 5071 O O . ASP D 1 91 ? 8.884 31.555 39.620 1.00 12.84 91 ASP D O 1
ATOM 5076 N N . VAL D 1 92 ? 9.127 30.913 37.469 1.00 13.02 92 VAL D N 1
ATOM 5077 C CA . VAL D 1 92 ? 8.544 32.122 36.893 1.00 14.84 92 VAL D CA 1
ATOM 5078 C C . VAL D 1 92 ? 7.033 32.198 37.198 1.00 15.17 92 VAL D C 1
ATOM 5079 O O . VAL D 1 92 ? 6.529 33.282 37.513 1.00 16.67 92 VAL D O 1
ATOM 5083 N N . CYS D 1 93 ? 6.337 31.066 37.096 1.00 15.26 93 CYS D N 1
ATOM 5084 C CA . CYS D 1 93 ? 5.022 30.944 37.714 1.00 16.28 93 CYS D CA 1
ATOM 5085 C C . CYS D 1 93 ? 5.076 29.982 38.909 1.00 15.42 93 CYS D C 1
ATOM 5086 O O . CYS D 1 93 ? 6.155 29.483 39.297 1.00 14.66 93 CYS D O 1
ATOM 5089 N N . GLU D 1 94 ? 3.912 29.749 39.501 1.00 15.62 94 GLU D N 1
ATOM 5090 C CA . GLU D 1 94 ? 3.820 28.947 40.721 1.00 15.33 94 GLU D CA 1
ATOM 5091 C C . GLU D 1 94 ? 4.226 27.486 40.518 1.00 14.24 94 GLU D C 1
ATOM 5092 O O . GLU D 1 94 ? 3.903 26.908 39.496 1.00 16.28 94 GLU D O 1
ATOM 5098 N N . VAL D 1 95 ? 4.982 26.941 41.471 1.00 13.78 95 VAL D N 1
ATOM 5099 C CA . VAL D 1 95 ? 5.300 25.514 41.546 1.00 14.36 95 VAL D CA 1
ATOM 5100 C C . VAL D 1 95 ? 4.743 25.102 42.898 1.00 13.71 95 VAL D C 1
ATOM 5101 O O . VAL D 1 95 ? 5.296 25.491 43.937 1.00 14.17 95 VAL D O 1
ATOM 5105 N N . ARG D 1 96 ? 3.633 24.355 42.890 1.00 14.63 96 ARG D N 1
ATOM 5106 C CA . ARG D 1 96 ? 2.991 23.969 44.160 1.00 13.78 96 ARG D CA 1
ATOM 5107 C C . ARG D 1 96 ? 3.113 22.453 44.312 1.00 13.14 96 ARG D C 1
ATOM 5108 O O . ARG D 1 96 ? 2.688 21.732 43.440 1.00 16.24 96 ARG D O 1
ATOM 5116 N N . ILE D 1 97 ? 3.701 22.001 45.410 1.00 12.96 97 ILE D N 1
ATOM 5117 C CA . ILE D 1 97 ? 3.994 20.569 45.628 1.00 12.86 97 ILE D CA 1
ATOM 5118 C C . ILE D 1 97 ? 3.333 20.197 46.948 1.00 13.00 97 ILE D C 1
ATOM 5119 O O . ILE D 1 97 ? 3.418 20.944 47.936 1.00 14.08 97 ILE D O 1
ATOM 5124 N N . GLY D 1 98 ? 2.626 19.073 46.957 1.00 13.95 98 GLY D N 1
ATOM 5125 C CA . GLY D 1 98 ? 1.943 18.646 48.189 1.00 14.75 98 GLY D CA 1
ATOM 5126 C C . GLY D 1 98 ? 2.836 17.924 49.172 1.00 15.33 98 GLY D C 1
ATOM 5127 O O . GLY D 1 98 ? 4.087 18.085 49.214 1.00 14.82 98 GLY D O 1
ATOM 5128 N N . ASP D 1 99 ? 2.192 17.127 50.032 1.00 16.10 99 ASP D N 1
ATOM 5129 C CA . ASP D 1 99 ? 2.871 16.625 51.195 1.00 14.44 99 ASP D CA 1
ATOM 5130 C C . ASP D 1 99 ? 3.652 15.361 50.808 1.00 14.82 99 ASP D C 1
ATOM 5131 O O . ASP D 1 99 ? 3.265 14.653 49.875 1.00 14.34 99 ASP D O 1
ATOM 5136 N N . HIS D 1 100 ? 4.719 15.101 51.549 1.00 14.19 100 HIS D N 1
ATOM 5137 C CA . HIS D 1 100 ? 5.477 13.834 51.472 1.00 15.67 100 HIS D CA 1
ATOM 5138 C C . HIS D 1 100 ? 6.054 13.565 50.090 1.00 15.67 100 HIS D C 1
ATOM 5139 O O . HIS D 1 100 ? 6.054 12.431 49.608 1.00 16.16 100 HIS D O 1
ATOM 5146 N N . CYS D 1 101 ? 6.586 14.608 49.484 1.00 14.78 101 CYS D N 1
ATOM 5147 C CA . CYS D 1 101 ? 7.168 14.457 48.164 1.00 14.12 101 CYS D CA 1
ATOM 5148 C C . CYS D 1 101 ? 8.604 14.009 48.337 1.00 13.47 101 CYS D C 1
ATOM 5149 O O . CYS D 1 101 ? 9.307 14.525 49.189 1.00 13.22 101 CYS D O 1
ATOM 5152 N N . PHE D 1 102 ? 9.017 13.025 47.538 1.00 13.36 102 PHE D N 1
ATOM 5153 C CA . PHE D 1 102 ? 10.435 12.645 47.436 1.00 12.88 102 PHE D CA 1
ATOM 5154 C C . PHE D 1 102 ? 10.868 13.006 46.022 1.00 11.73 102 PHE D C 1
ATOM 5155 O O . PHE D 1 102 ? 10.296 12.498 45.057 1.00 12.60 102 PHE D O 1
ATOM 5163 N N . ILE D 1 103 ? 11.858 13.895 45.895 1.00 12.22 103 ILE D N 1
ATOM 5164 C CA . ILE D 1 103 ? 12.384 14.205 44.574 1.00 11.69 103 ILE D CA 1
ATOM 5165 C C . ILE D 1 103 ? 13.852 13.788 44.517 1.00 11.92 103 ILE D C 1
ATOM 5166 O O . ILE D 1 103 ? 14.666 14.157 45.395 1.00 11.94 103 ILE D O 1
ATOM 5171 N N . GLY D 1 104 ? 14.167 13.034 43.467 1.00 11.98 104 GLY D N 1
ATOM 5172 C CA . GLY D 1 104 ? 15.520 12.493 43.256 1.00 13.34 104 GLY D CA 1
ATOM 5173 C C . GLY D 1 104 ? 16.504 13.583 42.833 1.00 13.13 104 GLY D C 1
ATOM 5174 O O . GLY D 1 104 ? 16.163 14.766 42.753 1.00 13.95 104 GLY D O 1
ATOM 5175 N N . PRO D 1 105 ? 17.770 13.200 42.637 1.00 13.27 105 PRO D N 1
ATOM 5176 C CA . PRO D 1 105 ? 18.791 14.183 42.300 1.00 13.00 105 PRO D CA 1
ATOM 5177 C C . PRO D 1 105 ? 18.731 14.593 40.821 1.00 12.83 105 PRO D C 1
ATOM 5178 O O . PRO D 1 105 ? 18.201 13.848 39.985 1.00 13.52 105 PRO D O 1
ATOM 5182 N N . GLY D 1 106 ? 19.294 15.761 40.507 1.00 12.77 106 GLY D N 1
ATOM 5183 C CA . GLY D 1 106 ? 19.311 16.309 39.150 1.00 14.21 106 GLY D CA 1
ATOM 5184 C C . GLY D 1 106 ? 17.932 16.483 38.549 1.00 13.80 106 GLY D C 1
ATOM 5185 O O . GLY D 1 106 ? 17.769 16.403 37.331 1.00 14.91 106 GLY D O 1
ATOM 5186 N N . VAL D 1 107 ? 16.910 16.712 39.386 1.00 13.33 107 VAL D N 1
ATOM 5187 C CA . VAL D 1 107 ? 15.558 16.841 38.845 1.00 11.60 107 VAL D CA 1
ATOM 5188 C C . VAL D 1 107 ? 15.299 18.300 38.444 1.00 12.01 107 VAL D C 1
ATOM 5189 O O . VAL D 1 107 ? 15.644 19.197 39.212 1.00 12.43 107 VAL D O 1
ATOM 5193 N N . HIS D 1 108 ? 14.771 18.521 37.230 1.00 11.56 108 HIS D N 1
ATOM 5194 C CA . HIS D 1 108 ? 14.462 19.885 36.748 1.00 11.23 108 HIS D CA 1
ATOM 5195 C C . HIS D 1 108 ? 12.933 20.088 36.614 1.00 11.24 108 HIS D C 1
ATOM 5196 O O . HIS D 1 108 ? 12.250 19.291 36.012 1.00 12.95 108 HIS D O 1
ATOM 5203 N N . ILE D 1 109 ? 12.418 21.138 37.260 1.00 12.00 109 ILE D N 1
ATOM 5204 C CA . ILE D 1 109 ? 10.999 21.504 37.152 1.00 12.36 109 ILE D CA 1
ATOM 5205 C C . ILE D 1 109 ? 10.953 22.906 36.540 1.00 12.66 109 ILE D C 1
ATOM 5206 O O . ILE D 1 109 ? 11.542 23.835 37.096 1.00 14.89 109 ILE D O 1
ATOM 5211 N N . TYR D 1 110 ? 10.255 23.048 35.423 1.00 13.38 110 TYR D N 1
ATOM 5212 C CA . TYR D 1 110 ? 10.218 24.291 34.644 1.00 13.26 110 TYR D CA 1
ATOM 5213 C C . TYR D 1 110 ? 8.801 24.846 34.583 1.00 12.60 110 TYR D C 1
ATOM 5214 O O . TYR D 1 110 ? 7.876 24.117 34.291 1.00 13.07 110 TYR D O 1
ATOM 5223 N N . THR D 1 111 ? 8.656 26.142 34.840 1.00 13.90 111 THR D N 1
ATOM 5224 C CA . THR D 1 111 ? 7.432 26.868 34.532 1.00 14.51 111 THR D CA 1
ATOM 5225 C C . THR D 1 111 ? 7.718 27.920 33.433 1.00 15.47 111 THR D C 1
ATOM 5226 O O . THR D 1 111 ? 6.784 28.394 32.787 1.00 16.41 111 THR D O 1
ATOM 5230 N N . ALA D 1 112 ? 8.992 28.266 33.266 1.00 16.06 112 ALA D N 1
ATOM 5231 C CA . ALA D 1 112 ? 9.469 29.220 32.225 1.00 17.51 112 ALA D CA 1
ATOM 5232 C C . ALA D 1 112 ? 9.405 28.647 30.788 1.00 18.44 112 ALA D C 1
ATOM 5233 O O . ALA D 1 112 ? 9.732 27.475 30.539 1.00 18.10 112 ALA D O 1
ATOM 5235 N N . THR D 1 113 ? 8.965 29.468 29.826 1.00 19.13 113 THR D N 1
ATOM 5236 C CA . THR D 1 113 ? 8.893 29.040 28.432 1.00 20.54 113 THR D CA 1
ATOM 5237 C C . THR D 1 113 ? 9.049 30.235 27.486 1.00 20.39 113 THR D C 1
ATOM 5238 O O . THR D 1 113 ? 8.958 31.391 27.911 1.00 21.75 113 THR D O 1
ATOM 5242 N N . HIS D 1 114 ? 9.290 29.930 26.214 1.00 21.82 114 HIS D N 1
ATOM 5243 C CA . HIS D 1 114 ? 9.450 30.942 25.169 1.00 21.90 114 HIS D CA 1
ATOM 5244 C C . HIS D 1 114 ? 8.436 30.758 24.044 1.00 22.69 114 HIS D C 1
ATOM 5245 O O . HIS D 1 114 ? 7.885 29.660 23.848 1.00 23.02 114 HIS D O 1
ATOM 5252 N N . PRO D 1 115 ? 8.145 31.843 23.298 1.00 23.11 115 PRO D N 1
ATOM 5253 C CA . PRO D 1 115 ? 7.365 31.637 22.072 1.00 23.55 115 PRO D CA 1
ATOM 5254 C C . PRO D 1 115 ? 8.078 30.646 21.117 1.00 23.67 115 PRO D C 1
ATOM 5255 O O . PRO D 1 115 ? 9.310 30.632 21.068 1.00 23.35 115 PRO D O 1
ATOM 5259 N N . LEU D 1 116 ? 7.311 29.826 20.396 1.00 25.00 116 LEU D N 1
ATOM 5260 C CA . LEU D 1 116 ? 7.885 28.900 19.397 1.00 25.77 116 LEU D CA 1
ATOM 5261 C C . LEU D 1 116 ? 8.437 29.611 18.158 1.00 26.55 116 LEU D C 1
ATOM 5262 O O . LEU D 1 116 ? 9.513 29.241 17.663 1.00 26.30 116 LEU D O 1
ATOM 5267 N N . ASP D 1 117 ? 7.707 30.622 17.672 1.00 26.38 117 ASP D N 1
ATOM 5268 C CA . ASP D 1 117 ? 8.152 31.488 16.554 1.00 26.68 117 ASP D CA 1
ATOM 5269 C C . ASP D 1 117 ? 9.468 32.227 16.839 1.00 27.11 117 ASP D C 1
ATOM 5270 O O . ASP D 1 117 ? 9.566 32.934 17.838 1.00 25.69 117 ASP D O 1
ATOM 5275 N N . PRO D 1 118 ? 10.484 32.087 15.949 1.00 28.14 118 PRO D N 1
ATOM 5276 C CA . PRO D 1 118 ? 11.803 32.656 16.220 1.00 28.08 118 PRO D CA 1
ATOM 5277 C C . PRO D 1 118 ? 11.823 34.163 16.442 1.00 27.91 118 PRO D C 1
ATOM 5278 O O . PRO D 1 118 ? 12.580 34.651 17.274 1.00 26.64 118 PRO D O 1
ATOM 5282 N N . HIS D 1 119 ? 11.020 34.890 15.667 1.00 29.22 119 HIS D N 1
ATOM 5283 C CA . HIS D 1 119 ? 10.979 36.347 15.753 1.00 29.55 119 HIS D CA 1
ATOM 5284 C C . HIS D 1 119 ? 10.242 36.777 17.017 1.00 28.49 119 HIS D C 1
ATOM 5285 O O . HIS D 1 119 ? 10.694 37.680 17.738 1.00 26.99 119 HIS D O 1
ATOM 5292 N N . GLU D 1 120 ? 9.124 36.112 17.290 1.00 27.86 120 GLU D N 1
ATOM 5293 C CA . GLU D 1 120 ? 8.443 36.302 18.581 1.00 27.53 120 GLU D CA 1
ATOM 5294 C C . GLU D 1 120 ? 9.409 36.055 19.766 1.00 26.99 120 GLU D C 1
ATOM 5295 O O . GLU D 1 120 ? 9.645 36.958 20.563 1.00 26.66 120 GLU D O 1
ATOM 5301 N N . ARG D 1 121 ? 10.056 34.882 19.829 1.00 26.81 121 ARG D N 1
ATOM 5302 C CA . ARG D 1 121 ? 11.073 34.621 20.877 1.00 26.84 121 ARG D CA 1
ATOM 5303 C C . ARG D 1 121 ? 12.186 35.684 20.977 1.00 26.87 121 ARG D C 1
ATOM 5304 O O . ARG D 1 121 ? 12.646 36.035 22.075 1.00 26.98 121 ARG D O 1
ATOM 5312 N N . ASN D 1 122 ? 12.641 36.193 19.836 1.00 28.61 122 ASN D N 1
ATOM 5313 C CA . ASN D 1 122 ? 13.734 37.178 19.844 1.00 29.46 122 ASN D CA 1
ATOM 5314 C C . ASN D 1 122 ? 13.355 38.572 20.352 1.00 30.64 122 ASN D C 1
ATOM 5315 O O . ASN D 1 122 ? 14.220 39.332 20.770 1.00 29.61 122 ASN D O 1
ATOM 5320 N N . SER D 1 123 ? 12.064 38.898 20.323 1.00 31.86 123 SER D N 1
ATOM 5321 C CA . SER D 1 123 ? 11.561 40.130 20.951 1.00 33.37 123 SER D CA 1
ATOM 5322 C C . SER D 1 123 ? 12.081 40.267 22.391 1.00 33.21 123 SER D C 1
ATOM 5323 O O . SER D 1 123 ? 12.338 41.376 22.870 1.00 34.48 123 SER D O 1
ATOM 5326 N N . GLY D 1 124 ? 12.231 39.130 23.075 1.00 32.88 124 GLY D N 1
ATOM 5327 C CA . GLY D 1 124 ? 12.841 39.075 24.408 1.00 31.46 124 GLY D CA 1
ATOM 5328 C C . GLY D 1 124 ? 11.786 38.846 25.483 1.00 30.55 124 GLY D C 1
ATOM 5329 O O . GLY D 1 124 ? 12.084 38.840 26.681 1.00 31.02 124 GLY D O 1
ATOM 5330 N N . LEU D 1 125 ? 10.543 38.691 25.041 1.00 29.22 125 LEU D N 1
ATOM 5331 C CA . LEU D 1 125 ? 9.428 38.474 25.939 1.00 27.48 125 LEU D CA 1
ATOM 5332 C C . LEU D 1 125 ? 9.328 36.974 26.204 1.00 26.47 125 LEU D C 1
ATOM 5333 O O . LEU D 1 125 ? 9.550 36.155 25.303 1.00 26.54 125 LEU D O 1
ATOM 5338 N N . GLU D 1 126 ? 9.017 36.618 27.446 1.00 24.50 126 GLU D N 1
ATOM 5339 C CA . GLU D 1 126 ? 8.803 35.214 27.783 1.00 23.07 126 GLU D CA 1
ATOM 5340 C C . GLU D 1 126 ? 7.439 35.047 28.438 1.00 21.33 126 GLU D C 1
ATOM 5341 O O . GLU D 1 126 ? 6.694 36.000 28.597 1.00 19.61 126 GLU D O 1
ATOM 5347 N N . TYR D 1 127 ? 7.126 33.833 28.862 1.00 19.63 127 TYR D N 1
ATOM 5348 C CA . TYR D 1 127 ? 5.962 33.629 29.694 1.00 18.83 127 TYR D CA 1
ATOM 5349 C C . TYR D 1 127 ? 6.113 32.386 30.562 1.00 18.20 127 TYR D C 1
ATOM 5350 O O . TYR D 1 127 ? 7.157 31.725 30.528 1.00 16.87 127 TYR D O 1
ATOM 5359 N N . GLY D 1 128 ? 5.092 32.107 31.357 1.00 17.33 128 GLY D N 1
ATOM 5360 C CA . GLY D 1 128 ? 5.159 30.954 32.262 1.00 17.82 128 GLY D CA 1
ATOM 5361 C C . GLY D 1 128 ? 3.856 30.184 32.309 1.00 18.17 128 GLY D C 1
ATOM 5362 O O . GLY D 1 128 ? 2.787 30.732 32.012 1.00 17.21 128 GLY D O 1
ATOM 5363 N N . LYS D 1 129 ? 3.937 28.900 32.675 1.00 18.29 129 LYS D N 1
ATOM 5364 C CA . LYS D 1 129 ? 2.744 28.104 32.963 1.00 19.58 129 LYS D CA 1
ATOM 5365 C C . LYS D 1 129 ? 3.076 27.297 34.248 1.00 18.71 129 LYS D C 1
ATOM 5366 O O . LYS D 1 129 ? 4.144 26.652 34.336 1.00 16.82 129 LYS D O 1
ATOM 5372 N N . PRO D 1 130 ? 2.183 27.346 35.251 1.00 18.01 130 PRO D N 1
ATOM 5373 C CA . PRO D 1 130 ? 2.501 26.762 36.547 1.00 16.45 130 PRO D CA 1
ATOM 5374 C C . PRO D 1 130 ? 2.600 25.227 36.483 1.00 14.83 130 PRO D C 1
ATOM 5375 O O . PRO D 1 130 ? 2.088 24.600 35.547 1.00 15.05 130 PRO D O 1
ATOM 5379 N N . VAL D 1 131 ? 3.204 24.653 37.508 1.00 14.93 131 VAL D N 1
ATOM 5380 C CA . VAL D 1 131 ? 3.318 23.200 37.691 1.00 13.61 131 VAL D CA 1
ATOM 5381 C C . VAL D 1 131 ? 2.704 22.883 39.060 1.00 14.06 131 VAL D C 1
ATOM 5382 O O . VAL D 1 131 ? 2.984 23.566 40.038 1.00 13.93 131 VAL D O 1
ATOM 5386 N N . VAL D 1 132 ? 1.868 21.860 39.099 1.00 13.83 132 VAL D N 1
ATOM 5387 C CA . VAL D 1 132 ? 1.214 21.438 40.334 1.00 14.43 132 VAL D CA 1
ATOM 5388 C C . VAL D 1 132 ? 1.519 19.979 40.524 1.00 14.19 132 VAL D C 1
ATOM 5389 O O . VAL D 1 132 ? 1.357 19.190 39.572 1.00 15.66 132 VAL D O 1
ATOM 5393 N N . ILE D 1 133 ? 1.921 19.599 41.731 1.00 13.89 133 ILE D N 1
ATOM 5394 C CA . ILE D 1 133 ? 2.285 18.214 42.022 1.00 14.29 133 ILE D CA 1
ATOM 5395 C C . ILE D 1 133 ? 1.509 17.855 43.271 1.00 14.19 133 ILE D C 1
ATOM 5396 O O . ILE D 1 133 ? 1.622 18.551 44.284 1.00 13.50 133 ILE D O 1
ATOM 5401 N N . GLY D 1 134 ? 0.741 16.772 43.201 1.00 15.00 134 GLY D N 1
ATOM 5402 C CA . GLY D 1 134 ? -0.065 16.315 44.359 1.00 15.93 134 GLY D CA 1
ATOM 5403 C C . GLY D 1 134 ? 0.701 15.783 45.556 1.00 15.13 134 GLY D C 1
ATOM 5404 O O . GLY D 1 134 ? 1.921 16.039 45.757 1.00 14.92 134 GLY D O 1
ATOM 5405 N N . HIS D 1 135 ? -0.029 15.017 46.367 1.00 15.30 135 HIS D N 1
ATOM 5406 C CA . HIS D 1 135 ? 0.483 14.490 47.620 1.00 15.34 135 HIS D CA 1
ATOM 5407 C C . HIS D 1 135 ? 1.065 13.106 47.369 1.00 14.87 135 HIS D C 1
ATOM 5408 O O . HIS D 1 135 ? 0.562 12.386 46.535 1.00 15.95 135 HIS D O 1
ATOM 5415 N N . ASN D 1 136 ? 2.052 12.718 48.169 1.00 15.46 136 ASN D N 1
ATOM 5416 C CA . ASN D 1 136 ? 2.632 11.353 48.161 1.00 15.22 136 ASN D CA 1
ATOM 5417 C C . ASN D 1 136 ? 3.184 11.000 46.767 1.00 14.82 136 ASN D C 1
ATOM 5418 O O . ASN D 1 136 ? 3.025 9.861 46.317 1.00 14.77 136 ASN D O 1
ATOM 5423 N N . VAL D 1 137 ? 3.798 11.989 46.118 1.00 13.63 137 VAL D N 1
ATOM 5424 C CA . VAL D 1 137 ? 4.425 11.828 44.781 1.00 11.56 137 VAL D CA 1
ATOM 5425 C C . VAL D 1 137 ? 5.922 11.483 44.907 1.00 12.27 137 VAL D C 1
ATOM 5426 O O . VAL D 1 137 ? 6.599 12.016 45.753 1.00 11.03 137 VAL D O 1
ATOM 5430 N N . TRP D 1 138 ? 6.407 10.588 44.043 1.00 11.59 138 TRP D N 1
ATOM 5431 C CA . TRP D 1 138 ? 7.842 10.304 43.980 1.00 12.83 138 TRP D CA 1
ATOM 5432 C C . TRP D 1 138 ? 8.292 10.701 42.576 1.00 11.41 138 TRP D C 1
ATOM 5433 O O . TRP D 1 138 ? 7.814 10.154 41.591 1.00 11.81 138 TRP D O 1
ATOM 5444 N N . ILE D 1 139 ? 9.154 11.708 42.496 1.00 12.57 139 ILE D N 1
ATOM 5445 C CA . ILE D 1 139 ? 9.789 12.057 41.226 1.00 12.09 139 ILE D CA 1
ATOM 5446 C C . ILE D 1 139 ? 11.223 11.498 41.202 1.00 12.37 139 ILE D C 1
ATOM 5447 O O . ILE D 1 139 ? 12.092 11.903 42.001 1.00 12.12 139 ILE D O 1
ATOM 5452 N N . GLY D 1 140 ? 11.441 10.560 40.285 1.00 12.78 140 GLY D N 1
ATOM 5453 C CA . GLY D 1 140 ? 12.730 9.849 40.151 1.00 12.23 140 GLY D CA 1
ATOM 5454 C C . GLY D 1 140 ? 13.827 10.811 39.721 1.00 12.66 140 GLY D C 1
ATOM 5455 O O . GLY D 1 140 ? 13.555 11.834 39.122 1.00 11.52 140 GLY D O 1
ATOM 5456 N N . GLY D 1 141 ? 15.070 10.484 40.057 1.00 12.95 141 GLY D N 1
ATOM 5457 C CA . GLY D 1 141 ? 16.187 11.360 39.705 1.00 13.17 141 GLY D CA 1
ATOM 5458 C C . GLY D 1 141 ? 16.230 11.594 38.197 1.00 12.63 141 GLY D C 1
ATOM 5459 O O . GLY D 1 141 ? 15.835 10.734 37.425 1.00 13.03 141 GLY D O 1
ATOM 5460 N N . ARG D 1 142 ? 16.708 12.770 37.797 1.00 13.14 142 ARG D N 1
ATOM 5461 C CA . ARG D 1 142 ? 16.907 13.161 36.389 1.00 13.77 142 ARG D CA 1
ATOM 5462 C C . ARG D 1 142 ? 15.631 13.326 35.574 1.00 13.98 142 ARG D C 1
ATOM 5463 O O . ARG D 1 142 ? 15.665 13.382 34.335 1.00 15.76 142 ARG D O 1
ATOM 5471 N N . ALA D 1 143 ? 14.482 13.330 36.249 1.00 13.15 143 ALA D N 1
ATOM 5472 C CA . ALA D 1 143 ? 13.249 13.623 35.563 1.00 12.88 143 ALA D CA 1
ATOM 5473 C C . ALA D 1 143 ? 13.217 15.100 35.200 1.00 12.14 143 ALA D C 1
ATOM 5474 O O . ALA D 1 143 ? 13.916 15.904 35.816 1.00 11.70 143 ALA D O 1
ATOM 5476 N N . VAL D 1 144 ? 12.386 15.410 34.207 1.00 12.04 144 VAL D N 1
ATOM 5477 C CA . VAL D 1 144 ? 12.093 16.764 33.730 1.00 12.69 144 VAL D CA 1
ATOM 5478 C C . VAL D 1 144 ? 10.576 16.949 33.763 1.00 12.57 144 VAL D C 1
ATOM 5479 O O . VAL D 1 144 ? 9.828 16.170 33.175 1.00 13.01 144 VAL D O 1
ATOM 5483 N N . ILE D 1 145 ? 10.133 17.983 34.480 1.00 12.65 145 ILE D N 1
ATOM 5484 C CA . ILE D 1 145 ? 8.721 18.323 34.517 1.00 12.44 145 ILE D CA 1
ATOM 5485 C C . ILE D 1 145 ? 8.478 19.645 33.762 1.00 12.94 145 ILE D C 1
ATOM 5486 O O . ILE D 1 145 ? 9.002 20.687 34.169 1.00 14.91 145 ILE D O 1
ATOM 5491 N N . ASN D 1 146 ? 7.705 19.606 32.684 1.00 13.85 146 ASN D N 1
ATOM 5492 C CA . ASN D 1 146 ? 7.539 20.781 31.802 1.00 14.74 146 ASN D CA 1
ATOM 5493 C C . ASN D 1 146 ? 6.459 21.762 32.308 1.00 14.88 146 ASN D C 1
ATOM 5494 O O . ASN D 1 146 ? 5.651 21.412 33.187 1.00 13.60 146 ASN D O 1
ATOM 5499 N N . PRO D 1 147 ? 6.471 22.992 31.775 1.00 15.30 147 PRO D N 1
ATOM 5500 C CA . PRO D 1 147 ? 5.494 23.993 32.211 1.00 15.05 147 PRO D CA 1
ATOM 5501 C C . PRO D 1 147 ? 4.060 23.553 31.963 1.00 15.38 147 PRO D C 1
ATOM 5502 O O . PRO D 1 147 ? 3.754 22.874 30.957 1.00 15.31 147 PRO D O 1
ATOM 5506 N N . GLY D 1 148 ? 3.186 23.924 32.896 1.00 16.26 148 GLY D N 1
ATOM 5507 C CA . GLY D 1 148 ? 1.764 23.649 32.742 1.00 15.92 148 GLY D CA 1
ATOM 5508 C C . GLY D 1 148 ? 1.344 22.250 33.174 1.00 15.86 148 GLY D C 1
ATOM 5509 O O . GLY D 1 148 ? 0.163 21.887 33.024 1.00 16.71 148 GLY D O 1
ATOM 5510 N N . VAL D 1 149 ? 2.290 21.450 33.669 1.00 14.73 149 VAL D N 1
ATOM 5511 C CA . VAL D 1 149 ? 1.978 20.068 33.993 1.00 15.13 149 VAL D CA 1
ATOM 5512 C C . VAL D 1 149 ? 1.389 19.965 35.411 1.00 14.47 149 VAL D C 1
ATOM 5513 O O . VAL D 1 149 ? 1.844 20.648 36.321 1.00 14.75 149 VAL D O 1
ATOM 5517 N N . THR D 1 150 ? 0.350 19.144 35.547 1.00 15.53 150 THR D N 1
ATOM 5518 C CA . THR D 1 150 ? -0.179 18.730 36.856 1.00 14.74 150 THR D CA 1
ATOM 5519 C C . THR D 1 150 ? 0.021 17.221 37.005 1.00 14.27 150 THR D C 1
ATOM 5520 O O . THR D 1 150 ? -0.312 16.458 36.092 1.00 15.26 150 THR D O 1
ATOM 5524 N N . ILE D 1 151 ? 0.528 16.817 38.167 1.00 13.55 151 ILE D N 1
ATOM 5525 C CA . ILE D 1 151 ? 0.794 15.427 38.535 1.00 13.09 151 ILE D CA 1
ATOM 5526 C C . ILE D 1 151 ? -0.111 15.068 39.702 1.00 13.58 151 ILE D C 1
ATOM 5527 O O . ILE D 1 151 ? -0.049 15.736 40.758 1.00 13.57 151 ILE D O 1
ATOM 5532 N N . GLY D 1 152 ? -0.976 14.073 39.496 1.00 14.17 152 GLY D N 1
ATOM 5533 C CA . GLY D 1 152 ? -1.953 13.666 40.515 1.00 14.82 152 GLY D CA 1
ATOM 5534 C C . GLY D 1 152 ? -1.354 13.042 41.753 1.00 15.14 152 GLY D C 1
ATOM 5535 O O . GLY D 1 152 ? -0.126 12.706 41.811 1.00 14.69 152 GLY D O 1
ATOM 5536 N N . ASP D 1 153 ? -2.179 12.921 42.806 1.00 14.43 153 ASP D N 1
ATOM 5537 C CA . ASP D 1 153 ? -1.718 12.328 44.052 1.00 14.92 153 ASP D CA 1
ATOM 5538 C C . ASP D 1 153 ? -1.212 10.896 43.831 1.00 13.90 153 ASP D C 1
ATOM 5539 O O . ASP D 1 153 ? -1.765 10.171 43.010 1.00 15.60 153 ASP D O 1
ATOM 5544 N N . ASN D 1 154 ? -0.173 10.513 44.562 1.00 13.96 154 ASN D N 1
ATOM 5545 C CA . ASN D 1 154 ? 0.345 9.137 44.591 1.00 13.35 154 ASN D CA 1
ATOM 5546 C C . ASN D 1 154 ? 1.134 8.748 43.323 1.00 13.57 154 ASN D C 1
ATOM 5547 O O . ASN D 1 154 ? 1.526 7.586 43.173 1.00 13.55 154 ASN D O 1
ATOM 5552 N N . ALA D 1 155 ? 1.378 9.698 42.419 1.00 12.03 155 ALA D N 1
ATOM 5553 C CA . ALA D 1 155 ? 1.922 9.315 41.108 1.00 11.68 155 ALA D CA 1
ATOM 5554 C C . ALA D 1 155 ? 3.398 9.057 41.312 1.00 12.26 155 ALA D C 1
ATOM 5555 O O . ALA D 1 155 ? 3.974 9.508 42.303 1.00 11.79 155 ALA D O 1
ATOM 5557 N N . VAL D 1 156 ? 3.987 8.268 40.407 1.00 13.10 156 VAL D N 1
ATOM 5558 C CA . VAL D 1 156 ? 5.425 8.018 40.432 1.00 12.09 156 VAL D CA 1
ATOM 5559 C C . VAL D 1 156 ? 5.960 8.407 39.041 1.00 12.76 156 VAL D C 1
ATOM 5560 O O . VAL D 1 156 ? 5.441 7.944 38.007 1.00 13.45 156 VAL D O 1
ATOM 5564 N N . ILE D 1 157 ? 7.007 9.234 39.040 1.00 11.95 157 ILE D N 1
ATOM 5565 C CA . ILE D 1 157 ? 7.707 9.602 37.792 1.00 12.26 157 ILE D CA 1
ATOM 5566 C C . ILE D 1 157 ? 9.023 8.799 37.776 1.00 11.17 157 ILE D C 1
ATOM 5567 O O . ILE D 1 157 ? 9.844 8.963 38.668 1.00 13.27 157 ILE D O 1
ATOM 5572 N N . ALA D 1 158 ? 9.179 7.895 36.807 1.00 12.32 158 ALA D N 1
ATOM 5573 C CA . ALA D 1 158 ? 10.399 7.079 36.684 1.00 13.10 158 ALA D CA 1
ATOM 5574 C C . ALA D 1 158 ? 11.623 7.994 36.582 1.00 12.34 158 ALA D C 1
ATOM 5575 O O . ALA D 1 158 ? 11.527 9.116 36.075 1.00 12.98 158 ALA D O 1
ATOM 5577 N N . SER D 1 159 ? 12.776 7.506 37.031 1.00 12.72 159 SER D N 1
ATOM 5578 C CA . SER D 1 159 ? 13.999 8.267 36.861 1.00 12.62 159 SER D CA 1
ATOM 5579 C C . SER D 1 159 ? 14.159 8.581 35.353 1.00 12.63 159 SER D C 1
ATOM 5580 O O . SER D 1 159 ? 13.764 7.781 34.493 1.00 14.44 159 SER D O 1
ATOM 5583 N N . GLY D 1 160 ? 14.745 9.732 35.052 1.00 12.95 160 GLY D N 1
ATOM 5584 C CA . GLY D 1 160 ? 14.875 10.220 33.652 1.00 12.35 160 GLY D CA 1
ATOM 5585 C C . GLY D 1 160 ? 13.657 10.541 32.808 1.00 12.67 160 GLY D C 1
ATOM 5586 O O . GLY D 1 160 ? 13.832 10.886 31.631 1.00 13.09 160 GLY D O 1
ATOM 5587 N N . ALA D 1 161 ? 12.426 10.454 33.360 1.00 12.34 161 ALA D N 1
ATOM 5588 C CA . ALA D 1 161 ? 11.218 10.705 32.562 1.00 13.98 161 ALA D CA 1
ATOM 5589 C C . ALA D 1 161 ? 11.110 12.165 32.140 1.00 13.59 161 ALA D C 1
ATOM 5590 O O . ALA D 1 161 ? 11.341 13.056 32.938 1.00 16.38 161 ALA D O 1
ATOM 5592 N N . VAL D 1 162 ? 10.726 12.404 30.905 1.00 13.73 162 VAL D N 1
ATOM 5593 C CA . VAL D 1 162 ? 10.477 13.779 30.445 1.00 14.27 162 VAL D CA 1
ATOM 5594 C C . VAL D 1 162 ? 8.965 13.973 30.303 1.00 13.92 162 VAL D C 1
ATOM 5595 O O . VAL D 1 162 ? 8.343 13.493 29.357 1.00 14.13 162 VAL D O 1
ATOM 5599 N N . VAL D 1 163 ? 8.399 14.669 31.288 1.00 15.55 163 VAL D N 1
ATOM 5600 C CA . VAL D 1 163 ? 6.948 14.753 31.475 1.00 16.27 163 VAL D CA 1
ATOM 5601 C C . VAL D 1 163 ? 6.442 16.032 30.814 1.00 16.20 163 VAL D C 1
ATOM 5602 O O . VAL D 1 163 ? 6.767 17.135 31.250 1.00 16.04 163 VAL D O 1
ATOM 5606 N N . THR D 1 164 ? 5.680 15.851 29.745 1.00 16.53 164 THR D N 1
ATOM 5607 C CA . THR D 1 164 ? 5.254 16.922 28.850 1.00 18.15 164 THR D CA 1
ATOM 5608 C C . THR D 1 164 ? 3.752 17.141 28.998 1.00 17.94 164 THR D C 1
ATOM 5609 O O . THR D 1 164 ? 3.217 18.105 28.464 1.00 19.58 164 THR D O 1
ATOM 5613 N N . LYS D 1 165 ? 3.077 16.227 29.700 1.00 18.41 165 LYS D N 1
ATOM 5614 C CA . LYS D 1 165 ? 1.620 16.332 29.869 1.00 18.82 165 LYS D CA 1
ATOM 5615 C C . LYS D 1 165 ? 1.201 15.876 31.272 1.00 18.72 165 LYS D C 1
ATOM 5616 O O . LYS D 1 165 ? 2.018 15.354 32.043 1.00 17.81 165 LYS D O 1
ATOM 5622 N N . ASP D 1 166 ? -0.066 16.123 31.607 1.00 17.74 166 ASP D N 1
ATOM 5623 C CA . ASP D 1 166 ? -0.537 15.801 32.957 1.00 17.06 166 ASP D CA 1
ATOM 5624 C C . ASP D 1 166 ? -0.374 14.328 33.249 1.00 15.86 166 ASP D C 1
ATOM 5625 O O . ASP D 1 166 ? -0.474 13.501 32.359 1.00 16.94 166 ASP D O 1
ATOM 5630 N N . VAL D 1 167 ? -0.122 14.007 34.514 1.00 16.24 167 VAL D N 1
ATOM 5631 C CA . VAL D 1 167 ? 0.026 12.640 34.939 1.00 15.89 167 VAL D CA 1
ATOM 5632 C C . VAL D 1 167 ? -1.125 12.382 35.864 1.00 16.43 167 VAL D C 1
ATOM 5633 O O . VAL D 1 167 ? -1.276 13.096 36.851 1.00 16.66 167 VAL D O 1
ATOM 5637 N N . PRO D 1 168 ? -1.932 11.357 35.558 1.00 18.26 168 PRO D N 1
ATOM 5638 C CA . PRO D 1 168 ? -3.062 11.019 36.436 1.00 17.92 168 PRO D CA 1
ATOM 5639 C C . PRO D 1 168 ? -2.633 10.593 37.838 1.00 17.45 168 PRO D C 1
ATOM 5640 O O . PRO D 1 168 ? -1.514 10.101 38.071 1.00 16.95 168 PRO D O 1
ATOM 5644 N N . ALA D 1 169 ? -3.540 10.764 38.786 1.00 17.57 169 ALA D N 1
ATOM 5645 C CA . ALA D 1 169 ? -3.311 10.243 40.123 1.00 16.42 169 ALA D CA 1
ATOM 5646 C C . ALA D 1 169 ? -3.100 8.709 40.039 1.00 16.46 169 ALA D C 1
ATOM 5647 O O . ALA D 1 169 ? -3.709 8.059 39.191 1.00 18.23 169 ALA D O 1
ATOM 5649 N N . ASN D 1 170 ? -2.197 8.164 40.870 1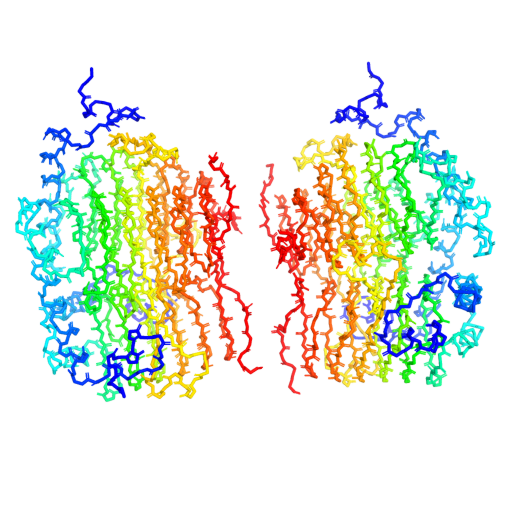.00 17.58 170 ASN D N 1
ATOM 5650 C CA . ASN D 1 170 ? -2.011 6.703 41.001 1.00 18.02 170 ASN D CA 1
ATOM 5651 C C . ASN D 1 170 ? -1.410 6.047 39.746 1.00 19.21 170 ASN D C 1
ATOM 5652 O O . ASN D 1 170 ? -1.568 4.838 39.529 1.00 20.54 170 ASN D O 1
ATOM 5657 N N . ALA D 1 171 ? -0.758 6.861 38.918 1.00 19.42 171 ALA D N 1
ATOM 5658 C CA . ALA D 1 171 ? -0.089 6.372 37.713 1.00 18.10 171 ALA D CA 1
ATOM 5659 C C . ALA D 1 171 ? 1.442 6.348 37.931 1.00 17.56 171 ALA D C 1
ATOM 5660 O O . ALA D 1 171 ? 2.002 7.153 38.710 1.00 16.16 171 ALA D O 1
ATOM 5662 N N . VAL D 1 172 ? 2.098 5.393 37.257 1.00 17.30 172 VAL D N 1
ATOM 5663 C CA . VAL D 1 172 ? 3.573 5.398 37.098 1.00 16.38 172 VAL D CA 1
ATOM 5664 C C . VAL D 1 172 ? 3.841 5.790 35.638 1.00 15.68 172 VAL D C 1
ATOM 5665 O O . VAL D 1 172 ? 3.220 5.194 34.736 1.00 15.31 172 VAL D O 1
ATOM 5669 N N . VAL D 1 173 ? 4.671 6.823 35.412 1.00 15.25 173 VAL D N 1
ATOM 5670 C CA . VAL D 1 173 ? 4.983 7.261 34.034 1.00 15.10 173 VAL D CA 1
ATOM 5671 C C . VAL D 1 173 ? 6.508 7.175 33.807 1.00 15.00 173 VAL D C 1
ATOM 5672 O O . VAL D 1 173 ? 7.276 7.289 34.723 1.00 15.83 173 VAL D O 1
ATOM 5676 N N . GLY D 1 174 ? 6.906 6.952 32.561 1.00 16.00 174 GLY D N 1
ATOM 5677 C CA . GLY D 1 174 ? 8.322 6.814 32.243 1.00 14.76 174 GLY D CA 1
ATOM 5678 C C . GLY D 1 174 ? 8.503 7.032 30.759 1.00 15.15 174 GLY D C 1
ATOM 5679 O O . GLY D 1 174 ? 7.554 6.908 29.982 1.00 13.33 174 GLY D O 1
ATOM 5680 N N . GLY D 1 175 ? 9.731 7.356 30.366 1.00 14.77 175 GLY D N 1
ATOM 5681 C CA . GLY D 1 175 ? 10.028 7.553 28.933 1.00 15.25 175 GLY D CA 1
ATOM 5682 C C . GLY D 1 175 ? 10.127 9.019 28.568 1.00 16.67 175 GLY D C 1
ATOM 5683 O O . GLY D 1 175 ? 10.067 9.895 29.436 1.00 17.23 175 GLY D O 1
ATOM 5684 N N . ASN D 1 176 ? 10.344 9.265 27.280 1.00 17.64 176 ASN D N 1
ATOM 5685 C CA . ASN D 1 176 ? 10.539 10.591 26.728 1.00 19.48 176 ASN D CA 1
ATOM 5686 C C . ASN D 1 176 ? 9.941 10.664 25.316 1.00 21.16 176 ASN D C 1
ATOM 5687 O O . ASN D 1 176 ? 10.581 10.222 24.342 1.00 21.26 176 ASN D O 1
ATOM 5692 N N . PRO D 1 177 ? 8.723 11.228 25.177 1.00 21.15 177 PRO D N 1
ATOM 5693 C CA . PRO D 1 177 ? 7.853 11.785 26.231 1.00 21.58 177 PRO D CA 1
ATOM 5694 C C . PRO D 1 177 ? 7.297 10.723 27.157 1.00 20.37 177 PRO D C 1
ATOM 5695 O O . PRO D 1 177 ? 6.972 9.610 26.721 1.00 21.35 177 PRO D O 1
ATOM 5699 N N . ALA D 1 178 ? 7.182 11.065 28.429 1.00 18.84 178 ALA D N 1
ATOM 5700 C CA . ALA D 1 178 ? 6.678 10.121 29.404 1.00 18.19 178 ALA D CA 1
ATOM 5701 C C . ALA D 1 178 ? 5.258 9.622 29.047 1.00 18.34 178 ALA D C 1
ATOM 5702 O O . ALA D 1 178 ? 4.429 10.384 28.564 1.00 18.21 178 ALA D O 1
ATOM 5704 N N . LYS D 1 179 ? 5.029 8.331 29.279 1.00 18.40 179 LYS D N 1
ATOM 5705 C CA . LYS D 1 179 ? 3.725 7.712 29.134 1.00 18.37 179 LYS D CA 1
ATOM 5706 C C . LYS D 1 179 ? 3.424 6.879 30.367 1.00 17.39 179 LYS D C 1
ATOM 5707 O O . LYS D 1 179 ? 4.312 6.397 31.022 1.00 14.82 179 LYS D O 1
ATOM 5713 N N . VAL D 1 180 ? 2.151 6.657 30.664 1.00 17.19 180 VAL D N 1
ATOM 5714 C CA . VAL D 1 180 ? 1.827 5.752 31.766 1.00 17.89 180 VAL D CA 1
ATOM 5715 C C . VAL D 1 180 ? 2.262 4.327 31.439 1.00 18.75 180 VAL D C 1
ATOM 5716 O O . VAL D 1 180 ? 1.947 3.812 30.368 1.00 19.39 180 VAL D O 1
ATOM 5720 N N . ILE D 1 181 ? 3.043 3.758 32.348 1.00 20.01 181 ILE D N 1
ATOM 5721 C CA . ILE D 1 181 ? 3.634 2.429 32.216 1.00 22.06 181 ILE D CA 1
ATOM 5722 C C . ILE D 1 181 ? 2.930 1.436 33.120 1.00 23.89 181 ILE D C 1
ATOM 5723 O O . ILE D 1 181 ? 3.007 0.216 32.906 1.00 25.81 181 ILE D O 1
ATOM 5728 N N . LYS D 1 182 ? 2.224 1.953 34.131 1.00 24.48 182 LYS D N 1
ATOM 5729 C CA . LYS D 1 182 ? 1.445 1.108 35.028 1.00 24.02 182 LYS D CA 1
ATOM 5730 C C . LYS D 1 182 ? 0.606 1.915 36.002 1.00 23.53 182 LYS D C 1
ATOM 5731 O O . LYS D 1 182 ? 0.881 3.110 36.272 1.00 22.18 182 LYS D O 1
ATOM 5737 N N . TRP D 1 183 ? -0.402 1.228 36.537 1.00 21.64 183 TRP D N 1
ATOM 5738 C CA . TRP D 1 183 ? -1.384 1.841 37.419 1.00 21.12 183 TRP D CA 1
ATOM 5739 C C . TRP D 1 183 ? -1.235 1.247 38.827 1.00 21.08 183 TRP D C 1
ATOM 5740 O O . TRP D 1 183 ? -1.008 0.053 38.985 1.00 21.90 183 TRP D O 1
ATOM 5751 N N . LEU D 1 184 ? -1.379 2.094 39.842 1.00 21.38 184 LEU D N 1
ATOM 5752 C CA . LEU D 1 184 ? -1.189 1.707 41.237 1.00 21.56 184 LEU D CA 1
ATOM 5753 C C . LEU D 1 184 ? -2.531 1.401 41.919 1.00 23.18 184 LEU D C 1
ATOM 5754 O O . LEU D 1 184 ? -3.576 1.899 41.475 1.00 23.94 184 LEU D O 1
ATOM 5759 N N . LYS E 1 2 ? 18.213 -6.277 63.977 1.00 34.20 2 LYS E N 1
ATOM 5760 C CA . LYS E 1 2 ? 19.055 -5.729 62.865 1.00 34.12 2 LYS E CA 1
ATOM 5761 C C . LYS E 1 2 ? 18.998 -4.202 62.836 1.00 32.49 2 LYS E C 1
ATOM 5762 O O . LYS E 1 2 ? 17.919 -3.601 62.897 1.00 32.42 2 LYS E O 1
ATOM 5768 N N . SER E 1 3 ? 20.169 -3.575 62.780 1.00 30.95 3 SER E N 1
ATOM 5769 C CA . SER E 1 3 ? 20.234 -2.129 62.738 1.00 28.33 3 SER E CA 1
ATOM 5770 C C . SER E 1 3 ? 19.681 -1.657 61.393 1.00 27.34 3 SER E C 1
ATOM 5771 O O . SER E 1 3 ? 19.520 -2.449 60.460 1.00 25.56 3 SER E O 1
ATOM 5774 N N . GLU E 1 4 ? 19.367 -0.370 61.314 1.00 25.27 4 GLU E N 1
ATOM 5775 C CA . GLU E 1 4 ? 18.903 0.210 60.065 1.00 24.23 4 GLU E CA 1
ATOM 5776 C C . GLU E 1 4 ? 19.990 0.087 58.990 1.00 22.53 4 GLU E C 1
ATOM 5777 O O . GLU E 1 4 ? 19.689 -0.164 57.827 1.00 22.95 4 GLU E O 1
ATOM 5783 N N . LYS E 1 5 ? 21.254 0.234 59.394 1.00 22.03 5 LYS E N 1
ATOM 5784 C CA . LYS E 1 5 ? 22.385 0.130 58.460 1.00 20.72 5 LYS E CA 1
ATOM 5785 C C . LYS E 1 5 ? 22.477 -1.271 57.856 1.00 21.25 5 LYS E C 1
ATOM 5786 O O . LYS E 1 5 ? 22.657 -1.418 56.659 1.00 19.48 5 LYS E O 1
ATOM 5792 N N . GLU E 1 6 ? 22.373 -2.302 58.702 1.00 21.84 6 GLU E N 1
ATOM 5793 C CA . GLU E 1 6 ? 22.410 -3.700 58.228 1.00 22.74 6 GLU E CA 1
ATOM 5794 C C . GLU E 1 6 ? 21.262 -3.969 57.269 1.00 21.60 6 GLU E C 1
ATOM 5795 O O . GLU E 1 6 ? 21.455 -4.636 56.234 1.00 21.91 6 GLU E O 1
ATOM 5801 N N . LYS E 1 7 ? 20.067 -3.449 57.591 1.00 20.20 7 LYS E N 1
ATOM 5802 C CA . LYS E 1 7 ? 18.942 -3.540 56.673 1.00 19.30 7 LYS E CA 1
ATOM 5803 C C . LYS E 1 7 ? 19.201 -2.784 55.364 1.00 19.27 7 LYS E C 1
ATOM 5804 O O . LYS E 1 7 ? 18.974 -3.337 54.298 1.00 18.93 7 LYS E O 1
ATOM 5810 N N . MET E 1 8 ? 19.686 -1.540 55.437 1.00 18.45 8 MET E N 1
ATOM 5811 C CA . MET E 1 8 ? 20.031 -0.827 54.197 1.00 18.39 8 MET E CA 1
ATOM 5812 C C . MET E 1 8 ? 20.975 -1.666 53.283 1.00 19.03 8 MET E C 1
ATOM 5813 O O . MET E 1 8 ? 20.674 -1.886 52.100 1.00 19.13 8 MET E O 1
ATOM 5818 N N . LEU E 1 9 ? 22.082 -2.156 53.845 1.00 20.24 9 LEU E N 1
ATOM 5819 C CA . LEU E 1 9 ? 23.092 -2.886 53.047 1.00 20.96 9 LEU E CA 1
ATOM 5820 C C . LEU E 1 9 ? 22.583 -4.203 52.466 1.00 21.41 9 LEU E C 1
ATOM 5821 O O . LEU E 1 9 ? 22.975 -4.592 51.363 1.00 20.69 9 LEU E O 1
ATOM 5826 N N . ALA E 1 10 ? 21.689 -4.861 53.204 1.00 21.25 10 ALA E N 1
ATOM 5827 C CA . ALA E 1 10 ? 21.077 -6.139 52.802 1.00 21.97 10 ALA E CA 1
ATOM 5828 C C . ALA E 1 10 ? 19.931 -5.955 51.808 1.00 21.97 10 ALA E C 1
ATOM 5829 O O . ALA E 1 10 ? 19.377 -6.936 51.287 1.00 21.40 10 ALA E O 1
ATOM 5831 N N . GLY E 1 11 ? 19.564 -4.696 51.549 1.00 21.36 11 GLY E N 1
ATOM 5832 C CA . GLY E 1 11 ? 18.499 -4.416 50.609 1.00 20.07 11 GLY E CA 1
ATOM 5833 C C . GLY E 1 11 ? 17.091 -4.518 51.180 1.00 19.70 11 GLY E C 1
ATOM 5834 O O . GLY E 1 11 ? 16.135 -4.623 50.439 1.00 20.24 11 GLY E O 1
ATOM 5835 N N . HIS E 1 12 ? 16.974 -4.446 52.502 1.00 20.46 12 HIS E N 1
ATOM 5836 C CA . HIS E 1 12 ? 15.679 -4.363 53.188 1.00 20.53 12 HIS E CA 1
ATOM 5837 C C . HIS E 1 12 ? 15.213 -2.912 53.385 1.00 20.46 12 HIS E C 1
ATOM 5838 O O . HIS E 1 12 ? 16.012 -1.968 53.322 1.00 20.09 12 HIS E O 1
ATOM 5845 N N . LEU E 1 13 ? 13.915 -2.734 53.666 1.00 19.46 13 LEU E N 1
ATOM 5846 C CA . LEU E 1 13 ? 13.418 -1.421 54.053 1.00 19.65 13 LEU E CA 1
ATOM 5847 C C . LEU E 1 13 ? 14.175 -0.950 55.275 1.00 20.01 13 LEU E C 1
ATOM 5848 O O . LEU E 1 13 ? 14.443 -1.748 56.183 1.00 20.94 13 LEU E O 1
ATOM 5853 N N . TYR E 1 14 ? 14.570 0.320 55.283 1.00 19.61 14 TYR E N 1
ATOM 5854 C CA . TYR E 1 14 ? 15.268 0.906 56.416 1.00 19.02 14 TYR E CA 1
ATOM 5855 C C . TYR E 1 14 ? 14.842 2.373 56.566 1.00 20.23 14 TYR E C 1
ATOM 5856 O O . TYR E 1 14 ? 14.288 2.968 55.634 1.00 19.68 14 TYR E O 1
ATOM 5865 N N . ASN E 1 15 ? 15.101 2.936 57.741 1.00 20.94 15 ASN E N 1
ATOM 5866 C CA . ASN E 1 15 ? 14.839 4.348 58.006 1.00 21.25 15 ASN E CA 1
ATOM 5867 C C . ASN E 1 15 ? 16.146 5.155 57.875 1.00 21.64 15 ASN E C 1
ATOM 5868 O O . ASN E 1 15 ? 17.055 4.989 58.683 1.00 20.76 15 ASN E O 1
ATOM 5873 N N . PRO E 1 16 ? 16.254 6.004 56.818 1.00 22.15 16 PRO E N 1
ATOM 5874 C CA . PRO E 1 16 ? 17.473 6.811 56.603 1.00 21.71 16 PRO E CA 1
ATOM 5875 C C . PRO E 1 16 ? 17.754 7.787 57.760 1.00 21.76 16 PRO E C 1
ATOM 5876 O O . PRO E 1 16 ? 18.904 8.224 57.961 1.00 21.32 16 PRO E O 1
ATOM 5880 N N . ALA E 1 17 ? 16.726 8.078 58.568 1.00 22.01 17 ALA E N 1
ATOM 5881 C CA . ALA E 1 17 ? 16.895 8.970 59.732 1.00 22.21 17 ALA E CA 1
ATOM 5882 C C . ALA E 1 17 ? 17.602 8.339 60.941 1.00 22.55 17 ALA E C 1
ATOM 5883 O O . ALA E 1 17 ? 17.929 9.027 61.914 1.00 22.66 17 ALA E O 1
ATOM 5885 N N . ASP E 1 18 ? 17.868 7.036 60.870 1.00 22.24 18 ASP E N 1
ATOM 5886 C CA . ASP E 1 18 ? 18.738 6.374 61.838 1.00 22.46 18 ASP E CA 1
ATOM 5887 C C . ASP E 1 18 ? 20.004 7.196 62.120 1.00 22.41 18 ASP E C 1
ATOM 5888 O O . ASP E 1 18 ? 20.635 7.713 61.192 1.00 21.57 18 ASP E O 1
ATOM 5893 N N . LEU E 1 19 ? 20.378 7.306 63.397 1.00 22.50 19 LEU E N 1
ATOM 5894 C CA . LEU E 1 19 ? 21.490 8.171 63.783 1.00 22.79 19 LEU E CA 1
ATOM 5895 C C . LEU E 1 19 ? 22.838 7.715 63.227 1.00 22.17 19 LEU E C 1
ATOM 5896 O O . LEU E 1 19 ? 23.660 8.548 62.812 1.00 21.86 19 LEU E O 1
ATOM 5901 N N . GLU E 1 20 ? 23.057 6.400 63.219 1.00 21.74 20 GLU E N 1
ATOM 5902 C CA . GLU E 1 20 ? 24.281 5.833 62.674 1.00 21.64 20 GLU E CA 1
ATOM 5903 C C . GLU E 1 20 ? 24.435 6.241 61.209 1.00 20.92 20 GLU E C 1
ATOM 5904 O O . GLU E 1 20 ? 25.502 6.696 60.779 1.00 20.62 20 GLU E O 1
ATOM 5910 N N . LEU E 1 21 ? 23.339 6.110 60.461 1.00 19.46 21 LEU E N 1
ATOM 5911 C CA . LEU E 1 21 ? 23.328 6.389 59.024 1.00 19.16 21 LEU E CA 1
ATOM 5912 C C . LEU E 1 21 ? 23.444 7.878 58.728 1.00 18.98 21 LEU E C 1
ATOM 5913 O O . LEU E 1 21 ? 24.088 8.269 57.756 1.00 19.29 21 LEU E O 1
ATOM 5918 N N . VAL E 1 22 ? 22.812 8.709 59.571 1.00 19.17 22 VAL E N 1
ATOM 5919 C CA . VAL E 1 22 ? 22.931 10.162 59.451 1.00 18.63 22 VAL E CA 1
ATOM 5920 C C . VAL E 1 22 ? 24.388 10.606 59.637 1.00 18.87 22 VAL E C 1
ATOM 5921 O O . VAL E 1 22 ? 24.891 11.408 58.865 1.00 19.40 22 VAL E O 1
ATOM 5925 N N . LYS E 1 23 ? 25.071 10.053 60.632 1.00 19.21 23 LYS E N 1
ATOM 5926 C CA . LYS E 1 23 ? 26.487 10.388 60.873 1.00 20.14 23 LYS E CA 1
ATOM 5927 C C . LYS E 1 23 ? 27.367 10.018 59.664 1.00 19.48 23 LYS E C 1
ATOM 5928 O O . LYS E 1 23 ? 28.239 10.802 59.255 1.00 18.93 23 LYS E O 1
ATOM 5934 N N . GLU E 1 24 ? 27.143 8.810 59.131 1.00 19.06 24 GLU E N 1
ATOM 5935 C CA . GLU E 1 24 ? 27.853 8.305 57.947 1.00 18.39 24 GLU E CA 1
ATOM 5936 C C . GLU E 1 24 ? 27.591 9.171 56.714 1.00 18.62 24 GLU E C 1
ATOM 5937 O O . GLU E 1 24 ? 28.506 9.455 55.921 1.00 17.92 24 GLU E O 1
ATOM 5943 N N . ARG E 1 25 ? 26.340 9.612 56.549 1.00 17.28 25 ARG E N 1
ATOM 5944 C CA . ARG E 1 25 ? 26.011 10.529 55.475 1.00 16.21 25 ARG E CA 1
ATOM 5945 C C . ARG E 1 25 ? 26.727 11.862 55.637 1.00 15.92 25 ARG E C 1
ATOM 5946 O O . ARG E 1 25 ? 27.254 12.404 54.679 1.00 14.85 25 ARG E O 1
ATOM 5954 N N . GLU E 1 26 ? 26.793 12.373 56.864 1.00 16.69 26 GLU E N 1
ATOM 5955 C CA . GLU E 1 26 ? 27.505 13.619 57.121 1.00 17.33 26 GLU E CA 1
ATOM 5956 C C . GLU E 1 26 ? 28.995 13.471 56.815 1.00 18.16 26 GLU E C 1
ATOM 5957 O O . GLU E 1 26 ? 29.568 14.358 56.210 1.00 17.72 26 GLU E O 1
ATOM 5963 N N . ARG E 1 27 ? 29.592 12.349 57.220 1.00 18.22 27 ARG E N 1
ATOM 5964 C CA . ARG E 1 27 ? 31.015 12.073 56.941 1.00 19.71 27 ARG E CA 1
ATOM 5965 C C . ARG E 1 27 ? 31.269 12.070 55.429 1.00 18.31 27 ARG E C 1
ATOM 5966 O O . ARG E 1 27 ? 32.205 12.724 54.950 1.00 19.43 27 ARG E O 1
ATOM 5974 N N . ALA E 1 28 ? 30.409 11.387 54.683 1.00 18.06 28 ALA E N 1
ATOM 5975 C CA . ALA E 1 28 ? 30.572 11.340 53.218 1.00 16.91 28 ALA E CA 1
ATOM 5976 C C . ALA E 1 28 ? 30.483 12.735 52.627 1.00 16.47 28 ALA E C 1
ATOM 5977 O O . ALA E 1 28 ? 31.302 13.120 51.777 1.00 16.41 28 ALA E O 1
ATOM 5979 N N . ARG E 1 29 ? 29.485 13.508 53.050 1.00 16.29 29 ARG E N 1
ATOM 5980 C CA . ARG E 1 29 ? 29.323 14.875 52.528 1.00 16.39 29 ARG E CA 1
ATOM 5981 C C . ARG E 1 29 ? 30.509 15.793 52.878 1.00 17.56 29 ARG E C 1
ATOM 5982 O O . ARG E 1 29 ? 30.892 16.642 52.056 1.00 17.49 29 ARG E O 1
ATOM 5990 N N . ARG E 1 30 ? 31.107 15.586 54.040 1.00 18.37 30 ARG E N 1
ATOM 5991 C CA . ARG E 1 30 ? 32.276 16.368 54.432 1.00 19.05 30 ARG E CA 1
ATOM 5992 C C . ARG E 1 30 ? 33.432 16.103 53.451 1.00 18.73 30 ARG E C 1
ATOM 5993 O O . ARG E 1 30 ? 34.058 17.039 52.968 1.00 18.70 30 ARG E O 1
ATOM 6001 N N . LEU E 1 31 ? 33.712 14.828 53.181 1.00 18.18 31 LEU E N 1
ATOM 6002 C CA . LEU E 1 31 ? 34.791 14.449 52.226 1.00 18.60 31 LEU E CA 1
ATOM 6003 C C . LEU E 1 31 ? 34.518 14.959 50.813 1.00 18.04 31 LEU E C 1
ATOM 6004 O O . LEU E 1 31 ? 35.414 15.483 50.131 1.00 18.38 31 LEU E O 1
ATOM 6009 N N . VAL E 1 32 ? 33.262 14.845 50.398 1.00 16.52 32 VAL E N 1
ATOM 6010 C CA . VAL E 1 32 ? 32.792 15.387 49.141 1.00 15.97 32 VAL E CA 1
ATOM 6011 C C . VAL E 1 32 ? 32.969 16.912 49.047 1.00 16.39 32 VAL E C 1
ATOM 6012 O O . VAL E 1 32 ? 33.411 17.437 48.019 1.00 14.86 32 VAL E O 1
ATOM 6016 N N . ARG E 1 33 ? 32.610 17.600 50.117 1.00 16.19 33 ARG E N 1
ATOM 6017 C CA . ARG E 1 33 ? 32.784 19.040 50.190 1.00 16.58 33 ARG E CA 1
ATOM 6018 C C . ARG E 1 33 ? 34.282 19.381 50.069 1.00 16.45 33 ARG E C 1
ATOM 6019 O O . ARG E 1 33 ? 34.659 20.284 49.301 1.00 16.85 33 ARG E O 1
ATOM 6027 N N . LEU E 1 34 ? 35.118 18.652 50.793 1.00 17.31 34 LEU E N 1
ATOM 6028 C CA . LEU E 1 34 ? 36.580 18.880 50.692 1.00 18.42 34 LEU E CA 1
ATOM 6029 C C . LEU E 1 34 ? 37.072 18.610 49.254 1.00 18.55 34 LEU E C 1
ATOM 6030 O O . LEU E 1 34 ? 37.901 19.363 48.680 1.00 18.26 34 LEU E O 1
ATOM 6035 N N . TYR E 1 35 ? 36.504 17.566 48.648 1.00 18.18 35 TYR E N 1
ATOM 6036 C CA . TYR E 1 35 ? 36.852 17.194 47.283 1.00 18.73 35 TYR E CA 1
ATOM 6037 C C . TYR E 1 35 ? 36.481 18.278 46.257 1.00 18.65 35 TYR E C 1
ATOM 6038 O O . TYR E 1 35 ? 37.307 18.704 45.415 1.00 19.20 35 TYR E O 1
ATOM 6047 N N . ASN E 1 36 ? 35.232 18.723 46.318 1.00 17.63 36 ASN E N 1
ATOM 6048 C CA . ASN E 1 36 ? 34.702 19.640 45.339 1.00 17.75 36 ASN E CA 1
ATOM 6049 C C . ASN E 1 36 ? 35.387 21.020 45.348 1.00 18.84 36 ASN E C 1
ATOM 6050 O O . ASN E 1 36 ? 35.317 21.723 44.369 1.00 18.66 36 ASN E O 1
ATOM 6055 N N . GLU E 1 37 ? 36.015 21.382 46.456 1.00 19.29 37 GLU E N 1
ATOM 6056 C CA . GLU E 1 37 ? 36.701 22.685 46.533 1.00 22.09 37 GLU E CA 1
ATOM 6057 C C . GLU E 1 37 ? 38.162 22.621 46.085 1.00 22.72 37 GLU E C 1
ATOM 6058 O O . GLU E 1 37 ? 38.794 23.669 45.923 1.00 22.65 37 GLU E O 1
ATOM 6064 N N . THR E 1 38 ? 38.686 21.408 45.872 1.00 22.43 38 THR E N 1
ATOM 6065 C CA . THR E 1 38 ? 40.101 21.266 45.467 1.00 22.38 38 THR E CA 1
ATOM 6066 C C . THR E 1 38 ? 40.356 21.941 44.119 1.00 22.69 38 THR E C 1
ATOM 6067 O O . THR E 1 38 ? 39.480 21.953 43.258 1.00 22.15 38 THR E O 1
ATOM 6071 N N . LEU E 1 39 ? 41.559 22.498 43.934 1.00 23.18 39 LEU E N 1
ATOM 6072 C CA . LEU E 1 39 ? 41.903 23.136 42.656 1.00 23.70 39 LEU E CA 1
ATOM 6073 C C . LEU E 1 39 ? 42.170 22.115 41.558 1.00 23.61 39 LEU E C 1
ATOM 6074 O O . LEU E 1 39 ? 42.503 20.956 41.841 1.00 24.31 39 LEU E O 1
ATOM 6079 N N . GLU E 1 40 ? 41.999 22.563 40.318 1.00 24.13 40 GLU E N 1
ATOM 6080 C CA . GLU E 1 40 ? 42.204 21.740 39.117 1.00 24.53 40 GLU E CA 1
ATOM 6081 C C . GLU E 1 40 ? 43.610 21.114 39.030 1.00 25.31 40 GLU E C 1
ATOM 6082 O O . GLU E 1 40 ? 43.839 20.119 38.318 1.00 24.56 40 GLU E O 1
ATOM 6088 N N . THR E 1 41 ? 44.537 21.662 39.804 1.00 25.78 41 THR E N 1
ATOM 6089 C CA . THR E 1 41 ? 45.929 21.193 39.786 1.00 26.59 41 THR E CA 1
ATOM 6090 C C . THR E 1 41 ? 46.311 20.293 40.962 1.00 26.96 41 THR E C 1
ATOM 6091 O O . THR E 1 41 ? 47.418 19.746 40.984 1.00 27.25 41 THR E O 1
ATOM 6095 N N . GLU E 1 42 ? 45.386 20.108 41.915 1.00 26.85 42 GLU E N 1
ATOM 6096 C CA . GLU E 1 42 ? 45.655 19.358 43.145 1.00 27.43 42 GLU E CA 1
ATOM 6097 C C . GLU E 1 42 ? 45.346 17.879 42.950 1.00 27.48 42 GLU E C 1
ATOM 6098 O O . GLU E 1 42 ? 44.471 17.312 43.614 1.00 27.02 42 GLU E O 1
ATOM 6104 N N . TYR E 1 43 ? 46.079 17.251 42.036 1.00 27.68 43 TYR E N 1
ATOM 6105 C CA . TYR E 1 43 ? 45.808 15.868 41.658 1.00 27.65 43 TYR E CA 1
ATOM 6106 C C . TYR E 1 43 ? 46.030 14.886 42.801 1.00 27.71 43 TYR E C 1
ATOM 6107 O O . TYR E 1 43 ? 45.221 13.965 42.998 1.00 27.14 43 TYR E O 1
ATOM 6116 N N . ASP E 1 44 ? 47.111 15.073 43.558 1.00 26.97 44 ASP E N 1
ATOM 6117 C CA . ASP E 1 44 ? 47.456 14.147 44.626 1.00 27.35 44 ASP E CA 1
ATOM 6118 C C . ASP E 1 44 ? 46.455 14.251 45.774 1.00 26.64 44 ASP E C 1
ATOM 6119 O O . ASP E 1 44 ? 46.105 13.232 46.399 1.00 26.55 44 ASP E O 1
ATOM 6124 N N . LYS E 1 45 ? 45.976 15.475 46.019 1.00 25.70 45 LYS E N 1
ATOM 6125 C CA . LYS E 1 45 ? 44.992 15.727 47.072 1.00 25.71 45 LYS E CA 1
ATOM 6126 C C . LYS E 1 45 ? 43.671 15.057 46.698 1.00 24.21 45 LYS E C 1
ATOM 6127 O O . LYS E 1 45 ? 43.012 14.451 47.536 1.00 24.19 45 LYS E O 1
ATOM 6133 N N . ARG E 1 46 ? 43.311 15.161 45.425 1.00 23.32 46 ARG E N 1
ATOM 6134 C CA . ARG E 1 46 ? 42.098 14.526 44.908 1.00 21.84 46 ARG E CA 1
ATOM 6135 C C . ARG E 1 46 ? 42.152 13.014 45.044 1.00 22.24 46 ARG E C 1
ATOM 6136 O O . ARG E 1 46 ? 41.250 12.417 45.633 1.00 21.91 46 ARG E O 1
ATOM 6144 N N . THR E 1 47 ? 43.244 12.397 44.578 1.00 21.86 47 THR E N 1
ATOM 6145 C CA . THR E 1 47 ? 43.482 10.969 44.793 1.00 20.55 47 THR E CA 1
ATOM 6146 C C . THR E 1 47 ? 43.333 10.521 46.256 1.00 20.94 47 THR E C 1
ATOM 6147 O O . THR E 1 47 ? 42.673 9.501 46.536 1.00 20.88 47 THR E O 1
ATOM 6151 N N . GLY E 1 48 ? 43.929 11.267 47.183 1.00 20.37 48 GLY E N 1
ATOM 6152 C CA . GLY E 1 48 ? 43.886 10.906 48.590 1.00 20.44 48 GLY E CA 1
ATOM 6153 C C . GLY E 1 48 ? 42.461 10.941 49.121 1.00 19.87 48 GLY E C 1
ATOM 6154 O O . GLY E 1 48 ? 42.062 10.064 49.892 1.00 20.09 48 GLY E O 1
ATOM 6155 N N . LEU E 1 49 ? 41.714 11.960 48.701 1.00 19.62 49 LEU E N 1
ATOM 6156 C CA . LEU E 1 49 ? 40.344 12.173 49.208 1.00 19.83 49 LEU E CA 1
ATOM 6157 C C . LEU E 1 49 ? 39.428 11.068 48.718 1.00 19.64 49 LEU E C 1
ATOM 6158 O O . LEU E 1 49 ? 38.662 10.517 49.491 1.00 19.36 49 LEU E O 1
ATOM 6163 N N . LEU E 1 50 ? 39.558 10.721 47.438 1.00 19.96 50 LEU E N 1
ATOM 6164 C CA . LEU E 1 50 ? 38.751 9.636 46.850 1.00 19.45 50 LEU E CA 1
ATOM 6165 C C . LEU E 1 50 ? 39.043 8.252 47.412 1.00 19.92 50 LEU E C 1
ATOM 6166 O O . LEU E 1 50 ? 38.120 7.432 47.593 1.00 19.07 50 LEU E O 1
ATOM 6171 N N . LYS E 1 51 ? 40.319 7.983 47.714 1.00 19.29 51 LYS E N 1
ATOM 6172 C CA . LYS E 1 51 ? 40.707 6.706 48.320 1.00 19.93 51 LYS E CA 1
ATOM 6173 C C . LYS E 1 51 ? 40.255 6.637 49.783 1.00 20.15 51 LYS E C 1
ATOM 6174 O O . LYS E 1 51 ? 39.987 5.566 50.297 1.00 21.03 51 LYS E O 1
ATOM 6180 N N . GLU E 1 52 ? 40.128 7.791 50.430 1.00 19.85 52 GLU E N 1
ATOM 6181 C CA . G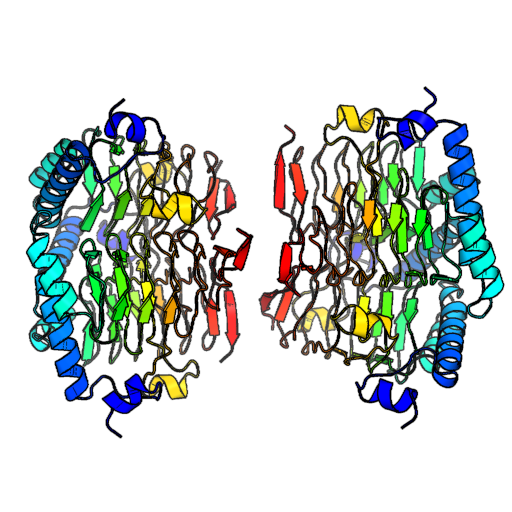LU E 1 52 ? 39.522 7.844 51.756 1.00 20.88 52 GLU E CA 1
ATOM 6182 C C . GLU E 1 52 ? 37.991 7.627 51.685 1.00 19.90 52 GLU E C 1
ATOM 6183 O O . GLU E 1 52 ? 37.418 6.862 52.500 1.00 20.98 52 GLU E O 1
ATOM 6189 N N . LEU E 1 53 ? 37.358 8.288 50.715 1.00 19.41 53 LEU E N 1
ATOM 6190 C CA . LEU E 1 53 ? 35.886 8.288 50.548 1.00 19.56 53 LEU E CA 1
ATOM 6191 C C . LEU E 1 53 ? 35.341 6.931 50.093 1.00 19.63 53 LEU E C 1
ATOM 6192 O O . LEU E 1 53 ? 34.418 6.400 50.715 1.00 19.68 53 LEU E O 1
ATOM 6197 N N . PHE E 1 54 ? 35.913 6.369 49.018 1.00 19.20 54 PHE E N 1
ATOM 6198 C CA . PHE E 1 54 ? 35.454 5.108 48.445 1.00 19.20 54 PHE E CA 1
ATOM 6199 C C . PHE E 1 54 ? 35.795 3.837 49.239 1.00 19.69 54 PHE E C 1
ATOM 6200 O O . PHE E 1 54 ? 36.759 3.795 49.990 1.00 21.33 54 PHE E O 1
ATOM 6208 N N . GLY E 1 55 ? 34.969 2.813 49.079 1.00 19.28 55 GLY E N 1
ATOM 6209 C CA . GLY E 1 55 ? 35.226 1.493 49.693 1.00 20.25 55 GLY E CA 1
ATOM 6210 C C . GLY E 1 55 ? 36.486 0.802 49.177 1.00 20.61 55 GLY E C 1
ATOM 6211 O O . GLY E 1 55 ? 37.220 0.166 49.951 1.00 21.37 55 GLY E O 1
ATOM 6212 N N . SER E 1 56 ? 36.709 0.903 47.869 1.00 20.30 56 SER E N 1
ATOM 6213 C CA . SER E 1 56 ? 37.971 0.449 47.249 1.00 20.62 56 SER E CA 1
ATOM 6214 C C . SER E 1 56 ? 38.200 1.101 45.884 1.00 21.00 56 SER E C 1
ATOM 6215 O O . SER E 1 56 ? 37.266 1.566 45.232 1.00 20.04 56 SER E O 1
ATOM 6218 N N . THR E 1 57 ? 39.470 1.159 45.479 1.00 21.22 57 THR E N 1
ATOM 6219 C CA . THR E 1 57 ? 39.847 1.739 44.203 1.00 21.50 57 THR E CA 1
ATOM 6220 C C . THR E 1 57 ? 41.038 0.965 43.639 1.00 21.73 57 THR E C 1
ATOM 6221 O O . THR E 1 57 ? 41.643 0.174 44.347 1.00 22.27 57 THR E O 1
ATOM 6225 N N . GLY E 1 58 ? 41.375 1.229 42.375 1.00 21.95 58 GLY E N 1
ATOM 6226 C CA . GLY E 1 58 ? 42.659 0.784 41.813 1.00 22.40 58 GLY E CA 1
ATOM 6227 C C . GLY E 1 58 ? 43.749 1.788 42.139 1.00 22.66 58 GLY E C 1
ATOM 6228 O O . GLY E 1 58 ? 43.594 2.637 43.028 1.00 22.13 58 GLY E O 1
ATOM 6229 N N . GLU E 1 59 ? 44.871 1.698 41.429 1.00 23.46 59 GLU E N 1
ATOM 6230 C CA . GLU E 1 59 ? 45.991 2.588 41.707 1.00 24.38 59 GLU E CA 1
ATOM 6231 C C . GLU E 1 59 ? 45.696 4.033 41.344 1.00 23.12 59 GLU E C 1
ATOM 6232 O O . GLU E 1 59 ? 46.004 4.914 42.139 1.00 23.45 59 GLU E O 1
ATOM 6238 N N . ARG E 1 60 ? 45.077 4.266 40.179 1.00 22.68 60 ARG E N 1
ATOM 6239 C CA . ARG E 1 60 ? 44.761 5.615 39.693 1.00 22.10 60 ARG E CA 1
ATOM 6240 C C . ARG E 1 60 ? 43.262 5.855 39.422 1.00 21.07 60 ARG E C 1
ATOM 6241 O O . ARG E 1 60 ? 42.564 4.986 38.899 1.00 19.32 60 ARG E O 1
ATOM 6249 N N . LEU E 1 61 ? 42.796 7.053 39.757 1.00 19.86 61 LEU E N 1
ATOM 6250 C CA . LEU E 1 61 ? 41.428 7.464 39.401 1.00 19.71 61 LEU E CA 1
ATOM 6251 C C . LEU E 1 61 ? 41.362 8.976 39.315 1.00 19.84 61 LEU E C 1
ATOM 6252 O O . LEU E 1 61 ? 42.196 9.683 39.898 1.00 21.88 61 LEU E O 1
ATOM 6257 N N . PHE E 1 62 ? 40.375 9.470 38.583 1.00 20.10 62 PHE E N 1
ATOM 6258 C CA . PHE E 1 62 ? 40.171 10.909 38.447 1.00 19.21 62 PHE E CA 1
ATOM 6259 C C . PHE E 1 62 ? 38.684 11.195 38.250 1.00 18.46 62 PHE E C 1
ATOM 6260 O O . PHE E 1 62 ? 38.011 10.554 37.437 1.00 17.13 62 PHE E O 1
ATOM 6268 N N . ILE E 1 63 ? 38.187 12.158 39.030 1.00 17.54 63 ILE E N 1
ATOM 6269 C CA . ILE E 1 63 ? 36.800 12.596 38.939 1.00 17.48 63 ILE E CA 1
ATOM 6270 C C . ILE E 1 63 ? 36.778 14.134 38.892 1.00 16.28 63 ILE E C 1
ATOM 6271 O O . ILE E 1 63 ? 37.349 14.810 39.753 1.00 17.81 63 ILE E O 1
ATOM 6276 N N . GLU E 1 64 ? 36.135 14.678 37.879 1.00 17.89 64 GLU E N 1
ATOM 6277 C CA . GLU E 1 64 ? 35.926 16.128 37.803 1.00 17.94 64 GLU E CA 1
ATOM 6278 C C . GLU E 1 64 ? 34.828 16.576 38.775 1.00 18.25 64 GLU E C 1
ATOM 6279 O O . GLU E 1 64 ? 33.710 16.030 38.711 1.00 18.21 64 GLU E O 1
ATOM 6285 N N . PRO E 1 65 ? 35.130 17.578 39.646 1.00 19.30 65 PRO E N 1
ATOM 6286 C CA . PRO E 1 65 ? 34.031 18.257 40.382 1.00 19.28 65 PRO E CA 1
ATOM 6287 C C . PRO E 1 65 ? 32.968 18.863 39.456 1.00 19.86 65 PRO E C 1
ATOM 6288 O O . PRO E 1 65 ? 33.278 19.264 38.310 1.00 19.81 65 PRO E O 1
ATOM 6292 N N . ASN E 1 66 ? 31.712 18.913 39.920 1.00 18.57 66 ASN E N 1
ATOM 6293 C CA . ASN E 1 66 ? 31.335 18.441 41.258 1.00 18.78 66 ASN E CA 1
ATOM 6294 C C . ASN E 1 66 ? 30.992 16.953 41.259 1.00 17.34 66 ASN E C 1
ATOM 6295 O O . ASN E 1 66 ? 30.633 16.425 40.228 1.00 18.13 66 ASN E O 1
ATOM 6300 N N . PHE E 1 67 ? 31.160 16.294 42.404 1.00 17.04 67 PHE E N 1
ATOM 6301 C CA . PHE E 1 67 ? 30.768 14.888 42.551 1.00 15.31 67 PHE E CA 1
ATOM 6302 C C . PHE E 1 67 ? 29.813 14.856 43.747 1.00 15.36 67 PHE E C 1
ATOM 6303 O O . PHE E 1 67 ? 29.937 15.690 44.657 1.00 14.64 67 PHE E O 1
ATOM 6311 N N . ARG E 1 68 ? 28.861 13.916 43.753 1.00 14.77 68 ARG E N 1
ATOM 6312 C CA . ARG E 1 68 ? 28.033 13.698 44.952 1.00 13.71 68 ARG E CA 1
ATOM 6313 C C . ARG E 1 68 ? 27.893 12.192 45.192 1.00 13.43 68 ARG E C 1
ATOM 6314 O O . ARG E 1 68 ? 27.807 11.436 44.238 1.00 12.17 68 ARG E O 1
ATOM 6322 N N . CYS E 1 69 ? 27.828 11.779 46.453 1.00 12.86 69 CYS E N 1
ATOM 6323 C CA . CYS E 1 69 ? 27.404 10.402 46.755 1.00 14.19 69 CYS E CA 1
ATOM 6324 C C . CYS E 1 69 ? 26.695 10.433 48.112 1.00 14.51 69 CYS E C 1
ATOM 6325 O O . CYS E 1 69 ? 26.625 11.498 48.738 1.00 15.20 69 CYS E O 1
ATOM 6328 N N . ASP E 1 70 ? 26.211 9.276 48.551 1.00 13.92 70 ASP E N 1
ATOM 6329 C CA . ASP E 1 70 ? 25.535 9.153 49.824 1.00 14.22 70 ASP E CA 1
ATOM 6330 C C . ASP E 1 70 ? 26.418 8.694 50.989 1.00 13.75 70 ASP E C 1
ATOM 6331 O O . ASP E 1 70 ? 26.337 9.292 52.078 1.00 13.06 70 ASP E O 1
ATOM 6336 N N . TYR E 1 71 ? 27.212 7.626 50.780 1.00 13.93 71 TYR E N 1
ATOM 6337 C CA . TYR E 1 71 ? 27.990 6.971 51.838 1.00 14.13 71 TYR E CA 1
ATOM 6338 C C . TYR E 1 71 ? 29.471 6.892 51.517 1.00 15.17 71 TYR E C 1
ATOM 6339 O O . TYR E 1 71 ? 30.295 6.968 52.433 1.00 14.17 71 TYR E O 1
ATOM 6348 N N . GLY E 1 72 ? 29.807 6.755 50.230 1.00 14.28 72 GLY E N 1
ATOM 6349 C CA . GLY E 1 72 ? 31.222 6.678 49.838 1.00 15.61 72 GLY E CA 1
ATOM 6350 C C . GLY E 1 72 ? 31.720 5.239 49.931 1.00 15.96 72 GLY E C 1
ATOM 6351 O O . GLY E 1 72 ? 32.148 4.674 48.931 1.00 15.65 72 GLY E O 1
ATOM 6352 N N . TYR E 1 73 ? 31.647 4.642 51.128 1.00 15.98 73 TYR E N 1
ATOM 6353 C CA . TYR E 1 73 ? 32.209 3.304 51.368 1.00 16.74 73 TYR E CA 1
ATOM 6354 C C . TYR E 1 73 ? 31.592 2.152 50.557 1.00 16.34 73 TYR E C 1
ATOM 6355 O O . TYR E 1 73 ? 32.167 1.051 50.481 1.00 17.56 73 TYR E O 1
ATOM 6364 N N . ASN E 1 74 ? 30.410 2.385 49.991 1.00 15.91 74 ASN E N 1
ATOM 6365 C CA . ASN E 1 74 ? 29.744 1.416 49.133 1.00 15.99 74 ASN E CA 1
ATOM 6366 C C . ASN E 1 74 ? 30.204 1.507 47.700 1.00 14.85 74 ASN E C 1
ATOM 6367 O O . ASN E 1 74 ? 29.783 0.716 46.880 1.00 15.15 74 ASN E O 1
ATOM 6372 N N . ILE E 1 75 ? 31.074 2.460 47.393 1.00 14.79 75 ILE E N 1
ATOM 6373 C CA . ILE E 1 75 ? 31.542 2.613 46.005 1.00 14.28 75 ILE E CA 1
ATOM 6374 C C . ILE E 1 75 ? 32.914 1.936 45.841 1.00 15.02 75 ILE E C 1
ATOM 6375 O O . ILE E 1 75 ? 33.832 2.198 46.621 1.00 15.44 75 ILE E O 1
ATOM 6380 N N . HIS E 1 76 ? 33.002 1.057 44.834 1.00 15.41 76 HIS E N 1
ATOM 6381 C CA . HIS E 1 76 ? 34.198 0.239 44.560 1.00 15.90 76 HIS E CA 1
ATOM 6382 C C . HIS E 1 76 ? 34.479 0.369 43.064 1.00 16.15 76 HIS E C 1
ATOM 6383 O O . HIS E 1 76 ? 33.639 0.027 42.232 1.00 16.12 76 HIS E O 1
ATOM 6390 N N . VAL E 1 77 ? 35.632 0.934 42.720 1.00 16.35 77 VAL E N 1
ATOM 6391 C CA . VAL E 1 77 ? 35.964 1.181 41.322 1.00 16.60 77 VAL E CA 1
ATOM 6392 C C . VAL E 1 77 ? 37.277 0.464 40.988 1.00 16.96 77 VAL E C 1
ATOM 6393 O O . VAL E 1 77 ? 38.182 0.357 41.845 1.00 16.98 77 VAL E O 1
ATOM 6397 N N . GLY E 1 78 ? 37.382 -0.009 39.746 1.00 17.58 78 GLY E N 1
ATOM 6398 C CA . GLY E 1 78 ? 38.604 -0.733 39.310 1.00 18.69 78 GLY E CA 1
ATOM 6399 C C . GLY E 1 78 ? 39.674 0.214 38.812 1.00 19.28 78 GLY E C 1
ATOM 6400 O O . GLY E 1 78 ? 39.595 1.425 39.019 1.00 19.04 78 GLY E O 1
ATOM 6401 N N . GLU E 1 79 ? 40.687 -0.343 38.144 1.00 19.67 79 GLU E N 1
ATOM 6402 C CA . GLU E 1 79 ? 41.807 0.456 37.623 1.00 20.54 79 GLU E CA 1
ATOM 6403 C C . GLU E 1 79 ? 41.382 1.581 36.680 1.00 19.12 79 GLU E C 1
ATOM 6404 O O . GLU E 1 79 ? 40.439 1.425 35.888 1.00 19.32 79 GLU E O 1
ATOM 6410 N N . ASN E 1 80 ? 42.092 2.705 36.775 1.00 19.56 80 ASN E N 1
ATOM 6411 C CA . ASN E 1 80 ? 42.000 3.791 35.811 1.00 20.75 80 ASN E CA 1
ATOM 6412 C C . ASN E 1 80 ? 40.581 4.319 35.661 1.00 20.30 80 ASN E C 1
ATOM 6413 O O . ASN E 1 80 ? 40.103 4.548 34.539 1.00 22.22 80 ASN E O 1
ATOM 6418 N N . PHE E 1 81 ? 39.900 4.450 36.789 1.00 18.89 81 PHE E N 1
ATOM 6419 C CA . PHE E 1 81 ? 38.500 4.912 36.786 1.00 18.06 81 PHE E CA 1
ATOM 6420 C C . PHE E 1 81 ? 38.490 6.388 36.393 1.00 17.19 81 PHE E C 1
ATOM 6421 O O . PHE E 1 81 ? 39.294 7.169 36.929 1.00 18.30 81 PHE E O 1
ATOM 6429 N N . PHE E 1 82 ? 37.601 6.771 35.477 1.00 17.17 82 PHE E N 1
ATOM 6430 C CA . PHE E 1 82 ? 37.378 8.178 35.145 1.00 16.43 82 PHE E CA 1
ATOM 6431 C C . PHE E 1 82 ? 35.897 8.560 35.156 1.00 15.88 82 PHE E C 1
ATOM 6432 O O . PHE E 1 82 ? 35.075 7.892 34.546 1.00 14.59 82 PHE E O 1
ATOM 6440 N N . MET E 1 83 ? 35.576 9.683 35.792 1.00 15.76 83 MET E N 1
ATOM 6441 C CA . MET E 1 83 ? 34.196 10.182 35.720 1.00 14.71 83 MET E CA 1
ATOM 6442 C C . MET E 1 83 ? 34.244 11.684 35.531 1.00 14.76 83 MET E C 1
ATOM 6443 O O . MET E 1 83 ? 34.872 12.370 36.330 1.00 14.94 83 MET E O 1
ATOM 6448 N N . ASN E 1 84 ? 33.565 12.155 34.501 1.00 15.35 84 ASN E N 1
ATOM 6449 C CA . ASN E 1 84 ? 33.546 13.558 34.129 1.00 15.27 84 ASN E CA 1
ATOM 6450 C C . ASN E 1 84 ? 32.582 14.401 34.994 1.00 15.95 84 ASN E C 1
ATOM 6451 O O . ASN E 1 84 ? 32.037 13.896 35.999 1.00 16.25 84 ASN E O 1
ATOM 6456 N N . PHE E 1 85 ? 32.456 15.683 34.651 1.00 14.86 85 PHE E N 1
ATOM 6457 C CA . PHE E 1 85 ? 31.849 16.706 35.525 1.00 16.31 85 PHE E CA 1
ATOM 6458 C C . PHE E 1 85 ? 30.491 16.294 36.044 1.00 16.52 85 PHE E C 1
ATOM 6459 O O . PHE E 1 85 ? 29.716 15.753 35.292 1.00 16.23 85 PHE E O 1
ATOM 6467 N N . ASP E 1 86 ? 30.191 16.686 37.283 1.00 17.64 86 ASP E N 1
ATOM 6468 C CA . ASP E 1 86 ? 28.792 16.734 37.783 1.00 18.82 86 ASP E CA 1
ATOM 6469 C C . ASP E 1 86 ? 28.127 15.351 37.906 1.00 18.62 86 ASP E C 1
ATOM 6470 O O . ASP E 1 86 ? 26.942 15.193 37.616 1.00 19.49 86 ASP E O 1
ATOM 6475 N N . GLY E 1 87 ? 28.890 14.365 38.356 1.00 17.53 87 GLY E N 1
ATOM 6476 C CA . GLY E 1 87 ? 28.311 13.018 38.538 1.00 17.04 87 GLY E CA 1
ATOM 6477 C C . GLY E 1 87 ? 27.618 12.839 39.889 1.00 15.93 87 GLY E C 1
ATOM 6478 O O . GLY E 1 87 ? 27.973 13.490 40.889 1.00 15.96 87 GLY E O 1
ATOM 6479 N N . VAL E 1 88 ? 26.667 11.907 39.935 1.00 14.27 88 VAL E N 1
ATOM 6480 C CA . VAL E 1 88 ? 26.006 11.581 41.225 1.00 12.99 88 VAL E CA 1
ATOM 6481 C C . VAL E 1 88 ? 25.937 10.035 41.348 1.00 12.50 88 VAL E C 1
ATOM 6482 O O . VAL E 1 88 ? 25.480 9.390 40.423 1.00 13.36 88 VAL E O 1
ATOM 6486 N N . ILE E 1 89 ? 26.352 9.487 42.479 1.00 11.86 89 ILE E N 1
ATOM 6487 C CA . ILE E 1 89 ? 26.247 8.039 42.756 1.00 12.17 89 ILE E CA 1
ATOM 6488 C C . ILE E 1 89 ? 25.552 7.852 44.084 1.00 11.76 89 ILE E C 1
ATOM 6489 O O . ILE E 1 89 ? 26.133 8.117 45.125 1.00 12.60 89 ILE E O 1
ATOM 6494 N N . LEU E 1 90 ? 24.285 7.425 44.040 1.00 12.26 90 LEU E N 1
ATOM 6495 C CA . LEU E 1 90 ? 23.535 7.173 45.281 1.00 12.34 90 LEU E CA 1
ATOM 6496 C C . LEU E 1 90 ? 23.824 5.736 45.705 1.00 12.89 90 LEU E C 1
ATOM 6497 O O . LEU E 1 90 ? 23.180 4.813 45.211 1.00 14.89 90 LEU E O 1
ATOM 6502 N N . ASP E 1 91 ? 24.806 5.571 46.596 1.00 13.05 91 ASP E N 1
ATOM 6503 C CA . ASP E 1 91 ? 25.369 4.266 47.007 1.00 13.50 91 ASP E CA 1
ATOM 6504 C C . ASP E 1 91 ? 24.848 3.817 48.383 1.00 13.45 91 ASP E C 1
ATOM 6505 O O . ASP E 1 91 ? 25.611 3.552 49.311 1.00 14.54 91 ASP E O 1
ATOM 6510 N N . VAL E 1 92 ? 23.517 3.752 48.483 1.00 13.92 92 VAL E N 1
ATOM 6511 C CA . VAL E 1 92 ? 22.813 3.103 49.588 1.00 15.68 92 VAL E CA 1
ATOM 6512 C C . VAL E 1 92 ? 23.215 1.602 49.658 1.00 14.49 92 VAL E C 1
ATOM 6513 O O . VAL E 1 92 ? 23.450 1.065 50.749 1.00 14.25 92 VAL E O 1
ATOM 6517 N N . CYS E 1 93 ? 23.264 0.945 48.492 1.00 14.13 93 CYS E N 1
ATOM 6518 C CA . CYS E 1 93 ? 23.805 -0.410 48.341 1.00 16.00 93 CYS E CA 1
ATOM 6519 C C . CYS E 1 93 ? 25.087 -0.333 47.523 1.00 16.30 93 CYS E C 1
ATOM 6520 O O . CYS E 1 93 ? 25.446 0.736 47.047 1.00 16.13 93 CYS E O 1
ATOM 6523 N N . GLU E 1 94 ? 25.786 -1.459 47.381 1.00 16.86 94 GLU E N 1
ATOM 6524 C CA . GLU E 1 94 ? 27.090 -1.446 46.701 1.00 17.37 94 GLU E CA 1
ATOM 6525 C C . GLU E 1 94 ? 26.988 -0.985 45.251 1.00 16.24 94 GLU E C 1
ATOM 6526 O O . GLU E 1 94 ? 26.060 -1.331 44.552 1.00 16.27 94 GLU E O 1
ATOM 6532 N N . VAL E 1 95 ? 27.925 -0.141 44.833 1.00 15.68 95 VAL E N 1
ATOM 6533 C CA . VAL E 1 95 ? 28.118 0.159 43.413 1.00 14.93 95 VAL E CA 1
ATOM 6534 C C . VAL E 1 95 ? 29.509 -0.398 43.116 1.00 15.19 95 VAL E C 1
ATOM 6535 O O . VAL E 1 95 ? 30.495 0.102 43.647 1.00 15.08 95 VAL E O 1
ATOM 6539 N N . ARG E 1 96 ? 29.549 -1.433 42.288 1.00 15.40 96 ARG E N 1
ATOM 6540 C CA . ARG E 1 96 ? 30.823 -2.073 41.962 1.00 17.43 96 ARG E CA 1
ATOM 6541 C C . ARG E 1 96 ? 31.092 -1.845 40.472 1.00 15.49 96 ARG E C 1
ATOM 6542 O O . ARG E 1 96 ? 30.235 -2.076 39.661 1.00 18.08 96 ARG E O 1
ATOM 6550 N N . ILE E 1 97 ? 32.267 -1.301 40.158 1.00 16.37 97 ILE E N 1
ATOM 6551 C CA . ILE E 1 97 ? 32.617 -0.898 38.800 1.00 15.22 97 ILE E CA 1
ATOM 6552 C C . ILE E 1 97 ? 34.012 -1.468 38.495 1.00 15.50 97 ILE E C 1
ATOM 6553 O O . ILE E 1 97 ? 34.931 -1.325 39.301 1.00 15.66 97 ILE E O 1
ATOM 6558 N N . GLY E 1 98 ? 34.172 -2.098 37.341 1.00 16.19 98 GLY E N 1
ATOM 6559 C CA . GLY E 1 98 ? 35.460 -2.775 37.063 1.00 16.95 98 GLY E CA 1
ATOM 6560 C C . GLY E 1 98 ? 36.452 -1.794 36.454 1.00 18.44 98 GLY E C 1
ATOM 6561 O O . GLY E 1 98 ? 36.305 -0.576 36.590 1.00 17.82 98 GLY E O 1
ATOM 6562 N N . ASP E 1 99 ? 37.455 -2.328 35.749 1.00 17.71 99 ASP E N 1
ATOM 6563 C CA . ASP E 1 99 ? 38.576 -1.524 35.261 1.00 18.10 99 ASP E CA 1
ATOM 6564 C C . ASP E 1 99 ? 38.262 -0.760 33.989 1.00 17.02 99 ASP E C 1
ATOM 6565 O O . ASP E 1 99 ? 37.402 -1.146 33.204 1.00 16.69 99 ASP E O 1
ATOM 6570 N N . HIS E 1 100 ? 38.999 0.332 33.801 1.00 17.53 100 HIS E N 1
ATOM 6571 C CA . HIS E 1 100 ? 38.965 1.145 32.586 1.00 16.95 100 HIS E CA 1
ATOM 6572 C C . HIS E 1 100 ? 37.546 1.612 32.256 1.00 17.11 100 HIS E C 1
ATOM 6573 O O . HIS E 1 100 ? 37.091 1.560 31.094 1.00 16.82 100 HIS E O 1
ATOM 6580 N N . CYS E 1 101 ? 36.863 2.075 33.297 1.00 16.19 101 CYS E N 1
ATOM 6581 C CA . CYS E 1 101 ? 35.562 2.683 33.125 1.00 16.49 101 CYS E CA 1
ATOM 6582 C C . CYS E 1 101 ? 35.774 4.132 32.731 1.00 16.43 101 CYS E C 1
ATOM 6583 O O . CYS E 1 101 ? 36.599 4.821 33.351 1.00 18.06 101 CYS E O 1
ATOM 6586 N N . PHE E 1 102 ? 35.064 4.547 31.682 1.00 15.94 102 PHE E N 1
ATOM 6587 C CA . PHE E 1 102 ? 34.943 5.943 31.217 1.00 15.79 102 PHE E CA 1
ATOM 6588 C C . PHE E 1 102 ? 33.484 6.410 31.421 1.00 14.56 102 PHE E C 1
ATOM 6589 O O . PHE E 1 102 ? 32.564 5.944 30.717 1.00 14.80 102 PHE E O 1
ATOM 6597 N N . ILE E 1 103 ? 33.281 7.357 32.339 1.00 14.59 103 ILE E N 1
ATOM 6598 C CA . ILE E 1 103 ? 31.928 7.873 32.607 1.00 13.01 103 ILE E CA 1
ATOM 6599 C C . ILE E 1 103 ? 31.890 9.339 32.187 1.00 13.28 103 ILE E C 1
ATOM 6600 O O . ILE E 1 103 ? 32.767 10.123 32.580 1.00 13.63 103 ILE E O 1
ATOM 6605 N N . GLY E 1 104 ? 30.897 9.680 31.385 1.00 14.10 104 GLY E N 1
ATOM 6606 C CA . GLY E 1 104 ? 30.668 11.035 30.885 1.00 14.42 104 GLY E CA 1
ATOM 6607 C C . GLY E 1 104 ? 30.154 11.971 31.971 1.00 13.05 104 GLY E C 1
ATOM 6608 O O . GLY E 1 104 ? 30.066 11.599 33.183 1.00 14.85 104 GLY E O 1
ATOM 6609 N N . PRO E 1 105 ? 29.912 13.237 31.582 1.00 13.36 105 PRO E N 1
ATOM 6610 C CA . PRO E 1 105 ? 29.501 14.236 32.572 1.00 12.10 105 PRO E CA 1
ATOM 6611 C C . PRO E 1 105 ? 28.002 14.086 32.835 1.00 11.28 105 PRO E C 1
ATOM 6612 O O . PRO E 1 105 ? 27.278 13.563 31.970 1.00 11.28 105 PRO E O 1
ATOM 6616 N N . GLY E 1 106 ? 27.569 14.535 34.013 1.00 12.29 106 GLY E N 1
ATOM 6617 C CA . GLY E 1 106 ? 26.140 14.531 34.349 1.00 12.14 106 GLY E CA 1
ATOM 6618 C C . GLY E 1 106 ? 25.546 13.127 34.463 1.00 12.88 106 GLY E C 1
ATOM 6619 O O . GLY E 1 106 ? 24.338 12.954 34.280 1.00 13.61 106 GLY E O 1
ATOM 6620 N N . VAL E 1 107 ? 26.396 12.128 34.733 1.00 13.11 107 VAL E N 1
ATOM 6621 C CA . VAL E 1 107 ? 25.926 10.712 34.827 1.00 12.53 107 VAL E CA 1
ATOM 6622 C C . VAL E 1 107 ? 25.423 10.423 36.222 1.00 11.65 107 VAL E C 1
ATOM 6623 O O . VAL E 1 107 ? 26.100 10.765 37.184 1.00 10.99 107 VAL E O 1
ATOM 6627 N N . HIS E 1 108 ? 24.225 9.823 36.303 1.00 10.96 108 HIS E N 1
ATOM 6628 C CA . HIS E 1 108 ? 23.655 9.412 37.594 1.00 11.75 108 HIS E CA 1
ATOM 6629 C C . HIS E 1 108 ? 23.561 7.889 37.673 1.00 11.31 108 HIS E C 1
ATOM 6630 O O . HIS E 1 108 ? 23.045 7.240 36.786 1.00 12.93 108 HIS E O 1
ATOM 6637 N N . ILE E 1 109 ? 24.060 7.373 38.774 1.00 11.27 109 ILE E N 1
ATOM 6638 C CA . ILE E 1 109 ? 23.987 5.951 39.110 1.00 11.19 109 ILE E CA 1
ATOM 6639 C C . ILE E 1 109 ? 23.275 5.855 40.462 1.00 11.58 109 ILE E C 1
ATOM 6640 O O . ILE E 1 109 ? 23.777 6.367 41.482 1.00 11.63 109 ILE E O 1
ATOM 6645 N N . TYR E 1 110 ? 22.149 5.136 40.467 1.00 12.04 110 TYR E N 1
ATOM 6646 C CA . TYR E 1 110 ? 21.318 5.020 41.657 1.00 12.15 110 TYR E CA 1
ATOM 6647 C C . TYR E 1 110 ? 21.245 3.606 42.168 1.00 12.73 110 TYR E C 1
ATOM 6648 O O . TYR E 1 110 ? 21.006 2.671 41.397 1.00 13.22 110 TYR E O 1
ATOM 6657 N N . THR E 1 111 ? 21.362 3.463 43.478 1.00 12.54 111 THR E N 1
ATOM 6658 C CA . THR E 1 111 ? 20.966 2.186 44.112 1.00 14.65 111 THR E CA 1
ATOM 6659 C C . THR E 1 111 ? 19.729 2.399 44.982 1.00 13.83 111 THR E C 1
ATOM 6660 O O . THR E 1 111 ? 19.042 1.425 45.312 1.00 15.42 111 THR E O 1
ATOM 6664 N N . ALA E 1 112 ? 19.484 3.664 45.342 1.00 14.62 112 ALA E N 1
ATOM 6665 C CA . ALA E 1 112 ? 18.375 4.067 46.248 1.00 13.57 112 ALA E CA 1
ATOM 6666 C C . ALA E 1 112 ? 17.012 3.975 45.542 1.00 13.93 112 ALA E C 1
ATOM 6667 O O . ALA E 1 112 ? 16.881 4.330 44.357 1.00 14.16 112 ALA E O 1
ATOM 6669 N N . THR E 1 113 ? 15.996 3.450 46.239 1.00 13.21 113 THR E N 1
ATOM 6670 C CA . THR E 1 113 ? 14.657 3.346 45.634 1.00 14.68 113 THR E CA 1
ATOM 6671 C C . THR E 1 113 ? 13.589 3.397 46.733 1.00 14.91 113 THR E C 1
ATOM 6672 O O . THR E 1 113 ? 13.937 3.339 47.905 1.00 15.09 113 THR E O 1
ATOM 6676 N N . HIS E 1 114 ? 12.331 3.595 46.321 1.00 15.35 114 HIS E N 1
ATOM 6677 C CA . HIS E 1 114 ? 11.163 3.633 47.218 1.00 16.44 114 HIS E CA 1
ATOM 6678 C C . HIS E 1 114 ? 10.146 2.585 46.786 1.00 16.65 114 HIS E C 1
ATOM 6679 O O . HIS E 1 114 ? 10.082 2.223 45.598 1.00 16.46 114 HIS E O 1
ATOM 6686 N N . PRO E 1 115 ? 9.298 2.134 47.729 1.00 17.16 115 PRO E N 1
ATOM 6687 C CA . PRO E 1 115 ? 8.154 1.335 47.274 1.00 18.45 115 PRO E CA 1
ATOM 6688 C C . PRO E 1 115 ? 7.264 2.100 46.287 1.00 19.35 115 PRO E C 1
ATOM 6689 O O . PRO E 1 115 ? 7.086 3.308 46.433 1.00 18.42 115 PRO E O 1
ATOM 6693 N N . LEU E 1 116 ? 6.809 1.407 45.236 1.00 21.13 116 LEU E N 1
ATOM 6694 C CA . LEU E 1 116 ? 5.876 1.935 44.236 1.00 21.77 116 LEU E CA 1
ATOM 6695 C C . LEU E 1 116 ? 4.485 2.087 44.814 1.00 22.48 116 LEU E C 1
ATOM 6696 O O . LEU E 1 116 ? 3.789 3.107 44.582 1.00 22.25 116 LEU E O 1
ATOM 6701 N N . ASP E 1 117 ? 4.090 1.096 45.605 1.00 22.86 117 ASP E N 1
ATOM 6702 C CA . ASP E 1 117 ? 2.782 1.121 46.181 1.00 24.14 117 ASP E CA 1
ATOM 6703 C C . ASP E 1 117 ? 2.645 2.365 47.055 1.00 23.67 117 ASP E C 1
ATOM 6704 O O . ASP E 1 117 ? 3.466 2.594 47.909 1.00 24.25 117 ASP E O 1
ATOM 6709 N N . PRO E 1 118 ? 1.595 3.167 46.825 1.00 24.84 118 PRO E N 1
ATOM 6710 C CA . PRO E 1 118 ? 1.418 4.439 47.535 1.00 24.13 118 PRO E CA 1
ATOM 6711 C C . PRO E 1 118 ? 1.407 4.325 49.055 1.00 24.58 118 PRO E C 1
ATOM 6712 O O . PRO E 1 118 ? 2.016 5.175 49.725 1.00 23.67 118 PRO E O 1
ATOM 6716 N N . HIS E 1 119 ? 0.718 3.309 49.605 1.00 24.50 119 HIS E N 1
ATOM 6717 C CA . HIS E 1 119 ? 0.714 3.124 51.080 1.00 25.72 119 HIS E CA 1
ATOM 6718 C C . HIS E 1 119 ? 2.104 2.828 51.668 1.00 24.22 119 HIS E C 1
ATOM 6719 O O . HIS E 1 119 ? 2.569 3.515 52.579 1.00 23.42 119 HIS E O 1
ATOM 6726 N N . GLU E 1 120 ? 2.781 1.833 51.105 1.00 25.15 120 GLU E N 1
ATOM 6727 C CA . GLU E 1 120 ? 4.150 1.494 51.545 1.00 24.58 120 GLU E CA 1
ATOM 6728 C C . GLU E 1 120 ? 5.143 2.674 51.446 1.00 23.67 120 GLU E C 1
ATOM 6729 O O . GLU E 1 120 ? 5.918 2.942 52.372 1.00 22.90 120 GLU E O 1
ATOM 6735 N N . ARG E 1 121 ? 5.116 3.387 50.318 1.00 23.73 121 ARG E N 1
ATOM 6736 C CA . ARG E 1 121 ? 6.037 4.508 50.129 1.00 23.44 121 ARG E CA 1
ATOM 6737 C C . ARG E 1 121 ? 5.817 5.628 51.163 1.00 23.20 121 ARG E C 1
ATOM 6738 O O . ARG E 1 121 ? 6.774 6.228 51.703 1.00 21.94 121 ARG E O 1
ATOM 6746 N N . ASN E 1 122 ? 4.535 5.854 51.474 1.00 24.43 122 ASN E N 1
ATOM 6747 C CA . ASN E 1 122 ? 4.130 6.817 52.497 1.00 25.05 122 ASN E CA 1
ATOM 6748 C C . ASN E 1 122 ? 4.629 6.510 53.938 1.00 25.36 122 ASN E C 1
ATOM 6749 O O . ASN E 1 122 ? 4.569 7.385 54.810 1.00 26.27 122 ASN E O 1
ATOM 6754 N N . SER E 1 123 ? 5.165 5.299 54.179 1.00 24.32 123 SER E N 1
ATOM 6755 C CA . SER E 1 123 ? 5.887 4.990 55.439 1.00 22.83 123 SER E CA 1
ATOM 6756 C C . SER E 1 123 ? 7.138 5.835 55.616 1.00 22.01 123 SER E C 1
ATOM 6757 O O . SER E 1 123 ? 7.662 5.962 56.715 1.00 20.90 123 SER E O 1
ATOM 6760 N N . GLY E 1 124 ? 7.648 6.404 54.522 1.00 21.21 124 GLY E N 1
ATOM 6761 C CA . GLY E 1 124 ? 8.932 7.075 54.575 1.00 21.89 124 GLY E CA 1
ATOM 6762 C C . GLY E 1 124 ? 10.154 6.153 54.601 1.00 21.71 124 GLY E C 1
ATOM 6763 O O . GLY E 1 124 ? 11.321 6.626 54.642 1.00 23.56 124 GLY E O 1
ATOM 6764 N N . LEU E 1 125 ? 9.924 4.838 54.550 1.00 19.78 125 LEU E N 1
ATOM 6765 C CA . LEU E 1 125 ? 11.029 3.881 54.551 1.00 18.60 125 LEU E CA 1
ATOM 6766 C C . LEU E 1 125 ? 11.511 3.608 53.134 1.00 17.02 125 LEU E C 1
ATOM 6767 O O . LEU E 1 125 ? 10.735 3.622 52.212 1.00 16.16 125 LEU E O 1
ATOM 6772 N N . GLU E 1 126 ? 12.804 3.331 52.992 1.00 17.10 126 GLU E N 1
ATOM 6773 C CA . GLU E 1 126 ? 13.384 3.148 51.668 1.00 16.86 126 GLU E CA 1
ATOM 6774 C C . GLU E 1 126 ? 14.156 1.856 51.634 1.00 16.34 126 GLU E C 1
ATOM 6775 O O . GLU E 1 126 ? 14.355 1.199 52.665 1.00 14.76 126 GLU E O 1
ATOM 6781 N N . TYR E 1 127 ? 14.589 1.487 50.432 1.00 15.28 127 TYR E N 1
ATOM 6782 C CA . TYR E 1 127 ? 15.557 0.428 50.291 1.00 14.97 127 TYR E CA 1
ATOM 6783 C C . TYR E 1 127 ? 16.512 0.674 49.114 1.00 14.39 127 TYR E C 1
ATOM 6784 O O . TYR E 1 127 ? 16.516 1.767 48.494 1.00 13.05 127 TYR E O 1
ATOM 6793 N N . GLY E 1 128 ? 17.339 -0.332 48.842 1.00 14.72 128 GLY E N 1
ATOM 6794 C CA . GLY E 1 128 ? 18.358 -0.218 47.785 1.00 14.54 128 GLY E CA 1
ATOM 6795 C C . GLY E 1 128 ? 18.500 -1.500 47.001 1.00 15.47 128 GLY E C 1
ATOM 6796 O O . GLY E 1 128 ? 18.138 -2.594 47.486 1.00 16.70 128 GLY E O 1
ATOM 6797 N N . LYS E 1 129 ? 19.004 -1.376 45.783 1.00 14.57 129 LYS E N 1
ATOM 6798 C CA . LYS E 1 129 ? 19.416 -2.539 44.982 1.00 15.47 129 LYS E CA 1
ATOM 6799 C C . LYS E 1 129 ? 20.776 -2.193 44.357 1.00 15.39 129 LYS E C 1
ATOM 6800 O O . LYS E 1 129 ? 20.918 -1.109 43.747 1.00 14.34 129 LYS E O 1
ATOM 6806 N N . PRO E 1 130 ? 21.765 -3.104 44.505 1.00 15.51 130 PRO E N 1
ATOM 6807 C CA . PRO E 1 130 ? 23.122 -2.822 44.020 1.00 15.05 130 PRO E CA 1
ATOM 6808 C C . PRO E 1 130 ? 23.228 -2.671 42.491 1.00 14.07 130 PRO E C 1
ATOM 6809 O O . PRO E 1 130 ? 22.357 -3.095 41.718 1.00 14.21 130 PRO E O 1
ATOM 6813 N N . VAL E 1 131 ? 24.303 -2.016 42.068 1.00 13.59 131 VAL E N 1
ATOM 6814 C CA . VAL E 1 131 ? 24.611 -1.832 40.685 1.00 12.28 131 VAL E CA 1
ATOM 6815 C C . VAL E 1 131 ? 25.992 -2.443 40.491 1.00 13.91 131 VAL E C 1
ATOM 6816 O O . VAL E 1 131 ? 26.887 -2.228 41.313 1.00 13.34 131 VAL E O 1
ATOM 6820 N N . VAL E 1 132 ? 26.140 -3.175 39.384 1.00 14.18 132 VAL E N 1
ATOM 6821 C CA . VAL E 1 132 ? 27.413 -3.812 39.012 1.00 14.95 132 VAL E CA 1
ATOM 6822 C C . VAL E 1 132 ? 27.741 -3.384 37.595 1.00 13.89 132 VAL E C 1
ATOM 6823 O O . VAL E 1 132 ? 26.914 -3.508 36.726 1.00 15.24 132 VAL E O 1
ATOM 6827 N N . ILE E 1 133 ? 28.936 -2.841 37.381 1.00 13.95 133 ILE E N 1
ATOM 6828 C CA . ILE E 1 133 ? 29.344 -2.399 36.051 1.00 13.52 133 ILE E CA 1
ATOM 6829 C C . ILE E 1 133 ? 30.640 -3.128 35.764 1.00 13.38 133 ILE E C 1
ATOM 6830 O O . ILE E 1 133 ? 31.559 -3.106 36.605 1.00 13.81 133 ILE E O 1
ATOM 6835 N N . GLY E 1 134 ? 30.689 -3.759 34.589 1.00 15.10 134 GLY E N 1
ATOM 6836 C CA . GLY E 1 134 ? 31.806 -4.611 34.154 1.00 15.22 134 GLY E CA 1
ATOM 6837 C C . GLY E 1 134 ? 33.102 -3.862 33.874 1.00 15.35 134 GLY E C 1
ATOM 6838 O O . GLY E 1 134 ? 33.243 -2.669 34.163 1.00 12.53 134 GLY E O 1
ATOM 6839 N N . HIS E 1 135 ? 34.041 -4.588 33.285 1.00 15.47 135 HIS E N 1
ATOM 6840 C CA . HIS E 1 135 ? 35.302 -4.039 32.817 1.00 15.78 135 HIS E CA 1
ATOM 6841 C C . HIS E 1 135 ? 35.129 -3.432 31.433 1.00 15.18 135 HIS E C 1
ATOM 6842 O O . HIS E 1 135 ? 34.344 -3.925 30.619 1.00 15.37 135 HIS E O 1
ATOM 6849 N N . ASN E 1 136 ? 35.911 -2.388 31.162 1.00 14.59 136 ASN E N 1
ATOM 6850 C CA . ASN E 1 136 ? 35.979 -1.701 29.839 1.00 13.87 136 ASN E CA 1
ATOM 6851 C C . ASN E 1 136 ? 34.621 -1.157 29.357 1.00 13.81 136 ASN E C 1
ATOM 6852 O O . ASN E 1 136 ? 34.281 -1.262 28.178 1.00 14.23 136 ASN E O 1
ATOM 6857 N N . VAL E 1 137 ? 33.863 -0.573 30.286 1.00 13.28 137 VAL E N 1
ATOM 6858 C CA . VAL E 1 137 ? 32.526 -0.034 29.958 1.00 12.04 137 VAL E CA 1
ATOM 6859 C C . VAL E 1 137 ? 32.634 1.457 29.704 1.00 12.70 137 VAL E C 1
ATOM 6860 O O . VAL E 1 137 ? 33.344 2.123 30.413 1.00 14.12 137 VAL E O 1
ATOM 6864 N N . TRP E 1 138 ? 31.945 1.954 28.690 1.00 12.49 138 TRP E N 1
ATOM 6865 C CA . TRP E 1 138 ? 31.857 3.384 28.436 1.00 13.12 138 TRP E CA 1
ATOM 6866 C C . TRP E 1 138 ? 30.403 3.790 28.680 1.00 12.47 138 TRP E C 1
ATOM 6867 O O . TRP E 1 138 ? 29.500 3.315 27.989 1.00 13.71 138 TRP E O 1
ATOM 6878 N N . ILE E 1 139 ? 30.220 4.692 29.632 1.00 13.90 139 ILE E N 1
ATOM 6879 C CA . ILE E 1 139 ? 28.907 5.265 29.935 1.00 13.09 139 ILE E CA 1
ATOM 6880 C C . ILE E 1 139 ? 28.887 6.719 29.412 1.00 13.11 139 ILE E C 1
ATOM 6881 O O . ILE E 1 139 ? 29.627 7.589 29.927 1.00 14.03 139 ILE E O 1
ATOM 6886 N N . GLY E 1 140 ? 28.082 6.955 28.384 1.00 13.68 140 GLY E N 1
ATOM 6887 C CA . GLY E 1 140 ? 27.931 8.269 27.733 1.00 14.46 140 GLY E CA 1
ATOM 6888 C C . GLY E 1 140 ? 27.412 9.302 28.729 1.00 14.67 140 GLY E C 1
ATOM 6889 O O . GLY E 1 140 ? 26.784 8.938 29.761 1.00 13.70 140 GLY E O 1
ATOM 6890 N N . GLY E 1 141 ? 27.691 10.580 28.443 1.00 14.76 141 GLY E N 1
ATOM 6891 C CA . GLY E 1 141 ? 27.282 11.643 29.385 1.00 14.25 141 GLY E CA 1
ATOM 6892 C C . GLY E 1 141 ? 25.757 11.635 29.515 1.00 13.55 141 GLY E C 1
ATOM 6893 O O . GLY E 1 141 ? 25.060 11.334 28.546 1.00 13.10 141 GLY E O 1
ATOM 6894 N N . ARG E 1 142 ? 25.251 12.000 30.702 1.00 13.69 142 ARG E N 1
ATOM 6895 C CA . ARG E 1 142 ? 23.793 12.165 30.937 1.00 15.27 142 ARG E CA 1
ATOM 6896 C C . ARG E 1 142 ? 23.017 10.847 30.942 1.00 14.13 142 ARG E C 1
ATOM 6897 O O . ARG E 1 142 ? 21.775 10.825 30.903 1.00 14.70 142 ARG E O 1
ATOM 6905 N N . ALA E 1 143 ? 23.734 9.730 30.947 1.00 13.57 143 ALA E N 1
ATOM 6906 C CA . ALA E 1 143 ? 23.031 8.458 31.143 1.00 12.74 143 ALA E CA 1
ATOM 6907 C C . ALA E 1 143 ? 22.581 8.348 32.611 1.00 12.47 143 ALA E C 1
ATOM 6908 O O . ALA E 1 143 ? 23.156 8.963 33.499 1.00 11.70 143 ALA E O 1
ATOM 6910 N N . VAL E 1 144 ? 21.536 7.556 32.827 1.00 12.73 144 VAL E N 1
ATOM 6911 C CA . VAL E 1 144 ? 21.065 7.206 34.161 1.00 12.90 144 VAL E CA 1
ATOM 6912 C C . VAL E 1 144 ? 21.112 5.679 34.298 1.00 12.59 144 VAL E C 1
ATOM 6913 O O . VAL E 1 144 ? 20.574 4.974 33.459 1.00 14.79 144 VAL E O 1
ATOM 6917 N N . ILE E 1 145 ? 21.752 5.188 35.355 1.00 12.38 145 ILE E N 1
ATOM 6918 C CA . ILE E 1 145 ? 21.821 3.737 35.641 1.00 12.35 145 ILE E CA 1
ATOM 6919 C C . ILE E 1 145 ? 20.973 3.501 36.881 1.00 11.95 145 ILE E C 1
ATOM 6920 O O . ILE E 1 145 ? 21.282 4.031 37.959 1.00 11.85 145 ILE E O 1
ATOM 6925 N N . ASN E 1 146 ? 19.907 2.722 36.708 1.00 12.44 146 ASN E N 1
ATOM 6926 C CA . ASN E 1 146 ? 18.932 2.440 37.776 1.00 13.37 146 ASN E CA 1
ATOM 6927 C C . ASN E 1 146 ? 19.305 1.349 38.749 1.00 12.95 146 ASN E C 1
ATOM 6928 O O . ASN E 1 146 ? 20.244 0.547 38.488 1.00 12.89 146 ASN E O 1
ATOM 6933 N N . PRO E 1 147 ? 18.640 1.328 39.921 1.00 12.79 147 PRO E N 1
ATOM 6934 C CA . PRO E 1 147 ? 19.001 0.315 40.897 1.00 13.33 147 PRO E CA 1
ATOM 6935 C C . PRO E 1 147 ? 18.814 -1.114 40.376 1.00 13.07 147 PRO E C 1
ATOM 6936 O O . PRO E 1 147 ? 17.866 -1.388 39.605 1.00 14.06 147 PRO E O 1
ATOM 6940 N N . GLY E 1 148 ? 19.755 -1.968 40.779 1.00 13.44 148 GLY E N 1
ATOM 6941 C CA . GLY E 1 148 ? 19.727 -3.409 40.517 1.00 14.97 148 GLY E CA 1
ATOM 6942 C C . GLY E 1 148 ? 20.181 -3.793 39.116 1.00 15.31 148 GLY E C 1
ATOM 6943 O O . GLY E 1 148 ? 20.032 -4.952 38.714 1.00 16.92 148 GLY E O 1
ATOM 6944 N N . VAL E 1 149 ? 20.727 -2.835 38.377 1.00 14.93 149 VAL E N 1
ATOM 6945 C CA . VAL E 1 149 ? 21.167 -3.082 36.999 1.00 14.17 149 VAL E CA 1
ATOM 6946 C C . VAL E 1 149 ? 22.584 -3.688 37.000 1.00 15.07 149 VAL E C 1
ATOM 6947 O O . VAL E 1 149 ? 23.432 -3.227 37.741 1.00 14.56 149 VAL E O 1
ATOM 6951 N N . THR E 1 150 ? 22.835 -4.679 36.127 1.00 14.88 150 THR E N 1
ATOM 6952 C CA . THR E 1 150 ? 24.198 -5.150 35.887 1.00 15.23 150 THR E CA 1
ATOM 6953 C C . THR E 1 150 ? 24.552 -4.847 34.437 1.00 14.21 150 THR E C 1
ATOM 6954 O O . THR E 1 150 ? 23.750 -5.104 33.550 1.00 15.64 150 THR E O 1
ATOM 6958 N N . ILE E 1 151 ? 25.757 -4.318 34.214 1.00 14.30 151 ILE E N 1
ATOM 6959 C CA . ILE E 1 151 ? 26.205 -3.982 32.858 1.00 14.00 151 ILE E CA 1
ATOM 6960 C C . ILE E 1 151 ? 27.442 -4.840 32.547 1.00 14.45 151 ILE E C 1
ATOM 6961 O O . ILE E 1 151 ? 28.411 -4.781 33.294 1.00 15.32 151 ILE E O 1
ATOM 6966 N N . GLY E 1 152 ? 27.352 -5.645 31.484 1.00 16.18 152 GLY E N 1
ATOM 6967 C CA . GLY E 1 152 ? 28.401 -6.600 31.107 1.00 16.93 152 GLY E CA 1
ATOM 6968 C C . GLY E 1 152 ? 29.670 -5.911 30.624 1.00 17.24 152 GLY E C 1
ATOM 6969 O O . GLY E 1 152 ? 29.676 -4.713 30.297 1.00 16.93 152 GLY E O 1
ATOM 6970 N N . ASP E 1 153 ? 30.749 -6.686 30.554 1.00 17.25 153 ASP E N 1
ATOM 6971 C CA . ASP E 1 153 ? 32.030 -6.178 30.118 1.00 16.98 153 ASP E CA 1
ATOM 6972 C C . ASP E 1 153 ? 31.912 -5.614 28.704 1.00 15.86 153 ASP E C 1
ATOM 6973 O O . ASP E 1 153 ? 31.150 -6.121 27.903 1.00 17.27 153 ASP E O 1
ATOM 6978 N N . ASN E 1 154 ? 32.692 -4.576 28.401 1.00 16.24 154 ASN E N 1
ATOM 6979 C CA . ASN E 1 154 ? 32.783 -3.944 27.076 1.00 14.82 154 ASN E CA 1
ATOM 6980 C C . ASN E 1 154 ? 31.489 -3.268 26.549 1.00 14.51 154 ASN E C 1
ATOM 6981 O O . ASN E 1 154 ? 31.400 -2.892 25.377 1.00 15.23 154 ASN E O 1
ATOM 6986 N N . ALA E 1 155 ? 30.485 -3.108 27.414 1.00 14.23 155 ALA E N 1
ATOM 6987 C CA . ALA E 1 155 ? 29.228 -2.538 26.963 1.00 13.29 155 ALA E CA 1
ATOM 6988 C C . ALA E 1 155 ? 29.416 -1.030 26.795 1.00 12.65 155 ALA E C 1
ATOM 6989 O O . ALA E 1 155 ? 30.318 -0.452 27.386 1.00 12.49 155 ALA E O 1
ATOM 6991 N N . VAL E 1 156 ? 28.575 -0.434 25.958 1.00 13.31 156 VAL E N 1
ATOM 6992 C CA . VAL E 1 156 ? 28.602 0.996 25.712 1.00 13.84 156 VAL E CA 1
ATOM 6993 C C . VAL E 1 156 ? 27.185 1.508 25.920 1.00 13.28 156 VAL E C 1
ATOM 6994 O O . VAL E 1 156 ? 26.254 0.986 25.319 1.00 14.22 156 VAL E O 1
ATOM 6998 N N . ILE E 1 157 ? 27.073 2.489 26.813 1.00 13.52 157 ILE E N 1
ATOM 6999 C CA . ILE E 1 157 ? 25.805 3.168 27.142 1.00 13.28 157 ILE E CA 1
ATOM 7000 C C . ILE E 1 157 ? 25.824 4.516 26.414 1.00 13.24 157 ILE E C 1
ATOM 7001 O O . ILE E 1 157 ? 26.710 5.362 26.685 1.00 13.13 157 ILE E O 1
ATOM 7006 N N . ALA E 1 158 ? 24.887 4.713 25.477 1.00 14.39 158 ALA E N 1
ATOM 7007 C CA . ALA E 1 158 ? 24.812 5.959 24.673 1.00 15.29 158 ALA E CA 1
ATOM 7008 C C . ALA E 1 158 ? 24.515 7.132 25.610 1.00 15.27 158 ALA E C 1
ATOM 7009 O O . ALA E 1 158 ? 23.938 6.954 26.682 1.00 15.41 158 ALA E O 1
ATOM 7011 N N . SER E 1 159 ? 24.971 8.317 25.230 1.00 14.86 159 SER E N 1
ATOM 7012 C CA . SER E 1 159 ? 24.732 9.495 26.042 1.00 14.71 159 SER E CA 1
ATOM 7013 C C . SER E 1 159 ? 23.196 9.618 26.195 1.00 14.19 159 SER E C 1
ATOM 7014 O O . SER E 1 159 ? 22.445 9.267 25.295 1.00 13.84 159 SER E O 1
ATOM 7017 N N . GLY E 1 160 ? 22.760 10.095 27.355 1.00 14.20 160 GLY E N 1
ATOM 7018 C CA . GLY E 1 160 ? 21.337 10.294 27.606 1.00 14.38 160 GLY E CA 1
ATOM 7019 C C . GLY E 1 160 ? 20.552 9.004 27.836 1.00 14.16 160 GLY E C 1
ATOM 7020 O O . GLY E 1 160 ? 19.335 9.079 28.056 1.00 14.65 160 GLY E O 1
ATOM 7021 N N . ALA E 1 161 ? 21.184 7.820 27.773 1.00 13.58 161 ALA E N 1
ATOM 7022 C CA . ALA E 1 161 ? 20.392 6.584 27.852 1.00 11.96 161 ALA E CA 1
ATOM 7023 C C . ALA E 1 161 ? 19.885 6.410 29.295 1.00 12.47 161 ALA E C 1
ATOM 7024 O O . ALA E 1 161 ? 20.603 6.677 30.224 1.00 12.56 161 ALA E O 1
ATOM 7026 N N . VAL E 1 162 ? 18.648 5.952 29.441 1.00 12.27 162 VAL E N 1
ATOM 7027 C CA . VAL E 1 162 ? 18.105 5.642 30.796 1.00 11.87 162 VAL E CA 1
ATOM 7028 C C . VAL E 1 162 ? 18.004 4.098 30.911 1.00 10.94 162 VAL E C 1
ATOM 7029 O O . VAL E 1 162 ? 17.134 3.459 30.312 1.00 11.81 162 VAL E O 1
ATOM 7033 N N . VAL E 1 163 ? 18.911 3.524 31.665 1.00 11.92 163 VAL E N 1
ATOM 7034 C CA . VAL E 1 163 ? 19.118 2.066 31.670 1.00 13.19 163 VAL E CA 1
ATOM 7035 C C . VAL E 1 163 ? 18.285 1.447 32.785 1.00 13.08 163 VAL E C 1
ATOM 7036 O O . VAL E 1 163 ? 18.564 1.658 33.952 1.00 13.47 163 VAL E O 1
ATOM 7040 N N . THR E 1 164 ? 17.259 0.689 32.407 1.00 14.80 164 THR E N 1
ATOM 7041 C CA . THR E 1 164 ? 16.307 0.120 33.391 1.00 15.98 164 THR E CA 1
ATOM 7042 C C . THR E 1 164 ? 16.493 -1.377 33.646 1.00 17.66 164 THR E C 1
ATOM 7043 O O . THR E 1 164 ? 15.960 -1.930 34.609 1.00 17.77 164 THR E O 1
ATOM 7047 N N . LYS E 1 165 ? 17.252 -2.038 32.783 1.00 16.86 165 LYS E N 1
ATOM 7048 C CA . LYS E 1 165 ? 17.472 -3.453 32.930 1.00 18.05 165 LYS E CA 1
ATOM 7049 C C . LYS E 1 165 ? 18.914 -3.800 32.552 1.00 17.52 165 LYS E C 1
ATOM 7050 O O . LYS E 1 165 ? 19.646 -2.945 32.028 1.00 17.70 165 LYS E O 1
ATOM 7056 N N . ASP E 1 166 ? 19.317 -5.038 32.829 1.00 16.87 166 ASP E N 1
ATOM 7057 C CA . ASP E 1 166 ? 20.709 -5.462 32.623 1.00 15.53 166 ASP E CA 1
ATOM 7058 C C . ASP E 1 166 ? 21.089 -5.241 31.157 1.00 15.00 166 ASP E C 1
ATOM 7059 O O . ASP E 1 166 ? 20.246 -5.358 30.285 1.00 13.84 166 ASP E O 1
ATOM 7064 N N . VAL E 1 167 ? 22.364 -4.931 30.928 1.00 15.42 167 VAL E N 1
ATOM 7065 C CA . VAL E 1 167 ? 22.923 -4.673 29.590 1.00 16.19 167 VAL E CA 1
ATOM 7066 C C . VAL E 1 167 ? 23.921 -5.785 29.348 1.00 16.21 167 VAL E C 1
ATOM 7067 O O . VAL E 1 167 ? 24.813 -5.979 30.179 1.00 14.97 167 VAL E O 1
ATOM 7071 N N . PRO E 1 168 ? 23.709 -6.587 28.269 1.00 17.71 168 PRO E N 1
ATOM 7072 C CA . PRO E 1 168 ? 24.642 -7.697 27.988 1.00 18.19 168 PRO E CA 1
ATOM 7073 C C . PRO E 1 168 ? 26.060 -7.196 27.711 1.00 17.89 168 PRO E C 1
ATOM 7074 O O . PRO E 1 168 ? 26.240 -6.075 27.202 1.00 17.05 168 PRO E O 1
ATOM 7078 N N . ALA E 1 169 ? 27.053 -8.028 28.012 1.00 17.34 169 ALA E N 1
ATOM 7079 C CA . ALA E 1 169 ? 28.426 -7.758 27.570 1.00 17.55 169 ALA E CA 1
ATOM 7080 C C . ALA E 1 169 ? 28.440 -7.518 26.043 1.00 17.94 169 ALA E C 1
ATOM 7081 O O . ALA E 1 169 ? 27.674 -8.165 25.304 1.00 17.98 169 ALA E O 1
ATOM 7083 N N . ASN E 1 170 ? 29.277 -6.577 25.592 1.00 18.05 170 ASN E N 1
ATOM 7084 C CA . ASN E 1 170 ? 29.470 -6.319 24.134 1.00 18.89 170 ASN E CA 1
ATOM 7085 C C . ASN E 1 170 ? 28.263 -5.709 23.387 1.00 18.85 170 ASN E C 1
ATOM 7086 O O . ASN E 1 170 ? 28.218 -5.692 22.142 1.00 19.56 170 ASN E O 1
ATOM 7091 N N . ALA E 1 171 ? 27.276 -5.227 24.147 1.00 18.55 171 ALA E N 1
ATOM 7092 C CA . ALA E 1 171 ? 26.127 -4.547 23.587 1.00 17.33 171 ALA E CA 1
ATOM 7093 C C . ALA E 1 171 ? 26.327 -3.018 23.656 1.00 16.75 171 ALA E C 1
ATOM 7094 O O . ALA E 1 171 ? 26.936 -2.510 24.593 1.00 17.28 171 ALA E O 1
ATOM 7096 N N . VAL E 1 172 ? 25.822 -2.316 22.654 1.00 15.96 172 VAL E N 1
ATOM 7097 C CA . VAL E 1 172 ? 25.627 -0.851 22.737 1.00 16.28 172 VAL E CA 1
ATOM 7098 C C . VAL E 1 172 ? 24.141 -0.634 23.002 1.00 15.98 172 VAL E C 1
ATOM 7099 O O . VAL E 1 172 ? 23.321 -1.124 22.242 1.00 16.93 172 VAL E O 1
ATOM 7103 N N . VAL E 1 173 ? 23.801 0.090 24.078 1.00 16.18 173 VAL E N 1
ATOM 7104 C CA . VAL E 1 173 ? 22.391 0.395 24.312 1.00 15.04 173 VAL E CA 1
ATOM 7105 C C . VAL E 1 173 ? 22.146 1.907 24.278 1.00 14.43 173 VAL E C 1
ATOM 7106 O O . VAL E 1 173 ? 23.037 2.712 24.552 1.00 13.57 173 VAL E O 1
ATOM 7110 N N . GLY E 1 174 ? 20.925 2.299 23.966 1.00 14.37 174 GLY E N 1
ATOM 7111 C CA . GLY E 1 174 ? 20.606 3.738 23.979 1.00 14.10 174 GLY E CA 1
ATOM 7112 C C . GLY E 1 174 ? 19.111 3.932 24.018 1.00 14.69 174 GLY E C 1
ATOM 7113 O O . GLY E 1 174 ? 18.389 3.000 23.700 1.00 14.61 174 GLY E O 1
ATOM 7114 N N . GLY E 1 175 ? 18.656 5.154 24.339 1.00 14.79 175 GLY E N 1
ATOM 7115 C CA . GLY E 1 175 ? 17.199 5.443 24.393 1.00 13.87 175 GLY E CA 1
ATOM 7116 C C . GLY E 1 175 ? 16.668 5.454 25.828 1.00 15.37 175 GLY E C 1
ATOM 7117 O O . GLY E 1 175 ? 17.426 5.347 26.762 1.00 13.92 175 GLY E O 1
ATOM 7118 N N . ASN E 1 176 ? 15.347 5.574 25.989 1.00 15.53 176 ASN E N 1
ATOM 7119 C CA . ASN E 1 176 ? 14.766 5.646 27.313 1.00 17.80 176 ASN E CA 1
ATOM 7120 C C . ASN E 1 176 ? 13.355 5.022 27.293 1.00 18.51 176 ASN E C 1
ATOM 7121 O O . ASN E 1 176 ? 12.410 5.636 26.771 1.00 20.21 176 ASN E O 1
ATOM 7126 N N . PRO E 1 177 ? 13.216 3.779 27.807 1.00 19.04 177 PRO E N 1
ATOM 7127 C CA . PRO E 1 177 ? 14.228 2.898 28.407 1.00 19.00 177 PRO E CA 1
ATOM 7128 C C . PRO E 1 177 ? 15.254 2.440 27.374 1.00 18.06 177 PRO E C 1
ATOM 7129 O O . PRO E 1 177 ? 14.881 2.236 26.210 1.00 18.94 177 PRO E O 1
ATOM 7133 N N . ALA E 1 178 ? 16.524 2.352 27.787 1.00 17.89 178 ALA E N 1
ATOM 7134 C CA . ALA E 1 178 ? 17.586 1.935 26.885 1.00 16.85 178 ALA E CA 1
ATOM 7135 C C . ALA E 1 178 ? 17.294 0.539 26.301 1.00 17.79 178 ALA E C 1
ATOM 7136 O O . ALA E 1 178 ? 16.820 -0.363 26.997 1.00 16.27 178 ALA E O 1
ATOM 7138 N N . LYS E 1 179 ? 17.586 0.387 25.018 1.00 17.26 179 LYS E N 1
ATOM 7139 C CA . LYS E 1 179 ? 17.559 -0.919 24.386 1.00 19.79 179 LYS E CA 1
ATOM 7140 C C . LYS E 1 179 ? 18.847 -1.170 23.571 1.00 18.71 179 LYS E C 1
ATOM 7141 O O . LYS E 1 179 ? 19.553 -0.230 23.221 1.00 16.73 179 LYS E O 1
ATOM 7147 N N . VAL E 1 180 ? 19.126 -2.441 23.257 1.00 18.76 180 VAL E N 1
ATOM 7148 C CA . VAL E 1 180 ? 20.266 -2.767 22.385 1.00 19.28 180 VAL E CA 1
ATOM 7149 C C . VAL E 1 180 ? 20.105 -2.116 20.989 1.00 18.89 180 VAL E C 1
ATOM 7150 O O . VAL E 1 180 ? 19.063 -2.248 20.322 1.00 19.44 180 VAL E O 1
ATOM 7154 N N . ILE E 1 181 ? 21.114 -1.340 20.609 1.00 20.25 181 ILE E N 1
ATOM 7155 C CA . ILE E 1 181 ? 21.155 -0.714 19.280 1.00 21.82 181 ILE E CA 1
ATOM 7156 C C . ILE E 1 181 ? 22.267 -1.278 18.380 1.00 23.17 181 ILE E C 1
ATOM 7157 O O . ILE E 1 181 ? 22.239 -1.067 17.164 1.00 24.77 181 ILE E O 1
ATOM 7162 N N . LYS E 1 182 ? 23.238 -1.964 18.971 1.00 23.63 182 LYS E N 1
ATOM 7163 C CA . LYS E 1 182 ? 24.365 -2.519 18.206 1.00 24.52 182 LYS E CA 1
ATOM 7164 C C . LYS E 1 182 ? 25.015 -3.584 19.044 1.00 23.06 182 LYS E C 1
ATOM 7165 O O . LYS E 1 182 ? 24.984 -3.506 20.282 1.00 22.31 182 LYS E O 1
ATOM 7171 N N . TRP E 1 183 ? 25.600 -4.594 18.381 1.00 21.68 183 TRP E N 1
ATOM 7172 C CA . TRP E 1 183 ? 26.466 -5.562 19.061 1.00 21.66 183 TRP E CA 1
ATOM 7173 C C . TRP E 1 183 ? 27.890 -5.298 18.610 1.00 22.90 183 TRP E C 1
ATOM 7174 O O . TRP E 1 183 ? 28.118 -5.057 17.422 1.00 22.24 183 TRP E O 1
ATOM 7185 N N . LEU E 1 184 ? 28.821 -5.319 19.555 1.00 24.75 184 LEU E N 1
ATOM 7186 C CA . LEU E 1 184 ? 30.261 -5.168 19.252 1.00 27.70 184 LEU E CA 1
ATOM 7187 C C . LEU E 1 184 ? 30.913 -6.510 18.921 1.00 30.33 184 LEU E C 1
ATOM 7188 O O . LEU E 1 184 ? 31.763 -6.576 18.034 1.00 31.93 184 LEU E O 1
ATOM 7193 N N . LYS E 1 185 ? 30.515 -7.559 19.640 1.00 32.80 185 LYS E N 1
ATOM 7194 C CA . LYS E 1 185 ? 30.648 -8.947 19.171 1.00 35.38 185 LYS E CA 1
ATOM 7195 C C . LYS E 1 185 ? 29.292 -9.454 18.653 1.00 36.20 185 LYS E C 1
ATOM 7196 O O . LYS E 1 185 ? 29.050 -9.555 17.435 1.00 37.59 185 LYS E O 1
ATOM 7202 N N . LYS F 1 2 ? 52.445 16.129 13.384 1.00 31.78 2 LYS F N 1
ATOM 7203 C CA . LYS F 1 2 ? 51.403 16.971 14.031 1.00 30.17 2 LYS F CA 1
ATOM 7204 C C . LYS F 1 2 ? 51.333 16.704 15.524 1.00 28.71 2 LYS F C 1
ATOM 7205 O O . LYS F 1 2 ? 51.511 15.570 15.985 1.00 27.72 2 LYS F O 1
ATOM 7211 N N . SER F 1 3 ? 51.103 17.765 16.290 1.00 26.57 3 SER F N 1
ATOM 7212 C CA . SER F 1 3 ? 51.045 17.643 17.738 1.00 25.11 3 SER F CA 1
ATOM 7213 C C . SER F 1 3 ? 49.692 17.021 18.107 1.00 23.37 3 SER F C 1
ATOM 7214 O O . SER F 1 3 ? 48.801 16.937 17.266 1.00 23.98 3 SER F O 1
ATOM 7217 N N . GLU F 1 4 ? 49.560 16.587 19.352 1.00 22.60 4 GLU F N 1
ATOM 721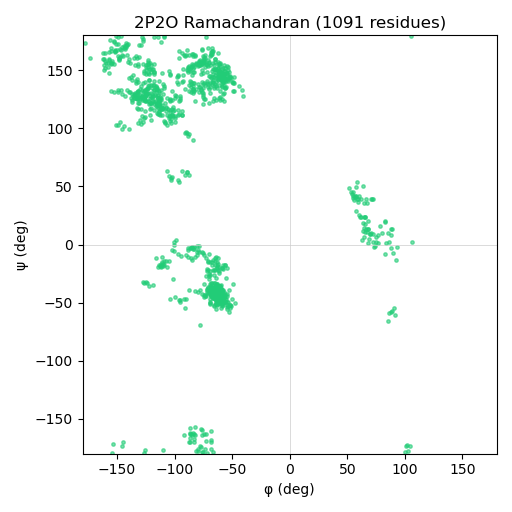8 C CA . GLU F 1 4 ? 48.296 16.006 19.807 1.00 21.93 4 GLU F CA 1
ATOM 7219 C C . GLU F 1 4 ? 47.175 17.042 19.702 1.00 21.07 4 GLU F C 1
ATOM 7220 O O . GLU F 1 4 ? 46.048 16.697 19.351 1.00 22.34 4 GLU F O 1
ATOM 7226 N N . LYS F 1 5 ? 47.498 18.314 19.958 1.00 21.42 5 LYS F N 1
ATOM 7227 C CA . LYS F 1 5 ? 46.514 19.407 19.811 1.00 21.20 5 LYS F CA 1
ATOM 7228 C C . LYS F 1 5 ? 46.014 19.554 18.371 1.00 21.25 5 LYS F C 1
ATOM 7229 O O . LYS F 1 5 ? 44.808 19.644 18.112 1.00 21.14 5 LYS F O 1
ATOM 7235 N N . GLU F 1 6 ? 46.945 19.569 17.415 1.00 20.70 6 GLU F N 1
ATOM 7236 C CA . GLU F 1 6 ? 46.598 19.635 16.010 1.00 21.56 6 GLU F CA 1
ATOM 7237 C C . GLU F 1 6 ? 45.727 18.451 15.581 1.00 20.59 6 GLU F C 1
ATOM 7238 O O . GLU F 1 6 ? 44.772 18.630 14.840 1.00 20.43 6 GLU F O 1
ATOM 7244 N N . LYS F 1 7 ? 46.046 17.251 16.071 1.00 20.56 7 LYS F N 1
ATOM 7245 C CA . LYS F 1 7 ? 45.214 16.072 15.804 1.00 20.12 7 LYS F CA 1
ATOM 7246 C C . LYS F 1 7 ? 43.796 16.266 16.405 1.00 18.44 7 LYS F C 1
ATOM 7247 O O . LYS F 1 7 ? 42.797 16.034 15.731 1.00 19.14 7 LYS F O 1
ATOM 7253 N N . MET F 1 8 ? 43.742 16.703 17.656 1.00 18.61 8 MET F N 1
ATOM 7254 C CA . MET F 1 8 ? 42.467 16.951 18.358 1.00 18.06 8 MET F CA 1
ATOM 7255 C C . MET F 1 8 ? 41.580 17.905 17.564 1.00 18.22 8 MET F C 1
ATOM 7256 O O . MET F 1 8 ? 40.432 17.580 17.243 1.00 18.13 8 MET F O 1
ATOM 7261 N N . LEU F 1 9 ? 42.120 19.074 17.200 1.00 19.32 9 LEU F N 1
ATOM 7262 C CA . LEU F 1 9 ? 41.334 20.078 16.492 1.00 21.19 9 LEU F CA 1
ATOM 7263 C C . LEU F 1 9 ? 40.855 19.610 15.114 1.00 22.08 9 LEU F C 1
ATOM 7264 O O . LEU F 1 9 ? 39.740 19.951 14.696 1.00 22.54 9 LEU F O 1
ATOM 7269 N N . ALA F 1 10 ? 41.676 18.797 14.431 1.00 22.38 10 ALA F N 1
ATOM 7270 C CA . ALA F 1 10 ? 41.340 18.247 13.119 1.00 23.04 10 ALA F CA 1
ATOM 7271 C C . ALA F 1 10 ? 40.377 17.037 13.146 1.00 23.13 10 ALA F C 1
ATOM 7272 O O . ALA F 1 10 ? 39.973 16.521 12.091 1.00 23.06 10 ALA F O 1
ATOM 7274 N N . GLY F 1 11 ? 39.978 16.599 14.339 1.00 21.74 11 GLY F N 1
ATOM 7275 C CA . GLY F 1 11 ? 39.023 15.487 14.431 1.00 21.00 11 GLY F CA 1
ATOM 7276 C C . GLY F 1 11 ? 39.683 14.119 14.307 1.00 20.74 11 GLY F C 1
ATOM 7277 O O . GLY F 1 11 ? 39.006 13.124 13.979 1.00 20.67 11 GLY F O 1
ATOM 7278 N N . HIS F 1 12 ? 40.996 14.071 14.561 1.00 21.10 12 HIS F N 1
ATOM 7279 C CA . HIS F 1 12 ? 41.765 12.823 14.567 1.00 21.10 12 HIS F CA 1
ATOM 7280 C C . HIS F 1 12 ? 41.934 12.242 15.963 1.00 20.52 12 HIS F C 1
ATOM 7281 O O . HIS F 1 12 ? 41.834 12.961 16.965 1.00 19.51 12 HIS F O 1
ATOM 7288 N N . LEU F 1 13 ? 42.255 10.944 16.029 1.00 20.09 13 LEU F N 1
ATOM 7289 C CA . LEU F 1 13 ? 42.661 10.368 17.320 1.00 19.67 13 LEU F CA 1
ATOM 7290 C C . LEU F 1 13 ? 43.846 11.127 17.890 1.00 20.36 13 LEU F C 1
ATOM 7291 O O . LEU F 1 13 ? 44.821 11.445 17.157 1.00 20.51 13 LEU F O 1
ATOM 7296 N N . TYR F 1 14 ? 43.761 11.432 19.186 1.00 18.77 14 TYR F N 1
ATOM 7297 C CA . TYR F 1 14 ? 44.795 12.162 19.890 1.00 19.38 14 TYR F CA 1
ATOM 7298 C C . TYR F 1 14 ? 44.853 11.637 21.323 1.00 20.08 14 TYR F C 1
ATOM 7299 O O . TYR F 1 14 ? 43.912 10.975 21.799 1.00 19.58 14 TYR F O 1
ATOM 7308 N N . ASN F 1 15 ? 45.954 11.931 22.013 1.00 20.05 15 ASN F N 1
ATOM 7309 C CA . ASN F 1 15 ? 46.124 11.540 23.389 1.00 21.03 15 ASN F CA 1
ATOM 7310 C C . ASN F 1 15 ? 45.885 12.754 24.289 1.00 19.85 15 ASN F C 1
ATOM 7311 O O . ASN F 1 15 ? 46.661 13.695 24.272 1.00 19.78 15 ASN F O 1
ATOM 7316 N N . PRO F 1 16 ? 44.785 12.746 25.068 1.00 19.52 16 PRO F N 1
ATOM 7317 C CA . PRO F 1 16 ? 44.560 13.890 25.964 1.00 18.65 16 PRO F CA 1
ATOM 7318 C C . PRO F 1 16 ? 45.595 14.099 27.080 1.00 18.66 16 PRO F C 1
ATOM 7319 O O . PRO F 1 16 ? 45.569 15.136 27.745 1.00 18.35 16 PRO F O 1
ATOM 7323 N N . ALA F 1 17 ? 46.486 13.129 27.298 1.00 18.85 17 ALA F N 1
ATOM 7324 C CA . ALA F 1 17 ? 47.485 13.226 28.366 1.00 19.25 17 ALA F CA 1
ATOM 7325 C C . ALA F 1 17 ? 48.700 14.091 27.956 1.00 20.27 17 ALA F C 1
ATOM 7326 O O . ALA F 1 17 ? 49.622 14.331 28.742 1.00 20.36 17 ALA F O 1
ATOM 7328 N N . ASP F 1 18 ? 48.655 14.561 26.723 1.00 20.79 18 ASP F N 1
ATOM 7329 C CA . ASP F 1 18 ? 49.660 15.431 26.134 1.00 22.31 18 ASP F CA 1
ATOM 7330 C C . ASP F 1 18 ? 49.847 16.659 27.000 1.00 23.38 18 ASP F C 1
ATOM 7331 O O . ASP F 1 18 ? 48.854 17.256 27.438 1.00 23.37 18 ASP F O 1
ATOM 7336 N N . LEU F 1 19 ? 51.101 17.058 27.250 1.00 23.85 19 LEU F N 1
ATOM 7337 C CA . LEU F 1 19 ? 51.360 18.134 28.225 1.00 24.42 19 LEU F CA 1
ATOM 7338 C C . LEU F 1 19 ? 50.740 19.484 27.885 1.00 24.77 19 LEU F C 1
ATOM 7339 O O . LEU F 1 19 ? 50.236 20.173 28.788 1.00 24.80 19 LEU F O 1
ATOM 7344 N N . GLU F 1 20 ? 50.758 19.853 26.606 1.00 24.48 20 GLU F N 1
ATOM 7345 C CA . GLU F 1 20 ? 50.201 21.124 26.146 1.00 25.04 20 GLU F CA 1
ATOM 7346 C C . GLU F 1 20 ? 48.681 21.095 26.359 1.00 24.19 20 GLU F C 1
ATOM 7347 O O . GLU F 1 20 ? 48.096 22.086 26.834 1.00 23.82 20 GLU F O 1
ATOM 7353 N N . LEU F 1 21 ? 48.062 19.963 26.014 1.00 23.43 21 LEU F N 1
ATOM 7354 C CA . LEU F 1 21 ? 46.603 19.787 26.214 1.00 22.58 21 LEU F CA 1
ATOM 7355 C C . LEU F 1 21 ? 46.212 19.841 27.689 1.00 22.65 21 LEU F C 1
ATOM 7356 O O . LEU F 1 21 ? 45.229 20.515 28.055 1.00 23.12 21 LEU F O 1
ATOM 7361 N N . VAL F 1 22 ? 46.974 19.153 28.531 1.00 22.75 22 VAL F N 1
ATOM 7362 C CA . VAL F 1 22 ? 46.756 19.191 29.990 1.00 23.28 22 VAL F CA 1
ATOM 7363 C C . VAL F 1 22 ? 46.845 20.620 30.560 1.00 23.98 22 VAL F C 1
ATOM 7364 O O . VAL F 1 22 ? 45.936 21.075 31.250 1.00 23.28 22 VAL F O 1
ATOM 7368 N N . LYS F 1 23 ? 47.939 21.316 30.254 1.00 24.55 23 LYS F N 1
ATOM 7369 C CA . LYS F 1 23 ? 48.066 22.756 30.556 1.00 24.93 23 LYS F CA 1
ATOM 7370 C C . LYS F 1 23 ? 46.843 23.578 30.128 1.00 24.03 23 LYS F C 1
ATOM 7371 O O . LYS F 1 23 ? 46.289 24.341 30.939 1.00 24.80 23 LYS F O 1
ATOM 7377 N N . GLU F 1 24 ? 46.416 23.415 28.878 1.00 22.46 24 GLU F N 1
ATOM 7378 C CA . GLU F 1 24 ? 45.234 24.110 28.351 1.00 22.58 24 GLU F CA 1
ATOM 7379 C C . GLU F 1 24 ? 43.931 23.773 29.110 1.00 21.77 24 GLU F C 1
ATOM 7380 O O . GLU F 1 24 ? 43.111 24.673 29.380 1.00 19.98 24 GLU F O 1
ATOM 7386 N N . ARG F 1 25 ? 43.754 22.494 29.467 1.00 20.67 25 ARG F N 1
ATOM 7387 C CA . ARG F 1 25 ? 42.557 22.098 30.245 1.00 20.84 25 ARG F CA 1
ATOM 7388 C C . ARG F 1 25 ? 42.617 22.680 31.642 1.00 21.19 25 ARG F C 1
ATOM 7389 O O . ARG F 1 25 ? 41.599 23.140 32.163 1.00 22.16 25 ARG F O 1
ATOM 7397 N N . GLU F 1 26 ? 43.812 22.705 32.229 1.00 22.02 26 GLU F N 1
ATOM 7398 C CA . GLU F 1 26 ? 44.022 23.333 33.539 1.00 22.91 26 GLU F CA 1
ATOM 7399 C C . GLU F 1 26 ? 43.667 24.810 33.506 1.00 23.47 26 GLU F C 1
ATOM 7400 O O . GLU F 1 26 ? 43.058 25.312 34.451 1.00 23.69 26 GLU F O 1
ATOM 7406 N N . ARG F 1 27 ? 44.001 25.486 32.402 1.00 24.33 27 ARG F N 1
ATOM 7407 C CA . ARG F 1 27 ? 43.739 26.914 32.249 1.00 26.50 27 ARG F CA 1
ATOM 7408 C C . ARG F 1 27 ? 42.230 27.185 32.123 1.00 25.67 27 ARG F C 1
ATOM 7409 O O . ARG F 1 27 ? 41.701 28.160 32.701 1.00 26.13 27 ARG F O 1
ATOM 7417 N N . ALA F 1 28 ? 41.550 26.340 31.353 1.00 24.89 28 ALA F N 1
ATOM 7418 C CA . ALA F 1 28 ? 40.110 26.451 31.190 1.00 24.02 28 ALA F CA 1
ATOM 7419 C C . ALA F 1 28 ? 39.414 26.299 32.537 1.00 23.67 28 ALA F C 1
ATOM 7420 O O . ALA F 1 28 ? 38.530 27.105 32.872 1.00 23.84 28 ALA F O 1
ATOM 7422 N N . ARG F 1 29 ? 39.821 25.299 33.317 1.00 22.55 29 ARG F N 1
ATOM 7423 C CA . ARG F 1 29 ? 39.234 25.006 34.616 1.00 22.48 29 ARG F CA 1
ATOM 7424 C C . ARG F 1 29 ? 39.491 26.124 35.635 1.00 22.92 29 ARG F C 1
ATOM 7425 O O . ARG F 1 29 ? 38.635 26.410 36.450 1.00 21.63 29 ARG F O 1
ATOM 7433 N N . ARG F 1 30 ? 40.637 26.799 35.537 1.00 22.54 30 ARG F N 1
ATOM 7434 C CA . ARG F 1 30 ? 40.963 27.909 36.448 1.00 24.25 30 ARG F CA 1
ATOM 7435 C C . ARG F 1 30 ? 40.013 29.090 36.241 1.00 23.69 30 ARG F C 1
ATOM 7436 O O . ARG F 1 30 ? 39.506 29.669 37.211 1.00 24.13 30 ARG F O 1
ATOM 7444 N N . LEU F 1 31 ? 39.786 29.428 34.973 1.00 22.63 31 LEU F N 1
ATOM 7445 C CA . LEU F 1 31 ? 38.893 30.514 34.571 1.00 22.72 31 LEU F CA 1
ATOM 7446 C C . LEU F 1 31 ? 37.423 30.176 34.881 1.00 22.42 31 LEU F C 1
ATOM 7447 O O . LEU F 1 31 ? 36.647 31.050 35.285 1.00 21.37 31 LEU F O 1
ATOM 7452 N N . VAL F 1 32 ? 37.069 28.900 34.694 1.00 20.81 32 VAL F N 1
ATOM 7453 C CA . VAL F 1 32 ? 35.730 28.395 35.031 1.00 20.30 32 VAL F CA 1
ATOM 7454 C C . VAL F 1 32 ? 35.484 28.487 36.538 1.00 20.63 32 VAL F C 1
ATOM 7455 O O . VAL F 1 32 ? 34.386 28.845 36.964 1.00 21.01 32 VAL F O 1
ATOM 7459 N N . ARG F 1 33 ? 36.502 28.190 37.330 1.00 20.58 33 ARG F N 1
ATOM 7460 C CA . ARG F 1 33 ? 36.449 28.290 38.773 1.00 22.75 33 ARG F CA 1
ATOM 7461 C C . ARG F 1 33 ? 36.228 29.733 39.205 1.00 23.91 33 ARG F C 1
ATOM 7462 O O . ARG F 1 33 ? 35.431 30.003 40.118 1.00 23.66 33 ARG F O 1
ATOM 7470 N N . LEU F 1 34 ? 36.952 30.649 38.560 1.00 23.72 34 LEU F N 1
ATOM 7471 C CA . LEU F 1 34 ? 36.788 32.073 38.868 1.00 24.09 34 LEU F CA 1
ATOM 7472 C C . LEU F 1 34 ? 35.386 32.542 38.471 1.00 23.42 34 LEU F C 1
ATOM 7473 O O . LEU F 1 34 ? 34.772 33.340 39.194 1.00 23.50 34 LEU F O 1
ATOM 7478 N N . TYR F 1 35 ? 34.895 32.040 37.338 1.00 21.28 35 TYR F N 1
ATOM 7479 C CA . TYR F 1 35 ? 33.563 32.357 36.851 1.00 20.52 35 TYR F CA 1
ATOM 7480 C C . TYR F 1 35 ? 32.452 31.878 37.801 1.00 20.36 35 TYR F C 1
ATOM 7481 O O . TYR F 1 35 ? 31.512 32.642 38.113 1.00 19.66 35 TYR F O 1
ATOM 7490 N N . ASN F 1 36 ? 32.552 30.620 38.231 1.00 19.61 36 ASN F N 1
ATOM 7491 C CA . ASN F 1 36 ? 31.482 30.008 39.029 1.00 20.61 36 ASN F CA 1
ATOM 7492 C C . ASN F 1 36 ? 31.405 30.595 40.433 1.00 21.88 36 ASN F C 1
ATOM 7493 O O . ASN F 1 36 ? 30.351 30.505 41.088 1.00 21.63 36 ASN F O 1
ATOM 7498 N N . GLU F 1 37 ? 32.521 31.189 40.881 1.00 21.95 37 GLU F N 1
ATOM 7499 C CA . GLU F 1 37 ? 32.582 31.885 42.173 1.00 23.29 37 GLU F CA 1
ATOM 7500 C C . GLU F 1 37 ? 32.049 33.322 42.181 1.00 22.33 37 GLU F C 1
ATOM 7501 O O . GLU F 1 37 ? 31.873 33.883 43.267 1.00 23.59 37 GLU F O 1
ATOM 7507 N N . THR F 1 38 ? 31.784 33.916 41.019 1.00 22.43 38 THR F N 1
ATOM 7508 C CA . THR F 1 38 ? 31.330 35.329 40.992 1.00 21.84 38 THR F CA 1
ATOM 7509 C C . THR F 1 38 ? 29.929 35.487 41.611 1.00 22.41 38 THR F C 1
ATOM 7510 O O . THR F 1 38 ? 29.111 34.569 41.544 1.00 21.65 38 THR F O 1
ATOM 7514 N N . LEU F 1 39 ? 29.662 36.642 42.221 1.00 22.10 39 LEU F N 1
ATOM 7515 C CA . LEU F 1 39 ? 28.327 36.899 42.775 1.00 21.73 39 LEU F CA 1
ATOM 7516 C C . LEU F 1 39 ? 27.312 37.174 41.691 1.00 21.80 39 LEU F C 1
ATOM 7517 O O . LEU F 1 39 ? 27.650 37.590 40.560 1.00 21.77 39 LEU F O 1
ATOM 7522 N N . GLU F 1 40 ? 26.038 36.955 42.030 1.00 21.25 40 GLU F N 1
ATOM 7523 C CA . GLU F 1 40 ? 24.940 37.182 41.093 1.00 22.48 40 GLU F CA 1
ATOM 7524 C C . GLU F 1 40 ? 24.895 38.598 40.521 1.00 23.09 40 GLU F C 1
ATOM 7525 O O . GLU F 1 40 ? 24.253 38.835 39.506 1.00 23.93 40 GLU F O 1
ATOM 7531 N N . THR F 1 41 ? 25.580 39.519 41.186 1.00 24.63 41 THR F N 1
ATOM 7532 C CA . THR F 1 41 ? 25.559 40.940 40.827 1.00 24.90 41 THR F CA 1
ATOM 7533 C C . THR F 1 41 ? 26.808 41.372 40.024 1.00 26.12 41 THR F C 1
ATOM 7534 O O . THR F 1 41 ? 26.883 42.519 39.556 1.00 26.18 41 THR F O 1
ATOM 7538 N N . GLU F 1 42 ? 27.777 40.466 39.862 1.00 26.02 42 GLU F N 1
ATOM 7539 C CA . GLU F 1 42 ? 29.048 40.810 39.175 1.00 25.75 42 GLU F CA 1
ATOM 7540 C C . GLU F 1 42 ? 29.008 40.582 37.666 1.00 25.11 42 GLU F C 1
ATOM 7541 O O . GLU F 1 42 ? 29.780 39.782 37.126 1.00 24.69 42 GLU F O 1
ATOM 7547 N N . TYR F 1 43 ? 28.124 41.310 36.995 1.00 25.25 43 TYR F N 1
ATOM 7548 C CA . TYR F 1 43 ? 27.842 41.111 35.588 1.00 25.28 43 TYR F CA 1
ATOM 7549 C C . TYR F 1 43 ? 29.041 41.415 34.689 1.00 25.22 43 TYR F C 1
ATOM 7550 O O . TYR F 1 43 ? 29.305 40.702 33.704 1.00 23.45 43 TYR F O 1
ATOM 7559 N N . ASP F 1 44 ? 29.752 42.486 35.019 1.00 25.43 44 ASP F N 1
ATOM 7560 C CA . ASP F 1 44 ? 30.900 42.897 34.197 1.00 25.61 44 ASP F CA 1
ATOM 7561 C C . ASP F 1 44 ? 32.078 41.973 34.391 1.00 25.27 44 ASP F C 1
ATOM 7562 O O . ASP F 1 44 ? 32.725 41.591 33.408 1.00 25.68 44 ASP F O 1
ATOM 7567 N N . LYS F 1 45 ? 32.364 41.626 35.645 1.00 24.23 45 LYS F N 1
ATOM 7568 C CA . LYS F 1 45 ? 33.387 40.624 35.927 1.00 24.48 45 LYS F CA 1
ATOM 7569 C C . LYS F 1 45 ? 33.092 39.315 35.150 1.00 24.25 45 LYS F C 1
ATOM 7570 O O . LYS F 1 45 ? 34.017 38.725 34.572 1.00 24.43 45 LYS F O 1
ATOM 7576 N N . ARG F 1 46 ? 31.823 38.868 35.141 1.00 23.44 46 ARG F N 1
ATOM 7577 C CA . ARG F 1 46 ? 31.385 37.658 34.367 1.00 22.74 46 ARG F CA 1
ATOM 7578 C C . ARG F 1 46 ? 31.592 37.755 32.845 1.00 23.03 46 ARG F C 1
ATOM 7579 O O . ARG F 1 46 ? 32.095 36.820 32.219 1.00 22.56 46 ARG F O 1
ATOM 7587 N N . THR F 1 47 ? 31.188 38.880 32.262 1.00 23.08 47 THR F N 1
ATOM 7588 C CA . THR F 1 47 ? 31.313 39.139 30.836 1.00 23.49 47 THR F CA 1
ATOM 7589 C C . THR F 1 47 ? 32.774 39.076 30.454 1.00 23.19 47 THR F C 1
ATOM 7590 O O . THR F 1 47 ? 33.118 38.435 29.475 1.00 23.56 47 THR F O 1
ATOM 7594 N N . GLY F 1 48 ? 33.619 39.727 31.248 1.00 23.19 48 GLY F N 1
ATOM 7595 C CA . GLY F 1 48 ? 35.067 39.754 31.012 1.00 23.38 48 GLY F CA 1
ATOM 7596 C C . GLY F 1 48 ? 35.644 38.349 30.985 1.00 23.84 48 GLY F C 1
ATOM 7597 O O . GLY F 1 48 ? 36.424 37.993 30.066 1.00 22.27 48 GLY F O 1
ATOM 7598 N N . LEU F 1 49 ? 35.262 37.555 31.999 1.00 22.70 49 LEU F N 1
ATOM 7599 C CA . LEU F 1 49 ? 35.786 36.192 32.188 1.00 22.99 49 LEU F CA 1
ATOM 7600 C C . LEU F 1 49 ? 35.395 35.248 31.058 1.00 23.02 49 LEU F C 1
ATOM 7601 O O . LEU F 1 49 ? 36.220 34.430 30.626 1.00 24.05 49 LEU F O 1
ATOM 7606 N N . LEU F 1 50 ? 34.156 35.362 30.580 1.00 22.26 50 LEU F N 1
ATOM 7607 C CA . LEU F 1 50 ? 33.679 34.603 29.426 1.00 22.10 50 LEU F CA 1
ATOM 7608 C C . LEU F 1 50 ? 34.347 34.990 28.091 1.00 22.91 50 LEU F C 1
ATOM 7609 O O . LEU F 1 50 ? 34.603 34.127 27.242 1.00 21.01 50 LEU F O 1
ATOM 7614 N N . LYS F 1 51 ? 34.593 36.289 27.889 1.00 22.40 51 LYS F N 1
ATOM 7615 C CA . LYS F 1 51 ? 35.239 36.744 26.642 1.00 23.16 51 LYS F CA 1
ATOM 7616 C C . LYS F 1 51 ? 36.698 36.316 26.600 1.00 23.03 51 LYS F C 1
ATOM 7617 O O . LYS F 1 51 ? 37.274 36.116 25.514 1.00 23.13 51 LYS F O 1
ATOM 7623 N N . GLU F 1 52 ? 37.279 36.156 27.784 1.00 23.21 52 GLU F N 1
ATOM 7624 C CA . GLU F 1 52 ? 38.624 35.605 27.949 1.00 24.27 52 GLU F CA 1
ATOM 7625 C C . GLU F 1 52 ? 38.620 34.080 27.692 1.00 23.70 52 GLU F C 1
ATOM 7626 O O . GLU F 1 52 ? 39.521 33.547 27.036 1.00 22.42 52 GLU F O 1
ATOM 7632 N N . LEU F 1 53 ? 37.600 33.405 28.234 1.00 22.27 53 LEU F N 1
ATOM 7633 C CA . LEU F 1 53 ? 37.493 31.942 28.163 1.00 21.21 53 LEU F CA 1
ATOM 7634 C C . LEU F 1 53 ? 37.209 31.452 26.747 1.00 20.94 53 LEU F C 1
ATOM 7635 O O . LEU F 1 53 ? 37.891 30.533 26.248 1.00 21.07 53 LEU F O 1
ATOM 7640 N N . PHE F 1 54 ? 36.206 32.050 26.114 1.00 21.33 54 PHE F N 1
ATOM 7641 C CA . PHE F 1 54 ? 35.699 31.574 24.836 1.00 22.12 54 PHE F CA 1
ATOM 7642 C C . PHE F 1 54 ? 36.591 32.004 23.677 1.00 22.41 54 PHE F C 1
ATOM 7643 O O . PHE F 1 54 ? 37.322 32.990 23.787 1.00 22.61 54 PHE F O 1
ATOM 7651 N N . GLY F 1 55 ? 36.498 31.262 22.579 1.00 23.13 55 GLY F N 1
ATOM 7652 C CA . GLY F 1 55 ? 37.205 31.591 21.344 1.00 24.56 55 GLY F CA 1
ATOM 7653 C C . GLY F 1 55 ? 36.671 32.881 20.745 1.00 25.68 55 GLY F C 1
ATOM 7654 O O . GLY F 1 55 ? 37.457 33.761 20.335 1.00 26.24 55 GLY F O 1
ATOM 7655 N N . SER F 1 56 ? 35.344 33.002 20.682 1.00 25.57 56 SER F N 1
ATOM 7656 C CA . SER F 1 56 ? 34.739 34.261 20.239 1.00 26.68 56 SER F CA 1
ATOM 7657 C C . SER F 1 56 ? 33.329 34.475 20.784 1.00 26.93 56 SER F C 1
ATOM 7658 O O . SER F 1 56 ? 32.634 33.511 21.137 1.00 25.44 56 SER F O 1
ATOM 7661 N N . THR F 1 57 ? 32.925 35.748 20.847 1.00 26.91 57 THR F N 1
ATOM 7662 C CA . THR F 1 57 ? 31.606 36.128 21.355 1.00 26.44 57 THR F CA 1
ATOM 7663 C C . THR F 1 57 ? 30.998 37.292 20.552 1.00 27.22 57 THR F C 1
ATOM 7664 O O . THR F 1 57 ? 31.667 37.891 19.682 1.00 26.32 57 THR F O 1
ATOM 7668 N N . GLY F 1 58 ? 29.727 37.592 20.821 1.00 26.41 58 GLY F N 1
ATOM 7669 C CA . GLY F 1 58 ? 29.170 38.903 20.481 1.00 27.31 58 GLY F CA 1
ATOM 7670 C C . GLY F 1 58 ? 29.475 39.946 21.553 1.00 27.15 58 GLY F C 1
ATOM 7671 O O . GLY F 1 58 ? 30.356 39.757 22.386 1.00 27.61 58 GLY F O 1
ATOM 7672 N N . GLU F 1 59 ? 28.735 41.054 21.544 1.00 27.28 59 GLU F N 1
ATOM 7673 C CA . GLU F 1 59 ? 28.971 42.123 22.514 1.00 27.34 59 GLU F CA 1
ATOM 7674 C C . GLU F 1 59 ? 28.522 41.711 23.909 1.00 25.90 59 GLU F C 1
ATOM 7675 O O . GLU F 1 59 ? 29.189 42.020 24.906 1.00 25.39 59 GLU F O 1
ATOM 7681 N N . ARG F 1 60 ? 27.392 41.007 23.953 1.00 24.80 60 ARG F N 1
ATOM 7682 C CA . ARG F 1 60 ? 26.731 40.633 25.205 1.00 24.11 60 ARG F CA 1
ATOM 7683 C C . ARG F 1 60 ? 26.490 39.119 25.290 1.00 22.99 60 ARG F C 1
ATOM 7684 O O . ARG F 1 60 ? 26.129 38.463 24.295 1.00 22.23 60 ARG F O 1
ATOM 7692 N N . LEU F 1 61 ? 26.701 38.591 26.487 1.00 22.92 61 LEU F N 1
ATOM 7693 C CA . LEU F 1 61 ? 26.396 37.186 26.805 1.00 22.87 61 LEU F CA 1
ATOM 7694 C C . LEU F 1 61 ? 26.214 37.041 28.316 1.00 21.53 61 LEU F C 1
ATOM 7695 O O . LEU F 1 61 ? 26.811 37.773 29.111 1.00 23.27 61 LEU F O 1
ATOM 7700 N N . PHE F 1 62 ? 25.419 36.053 28.712 1.00 21.21 62 PHE F N 1
ATOM 7701 C CA . PHE F 1 62 ? 25.236 35.764 30.124 1.00 20.11 62 PHE F CA 1
ATOM 7702 C C . PHE F 1 62 ? 25.040 34.277 30.306 1.00 18.14 62 PHE F C 1
ATOM 7703 O O . PHE F 1 62 ? 24.247 33.679 29.592 1.00 18.67 62 PHE F O 1
ATOM 7711 N N . ILE F 1 63 ? 25.762 33.729 31.263 1.00 18.02 63 ILE F N 1
ATOM 7712 C CA . ILE F 1 63 ? 25.660 32.315 31.687 1.00 17.35 63 ILE F CA 1
ATOM 7713 C C . ILE F 1 63 ? 25.478 32.192 33.224 1.00 16.97 63 ILE F C 1
ATOM 7714 O O . ILE F 1 63 ? 26.286 32.687 34.013 1.00 16.89 63 ILE F O 1
ATOM 7719 N N . GLU F 1 64 ? 24.429 31.488 33.646 1.00 17.59 64 GLU F N 1
ATOM 7720 C CA . GLU F 1 64 ? 24.265 31.173 35.068 1.00 17.35 64 GLU F CA 1
ATOM 7721 C C . GLU F 1 64 ? 25.242 30.089 35.523 1.00 17.94 64 GLU F C 1
ATOM 7722 O O . GLU F 1 64 ? 25.239 28.997 34.962 1.00 19.36 64 GLU F O 1
ATOM 7728 N N . PRO F 1 65 ? 26.042 30.348 36.565 1.00 17.97 65 PRO F N 1
ATOM 7729 C CA . PRO F 1 65 ? 26.744 29.238 37.221 1.00 18.57 65 PRO F CA 1
ATOM 7730 C C . PRO F 1 65 ? 25.804 28.089 37.667 1.00 18.53 65 PRO F C 1
ATOM 7731 O O . PRO F 1 65 ? 24.621 28.331 37.968 1.00 17.45 65 PRO F O 1
ATOM 7735 N N . ASN F 1 66 ? 26.305 26.856 37.699 1.00 17.82 66 ASN F N 1
ATOM 7736 C CA . ASN F 1 66 ? 27.702 26.526 37.402 1.00 19.22 66 ASN F CA 1
ATOM 7737 C C . ASN F 1 66 ? 27.804 26.269 35.923 1.00 18.01 66 ASN F C 1
ATOM 7738 O O . ASN F 1 66 ? 26.830 25.846 35.310 1.00 18.44 66 ASN F O 1
ATOM 7743 N N . PHE F 1 67 ? 28.970 26.553 35.347 1.00 17.80 67 PHE F N 1
ATOM 7744 C CA . PHE F 1 67 ? 29.237 26.264 33.923 1.00 17.05 67 PHE F CA 1
ATOM 7745 C C . PHE F 1 67 ? 30.473 25.348 33.874 1.00 15.59 67 PHE F C 1
ATOM 7746 O O . PHE F 1 67 ? 31.311 25.410 34.752 1.00 14.92 67 PHE F O 1
ATOM 7754 N N . ARG F 1 68 ? 30.557 24.499 32.858 1.00 15.10 68 ARG F N 1
ATOM 7755 C CA . ARG F 1 68 ? 31.742 23.638 32.700 1.00 15.77 68 ARG F CA 1
ATOM 7756 C C . ARG F 1 68 ? 32.121 23.560 31.247 1.00 14.04 68 ARG F C 1
ATOM 7757 O O . ARG F 1 68 ? 31.277 23.525 30.349 1.00 14.90 68 ARG F O 1
ATOM 7765 N N . CYS F 1 69 ? 33.433 23.525 31.011 1.00 14.53 69 CYS F N 1
ATOM 7766 C CA . CYS F 1 69 ? 33.909 23.227 29.653 1.00 15.41 69 CYS F CA 1
ATOM 7767 C C . CYS F 1 69 ? 35.310 22.586 29.704 1.00 15.11 69 CYS F C 1
ATOM 7768 O O . CYS F 1 69 ? 35.891 22.473 30.765 1.00 15.94 69 CYS F O 1
ATOM 7771 N N . ASP F 1 70 ? 35.825 22.170 28.543 1.00 16.85 70 ASP F N 1
ATOM 7772 C CA . ASP F 1 70 ? 37.123 21.503 28.490 1.00 17.11 70 ASP F CA 1
ATOM 7773 C C . ASP F 1 70 ? 38.291 22.432 28.147 1.00 17.35 70 ASP F C 1
ATOM 7774 O O . ASP F 1 70 ? 39.323 22.364 28.800 1.00 18.58 70 ASP F O 1
ATOM 7779 N N . TYR F 1 71 ? 38.111 23.244 27.114 1.00 17.33 71 TYR F N 1
ATOM 7780 C CA . TYR F 1 71 ? 39.169 24.129 26.606 1.00 18.20 71 TYR F CA 1
ATOM 7781 C C . TYR F 1 71 ? 38.788 25.607 26.593 1.00 17.53 71 TYR F C 1
ATOM 7782 O O . TYR F 1 71 ? 39.647 26.453 26.849 1.00 19.53 71 TYR F O 1
ATOM 7791 N N . GLY F 1 72 ? 37.527 25.916 26.303 1.00 18.01 72 GLY F N 1
ATOM 7792 C CA . GLY F 1 72 ? 37.068 27.312 26.268 1.00 18.22 72 GLY F CA 1
ATOM 7793 C C . GLY F 1 72 ? 37.260 27.900 24.890 1.00 17.72 72 GLY F C 1
ATOM 7794 O O . GLY F 1 72 ? 36.304 28.351 24.241 1.00 17.54 72 GLY F O 1
ATOM 7795 N N . TYR F 1 73 ? 38.505 27.867 24.415 1.00 17.99 73 TYR F N 1
ATOM 7796 C CA . TYR F 1 73 ? 38.845 28.496 23.125 1.00 17.38 73 TYR F CA 1
ATOM 7797 C C . TYR F 1 73 ? 38.161 27.915 21.904 1.00 17.74 73 TYR F C 1
ATOM 7798 O O . TYR F 1 73 ? 38.086 28.574 20.856 1.00 18.48 73 TYR F O 1
ATOM 7807 N N . ASN F 1 74 ? 37.623 26.698 22.029 1.00 17.15 74 ASN F N 1
ATOM 7808 C CA . ASN F 1 74 ? 36.843 26.103 20.956 1.00 17.01 74 ASN F CA 1
ATOM 7809 C C . ASN F 1 74 ? 35.381 26.514 20.936 1.00 17.05 74 ASN F C 1
ATOM 7810 O O . ASN F 1 74 ? 34.669 26.167 19.997 1.00 17.36 74 ASN F O 1
ATOM 7815 N N . ILE F 1 75 ? 34.944 27.289 21.927 1.00 17.75 75 ILE F N 1
ATOM 7816 C CA . ILE F 1 75 ? 33.538 27.741 21.966 1.00 16.97 75 ILE F CA 1
ATOM 7817 C C . ILE F 1 75 ? 33.462 29.130 21.328 1.00 17.28 75 ILE F C 1
ATOM 7818 O O . ILE F 1 75 ? 34.219 30.011 21.716 1.00 17.14 75 ILE F O 1
ATOM 7823 N N . HIS F 1 76 ? 32.565 29.277 20.359 1.00 17.89 76 HIS F N 1
ATOM 7824 C CA . HIS F 1 76 ? 32.284 30.523 19.650 1.00 19.45 76 HIS F CA 1
ATOM 7825 C C . HIS F 1 76 ? 30.786 30.783 19.672 1.00 18.83 76 HIS F C 1
ATOM 7826 O O . HIS F 1 76 ? 30.009 30.013 19.095 1.00 19.64 76 HIS F O 1
ATOM 7833 N N . VAL F 1 77 ? 30.364 31.869 20.317 1.00 19.02 77 VAL F N 1
ATOM 7834 C CA . VAL F 1 77 ? 28.931 32.159 20.373 1.00 19.29 77 VAL F CA 1
ATOM 7835 C C . VAL F 1 77 ? 28.585 33.485 19.684 1.00 20.55 77 VAL F C 1
ATOM 7836 O O . VAL F 1 77 ? 29.409 34.396 19.645 1.00 20.27 77 VAL F O 1
ATOM 7840 N N . GLY F 1 78 ? 27.392 33.556 19.103 1.00 21.44 78 GLY F N 1
ATOM 7841 C CA . GLY F 1 78 ? 26.904 34.792 18.483 1.00 22.99 78 GLY F CA 1
ATOM 7842 C C . GLY F 1 78 ? 26.282 35.798 19.438 1.00 23.38 78 GLY F C 1
ATOM 7843 O O . GLY F 1 78 ? 26.472 35.736 20.664 1.00 24.56 78 GLY F O 1
ATOM 7844 N N . GLU F 1 79 ? 25.550 36.750 18.867 1.00 24.25 79 GLU F N 1
ATOM 7845 C CA . GLU F 1 79 ? 25.050 37.881 19.648 1.00 24.26 79 GLU F CA 1
ATOM 7846 C C . GLU F 1 79 ? 23.999 37.418 20.660 1.00 24.43 79 GLU F C 1
ATOM 7847 O O . GLU F 1 79 ? 23.209 36.505 20.379 1.00 24.51 79 GLU F O 1
ATOM 7853 N N . ASN F 1 80 ? 24.019 38.058 21.825 1.00 24.40 80 ASN F N 1
ATOM 7854 C CA . ASN F 1 80 ? 22.981 37.896 22.861 1.00 24.53 80 ASN F CA 1
ATOM 7855 C C . ASN F 1 80 ? 22.855 36.442 23.294 1.00 23.42 80 ASN F C 1
ATOM 7856 O O . ASN F 1 80 ? 21.773 35.848 23.222 1.00 23.97 80 ASN F O 1
ATOM 7861 N N . PHE F 1 81 ? 23.985 35.869 23.696 1.00 21.79 81 PHE F N 1
ATOM 7862 C CA . PHE F 1 81 ? 24.019 34.440 24.031 1.00 20.37 81 PHE F CA 1
ATOM 7863 C C . PHE F 1 81 ? 23.541 34.286 25.483 1.00 19.50 81 PHE F C 1
ATOM 7864 O O . PHE F 1 81 ? 24.023 34.988 26.372 1.00 19.46 81 PHE F O 1
ATOM 7872 N N . PHE F 1 82 ? 22.597 33.375 25.723 1.00 19.78 82 PHE F N 1
ATOM 7873 C CA . PHE F 1 82 ? 22.203 33.064 27.106 1.00 18.59 82 PHE F CA 1
ATOM 7874 C C . PHE F 1 82 ? 22.250 31.554 27.340 1.00 17.85 82 PHE F C 1
ATOM 7875 O O . PHE F 1 82 ? 21.770 30.797 26.531 1.00 18.91 82 PHE F O 1
ATOM 7883 N N . MET F 1 83 ? 22.854 31.144 28.449 1.00 18.13 83 MET F N 1
ATOM 7884 C CA . MET F 1 83 ? 22.775 29.745 28.901 1.00 17.31 83 MET F CA 1
ATOM 7885 C C . MET F 1 83 ? 22.454 29.696 30.394 1.00 16.90 83 MET F C 1
ATOM 7886 O O . MET F 1 83 ? 23.154 30.283 31.236 1.00 15.26 83 MET F O 1
ATOM 7891 N N . ASN F 1 84 ? 21.399 28.950 30.710 1.00 16.85 84 ASN F N 1
ATOM 7892 C CA . ASN F 1 84 ? 20.929 28.807 32.098 1.00 16.92 84 ASN F CA 1
ATOM 7893 C C . ASN F 1 84 ? 21.791 27.864 32.988 1.00 17.73 84 ASN F C 1
ATOM 7894 O O . ASN F 1 84 ? 22.834 27.335 32.541 1.00 17.12 84 ASN F O 1
ATOM 7899 N N . PHE F 1 85 ? 21.383 27.671 34.264 1.00 16.31 85 PHE F N 1
ATOM 7900 C CA . PHE F 1 85 ? 22.177 27.016 35.270 1.00 16.13 85 PHE F CA 1
ATOM 7901 C C . PHE F 1 85 ? 22.765 25.683 34.819 1.00 16.61 85 PHE F C 1
ATOM 7902 O O . PHE F 1 85 ? 22.071 24.932 34.197 1.00 15.99 85 PHE F O 1
ATOM 7910 N N . ASP F 1 86 ? 24.016 25.413 35.180 1.00 17.48 86 ASP F N 1
ATOM 7911 C CA . ASP F 1 86 ? 24.521 24.005 35.283 1.00 18.38 86 ASP F CA 1
ATOM 7912 C C . ASP F 1 86 ? 24.711 23.347 33.927 1.00 18.20 86 ASP F C 1
ATOM 7913 O O . ASP F 1 86 ? 24.445 22.150 33.752 1.00 19.24 86 ASP F O 1
ATOM 7918 N N . GLY F 1 87 ? 25.210 24.127 32.983 1.00 17.01 87 GLY F N 1
ATOM 7919 C CA . GLY F 1 87 ? 25.514 23.609 31.649 1.00 16.05 87 GLY F CA 1
ATOM 7920 C C . GLY F 1 87 ? 26.932 23.104 31.507 1.00 14.80 87 GLY F C 1
ATOM 7921 O O . GLY F 1 87 ? 27.836 23.450 32.310 1.00 13.79 87 GLY F O 1
ATOM 7922 N N . VAL F 1 88 ? 27.130 22.296 30.461 1.00 15.18 88 VAL F N 1
ATOM 7923 C CA . VAL F 1 88 ? 28.419 21.624 30.236 1.00 14.19 88 VAL F CA 1
ATOM 7924 C C . VAL F 1 88 ? 28.665 21.602 28.740 1.00 13.98 88 VAL F C 1
ATOM 7925 O O . VAL F 1 88 ? 27.806 21.171 27.999 1.00 13.29 88 VAL F O 1
ATOM 7929 N N . ILE F 1 89 ? 29.833 22.080 28.293 1.00 14.10 89 ILE F N 1
ATOM 7930 C CA . ILE F 1 89 ? 30.167 22.041 26.866 1.00 14.14 89 ILE F CA 1
ATOM 7931 C C . ILE F 1 89 ? 31.547 21.379 26.742 1.00 15.55 89 ILE F C 1
ATOM 7932 O O . ILE F 1 89 ? 32.554 21.933 27.222 1.00 15.17 89 ILE F O 1
ATOM 7937 N N . LEU F 1 90 ? 31.577 20.158 26.195 1.00 14.98 90 LEU F N 1
ATOM 7938 C CA . LEU F 1 90 ? 32.849 19.482 25.990 1.00 15.26 90 LEU F CA 1
ATOM 7939 C C . LEU F 1 90 ? 33.366 19.867 24.608 1.00 15.44 90 LEU F C 1
ATOM 7940 O O . LEU F 1 90 ? 32.971 19.312 23.592 1.00 17.29 90 LEU F O 1
ATOM 7945 N N . ASP F 1 91 ? 34.240 20.871 24.597 1.00 17.02 91 ASP F N 1
ATOM 7946 C CA . ASP F 1 91 ? 34.667 21.522 23.347 1.00 16.40 91 ASP F CA 1
ATOM 7947 C C . ASP F 1 91 ? 36.095 21.090 23.011 1.00 17.82 91 ASP F C 1
ATOM 7948 O O . ASP F 1 91 ? 37.037 21.901 22.998 1.00 16.96 91 ASP F O 1
ATOM 7953 N N . VAL F 1 92 ? 36.235 19.791 22.772 1.00 18.48 92 VAL F N 1
ATOM 7954 C CA . VAL F 1 92 ? 37.480 19.203 22.272 1.00 19.34 92 VAL F CA 1
ATOM 7955 C C . VAL F 1 92 ? 37.703 19.661 20.819 1.00 19.43 92 VAL F C 1
ATOM 7956 O O . VAL F 1 92 ? 38.848 19.957 20.397 1.00 19.79 92 VAL F O 1
ATOM 7960 N N . CYS F 1 93 ? 36.601 19.693 20.066 1.00 17.80 93 CYS F N 1
ATOM 7961 C CA . CYS F 1 93 ? 36.521 20.376 18.782 1.00 19.67 93 CYS F CA 1
ATOM 7962 C C . CYS F 1 93 ? 35.648 21.632 18.900 1.00 19.26 93 CYS F C 1
ATOM 7963 O O . CYS F 1 93 ? 35.098 21.936 19.972 1.00 18.27 93 CYS F O 1
ATOM 7966 N N . GLU F 1 94 ? 35.508 22.341 17.793 1.00 19.73 94 GLU F N 1
ATOM 7967 C CA . GLU F 1 94 ? 34.785 23.613 17.792 1.00 20.94 94 GLU F CA 1
ATOM 7968 C C . GLU F 1 94 ? 33.304 23.442 18.087 1.00 19.99 94 GLU F C 1
ATOM 7969 O O . GLU F 1 94 ? 32.632 22.573 17.538 1.00 18.32 94 GLU F O 1
ATOM 7975 N N . VAL F 1 95 ? 32.818 24.307 18.957 1.00 20.04 95 VAL F N 1
ATOM 7976 C CA . VAL F 1 95 ? 31.377 24.469 19.161 1.00 20.14 95 VAL F CA 1
ATOM 7977 C C . VAL F 1 95 ? 31.028 25.877 18.691 1.00 19.77 95 VAL F C 1
ATOM 7978 O O . VAL F 1 95 ? 31.450 26.846 19.298 1.00 20.03 95 VAL F O 1
ATOM 7982 N N . ARG F 1 96 ? 30.272 25.968 17.611 1.00 20.19 96 ARG F N 1
ATOM 7983 C CA . ARG F 1 96 ? 29.971 27.248 16.994 1.00 22.38 96 ARG F CA 1
ATOM 7984 C C . ARG F 1 96 ? 28.493 27.474 17.094 1.00 20.93 96 ARG F C 1
ATOM 7985 O O . ARG F 1 96 ? 27.713 26.684 16.578 1.00 21.25 96 ARG F O 1
ATOM 7993 N N . ILE F 1 97 ? 28.125 28.550 17.789 1.00 21.75 97 ILE F N 1
ATOM 7994 C CA . ILE F 1 97 ? 26.720 28.859 18.052 1.00 21.07 97 ILE F CA 1
ATOM 7995 C C . ILE F 1 97 ? 26.328 30.225 17.458 1.00 21.16 97 ILE F C 1
ATOM 7996 O O . ILE F 1 97 ? 27.061 31.182 17.611 1.00 20.40 97 ILE F O 1
ATOM 8001 N N . GLY F 1 98 ? 25.181 30.288 16.797 1.00 20.88 98 GLY F N 1
ATOM 8002 C CA . GLY F 1 98 ? 24.716 31.540 16.174 1.00 22.94 98 GLY F CA 1
ATOM 8003 C C . GLY F 1 98 ? 24.172 32.598 17.138 1.00 23.21 98 GLY F C 1
ATOM 8004 O O . GLY F 1 98 ? 24.428 32.563 18.355 1.00 23.45 98 GLY F O 1
ATOM 8005 N N . ASP F 1 99 ? 23.432 33.556 16.574 1.00 23.42 99 ASP F N 1
ATOM 8006 C CA . ASP F 1 99 ? 22.886 34.698 17.322 1.00 23.90 99 ASP F CA 1
ATOM 8007 C C . ASP F 1 99 ? 21.570 34.319 18.020 1.00 23.03 99 ASP F C 1
ATOM 8008 O O . ASP F 1 99 ? 20.818 33.460 17.533 1.00 23.26 99 ASP F O 1
ATOM 8013 N N . HIS F 1 100 ? 21.279 35.019 19.124 1.00 23.29 100 HIS F N 1
ATOM 8014 C CA . HIS F 1 100 ? 19.984 34.906 19.826 1.00 22.79 100 HIS F CA 1
ATOM 8015 C C . HIS F 1 100 ? 19.670 33.464 20.232 1.00 21.49 100 HIS F C 1
ATOM 8016 O O . HIS F 1 100 ? 18.527 32.997 20.140 1.00 21.67 100 HIS F O 1
ATOM 8023 N N . CYS F 1 101 ? 20.717 32.759 20.656 1.00 20.99 101 CYS F N 1
ATOM 8024 C CA . CYS F 1 101 ? 20.562 31.435 21.284 1.00 19.94 101 CYS F CA 1
ATOM 8025 C C . CYS F 1 101 ? 20.081 31.555 22.729 1.00 18.44 101 CYS F C 1
ATOM 8026 O O . CYS F 1 101 ? 20.603 32.332 23.516 1.00 18.49 101 CYS F O 1
ATOM 8029 N N . PHE F 1 102 ? 19.099 30.740 23.061 1.00 19.03 102 PHE F N 1
ATOM 8030 C CA . PHE F 1 102 ? 18.633 30.595 24.434 1.00 17.97 102 PHE F CA 1
ATOM 8031 C C . PHE F 1 102 ? 18.819 29.133 24.774 1.00 16.36 102 PHE F C 1
ATOM 8032 O O . PHE F 1 102 ? 18.183 28.290 24.166 1.00 17.61 102 PHE F O 1
ATOM 8040 N N . ILE F 1 103 ? 19.666 28.870 25.748 1.00 16.31 103 ILE F N 1
ATOM 8041 C CA . ILE F 1 103 ? 19.935 27.512 26.219 1.00 16.48 103 ILE F CA 1
ATOM 8042 C C . ILE F 1 103 ? 19.399 27.368 27.654 1.00 16.29 103 ILE F C 1
ATOM 8043 O O . ILE F 1 103 ? 19.731 28.153 28.540 1.00 17.74 103 ILE F O 1
ATOM 8048 N N . GLY F 1 104 ? 18.548 26.375 27.855 1.00 17.30 104 GLY F N 1
ATOM 8049 C CA . GLY F 1 104 ? 18.042 26.077 29.212 1.00 16.79 104 GLY F CA 1
ATOM 8050 C C . GLY F 1 104 ? 19.031 25.524 30.215 1.00 16.74 104 GLY F C 1
ATOM 8051 O O . GLY F 1 104 ? 20.260 25.407 29.978 1.00 18.00 104 GLY F O 1
ATOM 8052 N N . PRO F 1 105 ? 18.520 25.182 31.408 1.00 15.76 105 PRO F N 1
ATOM 8053 C CA . PRO F 1 105 ? 19.418 24.691 32.413 1.00 15.17 105 PRO F CA 1
ATOM 8054 C C . PRO F 1 105 ? 19.816 23.240 32.181 1.00 13.51 105 PRO F C 1
ATOM 8055 O O . PRO F 1 105 ? 19.058 22.491 31.589 1.00 13.26 105 PRO F O 1
ATOM 8059 N N . GLY F 1 106 ? 20.975 22.852 32.708 1.00 13.47 106 GLY F N 1
ATOM 8060 C CA . GLY F 1 106 ? 21.393 21.437 32.640 1.00 15.02 106 GLY F CA 1
ATOM 8061 C C . GLY F 1 106 ? 21.637 20.890 31.242 1.00 15.49 106 GLY F C 1
ATOM 8062 O O . GLY F 1 106 ? 21.539 19.667 31.020 1.00 15.69 106 GLY F O 1
ATOM 8063 N N . VAL F 1 107 ? 21.935 21.780 30.288 1.00 15.39 107 VAL F N 1
ATOM 8064 C CA . VAL F 1 107 ? 22.101 21.365 28.877 1.00 14.64 107 VAL F CA 1
ATOM 8065 C C . VAL F 1 107 ? 23.528 20.876 28.698 1.00 14.42 107 VAL F C 1
ATOM 8066 O O . VAL F 1 107 ? 24.463 21.509 29.217 1.00 13.81 107 VAL F O 1
ATOM 8070 N N . HIS F 1 108 ? 23.680 19.755 27.992 1.00 13.78 108 HIS F N 1
ATOM 8071 C CA . HIS F 1 108 ? 25.050 19.231 27.750 1.00 12.98 108 HIS F CA 1
ATOM 8072 C C . HIS F 1 108 ? 25.273 19.257 26.250 1.00 11.98 108 HIS F C 1
ATOM 8073 O O . HIS F 1 108 ? 24.435 18.774 25.491 1.00 13.33 108 HIS F O 1
ATOM 8080 N N . ILE F 1 109 ? 26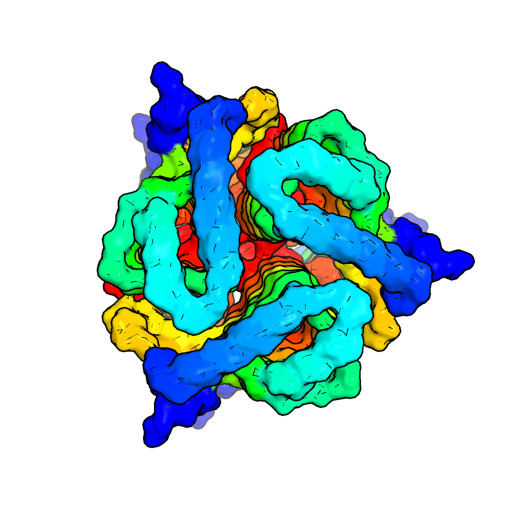.392 19.859 25.832 1.00 13.47 109 ILE F N 1
ATOM 8081 C CA . ILE F 1 109 ? 26.786 19.899 24.411 1.00 12.91 109 ILE F CA 1
ATOM 8082 C C . ILE F 1 109 ? 28.153 19.194 24.376 1.00 13.22 109 ILE F C 1
ATOM 8083 O O . ILE F 1 109 ? 29.072 19.593 25.094 1.00 14.75 109 ILE F O 1
ATOM 8088 N N . TYR F 1 110 ? 28.243 18.123 23.595 1.00 14.69 110 TYR F N 1
ATOM 8089 C CA . TYR F 1 110 ? 29.435 17.274 23.537 1.00 14.16 110 TYR F CA 1
ATOM 8090 C C . TYR F 1 110 ? 30.076 17.309 22.157 1.00 14.15 110 TYR F C 1
ATOM 8091 O O . TYR F 1 110 ? 29.373 17.121 21.188 1.00 13.52 110 TYR F O 1
ATOM 8100 N N . THR F 1 111 ? 31.393 17.482 22.081 1.00 15.12 111 THR F N 1
ATOM 8101 C CA . THR F 1 111 ? 32.152 17.174 20.830 1.00 15.83 111 THR F CA 1
ATOM 8102 C C . THR F 1 111 ? 33.107 15.980 21.047 1.00 15.74 111 THR F C 1
ATOM 8103 O O . THR F 1 111 ? 33.603 15.387 20.066 1.00 14.97 111 THR F O 1
ATOM 8107 N N . ALA F 1 112 ? 33.377 15.672 22.319 1.00 15.85 112 ALA F N 1
ATOM 8108 C CA . ALA F 1 112 ? 34.276 14.594 22.734 1.00 16.97 112 ALA F CA 1
ATOM 8109 C C . ALA F 1 112 ? 33.603 13.237 22.565 1.00 17.90 112 ALA F C 1
ATOM 8110 O O . ALA F 1 112 ? 32.415 13.070 22.892 1.00 17.26 112 ALA F O 1
ATOM 8112 N N . THR F 1 113 ? 34.390 12.262 22.090 1.00 18.08 113 THR F N 1
ATOM 8113 C CA . THR F 1 113 ? 33.896 10.912 21.902 1.00 17.92 113 THR F CA 1
ATOM 8114 C C . THR F 1 113 ? 35.058 9.902 21.965 1.00 17.69 113 THR F C 1
ATOM 8115 O O . THR F 1 113 ? 36.240 10.302 22.036 1.00 17.34 113 THR F O 1
ATOM 8119 N N . HIS F 1 114 ? 34.700 8.617 22.030 1.00 17.13 114 HIS F N 1
ATOM 8120 C CA . HIS F 1 114 ? 35.647 7.500 22.157 1.00 16.67 114 HIS F CA 1
ATOM 8121 C C . HIS F 1 114 ? 35.360 6.471 21.053 1.00 16.61 114 HIS F C 1
ATOM 8122 O O . HIS F 1 114 ? 34.216 6.377 20.528 1.00 15.86 114 HIS F O 1
ATOM 8129 N N . PRO F 1 115 ? 36.399 5.679 20.689 1.00 16.43 115 PRO F N 1
ATOM 8130 C CA . PRO F 1 115 ? 36.211 4.454 19.911 1.00 17.29 115 PRO F CA 1
ATOM 8131 C C . PRO F 1 115 ? 35.187 3.542 20.629 1.00 18.01 115 PRO F C 1
ATOM 8132 O O . PRO F 1 115 ? 35.216 3.474 21.861 1.00 17.39 115 PRO F O 1
ATOM 8136 N N . LEU F 1 116 ? 34.328 2.876 19.852 1.00 18.40 116 LEU F N 1
ATOM 8137 C CA . LEU F 1 116 ? 33.428 1.789 20.335 1.00 18.99 116 LEU F CA 1
ATOM 8138 C C . LEU F 1 116 ? 34.178 0.523 20.797 1.00 19.23 116 LEU F C 1
ATOM 8139 O O . LEU F 1 116 ? 33.937 -0.004 21.898 1.00 19.03 116 LEU F O 1
ATOM 8144 N N . ASP F 1 117 ? 35.144 0.069 19.990 1.00 18.57 117 ASP F N 1
ATOM 8145 C CA . ASP F 1 117 ? 35.996 -1.083 20.382 1.00 19.04 117 ASP F CA 1
ATOM 8146 C C . ASP F 1 117 ? 36.758 -0.908 21.716 1.00 18.46 117 ASP F C 1
ATOM 8147 O O . ASP F 1 117 ? 37.420 0.117 21.909 1.00 18.26 117 ASP F O 1
ATOM 8152 N N . PRO F 1 118 ? 36.697 -1.908 22.645 1.00 18.33 118 PRO F N 1
ATOM 8153 C CA . PRO F 1 118 ? 37.336 -1.681 23.946 1.00 18.02 118 PRO F CA 1
ATOM 8154 C C . PRO F 1 118 ? 38.878 -1.583 23.895 1.00 17.59 118 PRO F C 1
ATOM 8155 O O . PRO F 1 118 ? 39.429 -0.874 24.691 1.00 17.83 118 PRO F O 1
ATOM 8159 N N . HIS F 1 119 ? 39.567 -2.302 23.006 1.00 17.30 119 HIS F N 1
ATOM 8160 C CA . HIS F 1 119 ? 41.049 -2.128 22.951 1.00 17.27 119 HIS F CA 1
ATOM 8161 C C . HIS F 1 119 ? 41.374 -0.712 22.440 1.00 16.26 119 HIS F C 1
ATOM 8162 O O . HIS F 1 119 ? 42.258 -0.014 22.978 1.00 16.82 119 HIS F O 1
ATOM 8169 N N . GLU F 1 120 ? 40.641 -0.273 21.436 1.00 16.63 120 GLU F N 1
ATOM 8170 C CA . GLU F 1 120 ? 40.864 1.075 20.862 1.00 18.20 120 GLU F CA 1
ATOM 8171 C C . GLU F 1 120 ? 40.550 2.152 21.899 1.00 18.23 120 GLU F C 1
ATOM 8172 O O . GLU F 1 120 ? 41.300 3.127 22.046 1.00 16.97 120 GLU F O 1
ATOM 8178 N N . ARG F 1 121 ? 39.451 1.963 22.632 1.00 18.29 121 ARG F N 1
ATOM 8179 C CA . ARG F 1 121 ? 39.148 2.879 23.749 1.00 18.11 121 ARG F CA 1
ATOM 8180 C C . ARG F 1 121 ? 40.129 2.871 24.923 1.00 17.81 121 ARG F C 1
ATOM 8181 O O . ARG F 1 121 ? 40.517 3.935 25.401 1.00 18.58 121 ARG F O 1
ATOM 8189 N N . ASN F 1 122 ? 40.543 1.684 25.391 1.00 18.25 122 ASN F N 1
ATOM 8190 C CA . ASN F 1 122 ? 41.466 1.585 26.527 1.00 18.03 122 ASN F CA 1
ATOM 8191 C C . ASN F 1 122 ? 42.871 2.068 26.236 1.00 18.26 122 ASN F C 1
ATOM 8192 O O . ASN F 1 122 ? 43.641 2.281 27.161 1.00 17.79 122 ASN F O 1
ATOM 8197 N N . SER F 1 123 ? 43.196 2.222 24.957 1.00 18.20 123 SER F N 1
ATOM 8198 C CA . SER F 1 123 ? 44.465 2.810 24.552 1.00 18.41 123 SER F CA 1
ATOM 8199 C C . SER F 1 123 ? 44.554 4.252 25.066 1.00 19.20 123 SER F C 1
ATOM 8200 O O . SER F 1 123 ? 45.644 4.799 25.231 1.00 18.69 123 SER F O 1
ATOM 8203 N N . GLY F 1 124 ? 43.398 4.873 25.298 1.00 18.75 124 GLY F N 1
ATOM 8204 C CA . GLY F 1 124 ? 43.383 6.246 25.831 1.00 20.26 124 GLY F CA 1
ATOM 8205 C C . GLY F 1 124 ? 43.306 7.304 24.749 1.00 20.17 124 GLY F C 1
ATOM 8206 O O . GLY F 1 124 ? 43.240 8.505 25.045 1.00 20.56 124 GLY F O 1
ATOM 8207 N N . LEU F 1 125 ? 43.310 6.854 23.494 1.00 19.41 125 LEU F N 1
ATOM 8208 C CA . LEU F 1 125 ? 43.126 7.718 22.338 1.00 18.61 125 LEU F CA 1
ATOM 8209 C C . LEU F 1 125 ? 41.642 8.103 22.200 1.00 18.24 125 LEU F C 1
ATOM 8210 O O . LEU F 1 125 ? 40.760 7.248 22.279 1.00 18.33 125 LEU F O 1
ATOM 8215 N N . GLU F 1 126 ? 41.388 9.395 22.025 1.00 17.60 126 GLU F N 1
ATOM 8216 C CA . GLU F 1 126 ? 40.010 9.877 21.849 1.00 18.47 126 GLU F CA 1
ATOM 8217 C C . GLU F 1 126 ? 39.944 10.730 20.598 1.00 17.64 126 GLU F C 1
ATOM 8218 O O . GLU F 1 126 ? 40.962 10.968 19.929 1.00 18.68 126 GLU F O 1
ATOM 8224 N N . TYR F 1 127 ? 38.748 11.198 20.256 1.00 17.02 127 TYR F N 1
ATOM 8225 C CA . TYR F 1 127 ? 38.614 12.140 19.158 1.00 16.79 127 TYR F CA 1
ATOM 8226 C C . TYR F 1 127 ? 37.397 13.047 19.406 1.00 17.41 127 TYR F C 1
ATOM 8227 O O . TYR F 1 127 ? 36.736 12.936 20.440 1.00 17.31 127 TYR F O 1
ATOM 8236 N N . GLY F 1 128 ? 37.158 13.970 18.499 1.00 17.88 128 GLY F N 1
ATOM 8237 C CA . GLY F 1 128 ? 35.985 14.859 18.598 1.00 18.03 128 GLY F CA 1
ATOM 8238 C C . GLY F 1 128 ? 35.343 15.095 17.264 1.00 18.64 128 GLY F C 1
ATOM 8239 O O . GLY F 1 128 ? 35.973 14.897 16.203 1.00 18.64 128 GLY F O 1
ATOM 8240 N N . LYS F 1 129 ? 34.079 15.519 17.288 1.00 18.19 129 LYS F N 1
ATOM 8241 C CA . LYS F 1 129 ? 33.383 15.942 16.091 1.00 18.28 129 LYS F CA 1
ATOM 8242 C C . LYS F 1 129 ? 32.659 17.247 16.421 1.00 19.27 129 LYS F C 1
ATOM 8243 O O . LYS F 1 129 ? 31.918 17.292 17.403 1.00 18.59 129 LYS F O 1
ATOM 8249 N N . PRO F 1 130 ? 32.893 18.311 15.626 1.00 18.48 130 PRO F N 1
ATOM 8250 C CA . PRO F 1 130 ? 32.362 19.648 15.982 1.00 18.00 130 PRO F CA 1
ATOM 8251 C C . PRO F 1 130 ? 30.846 19.696 16.037 1.00 17.54 130 PRO F C 1
ATOM 8252 O O . PRO F 1 130 ? 30.171 18.900 15.400 1.00 17.53 130 PRO F O 1
ATOM 8256 N N . VAL F 1 131 ? 30.316 20.667 16.776 1.00 18.33 131 VAL F N 1
ATOM 8257 C CA . VAL F 1 131 ? 28.876 20.927 16.793 1.00 18.02 131 VAL F CA 1
ATOM 8258 C C . VAL F 1 131 ? 28.614 22.338 16.254 1.00 18.06 131 VAL F C 1
ATOM 8259 O O . VAL F 1 131 ? 29.339 23.271 16.593 1.00 19.07 131 VAL F O 1
ATOM 8263 N N . VAL F 1 132 ? 27.593 22.466 15.418 1.00 18.50 132 VAL F N 1
ATOM 8264 C CA . VAL F 1 132 ? 27.236 23.747 14.824 1.00 19.95 132 VAL F CA 1
ATOM 8265 C C . VAL F 1 132 ? 25.767 24.003 15.126 1.00 19.14 132 VAL F C 1
ATOM 8266 O O . VAL F 1 132 ? 24.908 23.151 14.847 1.00 19.86 132 VAL F O 1
ATOM 8270 N N . ILE F 1 133 ? 25.484 25.179 15.680 1.00 19.76 133 ILE F N 1
ATOM 8271 C CA . ILE F 1 133 ? 24.124 25.533 16.071 1.00 19.76 133 ILE F CA 1
ATOM 8272 C C . ILE F 1 133 ? 23.789 26.859 15.399 1.00 19.74 133 ILE F C 1
ATOM 8273 O O . ILE F 1 133 ? 24.544 27.802 15.539 1.00 19.52 133 ILE F O 1
ATOM 8278 N N . GLY F 1 134 ? 22.664 26.931 14.691 1.00 20.47 134 GLY F N 1
ATOM 8279 C CA . GLY F 1 134 ? 22.373 28.115 13.896 1.00 21.14 134 GLY F CA 1
ATOM 8280 C C . GLY F 1 134 ? 21.905 29.326 14.671 1.00 21.83 134 GLY F C 1
ATOM 8281 O O . GLY F 1 134 ? 22.128 29.453 15.883 1.00 21.33 134 GLY F O 1
ATOM 8282 N N . HIS F 1 135 ? 21.255 30.227 13.935 1.00 22.83 135 HIS F N 1
ATOM 8283 C CA . HIS F 1 135 ? 20.757 31.468 14.499 1.00 22.64 135 HIS F CA 1
ATOM 8284 C C . HIS F 1 135 ? 19.359 31.252 15.039 1.00 21.79 135 HIS F C 1
ATOM 8285 O O . HIS F 1 135 ? 18.615 30.432 14.516 1.00 22.69 135 HIS F O 1
ATOM 8292 N N . ASN F 1 136 ? 19.011 32.014 16.073 1.00 22.76 136 ASN F N 1
ATOM 8293 C CA . ASN F 1 136 ? 17.670 31.992 16.695 1.00 22.90 136 ASN F CA 1
ATOM 8294 C C . ASN F 1 136 ? 17.244 30.593 17.140 1.00 21.71 136 ASN F C 1
ATOM 8295 O O . ASN F 1 136 ? 16.096 30.194 16.901 1.00 21.74 136 ASN F O 1
ATOM 8300 N N . VAL F 1 137 ? 18.179 29.849 17.736 1.00 21.10 137 VAL F N 1
ATOM 8301 C CA . VAL F 1 137 ? 17.879 28.480 18.186 1.00 20.41 137 VAL F CA 1
ATOM 8302 C C . VAL F 1 137 ? 17.447 28.506 19.659 1.00 19.26 137 VAL F C 1
ATOM 8303 O O . VAL F 1 137 ? 18.034 29.203 20.473 1.00 19.82 137 VAL F O 1
ATOM 8307 N N . TRP F 1 138 ? 16.447 27.716 19.996 1.00 18.85 138 TRP F N 1
ATOM 8308 C CA . TRP F 1 138 ? 16.078 27.557 21.414 1.00 18.24 138 TRP F CA 1
ATOM 8309 C C . TRP F 1 138 ? 16.369 26.118 21.825 1.00 17.24 138 TRP F C 1
ATOM 8310 O O . TRP F 1 138 ? 15.736 25.208 21.310 1.00 18.58 138 TRP F O 1
ATOM 8321 N N . ILE F 1 139 ? 17.331 25.919 22.727 1.00 17.34 139 ILE F N 1
ATOM 8322 C CA . ILE F 1 139 ? 17.590 24.568 23.259 1.00 15.96 139 ILE F CA 1
ATOM 8323 C C . ILE F 1 139 ? 16.985 24.439 24.653 1.00 15.21 139 ILE F C 1
ATOM 8324 O O . ILE F 1 139 ? 17.413 25.078 25.611 1.00 15.37 139 ILE F O 1
ATOM 8329 N N . GLY F 1 140 ? 15.958 23.613 24.733 1.00 15.54 140 GLY F N 1
ATOM 8330 C CA . GLY F 1 140 ? 15.258 23.368 25.995 1.00 16.39 140 GLY F CA 1
ATOM 8331 C C . GLY F 1 140 ? 16.141 22.785 27.067 1.00 16.49 140 GLY F C 1
ATOM 8332 O O . GLY F 1 140 ? 17.167 22.138 26.793 1.00 15.47 140 GLY F O 1
ATOM 8333 N N . GLY F 1 141 ? 15.742 23.003 28.318 1.00 16.21 141 GLY F N 1
ATOM 8334 C CA . GLY F 1 141 ? 16.568 22.534 29.424 1.00 14.62 141 GLY F CA 1
ATOM 8335 C C . GLY F 1 141 ? 16.766 21.020 29.409 1.00 14.41 141 GLY F C 1
ATOM 8336 O O . GLY F 1 141 ? 15.906 20.272 28.972 1.00 15.20 141 GLY F O 1
ATOM 8337 N N . ARG F 1 142 ? 17.923 20.586 29.870 1.00 15.26 142 ARG F N 1
ATOM 8338 C CA . ARG F 1 142 ? 18.249 19.151 29.978 1.00 15.64 142 ARG F CA 1
ATOM 8339 C C . ARG F 1 142 ? 18.380 18.390 28.646 1.00 15.32 142 ARG F C 1
ATOM 8340 O O . ARG F 1 142 ? 18.461 17.144 28.627 1.00 16.67 142 ARG F O 1
ATOM 8348 N N . ALA F 1 143 ? 18.455 19.133 27.545 1.00 15.24 143 ALA F N 1
ATOM 8349 C CA . ALA F 1 143 ? 18.777 18.526 26.243 1.00 13.95 143 ALA F CA 1
ATOM 8350 C C . ALA F 1 143 ? 20.238 18.091 26.236 1.00 13.57 143 ALA F C 1
ATOM 8351 O O . ALA F 1 143 ? 21.044 18.623 26.974 1.00 12.18 143 ALA F O 1
ATOM 8353 N N . VAL F 1 144 ? 20.554 17.127 25.363 1.00 14.52 144 VAL F N 1
ATOM 8354 C CA . VAL F 1 144 ? 21.923 16.625 25.167 1.00 14.67 144 VAL F CA 1
ATOM 8355 C C . VAL F 1 144 ? 22.169 16.755 23.652 1.00 14.13 144 VAL F C 1
ATOM 8356 O O . VAL F 1 144 ? 21.376 16.265 22.862 1.00 15.18 144 VAL F O 1
ATOM 8360 N N . ILE F 1 145 ? 23.236 17.463 23.270 1.00 14.83 145 ILE F N 1
ATOM 8361 C CA . ILE F 1 145 ? 23.586 17.640 21.839 1.00 14.02 145 ILE F CA 1
ATOM 8362 C C . ILE F 1 145 ? 24.869 16.833 21.635 1.00 14.28 145 ILE F C 1
ATOM 8363 O O . ILE F 1 145 ? 25.900 17.161 22.197 1.00 15.38 145 ILE F O 1
ATOM 8368 N N . ASN F 1 146 ? 24.764 15.744 20.872 1.00 15.32 146 ASN F N 1
ATOM 8369 C CA . ASN F 1 146 ? 25.906 14.861 20.584 1.00 15.83 146 ASN F CA 1
ATOM 8370 C C . ASN F 1 146 ? 26.935 15.394 19.551 1.00 16.22 146 ASN F C 1
ATOM 8371 O O . ASN F 1 146 ? 26.660 16.376 18.848 1.00 15.83 146 ASN F O 1
ATOM 8376 N N . PRO F 1 147 ? 28.153 14.805 19.539 1.00 14.92 147 PRO F N 1
ATOM 8377 C CA . PRO F 1 147 ? 29.197 15.263 18.588 1.00 15.82 147 PRO F CA 1
ATOM 8378 C C . PRO F 1 147 ? 28.768 15.131 17.140 1.00 14.91 147 PRO F C 1
ATOM 8379 O O . PRO F 1 147 ? 28.045 14.184 16.782 1.00 15.00 147 PRO F O 1
ATOM 8383 N N . GLY F 1 148 ? 29.139 16.122 16.326 1.00 16.07 148 GLY F N 1
ATOM 8384 C CA . GLY F 1 148 ? 28.891 16.060 14.894 1.00 16.86 148 GLY F CA 1
ATOM 8385 C C . GLY F 1 148 ? 27.542 16.596 14.448 1.00 17.90 148 GLY F C 1
ATOM 8386 O O . GLY F 1 148 ? 27.248 16.635 13.244 1.00 17.81 148 GLY F O 1
ATOM 8387 N N . VAL F 1 149 ? 26.718 17.000 15.418 1.00 18.01 149 VAL F N 1
ATOM 8388 C CA . VAL F 1 149 ? 25.360 17.492 15.113 1.00 18.61 149 VAL F CA 1
ATOM 8389 C C . VAL F 1 149 ? 25.429 18.937 14.631 1.00 17.95 149 VAL F C 1
ATOM 8390 O O . VAL F 1 149 ? 26.198 19.744 15.166 1.00 17.60 149 VAL F O 1
ATOM 8394 N N . THR F 1 150 ? 24.640 19.218 13.593 1.00 18.69 150 THR F N 1
ATOM 8395 C CA . THR F 1 150 ? 24.349 20.586 13.128 1.00 20.22 150 THR F CA 1
ATOM 8396 C C . THR F 1 150 ? 22.877 20.833 13.369 1.00 19.58 150 THR F C 1
ATOM 8397 O O . THR F 1 150 ? 22.047 19.996 13.014 1.00 20.02 150 THR F O 1
ATOM 8401 N N . ILE F 1 151 ? 22.578 21.982 13.963 1.00 20.43 151 ILE F N 1
ATOM 8402 C CA . ILE F 1 151 ? 21.198 22.394 14.223 1.00 20.37 151 ILE F CA 1
ATOM 8403 C C . ILE F 1 151 ? 20.935 23.623 13.361 1.00 21.37 151 ILE F C 1
ATOM 8404 O O . ILE F 1 151 ? 21.664 24.615 13.446 1.00 22.25 151 ILE F O 1
ATOM 8409 N N . GLY F 1 152 ? 19.921 23.521 12.503 1.00 22.04 152 GLY F N 1
ATOM 8410 C CA . GLY F 1 152 ? 19.579 24.595 11.553 1.00 23.14 152 GLY F CA 1
ATOM 8411 C C . GLY F 1 152 ? 19.006 25.833 12.234 1.00 23.39 152 GLY F C 1
ATOM 8412 O O . GLY F 1 152 ? 18.566 25.762 13.391 1.00 22.37 152 GLY F O 1
ATOM 8413 N N . ASP F 1 153 ? 19.016 26.972 11.528 1.00 23.26 153 ASP F N 1
ATOM 8414 C CA . ASP F 1 153 ? 18.476 28.229 12.076 1.00 23.57 153 ASP F CA 1
ATOM 8415 C C . ASP F 1 153 ? 17.020 28.037 12.501 1.00 22.81 153 ASP F C 1
ATOM 8416 O O . ASP F 1 153 ? 16.276 27.341 11.827 1.00 22.70 153 ASP F O 1
ATOM 8421 N N . ASN F 1 154 ? 16.629 28.686 13.602 1.00 23.30 154 ASN F N 1
ATOM 8422 C CA . ASN F 1 154 ? 15.238 28.729 14.115 1.00 23.38 154 ASN F CA 1
ATOM 8423 C C . ASN F 1 154 ? 14.720 27.405 14.689 1.00 23.12 154 ASN F C 1
ATOM 8424 O O . ASN F 1 154 ? 13.511 27.251 14.928 1.00 22.15 154 ASN F O 1
ATOM 8429 N N . ALA F 1 155 ? 15.613 26.434 14.842 1.00 21.76 155 ALA F N 1
ATOM 8430 C CA . ALA F 1 155 ? 15.188 25.121 15.308 1.00 20.83 155 ALA F CA 1
ATOM 8431 C C . ALA F 1 155 ? 14.930 25.233 16.814 1.00 19.85 155 ALA F C 1
ATOM 8432 O O . ALA F 1 155 ? 15.532 26.056 17.503 1.00 20.07 155 ALA F O 1
ATOM 8434 N N . VAL F 1 156 ? 14.007 24.411 17.287 1.00 18.78 156 VAL F N 1
ATOM 8435 C CA . VAL F 1 156 ? 13.637 24.368 18.699 1.00 17.91 156 VAL F CA 1
ATOM 8436 C C . VAL F 1 156 ? 13.882 22.936 19.136 1.00 17.62 156 VAL F C 1
ATOM 8437 O O . VAL F 1 156 ? 13.315 21.993 18.530 1.00 17.74 156 VAL F O 1
ATOM 8441 N N . ILE F 1 157 ? 14.718 22.794 20.175 1.00 17.55 157 ILE F N 1
ATOM 8442 C CA . ILE F 1 157 ? 15.009 21.490 20.784 1.00 16.46 157 ILE F CA 1
ATOM 8443 C C . ILE F 1 157 ? 14.165 21.392 22.059 1.00 16.10 157 ILE F C 1
ATOM 8444 O O . ILE F 1 157 ? 14.387 22.176 22.983 1.00 16.25 157 ILE F O 1
ATOM 8449 N N . ALA F 1 158 ? 13.218 20.447 22.096 1.00 16.26 158 ALA F N 1
ATOM 8450 C CA . ALA F 1 158 ? 12.395 20.250 23.325 1.00 15.76 158 ALA F CA 1
ATOM 8451 C C . ALA F 1 158 ? 13.246 19.946 24.557 1.00 16.39 158 ALA F C 1
ATOM 8452 O O . ALA F 1 158 ? 14.353 19.401 24.452 1.00 15.64 158 ALA F O 1
ATOM 8454 N N . SER F 1 159 ? 12.755 20.311 25.745 1.00 15.66 159 SER F N 1
ATOM 8455 C CA . SER F 1 159 ? 13.482 19.947 26.941 1.00 15.81 159 SER F CA 1
ATOM 8456 C C . SER F 1 159 ? 13.703 18.431 26.964 1.00 14.36 159 SER F C 1
ATOM 8457 O O . SER F 1 159 ? 12.834 17.662 26.525 1.00 15.87 159 SER F O 1
ATOM 8460 N N . GLY F 1 160 ? 14.883 18.044 27.450 1.00 15.40 160 GLY F N 1
ATOM 8461 C CA . GLY F 1 160 ? 15.281 16.647 27.653 1.00 14.38 160 GLY F CA 1
ATOM 8462 C C . GLY F 1 160 ? 15.575 15.902 26.362 1.00 15.59 160 GLY F C 1
ATOM 8463 O O . GLY F 1 160 ? 15.840 14.692 26.410 1.00 15.09 160 GLY F O 1
ATOM 8464 N N . ALA F 1 161 ? 15.494 16.586 25.215 1.00 15.00 161 ALA F N 1
ATOM 8465 C CA . ALA F 1 161 ? 15.708 15.860 23.952 1.00 14.38 161 ALA F CA 1
ATOM 8466 C C . ALA F 1 161 ? 17.157 15.400 23.864 1.00 14.02 161 ALA F C 1
ATOM 8467 O O . ALA F 1 161 ? 18.042 16.137 24.255 1.00 14.06 161 ALA F O 1
ATOM 8469 N N . VAL F 1 162 ? 17.360 14.175 23.359 1.00 14.39 162 VAL F N 1
ATOM 8470 C CA . VAL F 1 162 ? 18.716 13.649 23.105 1.00 15.14 162 VAL F CA 1
ATOM 8471 C C . VAL F 1 162 ? 18.933 13.605 21.585 1.00 14.49 162 VAL F C 1
ATOM 8472 O O . VAL F 1 162 ? 18.389 12.768 20.879 1.00 15.43 162 VAL F O 1
ATOM 8476 N N . VAL F 1 163 ? 19.709 14.560 21.107 1.00 15.70 163 VAL F N 1
ATOM 8477 C CA . VAL F 1 163 ? 19.835 14.861 19.688 1.00 15.64 163 VAL F CA 1
ATOM 8478 C C . VAL F 1 163 ? 21.082 14.142 19.169 1.00 16.33 163 VAL F C 1
ATOM 8479 O O . VAL F 1 163 ? 22.216 14.443 19.588 1.00 16.87 163 VAL F O 1
ATOM 8483 N N . THR F 1 164 ? 20.852 13.204 18.267 1.00 18.19 164 THR F N 1
ATOM 8484 C CA . THR F 1 164 ? 21.881 12.250 17.835 1.00 19.39 164 THR F CA 1
ATOM 8485 C C . THR F 1 164 ? 22.193 12.458 16.357 1.00 20.41 164 THR F C 1
ATOM 8486 O O . THR F 1 164 ? 23.153 11.866 15.838 1.00 20.94 164 THR F O 1
ATOM 8490 N N . LYS F 1 165 ? 21.357 13.244 15.678 1.00 20.42 165 LYS F N 1
ATOM 8491 C CA . LYS F 1 165 ? 21.555 13.567 14.249 1.00 20.89 165 LYS F CA 1
ATOM 8492 C C . LYS F 1 165 ? 21.205 15.027 13.982 1.00 21.18 165 LYS F C 1
ATOM 8493 O O . LYS F 1 165 ? 20.706 15.724 14.873 1.00 20.90 165 LYS F O 1
ATOM 8499 N N . ASP F 1 166 ? 21.480 15.487 12.756 1.00 20.34 166 ASP F N 1
ATOM 8500 C CA . ASP F 1 166 ? 21.190 16.849 12.351 1.00 20.69 166 ASP F CA 1
ATOM 8501 C C . ASP F 1 166 ? 19.732 17.228 12.526 1.00 19.89 166 ASP F C 1
ATOM 8502 O O . ASP F 1 166 ? 18.816 16.407 12.299 1.00 20.09 166 ASP F O 1
ATOM 8507 N N . VAL F 1 167 ? 19.542 18.497 12.888 1.00 21.16 167 VAL F N 1
ATOM 8508 C CA . VAL F 1 167 ? 18.236 19.107 13.087 1.00 22.06 167 VAL F CA 1
ATOM 8509 C C . VAL F 1 167 ? 17.969 20.142 11.996 1.00 22.40 167 VAL F C 1
ATOM 8510 O O . VAL F 1 167 ? 18.680 21.146 11.880 1.00 22.46 167 VAL F O 1
ATOM 8514 N N . PRO F 1 168 ? 16.927 19.904 11.195 1.00 23.85 168 PRO F N 1
ATOM 8515 C CA . PRO F 1 168 ? 16.649 20.827 10.086 1.00 24.31 168 PRO F CA 1
ATOM 8516 C C . PRO F 1 168 ? 16.266 22.215 10.618 1.00 24.58 168 PRO F C 1
ATOM 8517 O O . PRO F 1 168 ? 15.663 22.329 11.695 1.00 24.83 168 PRO F O 1
ATOM 8521 N N . ALA F 1 169 ? 16.657 23.258 9.895 1.00 24.31 169 ALA F N 1
ATOM 8522 C CA . ALA F 1 169 ? 16.170 24.603 10.143 1.00 24.56 169 ALA F CA 1
ATOM 8523 C C . ALA F 1 169 ? 14.642 24.551 10.263 1.00 24.26 169 ALA F C 1
ATOM 8524 O O . ALA F 1 169 ? 13.983 23.798 9.533 1.00 23.91 169 ALA F O 1
ATOM 8526 N N . ASN F 1 170 ? 14.095 25.303 11.224 1.00 25.09 170 ASN F N 1
ATOM 8527 C CA . ASN F 1 170 ? 12.633 25.455 11.412 1.00 25.15 170 ASN F CA 1
ATOM 8528 C C . ASN F 1 170 ? 11.899 24.241 11.974 1.00 24.95 170 ASN F C 1
ATOM 8529 O O . ASN F 1 170 ? 10.653 24.203 11.996 1.00 25.26 170 ASN F O 1
ATOM 8534 N N . ALA F 1 171 ? 12.662 23.244 12.418 1.00 24.47 171 ALA F N 1
ATOM 8535 C CA . ALA F 1 171 ? 12.078 22.045 13.001 1.00 23.52 171 ALA F CA 1
ATOM 8536 C C . ALA F 1 171 ? 12.054 22.131 14.524 1.00 22.29 171 ALA F C 1
ATOM 8537 O O . ALA F 1 171 ? 12.918 22.728 15.128 1.00 22.81 171 ALA F O 1
ATOM 8539 N N . VAL F 1 172 ? 11.020 21.561 15.121 1.00 22.25 172 VAL F N 1
ATOM 8540 C CA . VAL F 1 172 ? 10.987 21.318 16.561 1.00 21.60 172 VAL F CA 1
ATOM 8541 C C . VAL F 1 172 ? 11.240 19.816 16.713 1.00 20.51 172 VAL F C 1
ATOM 8542 O O . VAL F 1 172 ? 10.528 19.026 16.093 1.00 20.62 172 VAL F O 1
ATOM 8546 N N . VAL F 1 173 ? 12.269 19.442 17.492 1.00 20.27 173 VAL F N 1
ATOM 8547 C CA . VAL F 1 173 ? 12.564 18.012 17.773 1.00 19.92 173 VAL F CA 1
ATOM 8548 C C . VAL F 1 173 ? 12.463 17.642 19.277 1.00 19.56 173 VAL F C 1
ATOM 8549 O O . VAL F 1 173 ? 12.765 18.454 20.140 1.00 19.77 173 VAL F O 1
ATOM 8553 N N . GLY F 1 174 ? 12.064 16.404 19.571 1.00 19.45 174 GLY F N 1
ATOM 8554 C CA . GLY F 1 174 ? 11.983 15.948 20.962 1.00 18.24 174 GLY F CA 1
ATOM 8555 C C . GLY F 1 174 ? 12.111 14.446 21.006 1.00 18.47 174 GLY F C 1
ATOM 8556 O O . GLY F 1 174 ? 11.978 13.777 19.968 1.00 18.38 174 GLY F O 1
ATOM 8557 N N . GLY F 1 175 ? 12.343 13.911 22.205 1.00 18.62 175 GLY F N 1
ATOM 8558 C CA . GLY F 1 175 ? 12.487 12.480 22.389 1.00 19.30 175 GLY F CA 1
ATOM 8559 C C . GLY F 1 175 ? 13.936 12.040 22.531 1.00 20.05 175 GLY F C 1
ATOM 8560 O O . GLY F 1 175 ? 14.848 12.857 22.599 1.00 19.29 175 GLY F O 1
ATOM 8561 N N . ASN F 1 176 ? 14.130 10.723 22.554 1.00 22.39 176 ASN F N 1
ATOM 8562 C CA . ASN F 1 176 ? 15.453 10.103 22.693 1.00 23.20 176 ASN F CA 1
ATOM 8563 C C . ASN F 1 176 ? 15.470 8.726 21.990 1.00 25.29 176 ASN F C 1
ATOM 8564 O O . ASN F 1 176 ? 14.946 7.747 22.538 1.00 25.96 176 ASN F O 1
ATOM 8569 N N . PRO F 1 177 ? 16.084 8.645 20.778 1.00 26.11 177 PRO F N 1
ATOM 8570 C CA . PRO F 1 177 ? 16.726 9.754 20.083 1.00 25.96 177 PRO F CA 1
ATOM 8571 C C . PRO F 1 177 ? 15.682 10.745 19.596 1.00 25.72 177 PRO F C 1
ATOM 8572 O O . PRO F 1 177 ? 14.557 10.350 19.257 1.00 26.15 177 PRO F O 1
ATOM 8576 N N . ALA F 1 178 ? 16.039 12.022 19.613 1.00 25.73 178 ALA F N 1
ATOM 8577 C CA . ALA F 1 178 ? 15.163 13.078 19.112 1.00 25.31 178 ALA F CA 1
ATOM 8578 C C . ALA F 1 178 ? 14.682 12.818 17.676 1.00 26.08 178 ALA F C 1
ATOM 8579 O O . ALA F 1 178 ? 15.431 12.314 16.834 1.00 25.56 178 ALA F O 1
ATOM 8581 N N . LYS F 1 179 ? 13.416 13.143 17.426 1.00 25.92 179 LYS F N 1
ATOM 8582 C CA . LYS F 1 179 ? 12.837 13.188 16.078 1.00 26.68 179 LYS F CA 1
ATOM 8583 C C . LYS F 1 179 ? 12.045 14.488 15.917 1.00 26.58 179 LYS F C 1
ATOM 8584 O O . LYS F 1 179 ? 11.717 15.149 16.906 1.00 25.29 179 LYS F O 1
ATOM 8590 N N . VAL F 1 180 ? 11.760 14.861 14.675 1.00 26.20 180 VAL F N 1
ATOM 8591 C CA . VAL F 1 180 ? 11.007 16.072 14.391 1.00 26.67 180 VAL F CA 1
ATOM 8592 C C . VAL F 1 180 ? 9.574 15.809 14.843 1.00 27.31 180 VAL F C 1
ATOM 8593 O O . VAL F 1 180 ? 8.954 14.829 14.425 1.00 27.19 180 VAL F O 1
ATOM 8597 N N . ILE F 1 181 ? 9.091 16.645 15.755 1.00 27.44 181 ILE F N 1
ATOM 8598 C CA . ILE F 1 181 ? 7.747 16.502 16.298 1.00 28.54 181 ILE F CA 1
ATOM 8599 C C . ILE F 1 181 ? 6.782 17.492 15.651 1.00 29.46 181 ILE F C 1
ATOM 8600 O O . ILE F 1 181 ? 5.583 17.208 15.515 1.00 29.78 181 ILE F O 1
ATOM 8605 N N . LYS F 1 182 ? 7.302 18.643 15.235 1.00 29.92 182 LYS F N 1
ATOM 8606 C CA . LYS F 1 182 ? 6.511 19.590 14.446 1.00 31.10 182 LYS F CA 1
ATOM 8607 C C . LYS F 1 182 ? 7.398 20.573 13.677 1.00 31.33 182 LYS F C 1
ATOM 8608 O O . LYS F 1 182 ? 8.600 20.706 13.959 1.00 30.35 182 LYS F O 1
ATOM 8614 N N . TRP F 1 183 ? 6.791 21.254 12.708 1.00 31.26 183 TRP F N 1
ATOM 8615 C CA . TRP F 1 183 ? 7.478 22.273 11.915 1.00 31.70 183 TRP F CA 1
ATOM 8616 C C . TRP F 1 183 ? 6.966 23.650 12.258 1.00 32.31 183 TRP F C 1
ATOM 8617 O O . TRP F 1 183 ? 5.749 23.841 12.403 1.00 32.18 183 TRP F O 1
ATOM 8628 N N . LEU F 1 184 ? 7.881 24.611 12.366 1.00 33.01 184 LEU F N 1
ATOM 8629 C CA . LEU F 1 184 ? 7.487 25.998 12.571 1.00 34.95 184 LEU F CA 1
ATOM 8630 C C . LEU F 1 184 ? 7.023 26.565 11.235 1.00 36.76 184 LEU F C 1
ATOM 8631 O O . LEU F 1 184 ? 5.820 26.782 11.040 1.00 36.96 184 LEU F O 1
ATOM 8636 N N . LYS F 1 185 ? 7.971 26.738 10.305 1.00 37.70 185 LYS F N 1
ATOM 8637 C CA . LYS F 1 185 ? 7.681 27.264 8.976 1.00 38.52 185 LYS F CA 1
ATOM 8638 C C . LYS F 1 185 ? 8.869 27.975 8.368 1.00 39.09 185 LYS F C 1
ATOM 8639 O O . LYS F 1 185 ? 8.882 29.205 8.268 1.00 39.83 185 LYS F O 1
#

CATH classification: 2.160.10.10

Organism: Geobacillus kaustophilus (NCBI:txid1462)